Protein AF-0000000079948064 (afdb_homodimer)

Organism: Actinidia chinensis var. chinensis (NCBI:txid1590841)

Nearest PDB structures (foldseek):
  7sch-assembly1_A  TM=6.738E-01  e=1.896E-12  Homo sapiens
  7sch-assembly1_B  TM=7.258E-01  e=1.203E-11  Homo sapiens
  7zay-assembly1_B  TM=7.091E-01  e=9.094E-12  Homo sapiens
  7scj-assembly1_B  TM=7.044E-01  e=1.592E-11  Homo sapiens
  7uqy-assembly1_B  TM=7.013E-01  e=9.035E-11  Homo sapiens

Solvent-accessible surface area (backbone atoms only — not comparable to full-atom values): 55454 Å² total; per-residue (Å²): 139,83,89,70,89,75,73,91,74,66,75,83,64,56,72,66,54,57,65,55,48,57,58,49,50,61,55,50,58,62,49,56,76,65,54,66,81,59,79,72,81,74,80,88,89,70,90,66,84,75,87,75,88,72,84,88,79,85,80,88,80,84,75,84,80,74,80,72,79,79,75,76,81,77,72,80,75,73,78,72,72,74,73,72,71,50,60,70,65,57,35,34,29,16,62,61,83,56,63,35,78,43,34,56,36,74,56,71,48,75,69,68,85,90,45,61,66,76,59,65,87,81,52,68,83,64,71,69,68,71,81,57,37,32,43,42,60,48,60,55,50,48,51,48,38,62,44,42,72,71,54,73,79,84,55,77,55,33,53,35,55,39,91,51,64,90,71,29,69,33,33,38,48,69,39,34,33,30,57,38,35,75,74,25,57,66,58,48,93,91,40,94,61,22,62,33,58,50,53,38,53,51,46,54,58,53,48,68,70,34,68,73,26,53,74,44,62,29,34,45,28,40,39,48,34,38,28,83,72,21,52,72,88,34,46,78,81,48,30,59,25,27,40,35,19,38,56,57,70,80,44,59,68,88,52,41,40,80,89,66,31,45,47,43,76,39,36,45,80,44,69,66,56,74,85,74,78,75,53,74,78,74,23,69,31,49,38,35,39,70,32,82,41,88,46,57,89,60,5,54,61,42,45,55,44,46,72,71,40,48,82,42,85,50,36,46,61,45,71,49,55,92,51,94,61,33,59,59,50,48,38,55,51,39,58,31,17,50,26,25,57,32,60,23,33,73,36,41,56,64,49,57,50,44,27,21,39,34,30,47,8,35,34,35,36,32,35,83,77,49,62,65,52,59,33,44,81,41,53,58,53,61,39,36,42,54,42,52,57,76,55,50,70,38,87,64,40,47,64,51,53,56,70,66,58,45,60,70,61,48,50,50,20,37,53,43,25,68,70,50,38,51,46,52,40,75,59,82,80,68,49,73,57,14,25,60,36,44,48,40,46,55,52,51,68,42,42,51,61,38,36,24,52,41,31,60,63,41,40,54,48,85,70,52,50,83,78,57,60,51,90,65,71,68,72,66,72,73,77,67,79,114,131,88,70,80,87,86,66,99,78,79,76,88,67,60,72,65,59,57,61,58,50,60,60,51,55,60,56,54,64,60,52,60,77,60,59,78,72,61,82,76,76,75,80,81,82,68,87,62,79,68,81,64,84,64,84,78,76,86,73,89,78,83,84,74,81,70,80,71,78,80,73,77,81,77,74,77,76,72,76,73,73,75,72,70,70,51,62,69,66,58,35,34,30,16,62,60,86,56,63,35,80,44,32,55,36,74,55,70,47,76,68,67,83,91,45,60,66,79,58,65,89,81,52,68,82,64,74,68,68,71,80,58,37,31,42,41,59,50,58,55,51,47,50,48,37,63,42,42,71,71,52,72,80,84,55,76,54,34,53,34,56,39,92,51,64,90,73,30,68,33,35,37,49,70,40,32,33,30,57,36,37,75,74,25,55,65,57,49,93,91,41,95,62,21,62,32,58,52,52,39,52,52,47,53,56,53,46,68,71,32,66,72,25,52,73,43,63,28,34,46,29,40,39,49,36,37,29,86,72,20,51,70,88,33,44,78,82,48,29,60,26,28,41,35,19,38,58,59,71,82,44,59,68,87,52,41,41,80,89,66,30,44,49,44,75,38,36,44,80,43,69,65,56,73,86,73,78,76,53,73,79,75,23,70,30,49,39,35,37,70,32,81,41,87,44,57,89,62,5,54,62,41,46,57,45,46,73,71,39,48,81,42,85,51,36,45,61,44,73,49,55,92,50,94,60,32,60,59,51,49,38,54,50,39,60,31,16,51,26,25,58,31,61,24,34,76,36,41,58,62,49,58,50,43,29,21,38,34,32,45,8,34,33,34,38,33,37,83,77,49,63,66,52,58,32,45,79,40,54,57,53,59,38,37,43,55,42,51,58,76,55,50,70,37,85,65,40,47,63,50,53,57,69,65,57,46,61,68,62,47,49,52,20,36,53,44,25,67,69,50,36,50,46,52,41,74,60,84,80,68,49,73,57,13,26,57,34,43,49,38,46,54,54,50,69,42,42,51,62,36,37,24,52,43,31,60,64,40,39,57,49,87,70,50,49,84,79,55,59,53,90,64,71,68,71,66,73,73,76,66,79,113

Sequence (964 aa):
MGERNWSSIGQKKSMFCLFSITSILFIFSWVFVLRSTGHPYFLDHNLLPNAKFFATFDGRNSAPKSHSDNNPSITPQGSNLLKCSTRNVVLKVFMYDLPPEFHFKLLDWKPEGKRVWPDVRTKVPEYPGGLNLQHSIEYWLTLDLLSSEFADSSNARSALRVHNSSEADVIFVPFFSSLCYNRYSRVKPQEKRSHNKLLQEKLVKFLIMQEEWKRSGGRDHIILAHHPNSLLDARMMLWPATFVLSDFGRYPPTVANVDKDVIAPYKHVIKTYVNDSSDFDSRPTLLYFQGAIYRKDGGFVRQELFYLLKDEKDVHFSFGSVQKDGIQKATQGMHSSKFCLNIAGDTPSSNRLFDAIASHCVPVIISDDIELPYEDVLDYSEFCIFVRSSDALKEKFLINLIRSIKREEWTRMWAKLKEVENFFEFQYPSKEGDAVQMIWQAVARKVPAIRMKIHSSRRFSRYNSPKDRGLRSAKLPIHFAEMGERNWSSIGQKKSMFCLFSITSILFIFSWVFVLRSTGHPYFLDHNLLPNAKFFATFDGRNSAPKSHSDNNPSITPQGSNLLKCSTRNVVLKVFMYDLPPEFHFKLLDWKPEGKRVWPDVRTKVPEYPGGLNLQHSIEYWLTLDLLSSEFADSSNARSALRVHNSSEADVIFVPFFSSLCYNRYSRVKPQEKRSHNKLLQEKLVKFLIMQEEWKRSGGRDHIILAHHPNSLLDARMMLWPATFVLSDFGRYPPTVANVDKDVIAPYKHVIKTYVNDSSDFDSRPTLLYFQGAIYRKDGGFVRQELFYLLKDEKDVHFSFGSVQKDGIQKATQGMHSSKFCLNIAGDTPSSNRLFDAIASHCVPVIISDDIELPYEDVLDYSEFCIFVRSSDALKEKFLINLIRSIKREEWTRMWAKLKEVENFFEFQYPSKEGDAVQMIWQAVARKVPAIRMKIHSSRRFSRYNSPKDRGLRSAKLPIHFAE

Foldseek 3Di:
DDDPPDDDPDDPPPPVPPVVVVVVVVVVVVVPVPPDVDDPPPPDDDDDDDDDDDDDDDDDDDDDDDPPPPPPPPPPPPDPPPCCVVVQDAAEEEEDLDALVQACVLLVDDDDDPDSDDPVVVPQRDDDADPLQQQQLLSQLVLQANCLVPDDPPFPFRYYYDNDLVPGLAYEYSGRQSSLCVPWVDADPVGPHIPSLVVLVVVLVVQLPDPSCLLQVLQRYEAEDAPLCGSVVNQLLNQNHAYEYQWCQNPDVSRDDDLRYAHAGTAANAAFDPPQPDAPVQQQAAEEDEEAQDAPDQRVLSVLLCVQPVPPPSYYHYYQDSDPCRRVVVNVRLLRYLAYEAEDGSGQHDSSVLNNLSSLRQYEHAGPRGDDGPVVPDPSVQQHHYDYSVQSSPHCRVVVVSVPQDRVSSVRNSVVSVVQSQCDHRDPVRHPNHRSSSRSSSSVVSSVVSVVSSVVVCPCVVPQDPVNSGSPPPPSPPPPPD/DDPDDDDPDDDDPPPVVVVVVVVVVVVVVVPVVPPPPDDPPPPDDDDPPPPCPPDDDDDDDDDDPPPPPPPPDPPPPPDPPPCCVVVQDAAEEEEDLDALVQACVLLVDDDDDPDSDDPVVVPDRDDDADPLQQQQLLRQLVLQANCLVPDDPPFPFRYYYDNDLVPGLAYEYSGRQSSLCVPWVDADPVGPHIPSLVVLVVVLVVQLPDPSCLLQVLQRYEAEDADLCGSVVNQLLNQNHAYEYQWCQNPDVSRDDDLRYAHAGTAANAAFDPPQPDAPVQQQAAEEDEEAQDAPDQRVLSVLLCVQPVPPPSYYRYYQDSPPCRRVVVNVNLLSYLAYEAEDGSGQDDNSVLNNLSSLRQYEHAGPRGDDGPVVPDPSVQQHHYDYSVQSSPHCRVVVVSVPQDRPSSVRNSVVSVVQSQCDHRDPVRHPNHRSSSRSSSSVVSSVVSVVSSVVVCPCVVPQDPVNSGSPPPPSPPPPPD

Secondary structure (DSSP, 8-state):
----------GGGTHHHHHHHHHHHHHHHHHHTTTGGG---------------------------------------------------PEEEEE----GGGTGGGGT----TT--S--TTT-PPPPP-GGGGGG-HHHHHHHHHHHTTTS-TTS--SEEEES-GGG-SEEEE---HHHHHHHH-SPPTT-SS-HHHHHHHHHHHHHHHSHHHHHHTTTTEEEE--STTTTTTTTTTTTTSEEEES-STTS-TTT--TTT-EE-PPPP-SPP-TT----TTT--EEEEEEE----SGGGHHHHHHHHHHTTSTTEEEEE---STTHHHHHHHHHHTEEEEEEE--SSS--THHHHHHHTT-EEEEE-TT---TTTTT--GGGT-EE--HHHHTSTTHHHHHHHH--HHHHHHHHHHHHHHGGGG---SS--TTSHHHHHHHHHHTTHHHHHHHHHHHTTTGGGS-TTTTSTTSS---GGGG-/---------SSTTTHHHHHHHHHHHHHHHHHHHHHTT----------------------------------------------------PEEEEE----GGGTGGGGT----TT--S--TTT-PPPPP-GGGGGG-HHHHHHHHHHHTTTS-TTS--SEEEES-GGG-SEEEE---HHHHHHHH-SPPTT-SS-HHHHHHHHHHHHHHHSHHHHHHTTTTEEEE--STTTTTTTTTTTTTSEEEES-STTS-TTT--TTT-EE-PPPP-SPP-TT----TTT--EEEEEEE----SGGGHHHHHHHHHHTTSTTEEEEE---STTHHHHHHHHHHTEEEEEEE--SSS--THHHHHHHTT-EEEEE-TT---TTTTT--GGGT-EE--HHHHTSTTHHHHHHHH--HHHHHHHHHHHHHHGGGG---SS--TTSHHHHHHHHHHTTHHHHHHHHHHHTTTGGGS-TTTTSTTSS---GGGG-

InterPro domains:
  IPR004263 Exostosin-like [PTHR11062] (73-455)
  IPR040911 Exostosin, GT47 domain [PF03016] (89-400)

Radius of gyration: 35.34 Å; Cα contacts (8 Å, |Δi|>4): 1430; chains: 2; bounding box: 125×92×82 Å

Structure (mmCIF, N/CA/C/O backbone):
data_AF-0000000079948064-model_v1
#
loop_
_entity.id
_entity.type
_entity.pdbx_description
1 polymer 'Arabinosyltransferase ARAD1'
#
loop_
_atom_site.group_PDB
_atom_site.id
_atom_site.type_symbol
_atom_site.label_atom_id
_atom_site.label_alt_id
_atom_site.label_comp_id
_atom_site.label_asym_id
_atom_site.label_entity_id
_atom_site.label_seq_id
_atom_site.pdbx_PDB_ins_code
_atom_site.Cartn_x
_atom_site.Cartn_y
_atom_site.Cartn_z
_atom_site.occupancy
_atom_site.B_iso_or_equiv
_atom_site.auth_seq_id
_atom_site.auth_comp_id
_atom_site.auth_asym_id
_atom_site.auth_atom_id
_atom_site.pdbx_PDB_model_num
ATOM 1 N N . MET A 1 1 ? -67.188 -25.891 -45.188 1 20.03 1 MET A N 1
ATOM 2 C CA . MET A 1 1 ? -67.125 -25.344 -46.531 1 20.03 1 MET A CA 1
ATOM 3 C C . MET A 1 1 ? -65.812 -24.578 -46.75 1 20.03 1 MET A C 1
ATOM 5 O O . MET A 1 1 ? -65.25 -24.109 -45.781 1 20.03 1 MET A O 1
ATOM 9 N N . GLY A 1 2 ? -65.438 -24.125 -48.031 1 20.31 2 GLY A N 1
ATOM 10 C CA . GLY A 1 2 ? -64.25 -24.172 -48.938 1 20.31 2 GLY A CA 1
ATOM 11 C C . GLY A 1 2 ? -63.281 -23.047 -48.688 1 20.31 2 GLY A C 1
ATOM 12 O O . GLY A 1 2 ? -62.062 -23.266 -48.688 1 20.31 2 GLY A O 1
ATOM 13 N N . GLU A 1 3 ? -63.562 -21.891 -48.875 1 20.11 3 GLU A N 1
ATOM 14 C CA . GLU A 1 3 ? -62.938 -20.922 -49.781 1 20.11 3 GLU A CA 1
ATOM 15 C C . GLU A 1 3 ? -61.812 -20.188 -49.062 1 20.11 3 GLU A C 1
ATOM 17 O O . GLU A 1 3 ? -62.031 -19.531 -48.062 1 20.11 3 GLU A O 1
ATOM 22 N N . ARG A 1 4 ? -60.438 -20.469 -49.406 1 23.2 4 ARG A N 1
ATOM 23 C CA . ARG A 1 4 ? -59 -20.453 -49.125 1 23.2 4 ARG A CA 1
ATOM 24 C C . ARG A 1 4 ? -58.438 -19.062 -49.375 1 23.2 4 ARG A C 1
ATOM 26 O O . ARG A 1 4 ? -57.281 -18.938 -49.781 1 23.2 4 ARG A O 1
ATOM 33 N N . ASN A 1 5 ? -59.188 -18.031 -49.125 1 21.05 5 ASN A N 1
ATOM 34 C CA . ASN A 1 5 ? -58.75 -16.844 -49.875 1 21.05 5 ASN A CA 1
ATOM 35 C C . ASN A 1 5 ? -57.281 -16.484 -49.531 1 21.05 5 ASN A C 1
ATOM 37 O O . ASN A 1 5 ? -56.938 -16.406 -48.344 1 21.05 5 ASN A O 1
ATOM 41 N N . TRP A 1 6 ? -56.219 -16.594 -50.438 1 23.02 6 TRP A N 1
ATOM 42 C CA . TRP A 1 6 ? -54.844 -16.703 -50.875 1 23.02 6 TRP A CA 1
ATOM 43 C C . TRP A 1 6 ? -54.062 -15.406 -50.594 1 23.02 6 TRP A C 1
ATOM 45 O O . TRP A 1 6 ? -52.875 -15.438 -50.344 1 23.02 6 TRP A O 1
ATOM 55 N N . SER A 1 7 ? -54.594 -14.195 -50.812 1 23 7 SER A N 1
ATOM 56 C CA . SER A 1 7 ? -53.844 -13.336 -51.719 1 23 7 SER A CA 1
ATOM 57 C C . SER A 1 7 ? -52.688 -12.648 -51.031 1 23 7 SER A C 1
ATOM 59 O O . SER A 1 7 ? -51.594 -12.516 -51.594 1 23 7 SER A O 1
ATOM 61 N N . SER A 1 8 ? -52.906 -11.789 -50 1 26.69 8 SER A N 1
ATOM 62 C CA . SER A 1 8 ? -52.25 -10.477 -49.969 1 26.69 8 SER A CA 1
ATOM 63 C C . SER A 1 8 ? -50.844 -10.57 -49.375 1 26.69 8 SER A C 1
ATOM 65 O O . SER A 1 8 ? -50.656 -10.453 -48.188 1 26.69 8 SER A O 1
ATOM 67 N N . ILE A 1 9 ? -50.031 -11.703 -49.594 1 28.12 9 ILE A N 1
ATOM 68 C CA . ILE A 1 9 ? -48.75 -12.148 -49.094 1 28.12 9 ILE A CA 1
ATOM 69 C C . ILE A 1 9 ? -47.656 -11.18 -49.562 1 28.12 9 ILE A C 1
ATOM 71 O O . ILE A 1 9 ? -46.469 -11.32 -49.188 1 28.12 9 ILE A O 1
ATOM 75 N N . GLY A 1 10 ? -47.844 -10.406 -50.625 1 26.22 10 GLY A N 1
ATOM 76 C CA . GLY A 1 10 ? -46.719 -10.125 -51.5 1 26.22 10 GLY A CA 1
ATOM 77 C C . GLY A 1 10 ? -45.719 -9.164 -50.875 1 26.22 10 GLY A C 1
ATOM 78 O O . GLY A 1 10 ? -44.531 -9.273 -51.125 1 26.22 10 GLY A O 1
ATOM 79 N N . GLN A 1 11 ? -46.094 -7.965 -50.469 1 26.34 11 GLN A N 1
ATOM 80 C CA . GLN A 1 11 ? -45.281 -6.773 -50.719 1 26.34 11 GLN A CA 1
ATOM 81 C C . GLN A 1 11 ? -44.125 -6.664 -49.719 1 26.34 11 GLN A C 1
ATOM 83 O O . GLN A 1 11 ? -43.25 -5.812 -49.875 1 26.34 11 GLN A O 1
ATOM 88 N N . LYS A 1 12 ? -44.375 -7.102 -48.5 1 27.41 12 LYS A N 1
ATOM 89 C CA . LYS A 1 12 ? -43.469 -6.727 -47.406 1 27.41 12 LYS A CA 1
ATOM 90 C C . LYS A 1 12 ? -42.062 -7.32 -47.625 1 27.41 12 LYS A C 1
ATOM 92 O O . LYS A 1 12 ? -41.219 -7.289 -46.719 1 27.41 12 LYS A O 1
ATOM 97 N N . LYS A 1 13 ? -41.844 -8.141 -48.719 1 27.72 13 LYS A N 1
ATOM 98 C CA . LYS A 1 13 ? -40.562 -8.797 -49 1 27.72 13 LYS A CA 1
ATOM 99 C C . LYS A 1 13 ? -39.469 -7.777 -49.188 1 27.72 13 LYS A C 1
ATOM 101 O O . LYS A 1 13 ? -38.281 -8.094 -49 1 27.72 13 LYS A O 1
ATOM 106 N N . SER A 1 14 ? -39.812 -6.629 -49.844 1 30.12 14 SER A N 1
ATOM 107 C CA . SER A 1 14 ? -38.75 -5.926 -50.594 1 30.12 14 SER A CA 1
ATOM 108 C C . SER A 1 14 ? -37.781 -5.242 -49.656 1 30.12 14 SER A C 1
ATOM 110 O O . SER A 1 14 ? -36.562 -5.207 -49.938 1 30.12 14 SER A O 1
ATOM 112 N N . MET A 1 15 ? -38.375 -4.555 -48.719 1 31.41 15 MET A N 1
ATOM 113 C CA . MET A 1 15 ? -37.531 -3.518 -48.094 1 31.41 15 MET A CA 1
ATOM 114 C C . MET A 1 15 ? -36.469 -4.133 -47.219 1 31.41 15 MET A C 1
ATOM 116 O O . MET A 1 15 ? -35.688 -3.412 -46.594 1 31.41 15 MET A O 1
ATOM 120 N N . PHE A 1 16 ? -36.656 -5.449 -46.812 1 32.5 16 PHE A N 1
ATOM 121 C CA . PHE A 1 16 ? -35.625 -6.156 -46.094 1 32.5 16 PHE A CA 1
ATOM 122 C C . PHE A 1 16 ? -34.312 -6.148 -46.875 1 32.5 16 PHE A C 1
ATOM 124 O O . PHE A 1 16 ? -33.25 -6.48 -46.375 1 32.5 16 PHE A O 1
ATOM 131 N N . CYS A 1 17 ? -34.469 -6.16 -48.25 1 31.17 17 CYS A N 1
ATOM 132 C CA . CYS A 1 17 ? -33.281 -6.316 -49.094 1 31.17 17 CYS A CA 1
ATOM 133 C C . CYS A 1 17 ? -32.312 -5.164 -48.875 1 31.17 17 CYS A C 1
ATOM 135 O O . CYS A 1 17 ? -31.094 -5.359 -48.938 1 31.17 17 CYS A O 1
ATOM 137 N N . LEU A 1 18 ? -32.875 -3.959 -48.875 1 34.69 18 LEU A N 1
ATOM 138 C CA . LEU A 1 18 ? -31.969 -2.834 -49.062 1 34.69 18 LEU A CA 1
ATOM 139 C C . LEU A 1 18 ? -31.109 -2.633 -47.844 1 34.69 18 LEU A C 1
ATOM 141 O O . LEU A 1 18 ? -29.938 -2.246 -47.938 1 34.69 18 LEU A O 1
ATOM 145 N N . PHE A 1 19 ? -31.719 -2.826 -46.656 1 36.5 19 PHE A N 1
ATOM 146 C CA . PHE A 1 19 ? -30.938 -2.5 -45.469 1 36.5 19 PHE A CA 1
ATOM 147 C C . PHE A 1 19 ? -29.797 -3.494 -45.281 1 36.5 19 PHE A C 1
ATOM 149 O O . PHE A 1 19 ? -28.922 -3.299 -44.438 1 36.5 19 PHE A O 1
ATOM 156 N N . SER A 1 20 ? -29.953 -4.797 -45.844 1 32.53 20 SER A N 1
ATOM 157 C CA . SER A 1 20 ? -28.812 -5.715 -45.812 1 32.53 20 SER A CA 1
ATOM 158 C C . SER A 1 20 ? -27.625 -5.148 -46.562 1 32.53 20 SER A C 1
ATOM 160 O O . SER A 1 20 ? -26.484 -5.559 -46.344 1 32.53 20 SER A O 1
ATOM 162 N N . ILE A 1 21 ? -27.938 -4.422 -47.688 1 36.31 21 ILE A N 1
ATOM 163 C CA . ILE A 1 21 ? -26.828 -4.043 -48.562 1 36.31 21 ILE A CA 1
ATOM 164 C C . ILE A 1 21 ? -25.938 -3.027 -47.844 1 36.31 21 ILE A C 1
ATOM 166 O O . ILE A 1 21 ? -24.703 -3.113 -47.906 1 36.31 21 ILE A O 1
ATOM 170 N N . THR A 1 22 ? -26.641 -2.031 -47.219 1 37.97 22 THR A N 1
ATOM 171 C CA . THR A 1 22 ? -25.797 -0.942 -46.719 1 37.97 22 THR A CA 1
ATOM 172 C C . THR A 1 22 ? -24.922 -1.419 -45.594 1 37.97 22 THR A C 1
ATOM 174 O O . THR A 1 22 ? -23.844 -0.865 -45.344 1 37.97 22 THR A O 1
ATOM 177 N N . SER A 1 23 ? -25.453 -2.387 -44.781 1 34 23 SER A N 1
ATOM 178 C CA . SER A 1 23 ? -24.578 -2.9 -43.75 1 34 23 SER A CA 1
ATOM 179 C C . SER A 1 23 ? -23.359 -3.609 -44.344 1 34 23 SER A C 1
ATOM 181 O O . SER A 1 23 ? -22.359 -3.809 -43.656 1 34 23 SER A O 1
ATOM 183 N N . ILE A 1 24 ? -23.578 -4.297 -45.531 1 37.06 24 ILE A N 1
ATOM 184 C CA . ILE A 1 24 ? -22.438 -4.98 -46.156 1 37.06 24 ILE A CA 1
ATOM 185 C C . ILE A 1 24 ? -21.391 -3.957 -46.562 1 37.06 24 ILE A C 1
ATOM 187 O O . ILE A 1 24 ? -20.188 -4.172 -46.375 1 37.06 24 ILE A O 1
ATOM 191 N N . LEU A 1 25 ? -21.891 -2.846 -47.125 1 36.5 25 LEU A N 1
ATOM 192 C CA . LEU A 1 25 ? -20.891 -1.931 -47.688 1 36.5 25 LEU A CA 1
ATOM 193 C C . LEU A 1 25 ? -20.031 -1.334 -46.594 1 36.5 25 LEU A C 1
ATOM 195 O O . LEU A 1 25 ? -18.844 -1.043 -46.812 1 36.5 25 LEU A O 1
ATOM 199 N N . PHE A 1 26 ? -20.641 -0.986 -45.438 1 36.31 26 PHE A N 1
ATOM 200 C CA . PHE A 1 26 ? -19.844 -0.39 -44.375 1 36.31 26 PHE A CA 1
ATOM 201 C C . PHE A 1 26 ? -18.812 -1.387 -43.875 1 36.31 26 PHE A C 1
ATOM 203 O O . PHE A 1 26 ? -17.766 -0.993 -43.344 1 36.31 26 PHE A O 1
ATOM 210 N N . ILE A 1 27 ? -19.172 -2.707 -43.875 1 33.94 27 ILE A N 1
ATOM 211 C CA . ILE A 1 27 ? -18.156 -3.688 -43.5 1 33.94 27 ILE A CA 1
ATOM 212 C C . ILE A 1 27 ? -17.047 -3.707 -44.531 1 33.94 27 ILE A C 1
ATOM 214 O O . ILE A 1 27 ? -15.867 -3.828 -44.188 1 33.94 27 ILE A O 1
ATOM 218 N N . PHE A 1 28 ? -17.406 -3.576 -45.844 1 34.88 28 PHE A N 1
ATOM 219 C CA . PHE A 1 28 ? -16.344 -3.736 -46.844 1 34.88 28 PHE A CA 1
ATOM 220 C C . PHE A 1 28 ? -15.336 -2.598 -46.75 1 34.88 28 PHE A C 1
ATOM 222 O O . PHE A 1 28 ? -14.188 -2.742 -47.156 1 34.88 28 PHE A O 1
ATOM 229 N N . SER A 1 29 ? -15.906 -1.394 -46.531 1 33.31 29 SER A N 1
ATOM 230 C CA . SER A 1 29 ? -14.922 -0.323 -46.625 1 33.31 29 SER A CA 1
ATOM 231 C C . SER A 1 29 ? -13.812 -0.49 -45.594 1 33.31 29 SER A C 1
ATOM 233 O O . SER A 1 29 ? -12.797 0.209 -45.656 1 33.31 29 SER A O 1
ATOM 235 N N . TRP A 1 30 ? -14.227 -0.998 -44.469 1 30.81 30 TRP A N 1
ATOM 236 C CA . TRP A 1 30 ? -13.188 -1.161 -43.438 1 30.81 30 TRP A CA 1
ATOM 237 C C . TRP A 1 30 ? -12.109 -2.127 -43.938 1 30.81 30 TRP A C 1
ATOM 239 O O . TRP A 1 30 ? -11.078 -2.301 -43.281 1 30.81 30 TRP A O 1
ATOM 249 N N . VAL A 1 31 ? -12.586 -2.992 -44.906 1 30.98 31 VAL A N 1
ATOM 250 C CA . VAL A 1 31 ? -11.578 -3.977 -45.312 1 30.98 31 VAL A CA 1
ATOM 251 C C . VAL A 1 31 ? -10.383 -3.273 -45.938 1 30.98 31 VAL A C 1
ATOM 253 O O . VAL A 1 31 ? -9.242 -3.695 -45.781 1 30.98 31 VAL A O 1
ATOM 256 N N . PHE A 1 32 ? -10.797 -2.262 -46.812 1 29.23 32 PHE A N 1
ATOM 257 C CA . PHE A 1 32 ? -9.742 -1.86 -47.75 1 29.23 32 PHE A CA 1
ATOM 258 C C . PHE A 1 32 ? -8.555 -1.276 -46.969 1 29.23 32 PHE A C 1
ATOM 260 O O . PHE A 1 32 ? -7.422 -1.328 -47.469 1 29.23 32 PHE A O 1
ATOM 267 N N . VAL A 1 33 ? -8.953 -0.327 -46.031 1 30.34 33 VAL A N 1
ATOM 268 C CA . VAL A 1 33 ? -7.797 0.422 -45.562 1 30.34 33 VAL A CA 1
ATOM 269 C C . VAL A 1 33 ? -6.797 -0.531 -44.906 1 30.34 33 VAL A C 1
ATOM 271 O O . VAL A 1 33 ? -5.688 -0.126 -44.562 1 30.34 33 VAL A O 1
ATOM 274 N N . LEU A 1 34 ? -7.352 -1.708 -44.531 1 24.78 34 LEU A N 1
ATOM 275 C CA . LEU A 1 34 ? -6.41 -2.57 -43.812 1 24.78 34 LEU A CA 1
ATOM 276 C C . LEU A 1 34 ? -5.297 -3.037 -44.75 1 24.78 34 LEU A C 1
ATOM 278 O O . LEU A 1 34 ? -4.316 -3.633 -44.312 1 24.78 34 LEU A O 1
ATOM 282 N N . ARG A 1 35 ? -5.715 -3.166 -46.062 1 24.05 35 ARG A N 1
ATOM 283 C CA . ARG A 1 35 ? -4.832 -4.062 -46.812 1 24.05 35 ARG A CA 1
ATOM 284 C C . ARG A 1 35 ? -3.434 -3.467 -46.938 1 24.05 35 ARG A C 1
ATOM 286 O O . ARG A 1 35 ? -2.479 -4.176 -47.25 1 24.05 35 ARG A O 1
ATOM 293 N N . SER A 1 36 ? -3.449 -2.15 -47.219 1 22.92 36 SER A N 1
ATOM 294 C CA . SER A 1 36 ? -2.34 -1.835 -48.094 1 22.92 36 SER A CA 1
ATOM 295 C C . SER A 1 36 ? -0.999 -2.162 -47.469 1 22.92 36 SER A C 1
ATOM 297 O O . SER A 1 36 ? 0.055 -1.975 -48.062 1 22.92 36 SER A O 1
ATOM 299 N N . THR A 1 37 ? -0.99 -1.994 -46.188 1 22.81 37 THR A N 1
ATOM 300 C CA . THR A 1 37 ? 0.377 -1.724 -45.75 1 22.81 37 THR A CA 1
ATOM 301 C C . THR A 1 37 ? 1.255 -2.959 -45.938 1 22.81 37 THR A C 1
ATOM 303 O O . THR A 1 37 ? 2.314 -3.07 -45.312 1 22.81 37 THR A O 1
ATOM 306 N N . GLY A 1 38 ? 1.018 -3.689 -47.062 1 19.66 38 GLY A N 1
ATOM 307 C CA . GLY A 1 38 ? 1.596 -5.012 -47.219 1 19.66 38 GLY A CA 1
ATOM 308 C C . GLY A 1 38 ? 3.107 -5.023 -47.094 1 19.66 38 GLY A C 1
ATOM 309 O O . GLY A 1 38 ? 3.68 -5.945 -46.5 1 19.66 38 GLY A O 1
ATOM 310 N N . HIS A 1 39 ? 3.828 -4.297 -47.906 1 19.44 39 HIS A N 1
ATOM 311 C CA . HIS A 1 39 ? 4.91 -4.969 -48.625 1 19.44 39 HIS A CA 1
ATOM 312 C C . HIS A 1 39 ? 6.094 -5.234 -47.688 1 19.44 39 HIS A C 1
ATOM 314 O O . HIS A 1 39 ? 6.617 -4.309 -47.062 1 19.44 39 HIS A O 1
ATOM 320 N N . PRO A 1 40 ? 6.227 -6.402 -47.156 1 20.45 40 PRO A N 1
ATOM 321 C CA . PRO A 1 40 ? 7.395 -6.754 -46.344 1 20.45 40 PRO A CA 1
ATOM 322 C C . PRO A 1 40 ? 8.703 -6.66 -47.125 1 20.45 40 PRO A C 1
ATOM 324 O O . PRO A 1 40 ? 8.867 -7.344 -48.125 1 20.45 40 PRO A O 1
ATOM 327 N N . TYR A 1 41 ? 9.219 -5.625 -47.562 1 17.77 41 TYR A N 1
ATOM 328 C CA . TYR A 1 41 ? 10.422 -5.758 -48.375 1 17.77 41 TYR A CA 1
ATOM 329 C C . TYR A 1 41 ? 11.477 -6.59 -47.656 1 17.77 41 TYR A C 1
ATOM 331 O O . TYR A 1 41 ? 11.867 -6.277 -46.531 1 17.77 41 TYR A O 1
ATOM 339 N N . PHE A 1 42 ? 11.672 -7.891 -48.031 1 19.03 42 PHE A N 1
ATOM 340 C CA . PHE A 1 42 ? 12.633 -8.945 -47.719 1 19.03 42 PHE A CA 1
ATOM 341 C C . PHE A 1 42 ? 14.055 -8.5 -48.062 1 19.03 42 PHE A C 1
ATOM 343 O O . PHE A 1 42 ? 14.422 -8.422 -49.219 1 19.03 42 PHE A O 1
ATOM 350 N N . LEU A 1 43 ? 14.5 -7.363 -47.75 1 17.8 43 LEU A N 1
ATOM 351 C CA . LEU A 1 43 ? 15.836 -7.184 -48.312 1 17.8 43 LEU A CA 1
ATOM 352 C C . LEU A 1 43 ? 16.719 -8.398 -48.031 1 17.8 43 LEU A C 1
ATOM 354 O O . LEU A 1 43 ? 16.656 -8.969 -46.938 1 17.8 43 LEU A O 1
ATOM 358 N N . ASP A 1 44 ? 17.516 -8.93 -49.062 1 16.69 44 ASP A N 1
ATOM 359 C CA . ASP A 1 44 ? 18.359 -10.008 -49.594 1 16.69 44 ASP A CA 1
ATOM 360 C C . ASP A 1 44 ? 19.531 -10.289 -48.656 1 16.69 44 ASP A C 1
ATOM 362 O O . ASP A 1 44 ? 19.922 -9.43 -47.844 1 16.69 44 ASP A O 1
ATOM 366 N N . HIS A 1 45 ? 20.281 -11.5 -48.969 1 17.23 45 HIS A N 1
ATOM 367 C CA . HIS A 1 45 ? 21.062 -12.633 -48.469 1 17.23 45 HIS A CA 1
ATOM 368 C C . HIS A 1 45 ? 22.469 -12.203 -48.094 1 17.23 45 HIS A C 1
ATOM 370 O O . HIS A 1 45 ? 22.922 -12.5 -46.969 1 17.23 45 HIS A O 1
ATOM 376 N N . ASN A 1 46 ? 23.469 -12.133 -49.125 1 16.38 46 ASN A N 1
ATOM 377 C CA . ASN A 1 46 ? 24.594 -13.039 -49.281 1 16.38 46 ASN A CA 1
ATOM 378 C C . ASN A 1 46 ? 25.844 -12.531 -48.562 1 16.38 46 ASN A C 1
ATOM 380 O O . ASN A 1 46 ? 26.781 -13.289 -48.312 1 16.38 46 ASN A O 1
ATOM 384 N N . LEU A 1 47 ? 26.219 -11.273 -48.656 1 16.64 47 LEU A N 1
ATOM 385 C CA . LEU A 1 47 ? 27.641 -11.195 -48.969 1 16.64 47 LEU A CA 1
ATOM 386 C C . LEU A 1 47 ? 28.484 -11.672 -47.812 1 16.64 47 LEU A C 1
ATOM 388 O O . LEU A 1 47 ? 28.359 -11.148 -46.688 1 16.64 47 LEU A O 1
ATOM 392 N N . LEU A 1 48 ? 29.188 -12.852 -48 1 16.91 48 LEU A N 1
ATOM 393 C CA . LEU A 1 48 ? 30.062 -13.773 -47.281 1 16.91 48 LEU A CA 1
ATOM 394 C C . LEU A 1 48 ? 31.344 -13.078 -46.844 1 16.91 48 LEU A C 1
ATOM 396 O O . LEU A 1 48 ? 32.094 -13.602 -46 1 16.91 48 LEU A O 1
ATOM 400 N N . PRO A 1 49 ? 31.734 -11.852 -46.969 1 16.3 49 PRO A N 1
ATOM 401 C CA . PRO A 1 49 ? 33.156 -12 -47.25 1 16.3 49 PRO A CA 1
ATOM 402 C C . PRO A 1 49 ? 33.938 -12.727 -46.156 1 16.3 49 PRO A C 1
ATOM 404 O O . PRO A 1 49 ? 33.469 -12.734 -45 1 16.3 49 PRO A O 1
ATOM 407 N N . ASN A 1 50 ? 35.031 -13.484 -46.562 1 15.71 50 ASN A N 1
ATOM 408 C CA . ASN A 1 50 ? 36.031 -14.5 -46.219 1 15.71 50 ASN A CA 1
ATOM 409 C C . ASN A 1 50 ? 37 -13.969 -45.156 1 15.71 50 ASN A C 1
ATOM 411 O O . ASN A 1 50 ? 37.781 -14.742 -44.594 1 15.71 50 ASN A O 1
ATOM 415 N N . ALA A 1 51 ? 37.312 -12.688 -45.094 1 15.12 51 ALA A N 1
ATOM 416 C CA . ALA A 1 51 ? 38.75 -12.562 -45.062 1 15.12 51 ALA A CA 1
ATOM 417 C C . ALA A 1 51 ? 39.312 -13.297 -43.844 1 15.12 51 ALA A C 1
ATOM 419 O O . ALA A 1 51 ? 38.656 -13.461 -42.812 1 15.12 51 ALA A O 1
ATOM 420 N N . LYS A 1 52 ? 40.75 -13.609 -43.969 1 15.48 52 LYS A N 1
ATOM 421 C CA . LYS A 1 52 ? 41.844 -14.539 -43.688 1 15.48 52 LYS A CA 1
ATOM 422 C C . LYS A 1 52 ? 42.312 -14.391 -42.25 1 15.48 52 LYS A C 1
ATOM 424 O O . LYS A 1 52 ? 42.625 -15.383 -41.594 1 15.48 52 LYS A O 1
ATOM 429 N N . PHE A 1 53 ? 42.562 -13.117 -41.688 1 15.34 53 PHE A N 1
ATOM 430 C CA . PHE A 1 53 ? 43.969 -13.016 -41.281 1 15.34 53 PHE A CA 1
ATOM 431 C C . PHE A 1 53 ? 44.281 -13.953 -40.125 1 15.34 53 PHE A C 1
ATOM 433 O O . PHE A 1 53 ? 43.469 -14.109 -39.219 1 15.34 53 PHE A O 1
ATOM 440 N N . PHE A 1 54 ? 45.438 -14.641 -40.219 1 14.97 54 PHE A N 1
ATOM 441 C CA . PHE A 1 54 ? 46.281 -15.727 -39.75 1 14.97 54 PHE A CA 1
ATOM 442 C C . PHE A 1 54 ? 46.812 -15.43 -38.344 1 14.97 54 PHE A C 1
ATOM 444 O O . PHE A 1 54 ? 47.281 -16.344 -37.656 1 14.97 54 PHE A O 1
ATOM 451 N N . ALA A 1 55 ? 47.031 -14.195 -37.938 1 15.2 55 ALA A N 1
ATOM 452 C CA . ALA A 1 55 ? 48.375 -14.164 -37.438 1 15.2 55 ALA A CA 1
ATOM 453 C C . ALA A 1 55 ? 48.562 -15.211 -36.312 1 15.2 55 ALA A C 1
ATOM 455 O O . ALA A 1 55 ? 47.594 -15.617 -35.688 1 15.2 55 ALA A O 1
ATOM 456 N N . THR A 1 56 ? 49.906 -15.328 -36 1 16.02 56 THR A N 1
ATOM 457 C CA . THR A 1 56 ? 50.969 -16.219 -35.531 1 16.02 56 THR A CA 1
ATOM 458 C C . THR A 1 56 ? 50.844 -16.5 -34.062 1 16.02 56 THR A C 1
ATOM 460 O O . THR A 1 56 ? 50.281 -15.711 -33.312 1 16.02 56 THR A O 1
ATOM 463 N N . PHE A 1 57 ? 51.531 -17.594 -33.625 1 15.59 57 PHE A N 1
ATOM 464 C CA . PHE A 1 57 ? 51.625 -18.688 -32.688 1 15.59 57 PHE A CA 1
ATOM 465 C C . PHE A 1 57 ? 52.219 -18.219 -31.359 1 15.59 57 PHE A C 1
ATOM 467 O O . PHE A 1 57 ? 51.906 -18.734 -30.297 1 15.59 57 PHE A O 1
ATOM 474 N N . ASP A 1 58 ? 53.25 -17.375 -31.344 1 15.77 58 ASP A N 1
ATOM 475 C CA . ASP A 1 58 ? 54.344 -18.094 -30.688 1 15.77 58 ASP A CA 1
ATOM 476 C C . ASP A 1 58 ? 54.094 -18.25 -29.188 1 15.77 58 ASP A C 1
ATOM 478 O O . ASP A 1 58 ? 53.219 -17.562 -28.625 1 15.77 58 ASP A O 1
ATOM 482 N N . GLY A 1 59 ? 55.312 -18.25 -28.391 1 15.4 59 GLY A N 1
ATOM 483 C CA . GLY A 1 59 ? 56.031 -19.156 -27.516 1 15.4 59 GLY A CA 1
ATOM 484 C C . GLY A 1 59 ? 55.719 -18.938 -26.047 1 15.4 59 GLY A C 1
ATOM 485 O O . GLY A 1 59 ? 55.469 -19.891 -25.312 1 15.4 59 GLY A O 1
ATOM 486 N N . ARG A 1 60 ? 56.25 -17.781 -25.453 1 15.52 60 ARG A N 1
ATOM 487 C CA . ARG A 1 60 ? 57.25 -18 -24.422 1 15.52 60 ARG A CA 1
ATOM 488 C C . ARG A 1 60 ? 56.625 -18.453 -23.109 1 15.52 60 ARG A C 1
ATOM 490 O O . ARG A 1 60 ? 55.406 -18.281 -22.922 1 15.52 60 ARG A O 1
ATOM 497 N N . ASN A 1 61 ? 57.344 -18.188 -22.016 1 15.98 61 ASN A N 1
ATOM 498 C CA . ASN A 1 61 ? 58.031 -18.875 -20.922 1 15.98 61 ASN A CA 1
ATOM 499 C C . ASN A 1 61 ? 57.188 -18.828 -19.641 1 15.98 61 ASN A C 1
ATOM 501 O O . ASN A 1 61 ? 57 -19.859 -19 1 15.98 61 ASN A O 1
ATOM 505 N N . SER A 1 62 ? 56.969 -17.625 -19 1 16.42 62 SER A N 1
ATOM 506 C CA . SER A 1 62 ? 57.625 -17.547 -17.703 1 16.42 62 SER A CA 1
ATOM 507 C C . SER A 1 62 ? 56.812 -18.203 -16.609 1 16.42 62 SER A C 1
ATOM 509 O O . SER A 1 62 ? 55.594 -18.391 -16.781 1 16.42 62 SER A O 1
ATOM 511 N N . ALA A 1 63 ? 57.375 -18.25 -15.336 1 16.53 63 ALA A N 1
ATOM 512 C CA . ALA A 1 63 ? 57.688 -19 -14.125 1 16.53 63 ALA A CA 1
ATOM 513 C C . ALA A 1 63 ? 56.625 -18.828 -13.062 1 16.53 63 ALA A C 1
ATOM 515 O O . ALA A 1 63 ? 56.719 -19.359 -11.961 1 16.53 63 ALA A O 1
ATOM 516 N N . PRO A 1 64 ? 55.344 -18.609 -13.398 1 16.23 64 PRO A N 1
ATOM 517 C CA . PRO A 1 64 ? 54.844 -18.016 -12.156 1 16.23 64 PRO A CA 1
ATOM 518 C C . PRO A 1 64 ? 54.969 -18.953 -10.961 1 16.23 64 PRO A C 1
ATOM 520 O O . PRO A 1 64 ? 54.906 -20.172 -11.117 1 16.23 64 PRO A O 1
ATOM 523 N N . LYS A 1 65 ? 55.531 -18.406 -9.828 1 18 65 LYS A N 1
ATOM 524 C CA . LYS A 1 65 ? 55.812 -18.812 -8.453 1 18 65 LYS A CA 1
ATOM 525 C C . LYS A 1 65 ? 54.531 -19.328 -7.77 1 18 65 LYS A C 1
ATOM 527 O O . LYS A 1 65 ? 53.438 -18.906 -8.109 1 18 65 LYS A O 1
ATOM 532 N N . SER A 1 66 ? 54.656 -20.266 -6.926 1 17.33 66 SER A N 1
ATOM 533 C CA . SER A 1 66 ? 54.031 -21.344 -6.18 1 17.33 66 SER A CA 1
ATOM 534 C C . SER A 1 66 ? 53.062 -20.812 -5.137 1 17.33 66 SER A C 1
ATOM 536 O O . SER A 1 66 ? 52.375 -21.578 -4.461 1 17.33 66 SER A O 1
ATOM 538 N N . HIS A 1 67 ? 52.812 -19.422 -4.965 1 19.7 67 HIS A N 1
ATOM 539 C CA . HIS A 1 67 ? 52.562 -19.234 -3.537 1 19.7 67 HIS A CA 1
ATOM 540 C C . HIS A 1 67 ? 51.281 -19.922 -3.094 1 19.7 67 HIS A C 1
ATOM 542 O O . HIS A 1 67 ? 50.312 -19.984 -3.854 1 19.7 67 HIS A O 1
ATOM 548 N N . SER A 1 68 ? 51.375 -20.797 -2.129 1 19.44 68 SER A N 1
ATOM 549 C CA . SER A 1 68 ? 50.594 -21.75 -1.381 1 19.44 68 SER A CA 1
ATOM 550 C C . SER A 1 68 ? 49.438 -21.062 -0.628 1 19.44 68 SER A C 1
ATOM 552 O O . SER A 1 68 ? 48.906 -21.594 0.344 1 19.44 68 SER A O 1
ATOM 554 N N . ASP A 1 69 ? 48.688 -20.078 -1.287 1 19.22 69 ASP A N 1
ATOM 555 C CA . ASP A 1 69 ? 47.844 -19.328 -0.363 1 19.22 69 ASP A CA 1
ATOM 556 C C . ASP A 1 69 ? 46.812 -20.25 0.305 1 19.22 69 ASP A C 1
ATOM 558 O O . ASP A 1 69 ? 46.125 -21.016 -0.372 1 19.22 69 ASP A O 1
ATOM 562 N N . ASN A 1 70 ? 47 -20.625 1.595 1 21.41 70 ASN A N 1
ATOM 563 C CA . ASN A 1 70 ? 46.188 -21.359 2.561 1 21.41 70 ASN A CA 1
ATOM 564 C C . ASN A 1 70 ? 44.781 -20.75 2.703 1 21.41 70 ASN A C 1
ATOM 566 O O . ASN A 1 70 ? 44.656 -19.609 3.145 1 21.41 70 ASN A O 1
ATOM 570 N N . ASN A 1 71 ? 43.875 -20.969 1.749 1 20.91 71 ASN A N 1
ATOM 571 C CA . ASN A 1 71 ? 42.531 -20.391 1.733 1 20.91 71 ASN A CA 1
ATOM 572 C C . ASN A 1 71 ? 41.719 -20.875 2.926 1 20.91 71 ASN A C 1
ATOM 574 O O . ASN A 1 71 ? 41.469 -22.062 3.076 1 20.91 71 ASN A O 1
ATOM 578 N N . PRO A 1 72 ? 41.719 -20.156 4.09 1 25.62 72 PRO A N 1
ATOM 579 C CA . PRO A 1 72 ? 40.844 -20.547 5.195 1 25.62 72 PRO A CA 1
ATOM 580 C C . PRO A 1 72 ? 39.375 -20.641 4.785 1 25.62 72 PRO A C 1
ATOM 582 O O . PRO A 1 72 ? 38.938 -19.906 3.902 1 25.62 72 PRO A O 1
ATOM 585 N N . SER A 1 73 ? 38.75 -21.766 4.93 1 22.81 73 SER A N 1
ATOM 586 C CA . SER A 1 73 ? 37.375 -22.188 4.66 1 22.81 73 SER A CA 1
ATOM 587 C C . SER A 1 73 ? 36.375 -21.281 5.375 1 22.81 73 SER A C 1
ATOM 589 O O . SER A 1 73 ? 36.312 -21.25 6.605 1 22.81 73 SER A O 1
ATOM 591 N N . ILE A 1 74 ? 36.094 -20.016 4.898 1 25.64 74 ILE A N 1
ATOM 592 C CA . ILE A 1 74 ? 35.031 -19.172 5.457 1 25.64 74 ILE A CA 1
ATOM 593 C C . ILE A 1 74 ? 33.719 -19.953 5.477 1 25.64 74 ILE A C 1
ATOM 595 O O . ILE A 1 74 ? 33.25 -20.406 4.434 1 25.64 74 ILE A O 1
ATOM 599 N N . THR A 1 75 ? 33.406 -20.625 6.598 1 24.84 75 THR A N 1
ATOM 600 C CA . THR A 1 75 ? 32.094 -21.234 6.867 1 24.84 75 THR A CA 1
ATOM 601 C C . THR A 1 75 ? 30.969 -20.266 6.547 1 24.84 75 THR A C 1
ATOM 603 O O . THR A 1 75 ? 30.969 -19.125 7.012 1 24.84 75 THR A O 1
ATOM 606 N N . PRO A 1 76 ? 30.281 -20.453 5.434 1 28.22 76 PRO A N 1
ATOM 607 C CA . PRO A 1 76 ? 29.156 -19.578 5.051 1 28.22 76 PRO A CA 1
ATOM 608 C C . PRO A 1 76 ? 28.141 -19.391 6.172 1 28.22 76 PRO A C 1
ATOM 610 O O . PRO A 1 76 ? 27.734 -20.375 6.801 1 28.22 76 PRO A O 1
ATOM 613 N N . GLN A 1 77 ? 28.312 -18.359 7.02 1 28.61 77 GLN A N 1
ATOM 614 C CA . GLN A 1 77 ? 27.297 -17.922 7.969 1 28.61 77 GLN A CA 1
ATOM 615 C C . GLN A 1 77 ? 25.906 -17.984 7.352 1 28.61 77 GLN A C 1
ATOM 617 O O . GLN A 1 77 ? 25.672 -17.422 6.281 1 28.61 77 GLN A O 1
ATOM 622 N N . GLY A 1 78 ? 25.156 -19.062 7.625 1 26.97 78 GLY A N 1
ATOM 623 C CA . GLY A 1 78 ? 23.75 -19.297 7.344 1 26.97 78 GLY A CA 1
ATOM 624 C C . GLY A 1 78 ? 22.906 -18.031 7.461 1 26.97 78 GLY A C 1
ATOM 625 O O . GLY A 1 78 ? 23.156 -17.203 8.336 1 26.97 78 GLY A O 1
ATOM 626 N N . SER A 1 79 ? 22.484 -17.531 6.355 1 30.69 79 SER A N 1
ATOM 627 C CA . SER A 1 79 ? 21.5 -16.453 6.227 1 30.69 79 SER A CA 1
ATOM 628 C C . SER A 1 79 ? 20.359 -16.625 7.227 1 30.69 79 SER A C 1
ATOM 630 O O . SER A 1 79 ? 19.781 -17.703 7.332 1 30.69 79 SER A O 1
ATOM 632 N N . ASN A 1 80 ? 20.516 -16.109 8.461 1 30.17 80 ASN A N 1
ATOM 633 C CA . ASN A 1 80 ? 19.438 -15.914 9.43 1 30.17 80 ASN A CA 1
ATOM 634 C C . ASN A 1 80 ? 18.109 -15.617 8.742 1 30.17 80 ASN A C 1
ATOM 636 O O . ASN A 1 80 ? 17.969 -14.602 8.062 1 30.17 80 ASN A O 1
ATOM 640 N N . LEU A 1 81 ? 17.531 -16.609 8.266 1 32.59 81 LEU A N 1
ATOM 641 C CA . LEU A 1 81 ? 16.094 -16.438 8.023 1 32.59 81 LEU A CA 1
ATOM 642 C C . LEU A 1 81 ? 15.477 -15.516 9.062 1 32.59 81 LEU A C 1
ATOM 644 O O . LEU A 1 81 ? 15.539 -15.797 10.266 1 32.59 81 LEU A O 1
ATOM 648 N N . LEU A 1 82 ? 15.555 -14.289 8.922 1 33.03 82 LEU A N 1
ATOM 649 C CA . LEU A 1 82 ? 14.914 -13.227 9.688 1 33.03 82 LEU A CA 1
ATOM 650 C C . LEU A 1 82 ? 13.594 -13.711 10.273 1 33.03 82 LEU A C 1
ATOM 652 O O . LEU A 1 82 ? 12.68 -14.078 9.531 1 33.03 82 LEU A O 1
ATOM 656 N N . LYS A 1 83 ? 13.719 -14.375 11.383 1 32.56 83 LYS A N 1
ATOM 657 C CA . LYS A 1 83 ? 12.562 -14.531 12.25 1 32.56 83 LYS A CA 1
ATOM 658 C C . LYS A 1 83 ? 11.75 -13.234 12.32 1 32.56 83 LYS A C 1
ATOM 660 O O . LYS A 1 83 ? 12.125 -12.305 13.031 1 32.56 83 LYS A O 1
ATOM 665 N N . CYS A 1 84 ? 11.32 -12.773 11.32 1 34.19 84 CYS A N 1
ATOM 666 C CA . CYS A 1 84 ? 10.266 -11.789 11.531 1 34.19 84 CYS A CA 1
ATOM 667 C C . CYS A 1 84 ? 9.312 -12.25 12.633 1 34.19 84 CYS A C 1
ATOM 669 O O . CYS A 1 84 ? 8.484 -13.133 12.422 1 34.19 84 CYS A O 1
ATOM 671 N N . SER A 1 85 ? 9.742 -12.523 13.711 1 34.94 85 SER A N 1
ATOM 672 C CA . SER A 1 85 ? 8.812 -12.672 14.828 1 34.94 85 SER A CA 1
ATOM 673 C C . SER A 1 85 ? 7.762 -11.562 14.828 1 34.94 85 SER A C 1
ATOM 675 O O . SER A 1 85 ? 7.91 -10.555 15.523 1 34.94 85 SER A O 1
ATOM 677 N N . THR A 1 86 ? 7.371 -11.047 13.734 1 39.47 86 THR A N 1
ATOM 678 C CA . THR A 1 86 ? 6.273 -10.086 13.789 1 39.47 86 THR A CA 1
ATOM 679 C C . THR A 1 86 ? 5.125 -10.625 14.641 1 39.47 86 THR A C 1
ATOM 681 O O . THR A 1 86 ? 4.648 -11.742 14.414 1 39.47 86 THR A O 1
ATOM 684 N N . ARG A 1 87 ? 5.164 -10.578 15.844 1 42.38 87 ARG A N 1
ATOM 685 C CA . ARG A 1 87 ? 3.916 -10.859 16.547 1 42.38 87 ARG A CA 1
ATOM 686 C C . ARG A 1 87 ? 2.709 -10.594 15.656 1 42.38 87 ARG A C 1
ATOM 688 O O . ARG A 1 87 ? 2.48 -9.453 15.242 1 42.38 87 ARG A O 1
ATOM 695 N N . ASN A 1 88 ? 2.271 -11.477 14.781 1 54.25 88 ASN A N 1
ATOM 696 C CA . ASN A 1 88 ? 1.351 -11.594 13.656 1 54.25 88 ASN A CA 1
ATOM 697 C C . ASN A 1 88 ? -0.077 -11.234 14.055 1 54.25 88 ASN A C 1
ATOM 699 O O . ASN A 1 88 ? -0.69 -11.93 14.867 1 54.25 88 ASN A O 1
ATOM 703 N N . VAL A 1 89 ? -0.375 -9.961 14.094 1 68.5 89 VAL A N 1
ATOM 704 C CA . VAL A 1 89 ? -1.778 -9.586 14.234 1 68.5 89 VAL A CA 1
ATOM 705 C C . VAL A 1 89 ? -2.641 -10.453 13.32 1 68.5 89 VAL A C 1
ATOM 707 O O . VAL A 1 89 ? -2.369 -10.562 12.125 1 68.5 89 VAL A O 1
ATOM 710 N N . VAL A 1 90 ? -3.463 -11.172 14 1 90.44 90 VAL A N 1
ATOM 711 C CA . VAL A 1 90 ? -4.383 -12.078 13.32 1 90.44 90 VAL A CA 1
ATOM 712 C C . VAL A 1 90 ? -5.449 -11.273 12.578 1 90.44 90 VAL A C 1
ATOM 714 O O . VAL A 1 90 ? -6.055 -10.359 13.148 1 90.44 90 VAL A O 1
ATOM 717 N N . LEU A 1 91 ? -5.566 -11.477 11.32 1 96.94 91 LEU A N 1
ATOM 718 C CA . LEU A 1 91 ? -6.562 -10.844 10.469 1 96.94 91 LEU A CA 1
ATOM 719 C C . LEU A 1 91 ? -7.965 -11.344 10.805 1 96.94 91 LEU A C 1
ATOM 721 O O . LEU A 1 91 ? -8.234 -12.539 10.734 1 96.94 91 LEU A O 1
ATOM 725 N N . LYS A 1 92 ? -8.836 -10.453 11.234 1 97.69 92 LYS A N 1
ATOM 726 C CA . LYS A 1 92 ? -10.227 -10.82 11.484 1 97.69 92 LYS A CA 1
ATOM 727 C C . LYS A 1 92 ? -11.047 -10.758 10.195 1 97.69 92 LYS A C 1
ATOM 729 O O . LYS A 1 92 ? -11.156 -9.703 9.57 1 97.69 92 LYS A O 1
ATOM 734 N N . VAL A 1 93 ? -11.688 -11.891 9.898 1 98.56 93 VAL A N 1
ATOM 735 C CA . VAL A 1 93 ? -12.352 -12 8.602 1 98.56 93 VAL A CA 1
ATOM 736 C C . VAL A 1 93 ? -13.828 -12.359 8.805 1 98.56 93 VAL A C 1
ATOM 738 O O . VAL A 1 93 ? -14.141 -13.375 9.43 1 98.56 93 VAL A O 1
ATOM 741 N N . PHE A 1 94 ? -14.719 -11.484 8.344 1 98.69 94 PHE A N 1
ATOM 742 C CA . PHE A 1 94 ? -16.125 -11.844 8.219 1 98.69 94 PHE A CA 1
ATOM 743 C C . PHE A 1 94 ? -16.375 -12.562 6.898 1 98.69 94 PHE A C 1
ATOM 745 O O . PHE A 1 94 ? -16.047 -12.047 5.828 1 98.69 94 PHE A O 1
ATOM 752 N N . MET A 1 95 ? -16.875 -13.703 6.918 1 98.56 95 MET A N 1
ATOM 753 C CA . MET A 1 95 ? -17.172 -14.492 5.727 1 98.56 95 MET A CA 1
ATOM 754 C C . MET A 1 95 ? -18.672 -14.586 5.496 1 98.56 95 MET A C 1
ATOM 756 O O . MET A 1 95 ? -19.422 -15.008 6.383 1 98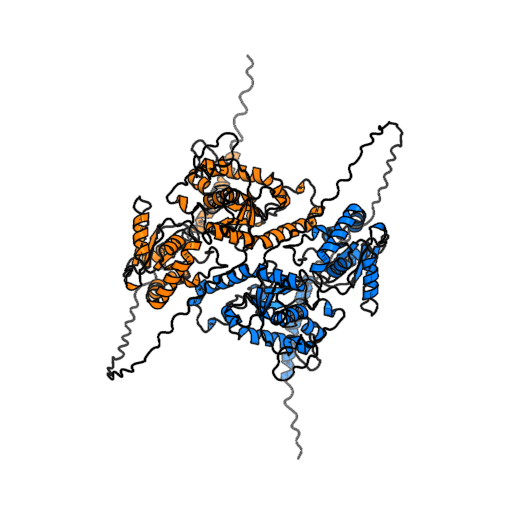.56 95 MET A O 1
ATOM 760 N N . TYR A 1 96 ? -19.141 -14.203 4.266 1 98.31 96 TYR A N 1
ATOM 761 C CA . TYR A 1 96 ? -20.547 -14.336 3.936 1 98.31 96 TYR A CA 1
ATOM 762 C C . TYR A 1 96 ? -20.984 -15.797 3.939 1 98.31 96 TYR A C 1
ATOM 764 O O . TYR A 1 96 ? -20.25 -16.672 3.467 1 98.31 96 TYR A O 1
ATOM 772 N N . ASP A 1 97 ? -22.141 -16 4.426 1 96.56 97 ASP A N 1
ATOM 773 C CA . ASP A 1 97 ? -22.766 -17.312 4.258 1 96.56 97 ASP A CA 1
ATOM 774 C C . ASP A 1 97 ? -23.469 -17.422 2.902 1 96.56 97 ASP A C 1
ATOM 776 O O . ASP A 1 97 ? -24.688 -17.562 2.836 1 96.56 97 ASP A O 1
ATOM 780 N N . LEU A 1 98 ? -22.703 -17.469 1.884 1 97.44 98 LEU A N 1
ATOM 781 C CA . LEU A 1 98 ? -23.281 -17.594 0.545 1 97.44 98 LEU A CA 1
ATOM 782 C C . LEU A 1 98 ? -24.016 -18.922 0.396 1 97.44 98 LEU A C 1
ATOM 784 O O . LEU A 1 98 ? -23.625 -19.938 0.995 1 97.44 98 LEU A O 1
ATOM 788 N N . PRO A 1 99 ? -25.062 -18.891 -0.43 1 96.19 99 PRO A N 1
ATOM 789 C CA . PRO A 1 99 ? -25.688 -20.172 -0.728 1 96.19 99 PRO A CA 1
ATOM 790 C C . PRO A 1 99 ? -24.703 -21.219 -1.234 1 96.19 99 PRO A C 1
ATOM 792 O O . PRO A 1 99 ? -23.734 -20.875 -1.921 1 96.19 99 PRO A O 1
ATOM 795 N N . PRO A 1 100 ? -24.953 -22.5 -0.994 1 97.06 100 PRO A N 1
ATOM 796 C CA . PRO A 1 100 ? -24.016 -23.562 -1.342 1 97.06 100 PRO A CA 1
ATOM 797 C C . PRO A 1 100 ? -23.703 -23.625 -2.838 1 97.06 100 PRO A C 1
ATOM 799 O O . PRO A 1 100 ? -22.641 -24.094 -3.236 1 97.06 100 PRO A O 1
ATOM 802 N N . GLU A 1 101 ? -24.531 -23.125 -3.707 1 96.69 101 GLU A N 1
ATOM 803 C CA . GLU A 1 101 ? -24.328 -23.156 -5.152 1 96.69 101 GLU A CA 1
ATOM 804 C C . GLU A 1 101 ? -23.109 -22.359 -5.559 1 96.69 101 GLU A C 1
ATOM 806 O O . GLU A 1 101 ? -22.578 -22.531 -6.66 1 96.69 101 GLU A O 1
ATOM 811 N N . PHE A 1 102 ? -22.609 -21.484 -4.672 1 98.12 102 PHE A N 1
ATOM 812 C CA . PHE A 1 102 ? -21.469 -20.625 -4.992 1 98.12 102 PHE A CA 1
ATOM 813 C C . PHE A 1 102 ? -20.172 -21.312 -4.609 1 98.12 102 PHE A C 1
ATOM 815 O O . PHE A 1 102 ? -19.094 -20.828 -4.969 1 98.12 102 PHE A O 1
ATOM 822 N N . HIS A 1 103 ? -20.234 -22.391 -3.807 1 97.38 103 HIS A N 1
ATOM 823 C CA . HIS A 1 103 ? -18.984 -22.953 -3.283 1 97.38 103 HIS A CA 1
ATOM 824 C C . HIS A 1 103 ? -19.047 -24.469 -3.252 1 97.38 103 HIS A C 1
ATOM 826 O O . HIS A 1 103 ? -18.953 -25.125 -4.293 1 97.38 103 HIS A O 1
ATOM 832 N N . PHE A 1 104 ? -19.438 -25.188 -2.129 1 97.62 104 PHE A N 1
ATOM 833 C CA . PHE A 1 104 ? -19.203 -26.609 -1.943 1 97.62 104 PHE A CA 1
ATOM 834 C C . PHE A 1 104 ? -20.188 -27.438 -2.756 1 97.62 104 PHE A C 1
ATOM 836 O O . PHE A 1 104 ? -19.938 -28.609 -3.051 1 97.62 104 PHE A O 1
ATOM 843 N N . LYS A 1 105 ? -21.328 -26.875 -3.17 1 96.38 105 LYS A N 1
ATOM 844 C CA . LYS A 1 105 ? -22.203 -27.609 -4.082 1 96.38 105 LYS A CA 1
ATOM 845 C C . LYS A 1 105 ? -21.531 -27.828 -5.434 1 96.38 105 LYS A C 1
ATOM 847 O O . LYS A 1 105 ? -21.812 -28.812 -6.117 1 96.38 105 LYS A O 1
ATOM 852 N N . LEU A 1 106 ? -20.672 -26.922 -5.801 1 96 106 LEU A N 1
ATOM 853 C CA . LEU A 1 106 ? -19.891 -27.094 -7.023 1 96 106 LEU A CA 1
ATOM 854 C C . LEU A 1 106 ? -18.984 -28.312 -6.922 1 96 106 LEU A C 1
ATOM 856 O O . LEU A 1 106 ? -18.469 -28.781 -7.934 1 96 106 LEU A O 1
ATOM 860 N N . LEU A 1 107 ? -18.75 -28.797 -5.699 1 95.81 107 LEU A N 1
ATOM 861 C CA . LEU A 1 107 ? -17.938 -29.984 -5.438 1 95.81 107 LEU A CA 1
ATOM 862 C C . LEU A 1 107 ? -18.812 -31.188 -5.141 1 95.81 107 LEU A C 1
ATOM 864 O O . LEU A 1 107 ? -18.359 -32.156 -4.539 1 95.81 107 LEU A O 1
ATOM 868 N N . ASP A 1 108 ? -20.078 -31.047 -5.387 1 93.62 108 ASP A N 1
ATOM 869 C CA . ASP A 1 108 ? -21.062 -32.125 -5.254 1 93.62 108 ASP A CA 1
ATOM 870 C C . ASP A 1 108 ? -21.375 -32.375 -3.785 1 93.62 108 ASP A C 1
ATOM 872 O O . ASP A 1 108 ? -21.766 -33.5 -3.432 1 93.62 108 ASP A O 1
ATOM 876 N N . TRP A 1 109 ? -20.984 -31.469 -2.975 1 95.25 109 TRP A N 1
ATOM 877 C CA . TRP A 1 109 ? -21.422 -31.547 -1.587 1 95.25 109 TRP A CA 1
ATOM 878 C C . TRP A 1 109 ? -22.922 -31.25 -1.475 1 95.25 109 TRP A C 1
ATOM 880 O O . TRP A 1 109 ? -23.406 -30.297 -2.096 1 95.25 109 TRP A O 1
ATOM 890 N N . LYS A 1 110 ? -23.656 -32.031 -0.685 1 93.25 110 LYS A N 1
ATOM 891 C CA . LYS A 1 110 ? -25.094 -31.859 -0.475 1 93.25 110 LYS A CA 1
ATOM 892 C C . LYS A 1 110 ? -25.375 -31.359 0.937 1 93.25 110 LYS A C 1
ATOM 894 O O . LYS A 1 110 ? -25.078 -32.031 1.918 1 93.25 110 LYS A O 1
ATOM 899 N N . PRO A 1 111 ? -25.906 -30.188 0.946 1 91 111 PRO A N 1
ATOM 900 C CA . PRO A 1 111 ? -26.203 -29.625 2.271 1 91 111 PRO A CA 1
ATOM 901 C C . PRO A 1 111 ? -27.266 -30.438 3.018 1 91 111 PRO A C 1
ATOM 903 O O . PRO A 1 111 ? -28.203 -30.938 2.4 1 91 111 PRO A O 1
ATOM 906 N N . GLU A 1 112 ? -27.047 -30.656 4.312 1 85.62 112 GLU A N 1
ATOM 907 C CA . GLU A 1 112 ? -28.062 -31.234 5.191 1 85.62 112 GLU A CA 1
ATOM 908 C C . GLU A 1 112 ? -28.906 -30.156 5.859 1 85.62 112 GLU A C 1
ATOM 910 O O . GLU A 1 112 ? -28.391 -29.344 6.617 1 85.62 112 GLU A O 1
ATOM 915 N N . GLY A 1 113 ? -30.172 -30.109 5.578 1 85 113 GLY A N 1
ATOM 916 C CA . GLY A 1 113 ? -31.031 -29.094 6.176 1 85 113 GLY A CA 1
ATOM 917 C C . GLY A 1 113 ? -30.734 -27.688 5.699 1 85 113 GLY A C 1
ATOM 918 O O . GLY A 1 113 ? -30.641 -27.453 4.492 1 85 113 GLY A O 1
ATOM 919 N N . LYS A 1 114 ? -30.609 -26.766 6.66 1 87.12 114 LYS A N 1
ATOM 920 C CA . LYS A 1 114 ? -30.422 -25.359 6.352 1 87.12 114 LYS A CA 1
ATOM 921 C C . LYS A 1 114 ? -28.953 -24.953 6.48 1 87.12 114 LYS A C 1
ATOM 923 O O . LYS A 1 114 ? -28.625 -23.766 6.473 1 87.12 114 LYS A O 1
ATOM 928 N N . ARG A 1 115 ? -28.156 -26.047 6.43 1 89.44 115 ARG A N 1
ATOM 929 C CA . ARG A 1 115 ? -26.734 -25.766 6.613 1 89.44 115 ARG A CA 1
ATOM 930 C C . ARG A 1 115 ? -26.094 -25.234 5.324 1 89.44 115 ARG A C 1
ATOM 932 O O . ARG A 1 115 ? -26.375 -25.75 4.238 1 89.44 115 ARG A O 1
ATOM 939 N N . VAL A 1 116 ? -25.266 -24.203 5.449 1 94.69 116 VAL A N 1
ATOM 940 C CA . VAL A 1 116 ? -24.625 -23.547 4.312 1 94.69 116 VAL A CA 1
ATOM 941 C C . VAL A 1 116 ? -23.234 -24.125 4.086 1 94.69 116 VAL A C 1
ATOM 943 O O . VAL A 1 116 ? -22.75 -24.188 2.951 1 94.69 116 VAL A O 1
ATOM 946 N N . TRP A 1 117 ? -22.625 -24.656 5.172 1 96.69 117 TRP A N 1
ATOM 947 C CA . TRP A 1 117 ? -21.25 -25.125 5.117 1 96.69 117 TRP A CA 1
ATOM 948 C C . TRP A 1 117 ? -21.156 -26.594 5.512 1 96.69 117 TRP A C 1
ATOM 950 O O . TRP A 1 117 ? -21.922 -27.062 6.355 1 96.69 117 TRP A O 1
ATOM 960 N N . PRO A 1 118 ? -20.219 -27.297 4.898 1 96.06 118 PRO A N 1
ATOM 961 C CA . PRO A 1 118 ? -19.938 -28.641 5.41 1 96.06 118 PRO A CA 1
ATOM 962 C C . PRO A 1 118 ? -19.266 -28.625 6.781 1 96.06 118 PRO A C 1
ATOM 964 O O . PRO A 1 118 ? -18.641 -27.625 7.152 1 96.06 118 PRO A O 1
ATOM 967 N N . ASP A 1 119 ? -19.484 -29.719 7.516 1 93.56 119 ASP A N 1
ATOM 968 C CA . ASP A 1 119 ? -18.719 -29.891 8.75 1 93.56 119 ASP A CA 1
ATOM 969 C C . ASP A 1 119 ? -17.312 -30.422 8.461 1 93.56 119 ASP A C 1
ATOM 971 O O . ASP A 1 119 ? -17.094 -31.625 8.367 1 93.56 119 ASP A O 1
ATOM 975 N N . VAL A 1 120 ? -16.391 -29.5 8.398 1 93.31 120 VAL A N 1
ATOM 976 C CA . VAL A 1 120 ? -15.047 -29.828 7.945 1 93.31 120 VAL A CA 1
ATOM 977 C C . VAL A 1 120 ? -14.281 -30.516 9.07 1 93.31 120 VAL A C 1
ATOM 979 O O . VAL A 1 120 ? -13.133 -30.938 8.883 1 93.31 120 VAL A O 1
ATOM 982 N N . ARG A 1 121 ? -14.875 -30.672 10.266 1 90.5 121 ARG A N 1
ATOM 983 C CA . ARG A 1 121 ? -14.312 -31.484 11.344 1 90.5 121 ARG A CA 1
ATOM 984 C C . ARG A 1 121 ? -14.445 -32.969 11.055 1 90.5 121 ARG A C 1
ATOM 986 O O . ARG A 1 121 ? -13.594 -33.75 11.445 1 90.5 121 ARG A O 1
ATOM 993 N N . THR A 1 122 ? -15.547 -33.219 10.43 1 89.75 122 THR A N 1
ATOM 994 C CA . THR A 1 122 ? -15.875 -34.625 10.195 1 89.75 122 THR A CA 1
ATOM 995 C C . THR A 1 122 ? -15.406 -35.062 8.812 1 89.75 122 THR A C 1
ATOM 997 O O . THR A 1 122 ? -14.75 -36.094 8.672 1 89.75 122 THR A O 1
ATOM 1000 N N . LYS A 1 123 ? -15.805 -34.281 7.824 1 91.81 123 LYS A N 1
ATOM 1001 C CA . LYS A 1 123 ? -15.453 -34.656 6.457 1 91.81 123 LYS A CA 1
ATOM 1002 C C . LYS A 1 123 ? -15.25 -33.406 5.594 1 91.81 123 LYS A C 1
ATOM 1004 O O . LYS A 1 123 ? -16.125 -32.531 5.539 1 91.81 123 LYS A O 1
ATOM 1009 N N . VAL A 1 124 ? -14.141 -33.438 4.938 1 94.44 124 VAL A N 1
ATOM 1010 C CA . VAL A 1 124 ? -13.828 -32.344 4.016 1 94.44 124 VAL A CA 1
ATOM 1011 C C . VAL A 1 124 ? -14.164 -32.781 2.586 1 94.44 124 VAL A C 1
ATOM 1013 O O . VAL A 1 124 ? -13.648 -33.781 2.09 1 94.44 124 VAL A O 1
ATOM 1016 N N . PRO A 1 125 ? -15.031 -32 1.927 1 95.38 125 PRO A N 1
ATOM 1017 C CA . PRO A 1 125 ? -15.289 -32.344 0.524 1 95.38 125 PRO A CA 1
ATOM 1018 C C . PRO A 1 125 ? -14.031 -32.281 -0.341 1 95.38 125 PRO A C 1
ATOM 1020 O O . PRO A 1 125 ? -13.227 -31.344 -0.184 1 95.38 125 PRO A O 1
ATOM 1023 N N . GLU A 1 126 ? -13.938 -33.156 -1.223 1 93.19 126 GLU A N 1
ATOM 1024 C CA . GLU A 1 126 ? -12.727 -33.25 -2.037 1 93.19 126 GLU A CA 1
ATOM 1025 C C . GLU A 1 126 ? -12.805 -32.312 -3.244 1 93.19 126 GLU A C 1
ATOM 1027 O O . GLU A 1 126 ? -13.859 -32.188 -3.863 1 93.19 126 GLU A O 1
ATOM 1032 N N . TYR A 1 127 ? -11.766 -31.734 -3.49 1 93.62 127 TYR A N 1
ATOM 1033 C CA . TYR A 1 127 ? -11.641 -30.906 -4.691 1 93.62 127 TYR A CA 1
ATOM 1034 C C . TYR A 1 127 ? -11.211 -31.75 -5.883 1 93.62 127 TYR A C 1
ATOM 1036 O O . TYR A 1 127 ? -10.398 -32.656 -5.746 1 93.62 127 TYR A O 1
ATOM 1044 N N . PRO A 1 128 ? -11.734 -31.391 -7.047 1 87.25 128 PRO A N 1
ATOM 1045 C CA . PRO A 1 128 ? -11.328 -32.188 -8.211 1 87.25 128 PRO A CA 1
ATOM 1046 C C . PRO A 1 128 ? -9.836 -32.094 -8.508 1 87.25 128 PRO A C 1
ATOM 1048 O O . PRO A 1 128 ? -9.234 -31.031 -8.336 1 87.25 128 PRO A O 1
ATOM 1051 N N . GLY A 1 129 ? -9.273 -33.156 -8.945 1 81.12 129 GLY A N 1
ATOM 1052 C CA . GLY A 1 129 ? -7.848 -33.219 -9.203 1 81.12 129 GLY A CA 1
ATOM 1053 C C . GLY A 1 129 ? -7.469 -32.719 -10.586 1 81.12 129 GLY A C 1
ATOM 1054 O O . GLY A 1 129 ? -8.227 -31.969 -11.203 1 81.12 129 GLY A O 1
ATOM 1055 N N . GLY A 1 130 ? -6.227 -32.875 -10.898 1 75.38 130 GLY A N 1
ATOM 1056 C CA . GLY A 1 130 ? -5.719 -32.5 -12.211 1 75.38 130 GLY A CA 1
ATOM 1057 C C . GLY A 1 130 ? -5.48 -31.016 -12.352 1 75.38 130 GLY A C 1
ATOM 1058 O O . GLY A 1 130 ? -4.988 -30.375 -11.422 1 75.38 130 GLY A O 1
ATOM 1059 N N . LEU A 1 131 ? -5.816 -30.5 -13.516 1 75.94 131 LEU A N 1
ATOM 1060 C CA . LEU A 1 131 ? -5.496 -29.109 -13.852 1 75.94 131 LEU A CA 1
ATOM 1061 C C . LEU A 1 131 ? -6.398 -28.141 -13.094 1 75.94 131 LEU A C 1
ATOM 1063 O O . LEU A 1 131 ? -6.082 -26.969 -12.977 1 75.94 131 LEU A O 1
ATOM 1067 N N . ASN A 1 132 ? -7.473 -28.672 -12.508 1 81.75 132 ASN A N 1
ATOM 1068 C CA . ASN A 1 132 ? -8.359 -27.828 -11.719 1 81.75 132 ASN A CA 1
ATOM 1069 C C . ASN A 1 132 ? -7.688 -27.359 -10.43 1 81.75 132 ASN A C 1
ATOM 1071 O O . ASN A 1 132 ? -8.016 -26.297 -9.906 1 81.75 132 ASN A O 1
ATOM 1075 N N . LEU A 1 133 ? -6.758 -28.125 -10.016 1 89.31 133 LEU A N 1
ATOM 1076 C CA . LEU A 1 133 ? -6.129 -27.891 -8.719 1 89.31 133 LEU A CA 1
ATOM 1077 C C . LEU A 1 133 ? -5.293 -26.609 -8.758 1 89.31 133 LEU A C 1
ATOM 1079 O O . LEU A 1 133 ? -5.137 -25.938 -7.73 1 89.31 133 LEU A O 1
ATOM 1083 N N . GLN A 1 134 ? -4.855 -26.312 -9.922 1 94 134 GLN A N 1
ATOM 1084 C CA . GLN A 1 134 ? -3.926 -25.188 -10.023 1 94 134 GLN A CA 1
ATOM 1085 C C . GLN A 1 134 ? -4.57 -23.891 -9.547 1 94 134 GLN A C 1
ATOM 1087 O O . GLN A 1 134 ? -3.895 -23.016 -9 1 94 134 GLN A O 1
ATOM 1092 N N . HIS A 1 135 ? -5.879 -23.719 -9.711 1 96.75 135 HIS A N 1
ATOM 1093 C CA . HIS A 1 135 ? -6.602 -22.5 -9.367 1 96.75 135 HIS A CA 1
ATOM 1094 C C . HIS A 1 135 ? -7.57 -22.734 -8.211 1 96.75 135 HIS A C 1
ATOM 1096 O O . HIS A 1 135 ? -8.664 -22.172 -8.18 1 96.75 135 HIS A O 1
ATOM 1102 N N . SER A 1 136 ? -7.199 -23.5 -7.191 1 97.25 136 SER A N 1
ATOM 1103 C CA . SER A 1 136 ? -8.109 -23.953 -6.148 1 97.25 136 SER A CA 1
ATOM 1104 C C . SER A 1 136 ? -7.957 -23.125 -4.879 1 97.25 136 SER A C 1
ATOM 1106 O O . SER A 1 136 ? -8.266 -23.594 -3.781 1 97.25 136 SER A O 1
ATOM 1108 N N . ILE A 1 137 ? -7.512 -21.891 -4.938 1 97.75 137 ILE A N 1
ATOM 1109 C CA . ILE A 1 137 ? -7.203 -21.125 -3.742 1 97.75 137 ILE A CA 1
ATOM 1110 C C . ILE A 1 137 ? -8.484 -20.828 -2.965 1 97.75 137 ILE A C 1
ATOM 1112 O O . ILE A 1 137 ? -8.469 -20.75 -1.734 1 97.75 137 ILE A O 1
ATOM 1116 N N . GLU A 1 138 ? -9.656 -20.656 -3.674 1 97.94 138 GLU A N 1
ATOM 1117 C CA . GLU A 1 138 ? -10.922 -20.391 -3.01 1 97.94 138 GLU A CA 1
ATOM 1118 C C . GLU A 1 138 ? -11.273 -21.484 -2.008 1 97.94 138 GLU A C 1
ATOM 1120 O O . GLU A 1 138 ? -11.727 -21.188 -0.898 1 97.94 138 GLU A O 1
ATOM 1125 N N . TYR A 1 139 ? -11.008 -22.672 -2.463 1 97.94 139 TYR A N 1
ATOM 1126 C CA . TYR A 1 139 ? -11.281 -23.859 -1.657 1 97.94 139 TYR A CA 1
ATOM 1127 C C . TYR A 1 139 ? -10.414 -23.875 -0.399 1 97.94 139 TYR A C 1
ATOM 1129 O O . TYR A 1 139 ? -10.938 -24.016 0.712 1 97.94 139 TYR A O 1
ATOM 1137 N N . TRP A 1 140 ? -9.156 -23.641 -0.519 1 97.88 140 TRP A N 1
ATOM 1138 C CA . TRP A 1 140 ? -8.195 -23.734 0.582 1 97.88 140 TRP A CA 1
ATOM 1139 C C . TRP A 1 140 ? -8.43 -22.625 1.598 1 97.88 140 TRP A C 1
ATOM 1141 O O . TRP A 1 140 ? -8.398 -22.859 2.807 1 97.88 140 TRP A O 1
ATOM 1151 N N . LEU A 1 141 ? -8.648 -21.375 1.126 1 98.44 141 LEU A N 1
ATOM 1152 C CA . LEU A 1 141 ? -8.859 -20.25 2.025 1 98.44 141 LEU A CA 1
ATOM 1153 C C . LEU A 1 141 ? -10.172 -20.391 2.779 1 98.44 141 LEU A C 1
ATOM 1155 O O . LEU A 1 141 ? -10.25 -20.062 3.967 1 98.44 141 LEU A O 1
ATOM 1159 N N . THR A 1 142 ? -11.219 -20.891 2.102 1 98.5 142 THR A N 1
ATOM 1160 C CA . THR A 1 142 ? -12.5 -21.109 2.756 1 98.5 142 THR A CA 1
ATOM 1161 C C . THR A 1 142 ? -12.375 -22.156 3.854 1 98.5 142 THR A C 1
ATOM 1163 O O . THR A 1 142 ? -12.867 -21.969 4.969 1 98.5 142 THR A O 1
ATOM 1166 N N . LEU A 1 143 ? -11.68 -23.281 3.533 1 97.25 143 LEU A N 1
ATOM 1167 C CA . LEU A 1 143 ? -11.469 -24.328 4.523 1 97.25 143 LEU A CA 1
ATOM 1168 C C . LEU A 1 143 ? -10.742 -23.781 5.75 1 97.25 143 LEU A C 1
ATOM 1170 O O . LEU A 1 143 ? -11.086 -24.125 6.883 1 97.25 143 LEU A O 1
ATOM 1174 N N . ASP A 1 144 ? -9.75 -22.969 5.477 1 96.75 144 ASP A N 1
ATOM 1175 C CA . ASP A 1 144 ? -8.969 -22.406 6.57 1 96.75 144 ASP A CA 1
ATOM 1176 C C . ASP A 1 144 ? -9.844 -21.547 7.484 1 96.75 144 ASP A C 1
ATOM 1178 O O . ASP A 1 144 ? -9.742 -21.641 8.711 1 96.75 144 ASP A O 1
ATOM 1182 N N . LEU A 1 145 ? -10.695 -20.719 6.914 1 97.19 145 LEU A N 1
ATOM 1183 C CA . LEU A 1 145 ? -11.586 -19.859 7.703 1 97.19 145 LEU A CA 1
ATOM 1184 C C . LEU A 1 145 ? -12.586 -20.703 8.492 1 97.19 145 LEU A C 1
ATOM 1186 O O . LEU A 1 145 ? -12.844 -20.438 9.664 1 97.19 145 LEU A O 1
ATOM 1190 N N . LEU A 1 146 ? -13.117 -21.703 7.855 1 96.44 146 LEU A N 1
ATOM 1191 C CA . LEU A 1 146 ? -14.062 -22.578 8.539 1 96.44 146 LEU A CA 1
ATOM 1192 C C . LEU A 1 146 ? -13.391 -23.281 9.719 1 96.44 146 LEU A C 1
ATOM 1194 O O . LEU A 1 146 ? -13.992 -23.406 10.797 1 96.44 146 LEU A O 1
ATOM 1198 N N . SER A 1 147 ? -12.203 -23.688 9.508 1 94.38 147 SER A N 1
ATOM 1199 C CA . SER A 1 147 ? -11.492 -24.422 10.555 1 94.38 147 SER A CA 1
ATOM 1200 C C . SER A 1 147 ? -11.023 -23.484 11.656 1 94.38 147 SER A C 1
ATOM 1202 O O . SER A 1 147 ? -10.711 -23.922 12.766 1 94.38 147 SER A O 1
ATOM 1204 N N . SER A 1 148 ? -10.875 -22.203 11.383 1 92.88 148 SER A N 1
ATOM 1205 C CA . SER A 1 148 ? -10.398 -21.234 12.367 1 92.88 148 SER A CA 1
ATOM 1206 C C . SER A 1 148 ? -11.344 -21.141 13.555 1 92.88 148 SER A C 1
ATOM 1208 O O . SER A 1 148 ? -10.961 -20.656 14.625 1 92.88 148 SER A O 1
ATOM 1210 N N . GLU A 1 149 ? -12.484 -21.609 13.391 1 88.75 149 GLU A N 1
ATOM 1211 C CA . GLU A 1 149 ? -13.492 -21.516 14.445 1 88.75 149 GLU A CA 1
ATOM 1212 C C . GLU A 1 149 ? -13.281 -22.578 15.516 1 88.75 149 GLU A C 1
ATOM 1214 O O . GLU A 1 149 ? -13.797 -22.453 16.625 1 88.75 149 GLU A O 1
ATOM 1219 N N . PHE A 1 150 ? -12.625 -23.688 15.281 1 85.12 150 PHE A N 1
ATOM 1220 C CA . PHE A 1 150 ? -12.484 -24.734 16.281 1 85.12 150 PHE A CA 1
ATOM 1221 C C . PHE A 1 150 ? -11.023 -25.156 16.438 1 85.12 150 PHE A C 1
ATOM 1223 O O . PHE A 1 150 ? -10.672 -25.891 17.359 1 85.12 150 PHE A O 1
ATOM 1230 N N . ALA A 1 151 ? -10.266 -24.781 15.5 1 65.75 151 ALA A N 1
ATOM 1231 C CA . ALA A 1 151 ? -8.867 -25.219 15.547 1 65.75 151 ALA A CA 1
ATOM 1232 C C . ALA A 1 151 ? -8.141 -24.578 16.734 1 65.75 151 ALA A C 1
ATOM 1234 O O . ALA A 1 151 ? -8.484 -23.484 17.156 1 65.75 151 ALA A O 1
ATOM 1235 N N . ASP A 1 152 ? -7.387 -25.391 17.547 1 62.94 152 ASP A N 1
ATOM 1236 C CA . ASP A 1 152 ? -6.586 -24.984 18.703 1 62.94 152 ASP A CA 1
ATOM 1237 C C . ASP A 1 152 ? -5.688 -23.797 18.344 1 62.94 152 ASP A C 1
ATOM 1239 O O . ASP A 1 152 ? -5.234 -23.672 17.203 1 62.94 152 ASP A O 1
ATOM 1243 N N . SER A 1 153 ? -5.805 -22.688 19.062 1 57.97 153 SER A N 1
ATOM 1244 C CA . SER A 1 153 ? -5.129 -21.391 18.984 1 57.97 153 SER A CA 1
ATOM 1245 C C . SER A 1 153 ? -3.629 -21.562 18.766 1 57.97 153 SER A C 1
ATOM 1247 O O . SER A 1 153 ? -2.92 -20.594 18.5 1 57.97 153 SER A O 1
ATOM 1249 N N . SER A 1 154 ? -3.141 -22.734 19.062 1 52.97 154 SER A N 1
ATOM 1250 C CA . SER A 1 154 ? -1.687 -22.844 19.125 1 52.97 154 SER A CA 1
ATOM 1251 C C . SER A 1 154 ? -1.043 -22.516 17.781 1 52.97 154 SER A C 1
ATOM 1253 O O . SER A 1 154 ? 0.164 -22.281 17.719 1 52.97 154 SER A O 1
ATOM 1255 N N . ASN A 1 155 ? -1.868 -22.672 16.75 1 58.72 155 ASN A N 1
ATOM 1256 C CA . ASN A 1 155 ? -1.206 -22.641 15.445 1 58.72 155 ASN A CA 1
ATOM 1257 C C . ASN A 1 155 ? -1.135 -21.219 14.891 1 58.72 155 ASN A C 1
ATOM 1259 O O . ASN A 1 155 ? -2.027 -20.406 15.141 1 58.72 155 ASN A O 1
ATOM 1263 N N . ALA A 1 156 ? 0.083 -20.734 14.625 1 68.44 156 ALA A N 1
ATOM 1264 C CA . ALA A 1 156 ? 0.414 -19.422 14.086 1 68.44 156 ALA A CA 1
ATOM 1265 C C . ALA A 1 156 ? -0.516 -19.062 12.93 1 68.44 156 ALA A C 1
ATOM 1267 O O . ALA A 1 156 ? -0.17 -19.25 11.758 1 68.44 156 ALA A O 1
ATOM 1268 N N . ARG A 1 157 ? -1.795 -18.938 13.266 1 86.5 157 ARG A N 1
ATOM 1269 C CA . ARG A 1 157 ? -2.805 -18.594 12.266 1 86.5 157 ARG A CA 1
ATOM 1270 C C . ARG A 1 157 ? -2.74 -17.109 11.922 1 86.5 157 ARG A C 1
ATOM 1272 O O . ARG A 1 157 ? -2.557 -16.266 12.805 1 86.5 157 ARG A O 1
ATOM 1279 N N . SER A 1 158 ? -2.902 -16.875 10.617 1 93.56 158 SER A N 1
ATOM 1280 C CA . SER A 1 158 ? -2.826 -15.516 10.117 1 93.56 158 SER A CA 1
ATOM 1281 C C . SER A 1 158 ? -4.215 -14.898 9.977 1 93.56 158 SER A C 1
ATOM 1283 O O . SER A 1 158 ? -4.348 -13.68 9.844 1 93.56 158 SER A O 1
ATOM 1285 N N . ALA A 1 159 ? -5.316 -15.742 10.023 1 96.12 159 ALA A N 1
ATOM 1286 C CA . ALA A 1 159 ? -6.676 -15.234 9.859 1 96.12 159 ALA A CA 1
ATOM 1287 C C . ALA A 1 159 ? -7.648 -15.977 10.773 1 96.12 159 ALA A C 1
ATOM 1289 O O . ALA A 1 159 ? -7.469 -17.172 11.047 1 96.12 159 ALA A O 1
ATOM 1290 N N . LEU A 1 160 ? -8.625 -15.273 11.227 1 95.56 160 LEU A N 1
ATOM 1291 C CA . LEU A 1 160 ? -9.672 -15.812 12.086 1 95.56 160 LEU A CA 1
ATOM 1292 C C . LEU A 1 160 ? -11.047 -15.367 11.609 1 95.56 160 LEU A C 1
ATOM 1294 O O . LEU A 1 160 ? -11.266 -14.188 11.328 1 95.56 160 LEU A O 1
ATOM 1298 N N . ARG A 1 161 ? -11.953 -16.281 11.523 1 96.81 161 ARG A N 1
ATOM 1299 C CA . ARG A 1 161 ? -13.32 -15.953 11.148 1 96.81 161 ARG A CA 1
ATOM 1300 C C . ARG A 1 161 ? -14.07 -15.32 12.312 1 96.81 161 ARG A C 1
ATOM 1302 O O . ARG A 1 161 ? -14.062 -15.844 13.43 1 96.81 161 ARG A O 1
ATOM 1309 N N . VAL A 1 162 ? -14.641 -14.156 12.016 1 97.06 162 VAL A N 1
ATOM 1310 C CA . VAL A 1 162 ? -15.5 -13.492 12.992 1 97.06 162 VAL A CA 1
ATOM 1311 C C . VAL A 1 162 ? -16.922 -13.406 12.461 1 97.06 162 VAL A C 1
ATOM 1313 O O . VAL A 1 162 ? -17.141 -13.352 11.242 1 97.06 162 VAL A O 1
ATOM 1316 N N . HIS A 1 163 ? -17.938 -13.328 13.375 1 96.81 163 HIS A N 1
ATOM 1317 C CA . HIS A 1 163 ? -19.328 -13.383 12.938 1 96.81 163 HIS A CA 1
ATOM 1318 C C . HIS A 1 163 ? -19.969 -11.992 12.961 1 96.81 163 HIS A C 1
ATOM 1320 O O . HIS A 1 163 ? -21.047 -11.789 12.398 1 96.81 163 HIS A O 1
ATOM 1326 N N . ASN A 1 164 ? -19.266 -11.062 13.562 1 96.69 164 ASN A N 1
ATOM 1327 C CA . ASN A 1 164 ? -19.688 -9.664 13.547 1 96.69 164 ASN A CA 1
ATOM 1328 C C . ASN A 1 164 ? -18.859 -8.844 12.555 1 96.69 164 ASN A C 1
ATOM 1330 O O . ASN A 1 164 ? -17.672 -8.617 12.766 1 96.69 164 ASN A O 1
ATOM 1334 N N . SER A 1 165 ? -19.531 -8.398 11.5 1 97 165 SER A N 1
ATOM 1335 C CA . SER A 1 165 ? -18.828 -7.703 10.43 1 97 165 SER A CA 1
ATOM 1336 C C . SER A 1 165 ? -18.234 -6.391 10.922 1 97 165 SER A C 1
ATOM 1338 O O . SER A 1 165 ? -17.266 -5.895 10.352 1 97 165 SER A O 1
ATOM 1340 N N . SER A 1 166 ? -18.703 -5.777 11.977 1 94.75 166 SER A N 1
ATOM 1341 C CA . SER A 1 166 ? -18.203 -4.512 12.5 1 94.75 166 SER A CA 1
ATOM 1342 C C . SER A 1 166 ? -16.828 -4.688 13.141 1 94.75 166 SER A C 1
ATOM 1344 O O . SER A 1 166 ? -16.078 -3.723 13.273 1 94.75 166 SER A O 1
ATOM 1346 N N . GLU A 1 167 ? -16.531 -5.902 13.461 1 95.19 167 GLU A N 1
ATOM 1347 C CA . GLU A 1 167 ? -15.25 -6.195 14.078 1 95.19 167 GLU A CA 1
ATOM 1348 C C . GLU A 1 167 ? -14.234 -6.684 13.047 1 95.19 167 GLU A C 1
ATOM 1350 O O . GLU A 1 167 ? -13.047 -6.824 13.352 1 95.19 167 GLU A O 1
ATOM 1355 N N . ALA A 1 168 ? -14.703 -6.934 11.883 1 97.94 168 ALA A N 1
ATOM 1356 C CA . ALA A 1 168 ? -13.867 -7.562 10.867 1 97.94 168 ALA A CA 1
ATOM 1357 C C . ALA A 1 168 ? -12.922 -6.543 10.227 1 97.94 168 ALA A C 1
ATOM 1359 O O . ALA A 1 168 ? -13.266 -5.367 10.086 1 97.94 168 ALA A O 1
ATOM 1360 N N . ASP A 1 169 ? -11.781 -7.016 9.891 1 97.81 169 ASP A N 1
ATOM 1361 C CA . ASP A 1 169 ? -10.852 -6.219 9.102 1 97.81 169 ASP A CA 1
ATOM 1362 C C . ASP A 1 169 ? -11.227 -6.242 7.621 1 97.81 169 ASP A C 1
ATOM 1364 O O . ASP A 1 169 ? -11.07 -5.238 6.918 1 97.81 169 ASP A O 1
ATOM 1368 N N . VAL A 1 170 ? -11.68 -7.379 7.18 1 98.69 170 VAL A N 1
ATOM 1369 C CA . VAL A 1 170 ? -12.094 -7.547 5.789 1 98.69 170 VAL A CA 1
ATOM 1370 C C . VAL A 1 170 ? -13.289 -8.492 5.715 1 98.69 170 VAL A C 1
ATOM 1372 O O . VAL A 1 170 ? -13.594 -9.188 6.684 1 98.69 170 VAL A O 1
ATOM 1375 N N . ILE A 1 171 ? -13.945 -8.445 4.59 1 98.88 171 ILE A N 1
ATOM 1376 C CA . ILE A 1 171 ? -15.094 -9.297 4.316 1 98.88 171 ILE A CA 1
ATOM 1377 C C . ILE A 1 171 ? -14.758 -10.273 3.189 1 98.88 171 ILE A C 1
ATOM 1379 O O . ILE A 1 171 ? -14.375 -9.859 2.094 1 98.88 171 ILE A O 1
ATOM 1383 N N . PHE A 1 172 ? -14.906 -11.516 3.496 1 98.81 172 PHE A N 1
ATOM 1384 C CA . PHE A 1 172 ? -14.516 -12.578 2.574 1 98.81 172 PHE A CA 1
ATOM 1385 C C . PHE A 1 172 ? -15.727 -13.109 1.813 1 98.81 172 PHE A C 1
ATOM 1387 O O . PHE A 1 172 ? -16.766 -13.414 2.414 1 98.81 172 PHE A O 1
ATOM 1394 N N . VAL A 1 173 ? -15.578 -13.172 0.449 1 98.81 173 VAL A N 1
ATOM 1395 C CA . VAL A 1 173 ? -16.625 -13.703 -0.418 1 98.81 173 VAL A CA 1
ATOM 1396 C C . VAL A 1 173 ? -16.234 -15.102 -0.9 1 98.81 173 VAL A C 1
ATOM 1398 O O . VAL A 1 173 ? -15.453 -15.242 -1.846 1 98.81 173 VAL A O 1
ATOM 1401 N N . PRO A 1 174 ? -16.828 -16.109 -0.32 1 98.38 174 PRO A N 1
ATOM 1402 C CA . PRO A 1 174 ? -16.406 -17.484 -0.596 1 98.38 174 PRO A CA 1
ATOM 1403 C C . PRO A 1 174 ? -17.047 -18.062 -1.854 1 98.38 174 PRO A C 1
ATOM 1405 O O . PRO A 1 174 ? -17.703 -19.094 -1.79 1 98.38 174 PRO A O 1
ATOM 1408 N N . PHE A 1 175 ? -16.906 -17.422 -2.998 1 98.62 175 PHE A N 1
ATOM 1409 C CA . PHE A 1 175 ? -17.344 -17.938 -4.285 1 98.62 175 PHE A CA 1
ATOM 1410 C C . PHE A 1 175 ? -16.219 -18.688 -4.973 1 98.62 175 PHE A C 1
ATOM 1412 O O . PHE A 1 175 ? -15.133 -18.141 -5.191 1 98.62 175 PHE A O 1
ATOM 1419 N N . PHE A 1 176 ? -16.469 -20 -5.273 1 98.19 176 PHE A N 1
ATOM 1420 C CA . PHE A 1 176 ? -15.5 -20.797 -6.012 1 98.19 176 PHE A CA 1
ATOM 1421 C C . PHE A 1 176 ? -15.562 -20.469 -7.5 1 98.19 176 PHE A C 1
ATOM 1423 O O . PHE A 1 176 ? -15.875 -21.344 -8.312 1 98.19 176 PHE A O 1
ATOM 1430 N N . SER A 1 177 ? -15.109 -19.297 -7.809 1 97.88 177 SER A N 1
ATOM 1431 C CA . SER A 1 177 ? -15.297 -18.734 -9.141 1 97.88 177 SER A CA 1
ATOM 1432 C C . SER A 1 177 ? -14.461 -19.484 -10.172 1 97.88 177 SER A C 1
ATOM 1434 O O . SER A 1 177 ? -14.898 -19.688 -11.312 1 97.88 177 SER A O 1
ATOM 1436 N N . SER A 1 178 ? -13.234 -19.922 -9.805 1 97.25 178 SER A N 1
ATOM 1437 C CA . SER A 1 178 ? -12.383 -20.672 -10.727 1 97.25 178 SER A CA 1
ATOM 1438 C C . SER A 1 178 ? -13.016 -22.016 -11.094 1 97.25 178 SER A C 1
ATOM 1440 O O . SER A 1 178 ? -13.031 -22.406 -12.266 1 97.25 178 SER A O 1
ATOM 1442 N N . LEU A 1 179 ? -13.531 -22.656 -10.102 1 96.75 179 LEU A N 1
ATOM 1443 C CA . LEU A 1 179 ? -14.195 -23.938 -10.336 1 96.75 179 LEU A CA 1
ATOM 1444 C C . LEU A 1 179 ? -15.453 -23.75 -11.172 1 96.75 179 LEU A C 1
ATOM 1446 O O . LEU A 1 179 ? -15.734 -24.562 -12.062 1 96.75 179 LEU A O 1
ATOM 1450 N N . CYS A 1 180 ? -16.203 -22.734 -10.867 1 96.88 180 CYS A N 1
ATOM 1451 C CA . CYS A 1 180 ? -17.422 -22.438 -11.609 1 96.88 180 CYS A CA 1
ATOM 1452 C C . CYS A 1 180 ? -17.109 -22.219 -13.086 1 96.88 180 CYS A C 1
ATOM 1454 O O . CYS A 1 180 ? -17.828 -22.719 -13.953 1 96.88 180 CYS A O 1
ATOM 1456 N N . TYR A 1 181 ? -16.109 -21.469 -13.344 1 96.5 181 TYR A N 1
ATOM 1457 C CA . TYR A 1 181 ? -15.695 -21.234 -14.727 1 96.5 181 TYR A CA 1
ATOM 1458 C C . TYR A 1 181 ? -15.336 -22.547 -15.414 1 96.5 181 TYR A C 1
ATOM 1460 O O . TYR A 1 181 ? -15.805 -22.812 -16.531 1 96.5 181 TYR A O 1
ATOM 1468 N N . ASN A 1 182 ? -14.516 -23.359 -14.758 1 93.88 182 ASN A N 1
ATOM 1469 C CA . ASN A 1 182 ? -14.047 -24.609 -15.359 1 93.88 182 ASN A CA 1
ATOM 1470 C C . ASN A 1 182 ? -15.203 -25.562 -15.656 1 93.88 182 ASN A C 1
ATOM 1472 O O . ASN A 1 182 ? -15.195 -26.25 -16.672 1 93.88 182 ASN A O 1
ATOM 1476 N N . ARG A 1 183 ? -16.219 -25.562 -14.875 1 93 183 ARG A N 1
ATOM 1477 C CA . ARG A 1 183 ? -17.281 -26.547 -14.984 1 93 183 ARG A CA 1
ATOM 1478 C C . ARG A 1 183 ? -18.438 -26.031 -15.836 1 93 183 ARG A C 1
ATOM 1480 O O . ARG A 1 183 ? -19.094 -26.797 -16.531 1 93 183 ARG A O 1
ATOM 1487 N N . TYR A 1 184 ? -18.656 -24.703 -15.766 1 93.19 184 TYR A N 1
ATOM 1488 C CA . TYR A 1 184 ? -19.953 -24.25 -16.25 1 93.19 184 TYR A CA 1
ATOM 1489 C C . TYR A 1 184 ? -19.797 -23.078 -17.219 1 93.19 184 TYR A C 1
ATOM 1491 O O . TYR A 1 184 ? -20.734 -22.297 -17.422 1 93.19 184 TYR A O 1
ATOM 1499 N N . SER A 1 185 ? -18.656 -22.859 -17.766 1 91.12 185 SER A N 1
ATOM 1500 C CA . SER A 1 185 ? -18.453 -21.719 -18.672 1 91.12 185 SER A CA 1
ATOM 1501 C C . SER A 1 185 ? -19.062 -22 -20.031 1 91.12 185 SER A C 1
ATOM 1503 O O . SER A 1 185 ? -19.375 -21.062 -20.781 1 91.12 185 SER A O 1
ATOM 1505 N N . ARG A 1 186 ? -19.234 -23.219 -20.406 1 88.62 186 ARG A N 1
ATOM 1506 C CA . ARG A 1 186 ? -19.812 -23.562 -21.703 1 88.62 186 ARG A CA 1
ATOM 1507 C C . ARG A 1 186 ? -21.344 -23.484 -21.641 1 88.62 186 ARG A C 1
ATOM 1509 O O . ARG A 1 186 ? -21.953 -23.922 -20.672 1 88.62 186 ARG A O 1
ATOM 1516 N N . VAL A 1 187 ? -21.875 -22.891 -22.703 1 87.56 187 VAL A N 1
ATOM 1517 C CA . VAL A 1 187 ? -23.328 -22.766 -22.797 1 87.56 187 VAL A CA 1
ATOM 1518 C C . VAL A 1 187 ? -23.938 -24.078 -23.266 1 87.56 187 VAL A C 1
ATOM 1520 O O . VAL A 1 187 ? -23.5 -24.656 -24.266 1 87.56 187 VAL A O 1
ATOM 1523 N N . LYS A 1 188 ? -24.891 -24.469 -22.531 1 82.44 188 LYS A N 1
ATOM 1524 C CA . LYS A 1 188 ? -25.625 -25.641 -22.984 1 82.44 188 LYS A CA 1
ATOM 1525 C C . LYS A 1 188 ? -26.516 -25.312 -24.188 1 82.44 188 LYS A C 1
ATOM 1527 O O . LYS A 1 188 ? -27 -24.188 -24.312 1 82.44 188 LYS A O 1
ATOM 1532 N N . PRO A 1 189 ? -26.609 -26.203 -25.125 1 82.19 189 PRO A N 1
ATOM 1533 C CA . PRO A 1 189 ? -27.328 -25.953 -26.375 1 82.19 189 PRO A CA 1
ATOM 1534 C C . PRO A 1 189 ? -28.703 -25.312 -26.156 1 82.19 189 PRO A C 1
ATOM 1536 O O . PRO A 1 189 ? -29.109 -24.438 -26.938 1 82.19 189 PRO A O 1
ATOM 1539 N N . GLN A 1 190 ? -29.328 -25.594 -25.078 1 82.31 190 GLN A N 1
ATOM 1540 C CA . GLN A 1 190 ? -30.688 -25.094 -24.906 1 82.31 190 GLN A CA 1
ATOM 1541 C C . GLN A 1 190 ? -30.703 -23.828 -24.031 1 82.31 190 GLN A C 1
ATOM 1543 O O . GLN A 1 190 ? -31.75 -23.234 -23.797 1 82.31 190 GLN A O 1
ATOM 1548 N N . GLU A 1 191 ? -29.5 -23.422 -23.797 1 82.19 191 GLU A N 1
ATOM 1549 C CA . GLU A 1 191 ? -29.438 -22.281 -22.891 1 82.19 191 GLU A CA 1
ATOM 1550 C C . GLU A 1 191 ? -28.781 -21.078 -23.578 1 82.19 191 GLU A C 1
ATOM 1552 O O . GLU A 1 191 ? -27.953 -21.25 -24.484 1 82.19 191 GLU A O 1
ATOM 1557 N N . LYS A 1 192 ? -29.281 -19.844 -23.359 1 84.81 192 LYS A N 1
ATOM 1558 C CA . LYS A 1 192 ? -28.719 -18.625 -23.922 1 84.81 192 LYS A CA 1
ATOM 1559 C C . LYS A 1 192 ? -27.531 -18.125 -23.109 1 84.81 192 LYS A C 1
ATOM 1561 O O . LYS A 1 192 ? -26.656 -17.438 -23.625 1 84.81 192 LYS A O 1
ATOM 1566 N N . ARG A 1 193 ? -27.578 -18.453 -21.859 1 90.06 193 ARG A N 1
ATOM 1567 C CA . ARG A 1 193 ? -26.5 -18.031 -20.969 1 90.06 193 ARG A CA 1
ATOM 1568 C C . ARG A 1 193 ? -25.938 -19.203 -20.188 1 90.06 193 ARG A C 1
ATOM 1570 O O . ARG A 1 193 ? -26.672 -20.141 -19.844 1 90.06 193 ARG A O 1
ATOM 1577 N N . SER A 1 194 ? -24.672 -19.125 -19.984 1 92.81 194 SER A N 1
ATOM 1578 C CA . SER A 1 194 ? -24.031 -20.203 -19.219 1 92.81 194 SER A CA 1
ATOM 1579 C C . SER A 1 194 ? -24.375 -20.109 -17.734 1 92.81 194 SER A C 1
ATOM 1581 O O . SER A 1 194 ? -24.703 -19.031 -17.234 1 92.81 194 SER A O 1
ATOM 1583 N N . HIS A 1 195 ? -24.344 -21.203 -17.062 1 94.38 195 HIS A N 1
ATOM 1584 C CA . HIS A 1 195 ? -24.547 -21.234 -15.625 1 94.38 195 HIS A CA 1
ATOM 1585 C C . HIS A 1 195 ? -23.5 -20.391 -14.898 1 94.38 195 HIS A C 1
ATOM 1587 O O . HIS A 1 195 ? -23.812 -19.75 -13.883 1 94.38 195 HIS A O 1
ATOM 1593 N N . ASN A 1 196 ? -22.297 -20.359 -15.383 1 96.31 196 ASN A N 1
ATOM 1594 C CA . ASN A 1 196 ? -21.234 -19.516 -14.852 1 96.31 196 ASN A CA 1
ATOM 1595 C C . ASN A 1 196 ? -21.609 -18.047 -14.875 1 96.31 196 ASN A C 1
ATOM 1597 O O . ASN A 1 196 ? -21.453 -17.344 -13.875 1 96.31 196 ASN A O 1
ATOM 1601 N N . LYS A 1 197 ? -22.109 -17.594 -15.969 1 95.94 197 LYS A N 1
ATOM 1602 C CA . LYS A 1 197 ? -22.531 -16.219 -16.094 1 95.94 197 LYS A CA 1
ATOM 1603 C C . LYS A 1 197 ? -23.688 -15.906 -15.141 1 95.94 197 LYS A C 1
ATOM 1605 O O . LYS A 1 197 ? -23.703 -14.859 -14.484 1 95.94 197 LYS A O 1
ATOM 1610 N N . LEU A 1 198 ? -24.625 -16.812 -15.078 1 95.94 198 LEU A N 1
ATOM 1611 C CA . LEU A 1 198 ? -25.781 -16.625 -14.211 1 95.94 198 LEU A CA 1
ATOM 1612 C C . LEU A 1 198 ? -25.359 -16.5 -12.75 1 95.94 198 LEU A C 1
ATOM 1614 O O . LEU A 1 198 ? -25.859 -15.641 -12.031 1 95.94 198 LEU A O 1
ATOM 1618 N N . LEU A 1 199 ? -24.484 -17.344 -12.281 1 97.38 199 LEU A N 1
ATOM 1619 C CA . LEU A 1 199 ? -24.031 -17.297 -10.891 1 97.38 199 LEU A CA 1
ATOM 1620 C C . LEU A 1 199 ? -23.297 -16 -10.594 1 97.38 199 LEU A C 1
ATOM 1622 O O . LEU A 1 199 ? -23.391 -15.469 -9.492 1 97.38 199 LEU A O 1
ATOM 1626 N N . GLN A 1 200 ? -22.547 -15.484 -11.547 1 98.06 200 GLN A N 1
ATOM 1627 C CA . GLN A 1 200 ? -21.859 -14.203 -11.375 1 98.06 200 GLN A CA 1
ATOM 1628 C C . GLN A 1 200 ? -22.859 -13.062 -11.195 1 98.06 200 GLN A C 1
ATOM 1630 O O . GLN A 1 200 ? -22.703 -12.219 -10.32 1 98.06 200 GLN A O 1
ATOM 1635 N N . GLU A 1 201 ? -23.859 -13.094 -12.016 1 97.19 201 GLU A N 1
ATOM 1636 C CA . GLU A 1 201 ? -24.906 -12.078 -11.898 1 97.19 201 GLU A CA 1
ATOM 1637 C C . GLU A 1 201 ? -25.594 -12.164 -10.547 1 97.19 201 GLU A C 1
ATOM 1639 O O . GLU A 1 201 ? -25.859 -11.133 -9.914 1 97.19 201 GLU A O 1
ATOM 1644 N N . LYS A 1 202 ? -25.922 -13.352 -10.18 1 97.88 202 LYS A N 1
ATOM 1645 C CA . LYS A 1 202 ? -26.547 -13.57 -8.875 1 97.88 202 LYS A CA 1
ATOM 1646 C C . LYS A 1 202 ? -25.641 -13.078 -7.746 1 97.88 202 LYS A C 1
ATOM 1648 O O . LYS A 1 202 ? -26.125 -12.492 -6.773 1 97.88 202 LYS A O 1
ATOM 1653 N N . LEU A 1 203 ? -24.375 -13.305 -7.852 1 98.38 203 LEU A N 1
ATOM 1654 C CA . LEU A 1 203 ? -23.438 -12.867 -6.836 1 98.38 203 LEU A CA 1
ATOM 1655 C C . LEU A 1 203 ? -23.438 -11.352 -6.711 1 98.38 203 LEU A C 1
ATOM 1657 O O . LEU A 1 203 ? -23.484 -10.812 -5.602 1 98.38 203 LEU A O 1
ATOM 1661 N N . VAL A 1 204 ? -23.328 -10.656 -7.852 1 98.44 204 VAL A N 1
ATOM 1662 C CA . VAL A 1 204 ? -23.312 -9.195 -7.867 1 98.44 204 VAL A CA 1
ATOM 1663 C C . VAL A 1 204 ? -24.578 -8.656 -7.188 1 98.44 204 VAL A C 1
ATOM 1665 O O . VAL A 1 204 ? -24.5 -7.781 -6.324 1 98.44 204 VAL A O 1
ATOM 1668 N N . LYS A 1 205 ? -25.719 -9.242 -7.52 1 97.56 205 LYS A N 1
ATOM 1669 C CA . LYS A 1 205 ? -26.984 -8.812 -6.922 1 97.56 205 LYS A CA 1
ATOM 1670 C C . LYS A 1 205 ? -26.984 -9.039 -5.414 1 97.56 205 LYS A C 1
ATOM 1672 O O . LYS A 1 205 ? -27.422 -8.172 -4.648 1 97.56 205 LYS A O 1
ATOM 1677 N N . PHE A 1 206 ? -26.516 -10.172 -5.02 1 97.88 206 PHE A N 1
ATOM 1678 C CA . PHE A 1 206 ? -26.453 -10.5 -3.602 1 97.88 206 PHE A CA 1
ATOM 1679 C C . PHE A 1 206 ? -25.578 -9.492 -2.855 1 97.88 206 PHE A C 1
ATOM 1681 O O . PHE A 1 206 ? -26.016 -8.922 -1.848 1 97.88 206 PHE A O 1
ATOM 1688 N N . LEU A 1 207 ? -24.328 -9.219 -3.34 1 98.19 207 LEU A N 1
ATOM 1689 C CA . LEU A 1 207 ? -23.344 -8.398 -2.637 1 98.19 207 LEU A CA 1
ATOM 1690 C C . LEU A 1 207 ? -23.812 -6.953 -2.529 1 98.19 207 LEU A C 1
ATOM 1692 O O . LEU A 1 207 ? -23.719 -6.34 -1.465 1 98.19 207 LEU A O 1
ATOM 1696 N N . ILE A 1 208 ? -24.375 -6.43 -3.553 1 95.5 208 ILE A N 1
ATOM 1697 C CA . ILE A 1 208 ? -24.75 -5.016 -3.59 1 95.5 208 ILE A CA 1
ATOM 1698 C C . ILE A 1 208 ? -25.891 -4.754 -2.617 1 95.5 208 ILE A C 1
ATOM 1700 O O . ILE A 1 208 ? -26.109 -3.617 -2.186 1 95.5 208 ILE A O 1
ATOM 1704 N N . MET A 1 209 ? -26.641 -5.824 -2.262 1 96.56 209 MET A N 1
ATOM 1705 C CA . MET A 1 209 ? -27.797 -5.68 -1.379 1 96.56 209 MET A CA 1
ATOM 1706 C C . MET A 1 209 ? -27.375 -5.797 0.083 1 96.56 209 MET A C 1
ATOM 1708 O O . MET A 1 209 ? -28.141 -5.453 0.982 1 96.56 209 MET A O 1
ATOM 1712 N N . GLN A 1 210 ? -26.203 -6.277 0.317 1 97.44 210 GLN A N 1
ATOM 1713 C CA . GLN A 1 210 ? -25.766 -6.5 1.689 1 97.44 210 GLN A CA 1
ATOM 1714 C C . GLN A 1 210 ? -25.406 -5.184 2.369 1 97.44 210 GLN A C 1
ATOM 1716 O O . GLN A 1 210 ? -24.875 -4.27 1.726 1 97.44 210 GLN A O 1
ATOM 1721 N N . GLU A 1 211 ? -25.609 -5.098 3.635 1 96.62 211 GLU A N 1
ATOM 1722 C CA . GLU A 1 211 ? -25.25 -3.922 4.422 1 96.62 211 GLU A CA 1
ATOM 1723 C C . GLU A 1 211 ? -23.75 -3.701 4.426 1 96.62 211 GLU A C 1
ATOM 1725 O O . GLU A 1 211 ? -23.281 -2.561 4.379 1 96.62 211 GLU A O 1
ATOM 1730 N N . GLU A 1 212 ? -22.984 -4.801 4.504 1 97.38 212 GLU A N 1
ATOM 1731 C CA . GLU A 1 212 ? -21.531 -4.719 4.523 1 97.38 212 GLU A CA 1
ATOM 1732 C C . GLU A 1 212 ? -21 -4.047 3.26 1 97.38 212 GLU A C 1
ATOM 1734 O O . GLU A 1 212 ? -20.062 -3.244 3.322 1 97.38 212 GLU A O 1
ATOM 1739 N N . TRP A 1 213 ? -21.594 -4.363 2.141 1 97.62 213 TRP A N 1
ATOM 1740 C CA . TRP A 1 213 ? -21.172 -3.768 0.879 1 97.62 213 TRP A CA 1
ATOM 1741 C C . TRP A 1 213 ? -21.516 -2.281 0.833 1 97.62 213 TRP A C 1
ATOM 1743 O O . TRP A 1 213 ? -20.672 -1.458 0.448 1 97.62 213 TRP A O 1
ATOM 1753 N N . LYS A 1 214 ? -22.641 -1.937 1.233 1 94.75 214 LYS A N 1
ATOM 1754 C CA . LYS A 1 214 ? -23.109 -0.552 1.205 1 94.75 214 LYS A CA 1
ATOM 1755 C C . LYS A 1 214 ? -22.25 0.333 2.104 1 94.75 214 LYS A C 1
ATOM 1757 O O . LYS A 1 214 ? -21.969 1.485 1.764 1 94.75 214 LYS A O 1
ATOM 1762 N N . ARG A 1 215 ? -21.875 -0.192 3.135 1 94.31 215 ARG A N 1
ATOM 1763 C CA . ARG A 1 215 ? -21.109 0.564 4.121 1 94.31 215 ARG A CA 1
ATOM 1764 C C . ARG A 1 215 ? -19.734 0.958 3.572 1 94.31 215 ARG A C 1
ATOM 1766 O O . ARG A 1 215 ? -19.266 2.074 3.801 1 94.31 215 ARG A O 1
ATOM 1773 N N . SER A 1 216 ? -19.094 0.089 2.844 1 96.44 216 SER A N 1
ATOM 1774 C CA . SER A 1 216 ? -17.719 0.327 2.402 1 96.44 216 SER A CA 1
ATOM 1775 C C . SER A 1 216 ? -17.656 0.538 0.894 1 96.44 216 SER A C 1
ATOM 1777 O O . SER A 1 216 ? -16.594 0.877 0.354 1 96.44 216 SER A O 1
ATOM 1779 N N . GLY A 1 217 ? -18.766 0.362 0.195 1 95.44 217 GLY A N 1
ATOM 1780 C CA . GLY A 1 217 ? -18.734 0.347 -1.259 1 95.44 217 GLY A CA 1
ATOM 1781 C C . GLY A 1 217 ? -18 -0.851 -1.832 1 95.44 217 GLY A C 1
ATOM 1782 O O . GLY A 1 217 ? -17.484 -0.792 -2.949 1 95.44 217 GLY A O 1
ATOM 1783 N N . GLY A 1 218 ? -17.844 -1.852 -1.058 1 98.06 218 GLY A N 1
ATOM 1784 C CA . GLY A 1 218 ? -17.188 -3.074 -1.502 1 98.06 218 GLY A CA 1
ATOM 1785 C C . GLY A 1 218 ? -15.688 -3.059 -1.291 1 98.06 218 GLY A C 1
ATOM 1786 O O . GLY A 1 218 ? -15.008 -4.051 -1.558 1 98.06 218 GLY A O 1
ATOM 1787 N N . ARG A 1 219 ? -15.125 -2.012 -0.732 1 97.88 219 ARG A N 1
ATOM 1788 C CA . ARG A 1 219 ? -13.68 -1.786 -0.696 1 97.88 219 ARG A CA 1
ATOM 1789 C C . ARG A 1 219 ? -13 -2.768 0.249 1 97.88 219 ARG A C 1
ATOM 1791 O O . ARG A 1 219 ? -11.828 -3.119 0.051 1 97.88 219 ARG A O 1
ATOM 1798 N N . ASP A 1 220 ? -13.664 -3.199 1.272 1 98.5 220 ASP A N 1
ATOM 1799 C CA . ASP A 1 220 ? -13.039 -4.105 2.234 1 98.5 220 ASP A CA 1
ATOM 1800 C C . ASP A 1 220 ? -13.414 -5.555 1.942 1 98.5 220 ASP A C 1
ATOM 1802 O O . ASP A 1 220 ? -13.227 -6.434 2.789 1 98.5 220 ASP A O 1
ATOM 1806 N N . HIS A 1 221 ? -14.031 -5.836 0.771 1 98.88 221 HIS A N 1
ATOM 1807 C CA . HIS A 1 221 ? -14.359 -7.195 0.355 1 98.88 221 HIS A CA 1
ATOM 1808 C C . HIS A 1 221 ? -13.172 -7.867 -0.323 1 98.88 221 HIS A C 1
ATOM 1810 O O . HIS A 1 221 ? -12.445 -7.227 -1.086 1 98.88 221 HIS A O 1
ATOM 1816 N N . ILE A 1 222 ? -12.93 -9.07 -0.009 1 98.88 222 ILE A N 1
ATOM 1817 C CA . ILE A 1 222 ? -11.938 -9.93 -0.649 1 98.88 222 ILE A CA 1
ATOM 1818 C C . ILE A 1 222 ? -12.633 -10.906 -1.591 1 98.88 222 ILE A C 1
ATOM 1820 O O . ILE A 1 222 ? -13.398 -11.766 -1.147 1 98.88 222 ILE A O 1
ATOM 1824 N N . ILE A 1 223 ? -12.383 -10.781 -2.863 1 98.75 223 ILE A N 1
ATOM 1825 C CA . ILE A 1 223 ? -13 -11.625 -3.875 1 98.75 223 ILE A CA 1
ATOM 1826 C C . ILE A 1 223 ? -11.93 -12.445 -4.594 1 98.75 223 ILE A C 1
ATOM 1828 O O . ILE A 1 223 ? -10.914 -11.898 -5.031 1 98.75 223 ILE A O 1
ATOM 1832 N N . LEU A 1 224 ? -12.164 -13.711 -4.664 1 98.31 224 LEU A N 1
ATOM 1833 C CA . LEU A 1 224 ? -11.188 -14.617 -5.25 1 98.31 224 LEU A CA 1
ATOM 1834 C C . LEU A 1 224 ? -11.461 -14.836 -6.734 1 98.31 224 LEU A C 1
ATOM 1836 O O . LEU A 1 224 ? -12.516 -15.359 -7.102 1 98.31 224 LEU A O 1
ATOM 1840 N N . ALA A 1 225 ? -10.602 -14.359 -7.551 1 97.44 225 ALA A N 1
ATOM 1841 C CA . ALA A 1 225 ? -10.656 -14.516 -9 1 97.44 225 ALA A CA 1
ATOM 1842 C C . ALA A 1 225 ? -9.328 -15.039 -9.547 1 97.44 225 ALA A C 1
ATOM 1844 O O . ALA A 1 225 ? -8.742 -14.438 -10.453 1 97.44 225 ALA A O 1
ATOM 1845 N N . HIS A 1 226 ? -8.945 -16.156 -9.078 1 97.75 226 HIS A N 1
ATOM 1846 C CA . HIS A 1 226 ? -7.594 -16.656 -9.328 1 97.75 226 HIS A CA 1
ATOM 1847 C C . HIS A 1 226 ? -7.41 -17.047 -10.789 1 97.75 226 HIS A C 1
ATOM 1849 O O . HIS A 1 226 ? -6.41 -16.672 -11.406 1 97.75 226 HIS A O 1
ATOM 1855 N N . HIS A 1 227 ? -8.352 -17.859 -11.328 1 96.69 227 HIS A N 1
ATOM 1856 C CA . HIS A 1 227 ? -8.281 -18.188 -12.742 1 96.69 227 HIS A CA 1
ATOM 1857 C C . HIS A 1 227 ? -8.414 -16.938 -13.609 1 96.69 227 HIS A C 1
ATOM 1859 O O . HIS A 1 227 ? -9.297 -16.109 -13.375 1 96.69 227 HIS A O 1
ATOM 1865 N N . PRO A 1 228 ? -7.59 -16.797 -14.602 1 94.19 228 PRO A N 1
ATOM 1866 C CA . PRO A 1 228 ? -7.605 -15.57 -15.398 1 94.19 228 PRO A CA 1
ATOM 1867 C C . PRO A 1 228 ? -8.961 -15.297 -16.047 1 94.19 228 PRO A C 1
ATOM 1869 O O . PRO A 1 228 ? -9.289 -14.148 -16.344 1 94.19 228 PRO A O 1
ATOM 1872 N N . ASN A 1 229 ? -9.781 -16.344 -16.203 1 94.38 229 ASN A N 1
ATOM 1873 C CA . ASN A 1 229 ? -11.07 -16.172 -16.859 1 94.38 229 ASN A CA 1
ATOM 1874 C C . ASN A 1 229 ? -12.219 -16.203 -15.859 1 94.38 229 ASN A C 1
ATOM 1876 O O . ASN A 1 229 ? -13.391 -16.141 -16.25 1 94.38 229 ASN A O 1
ATOM 1880 N N . SER A 1 230 ? -11.891 -16.297 -14.625 1 95.38 230 SER A N 1
ATOM 1881 C CA . SER A 1 230 ? -12.961 -16.297 -13.633 1 95.38 230 SER A CA 1
ATOM 1882 C C . SER A 1 230 ? -13.555 -14.914 -13.445 1 95.38 230 SER A C 1
ATOM 1884 O O . SER A 1 230 ? -12.859 -13.906 -13.617 1 95.38 230 SER A O 1
ATOM 1886 N N . LEU A 1 231 ? -14.844 -14.812 -13.211 1 96.81 231 LEU A N 1
ATOM 1887 C CA . LEU A 1 231 ? -15.586 -13.602 -12.883 1 96.81 231 LEU A CA 1
ATOM 1888 C C . LEU A 1 231 ? -15.5 -12.586 -14.023 1 96.81 231 LEU A C 1
ATOM 1890 O O . LEU A 1 231 ? -15.523 -11.375 -13.781 1 96.81 231 LEU A O 1
ATOM 1894 N N . LEU A 1 232 ? -15.367 -13.039 -15.203 1 94.44 232 LEU A N 1
ATOM 1895 C CA . LEU A 1 232 ? -15.227 -12.156 -16.359 1 94.44 232 LEU A CA 1
ATOM 1896 C C . LEU A 1 232 ? -16.406 -11.195 -16.453 1 94.44 232 LEU A C 1
ATOM 1898 O O . LEU A 1 232 ? -16.219 -10.023 -16.797 1 94.44 232 LEU A O 1
ATOM 1902 N N . ASP A 1 233 ? -17.547 -11.602 -16.031 1 93.44 233 ASP A N 1
ATOM 1903 C CA . ASP A 1 233 ? -18.766 -10.812 -16.203 1 93.44 233 ASP A CA 1
ATOM 1904 C C . ASP A 1 233 ? -19.031 -9.93 -14.977 1 93.44 233 ASP A C 1
ATOM 1906 O O . ASP A 1 233 ? -19.828 -8.992 -15.039 1 93.44 233 ASP A O 1
ATOM 1910 N N . ALA A 1 234 ? -18.344 -10.219 -13.922 1 96.75 234 ALA A N 1
ATOM 1911 C CA . ALA A 1 234 ? -18.672 -9.539 -12.672 1 96.75 234 ALA A CA 1
ATOM 1912 C C . ALA A 1 234 ? -17.562 -8.602 -12.242 1 96.75 234 ALA A C 1
ATOM 1914 O O . ALA A 1 234 ? -17.766 -7.707 -11.422 1 96.75 234 ALA A O 1
ATOM 1915 N N . ARG A 1 235 ? -16.375 -8.781 -12.703 1 94.88 235 ARG A N 1
ATOM 1916 C CA . ARG A 1 235 ? -15.188 -8.117 -12.164 1 94.88 235 ARG A CA 1
ATOM 1917 C C . ARG A 1 235 ? -15.305 -6.602 -12.305 1 94.88 235 ARG A C 1
ATOM 1919 O O . ARG A 1 235 ? -14.859 -5.855 -11.43 1 94.88 235 ARG A O 1
ATOM 1926 N N . MET A 1 236 ? -15.906 -6.125 -13.367 1 93.88 236 MET A N 1
ATOM 1927 C CA . MET A 1 236 ? -16.031 -4.684 -13.562 1 93.88 236 MET A CA 1
ATOM 1928 C C . MET A 1 236 ? -17 -4.078 -12.547 1 93.88 236 MET A C 1
ATOM 1930 O O . MET A 1 236 ? -16.812 -2.943 -12.109 1 93.88 236 MET A O 1
ATOM 1934 N N . MET A 1 237 ? -17.953 -4.793 -12.211 1 95.38 237 MET A N 1
ATOM 1935 C CA . MET A 1 237 ? -18.938 -4.312 -11.242 1 95.38 237 MET A CA 1
ATOM 1936 C C . MET A 1 237 ? -18.406 -4.426 -9.82 1 95.38 237 MET A C 1
ATOM 1938 O O . MET A 1 237 ? -18.812 -3.678 -8.93 1 95.38 237 MET A O 1
ATOM 1942 N N . LEU A 1 238 ? -17.453 -5.297 -9.609 1 97.44 238 LEU A N 1
ATOM 1943 C CA . LEU A 1 238 ? -16.953 -5.566 -8.273 1 97.44 238 LEU A CA 1
ATOM 1944 C C . LEU A 1 238 ? -15.547 -4.984 -8.102 1 97.44 238 LEU A C 1
ATOM 1946 O O . LEU A 1 238 ? -14.836 -5.34 -7.16 1 97.44 238 LEU A O 1
ATOM 1950 N N . TRP A 1 239 ? -15.141 -4.008 -8.906 1 95.38 239 TRP A N 1
ATOM 1951 C CA . TRP A 1 239 ? -13.766 -3.555 -9.062 1 95.38 239 TRP A CA 1
ATOM 1952 C C . TRP A 1 239 ? -13.273 -2.867 -7.789 1 95.38 239 TRP A C 1
ATOM 1954 O O . TRP A 1 239 ? -12.07 -2.807 -7.535 1 95.38 239 TRP A O 1
ATOM 1964 N N . PRO A 1 240 ? -14.164 -2.301 -6.918 1 96.5 240 PRO A N 1
ATOM 1965 C CA . PRO A 1 240 ? -13.625 -1.678 -5.707 1 96.5 240 PRO A CA 1
ATOM 1966 C C . PRO A 1 240 ? -13.047 -2.697 -4.727 1 96.5 240 PRO A C 1
ATOM 1968 O O . PRO A 1 240 ? -12.25 -2.34 -3.857 1 96.5 240 PRO A O 1
ATOM 1971 N N . ALA A 1 241 ? -13.477 -3.934 -4.879 1 98.38 241 ALA A N 1
ATOM 1972 C CA . ALA A 1 241 ? -13.031 -4.988 -3.969 1 98.38 241 ALA A CA 1
ATOM 1973 C C . ALA A 1 241 ? -11.57 -5.348 -4.215 1 98.38 241 ALA A C 1
ATOM 1975 O O . ALA A 1 241 ? -11.016 -5.031 -5.27 1 98.38 241 ALA A O 1
ATOM 1976 N N . THR A 1 242 ? -10.93 -5.836 -3.242 1 98.62 242 THR A N 1
ATOM 1977 C CA . THR A 1 242 ? -9.602 -6.418 -3.4 1 98.62 242 THR A CA 1
ATOM 1978 C C . THR A 1 242 ? -9.695 -7.824 -3.988 1 98.62 242 THR A C 1
ATOM 1980 O O . THR A 1 242 ? -10.289 -8.719 -3.385 1 98.62 242 THR A O 1
ATOM 1983 N N . PHE A 1 243 ? -9.141 -8 -5.141 1 98.56 243 PHE A N 1
ATOM 1984 C CA . PHE A 1 243 ? -9.125 -9.305 -5.789 1 98.56 243 PHE A CA 1
ATOM 1985 C C . PHE A 1 243 ? -7.883 -10.094 -5.391 1 98.56 243 PHE A C 1
ATOM 1987 O O . PHE A 1 243 ? -6.809 -9.516 -5.203 1 98.56 243 PHE A O 1
ATOM 1994 N N . VAL A 1 244 ? -8.023 -11.352 -5.207 1 98.62 244 VAL A N 1
ATOM 1995 C CA . VAL A 1 244 ? -6.91 -12.289 -5.156 1 98.62 244 VAL A CA 1
ATOM 1996 C C . VAL A 1 244 ? -6.824 -13.062 -6.473 1 98.62 244 VAL A C 1
ATOM 1998 O O . VAL A 1 244 ? -7.73 -13.828 -6.812 1 98.62 244 VAL A O 1
ATOM 2001 N N . LEU A 1 245 ? -5.785 -12.805 -7.199 1 97.69 245 LEU A N 1
ATOM 2002 C CA . LEU A 1 245 ? -5.715 -13.32 -8.562 1 97.69 245 LEU A CA 1
ATOM 2003 C C . LEU A 1 245 ? -4.332 -13.891 -8.859 1 97.69 245 LEU A C 1
ATOM 2005 O O . LEU A 1 245 ? -3.424 -13.789 -8.031 1 97.69 245 LEU A O 1
ATOM 2009 N N . SER A 1 246 ? -4.203 -14.516 -10.016 1 97.56 246 SER A N 1
ATOM 2010 C CA . SER A 1 246 ? -2.938 -15.133 -10.398 1 97.56 246 SER A CA 1
ATOM 2011 C C . SER A 1 246 ? -2.041 -14.141 -11.133 1 97.56 246 SER A C 1
ATOM 2013 O O . SER A 1 246 ? -0.814 -14.258 -11.086 1 97.56 246 SER A O 1
ATOM 2015 N N . ASP A 1 247 ? -2.619 -13.258 -11.859 1 96.31 247 ASP A N 1
ATOM 2016 C CA . ASP A 1 247 ? -1.901 -12.211 -12.578 1 96.31 247 ASP A CA 1
ATOM 2017 C C . ASP A 1 247 ? -2.859 -11.133 -13.078 1 96.31 247 ASP A C 1
ATOM 2019 O O . ASP A 1 247 ? -4.07 -11.227 -12.875 1 96.31 247 ASP A O 1
ATOM 2023 N N . PHE A 1 248 ? -2.332 -10.109 -13.719 1 95.5 248 PHE A N 1
ATOM 2024 C CA . PHE A 1 248 ? -3.143 -8.984 -14.164 1 95.5 248 PHE A CA 1
ATOM 2025 C C . PHE A 1 248 ? -3.346 -9.023 -15.672 1 95.5 248 PHE A C 1
ATOM 2027 O O . PHE A 1 248 ? -3.805 -8.047 -16.266 1 95.5 248 PHE A O 1
ATOM 2034 N N . GLY A 1 249 ? -2.979 -10.062 -16.312 1 92.69 249 GLY A N 1
ATOM 2035 C CA . GLY A 1 249 ? -2.914 -10.117 -17.75 1 92.69 249 GLY A CA 1
ATOM 2036 C C . GLY A 1 249 ? -4.242 -9.836 -18.422 1 92.69 249 GLY A C 1
ATOM 2037 O O . GLY A 1 249 ? -4.281 -9.383 -19.578 1 92.69 249 GLY A O 1
ATOM 2038 N N . ARG A 1 250 ? -5.289 -10 -17.734 1 91.88 250 ARG A N 1
ATOM 2039 C CA . ARG A 1 250 ? -6.602 -9.844 -18.359 1 91.88 250 ARG A CA 1
ATOM 2040 C C . ARG A 1 250 ? -7.414 -8.758 -17.656 1 91.88 250 ARG A C 1
ATOM 2042 O O . ARG A 1 250 ? -8.648 -8.773 -17.703 1 91.88 250 ARG A O 1
ATOM 2049 N N . TYR A 1 251 ? -6.73 -7.891 -16.953 1 94 251 TYR A N 1
ATOM 2050 C CA . TYR A 1 251 ? -7.383 -6.812 -16.219 1 94 251 TYR A CA 1
ATOM 2051 C C . TYR A 1 251 ? -6.859 -5.453 -16.656 1 94 251 TYR A C 1
ATOM 2053 O O . TYR A 1 251 ? -5.648 -5.246 -16.766 1 94 251 TYR A O 1
ATOM 2061 N N . PRO A 1 252 ? -7.754 -4.547 -16.984 1 93.69 252 PRO A N 1
ATOM 2062 C CA . PRO A 1 252 ? -7.25 -3.174 -17.016 1 93.69 252 PRO A CA 1
ATOM 2063 C C . PRO A 1 252 ? -6.715 -2.707 -15.664 1 93.69 252 PRO A C 1
ATOM 2065 O O . PRO A 1 252 ? -7.215 -3.135 -14.617 1 93.69 252 PRO A O 1
ATOM 2068 N N . PRO A 1 253 ? -5.754 -1.859 -15.625 1 92.06 253 PRO A N 1
ATOM 2069 C CA . PRO A 1 253 ? -5.137 -1.413 -14.375 1 92.06 253 PRO A CA 1
ATOM 2070 C C . PRO A 1 253 ? -6.129 -0.726 -13.438 1 92.06 253 PRO A C 1
ATOM 2072 O O . PRO A 1 253 ? -5.906 -0.68 -12.227 1 92.06 253 PRO A O 1
ATOM 2075 N N . THR A 1 254 ? -7.184 -0.196 -13.906 1 91.94 254 THR A N 1
ATOM 2076 C CA . THR A 1 254 ? -8.18 0.48 -13.086 1 91.94 254 THR A CA 1
ATOM 2077 C C . THR A 1 254 ? -9.016 -0.533 -12.305 1 91.94 254 THR A C 1
ATOM 2079 O O . THR A 1 254 ? -9.648 -0.185 -11.305 1 91.94 254 THR A O 1
ATOM 2082 N N . VAL A 1 255 ? -9.047 -1.764 -12.781 1 94.81 255 VAL A N 1
ATOM 2083 C CA . VAL A 1 255 ? -9.844 -2.811 -12.148 1 94.81 255 VAL A CA 1
ATOM 2084 C C . VAL A 1 255 ? -8.977 -3.607 -11.18 1 94.81 255 VAL A C 1
ATOM 2086 O O . VAL A 1 255 ? -9.398 -3.896 -10.055 1 94.81 255 VAL A O 1
ATOM 2089 N N . ALA A 1 256 ? -7.797 -3.875 -11.672 1 96.38 256 ALA A N 1
ATOM 2090 C CA . ALA A 1 256 ? -6.887 -4.645 -10.828 1 96.38 256 ALA A CA 1
ATOM 2091 C C . ALA A 1 256 ? -5.445 -4.176 -11 1 96.38 256 ALA A C 1
ATOM 2093 O O . ALA A 1 256 ? -5.016 -3.873 -12.117 1 96.38 256 ALA A O 1
ATOM 2094 N N . ASN A 1 257 ? -4.793 -4.094 -9.906 1 95.12 257 ASN A N 1
ATOM 2095 C CA . ASN A 1 257 ? -3.4 -3.658 -9.914 1 95.12 257 ASN A CA 1
ATOM 2096 C C . ASN A 1 257 ? -2.68 -4.062 -8.633 1 95.12 257 ASN A C 1
ATOM 2098 O O . ASN A 1 257 ? -3.309 -4.527 -7.684 1 95.12 257 ASN A O 1
ATOM 2102 N N . VAL A 1 258 ? -1.39 -3.838 -8.648 1 93.19 258 VAL A N 1
ATOM 2103 C CA . VAL A 1 258 ? -0.521 -4.359 -7.602 1 93.19 258 VAL A CA 1
ATOM 2104 C C . VAL A 1 258 ? -0.759 -3.594 -6.301 1 93.19 258 VAL A C 1
ATOM 2106 O O . VAL A 1 258 ? -0.551 -4.129 -5.211 1 93.19 258 VAL A O 1
ATOM 2109 N N . ASP A 1 259 ? -1.198 -2.371 -6.348 1 91.81 259 ASP A N 1
ATOM 2110 C CA . ASP A 1 259 ? -1.398 -1.549 -5.156 1 91.81 259 ASP A CA 1
ATOM 2111 C C . ASP A 1 259 ? -2.654 -1.975 -4.398 1 91.81 259 ASP A C 1
ATOM 2113 O O . ASP A 1 259 ? -2.711 -1.867 -3.172 1 91.81 259 ASP A O 1
ATOM 2117 N N . LYS A 1 260 ? -3.557 -2.477 -5.078 1 95.12 260 LYS A N 1
ATOM 2118 C CA . LYS A 1 260 ? -4.859 -2.793 -4.504 1 95.12 260 LYS A CA 1
ATOM 2119 C C . LYS A 1 260 ? -5.004 -4.293 -4.262 1 95.12 260 LYS A C 1
ATOM 2121 O O . LYS A 1 260 ? -5.512 -4.715 -3.221 1 95.12 260 LYS A O 1
ATOM 2126 N N . ASP A 1 261 ? -4.598 -5.07 -5.191 1 98.12 261 ASP A N 1
ATOM 2127 C CA . ASP A 1 261 ? -4.949 -6.484 -5.25 1 98.12 261 ASP A CA 1
ATOM 2128 C C . ASP A 1 261 ? -3.777 -7.363 -4.809 1 98.12 261 ASP A C 1
ATOM 2130 O O . ASP A 1 261 ? -2.682 -6.859 -4.555 1 98.12 261 ASP A O 1
ATOM 2134 N N . VAL A 1 262 ? -4.082 -8.68 -4.625 1 98.44 262 VAL A N 1
ATOM 2135 C CA . VAL A 1 262 ? -3.121 -9.648 -4.121 1 98.44 262 VAL A CA 1
ATOM 2136 C C . VAL A 1 262 ? -2.879 -10.734 -5.172 1 98.44 262 VAL A C 1
ATOM 2138 O O . VAL A 1 262 ? -3.828 -11.289 -5.73 1 98.44 262 VAL A O 1
ATOM 2141 N N . ILE A 1 263 ? -1.639 -10.977 -5.477 1 98.44 263 ILE A N 1
ATOM 2142 C CA . ILE A 1 263 ? -1.273 -12.078 -6.352 1 98.44 263 ILE A CA 1
ATOM 2143 C C . ILE A 1 263 ? -1.051 -13.344 -5.523 1 98.44 263 ILE A C 1
ATOM 2145 O O . ILE A 1 263 ? -0.271 -13.336 -4.566 1 98.44 263 ILE A O 1
ATOM 2149 N N . ALA A 1 264 ? -1.756 -14.383 -5.816 1 98.62 264 ALA A N 1
ATOM 2150 C CA . ALA A 1 264 ? -1.618 -15.664 -5.133 1 98.62 264 ALA A CA 1
ATOM 2151 C C . ALA A 1 264 ? -0.995 -16.703 -6.051 1 98.62 264 ALA A C 1
ATOM 2153 O O . ALA A 1 264 ? -1.198 -16.672 -7.266 1 98.62 264 ALA A O 1
ATOM 2154 N N . PRO A 1 265 ? -0.248 -17.625 -5.461 1 98.56 265 PRO A N 1
ATOM 2155 C CA . PRO A 1 265 ? 0.369 -18.672 -6.277 1 98.56 265 PRO A CA 1
ATOM 2156 C C . PRO A 1 265 ? -0.63 -19.75 -6.723 1 98.56 265 PRO A C 1
ATOM 2158 O O . PRO A 1 265 ? -1.692 -19.891 -6.113 1 98.56 265 PRO A O 1
ATOM 2161 N N . TYR A 1 266 ? -0.217 -20.422 -7.824 1 97.81 266 TYR A N 1
ATOM 2162 C CA . TYR A 1 266 ? -0.9 -21.656 -8.203 1 97.81 266 TYR A CA 1
ATOM 2163 C C . TYR A 1 266 ? -0.59 -22.766 -7.219 1 97.81 266 TYR A C 1
ATOM 2165 O O . TYR A 1 266 ? 0.47 -22.781 -6.59 1 97.81 266 TYR A O 1
ATOM 2173 N N . LYS A 1 267 ? -1.535 -23.594 -7.047 1 97.12 267 LYS A N 1
ATOM 2174 C CA . LYS A 1 267 ? -1.168 -24.875 -6.43 1 97.12 267 LYS A CA 1
ATOM 2175 C C . LYS A 1 267 ? -0.402 -25.75 -7.41 1 97.12 267 LYS A C 1
ATOM 2177 O O . LYS A 1 267 ? -0.929 -26.125 -8.461 1 97.12 267 LYS A O 1
ATOM 2182 N N . HIS A 1 268 ? 0.789 -26.031 -7.078 1 94.81 268 HIS A N 1
ATOM 2183 C CA . HIS A 1 268 ? 1.568 -26.875 -7.977 1 94.81 268 HIS A CA 1
ATOM 2184 C C . HIS A 1 268 ? 0.961 -28.266 -8.086 1 94.81 268 HIS A C 1
ATOM 2186 O O . HIS A 1 268 ? 0.37 -28.766 -7.125 1 94.81 268 HIS A O 1
ATOM 2192 N N . VAL A 1 269 ? 1.134 -28.828 -9.203 1 90.69 269 VAL A N 1
ATOM 2193 C CA . VAL A 1 269 ? 0.547 -30.141 -9.477 1 90.69 269 VAL A CA 1
ATOM 2194 C C . VAL A 1 269 ? 1.621 -31.219 -9.359 1 90.69 269 VAL A C 1
ATOM 2196 O O . VAL A 1 269 ? 1.317 -32.375 -9.078 1 90.69 269 VAL A O 1
ATOM 2199 N N . ILE A 1 270 ? 2.824 -30.781 -9.531 1 89.12 270 ILE A N 1
ATOM 2200 C CA . ILE A 1 270 ? 3.953 -31.703 -9.391 1 89.12 270 ILE A CA 1
ATOM 2201 C C . ILE A 1 270 ? 4.184 -32 -7.914 1 89.12 270 ILE A C 1
ATOM 2203 O O . ILE A 1 270 ? 3.986 -31.156 -7.055 1 89.12 270 ILE A O 1
ATOM 2207 N N . LYS A 1 271 ? 4.527 -33.219 -7.711 1 86.19 271 LYS A N 1
ATOM 2208 C CA . LYS A 1 271 ? 4.809 -33.625 -6.336 1 86.19 271 LYS A CA 1
ATOM 2209 C C . LYS A 1 271 ? 6.043 -32.906 -5.793 1 86.19 271 LYS A C 1
ATOM 2211 O O . LYS A 1 271 ? 7.031 -32.719 -6.508 1 86.19 271 LYS A O 1
ATOM 2216 N N . THR A 1 272 ? 5.91 -32.5 -4.551 1 90.12 272 THR A N 1
ATOM 2217 C CA . THR A 1 272 ? 7.035 -31.844 -3.895 1 90.12 272 THR A CA 1
ATOM 2218 C C . THR A 1 272 ? 8.234 -32.781 -3.816 1 90.12 272 THR A C 1
ATOM 2220 O O . THR A 1 272 ? 8.086 -33.969 -3.541 1 90.12 272 THR A O 1
ATOM 2223 N N . TYR A 1 273 ? 9.344 -32.281 -4.121 1 93.12 273 TYR A N 1
ATOM 2224 C CA . TYR A 1 273 ? 10.57 -33.062 -4.07 1 93.12 273 TYR A CA 1
ATOM 2225 C C . TYR A 1 273 ? 11.047 -33.219 -2.633 1 93.12 273 TYR A C 1
ATOM 2227 O O . TYR A 1 273 ? 11.852 -32.438 -2.143 1 93.12 273 TYR A O 1
ATOM 2235 N N . VAL A 1 274 ? 10.648 -34.281 -2.039 1 90.12 274 VAL A N 1
ATOM 2236 C CA . VAL A 1 274 ? 10.977 -34.531 -0.643 1 90.12 274 VAL A CA 1
ATOM 2237 C C . VAL A 1 274 ? 12.391 -35.125 -0.548 1 90.12 274 VAL A C 1
ATOM 2239 O O . VAL A 1 274 ? 12.766 -36 -1.333 1 90.12 274 VAL A O 1
ATOM 2242 N N . ASN A 1 275 ? 13.211 -34.719 0.302 1 90.44 275 ASN A N 1
ATOM 2243 C CA . ASN A 1 275 ? 14.562 -35.188 0.58 1 90.44 275 ASN A CA 1
ATOM 2244 C C . ASN A 1 275 ? 15.453 -35.094 -0.652 1 90.44 275 ASN A C 1
ATOM 2246 O O . ASN A 1 275 ? 16.109 -36.062 -1.029 1 90.44 275 ASN A O 1
ATOM 2250 N N . ASP A 1 276 ? 15.328 -34.031 -1.343 1 94 276 ASP A N 1
ATOM 2251 C CA . ASP A 1 276 ? 16.172 -33.75 -2.5 1 94 276 ASP A CA 1
ATOM 2252 C C . ASP A 1 276 ? 17.641 -33.625 -2.094 1 94 276 ASP A C 1
ATOM 2254 O O . ASP A 1 276 ? 18.031 -32.625 -1.449 1 94 276 ASP A O 1
ATOM 2258 N N . SER A 1 277 ? 18.422 -34.562 -2.436 1 92.94 277 SER A N 1
ATOM 2259 C CA . SER A 1 277 ? 19.859 -34.562 -2.156 1 92.94 277 SER A CA 1
ATOM 2260 C C . SER A 1 277 ? 20.656 -34.312 -3.428 1 92.94 277 SER A C 1
ATOM 2262 O O . SER A 1 277 ? 21.844 -34.656 -3.488 1 92.94 277 SER A O 1
ATOM 2264 N N . SER A 1 278 ? 19.984 -33.812 -4.426 1 92.69 278 SER A N 1
ATOM 2265 C CA . SER A 1 278 ? 20.656 -33.625 -5.707 1 92.69 278 SER A CA 1
ATOM 2266 C C . SER A 1 278 ? 21.719 -32.531 -5.613 1 92.69 278 SER A C 1
ATOM 2268 O O . SER A 1 278 ? 21.766 -31.766 -4.648 1 92.69 278 SER A O 1
ATOM 2270 N N . ASP A 1 279 ? 22.641 -32.594 -6.562 1 94.44 279 ASP A N 1
ATOM 2271 C CA . ASP A 1 279 ? 23.609 -31.516 -6.793 1 94.44 279 ASP A CA 1
ATOM 2272 C C . ASP A 1 279 ? 23.688 -31.141 -8.273 1 94.44 279 ASP A C 1
ATOM 2274 O O . ASP A 1 279 ? 22.906 -31.656 -9.086 1 94.44 279 ASP A O 1
ATOM 2278 N N . PHE A 1 280 ? 24.547 -30.219 -8.602 1 96.56 280 PHE A N 1
ATOM 2279 C CA . PHE A 1 280 ? 24.641 -29.656 -9.945 1 96.56 280 PHE A CA 1
ATOM 2280 C C . PHE A 1 280 ? 24.891 -30.75 -10.969 1 96.56 280 PHE A C 1
ATOM 2282 O O . PHE A 1 280 ? 24.281 -30.766 -12.039 1 96.56 280 PHE A O 1
ATOM 2289 N N . ASP A 1 281 ? 25.672 -31.812 -10.68 1 95.5 281 ASP A N 1
ATOM 2290 C CA . ASP A 1 281 ? 26.078 -32.812 -11.641 1 95.5 281 ASP A CA 1
ATOM 2291 C C . ASP A 1 281 ? 25.078 -33.969 -11.695 1 95.5 281 ASP A C 1
ATOM 2293 O O . ASP A 1 281 ? 25 -34.688 -12.695 1 95.5 281 ASP A O 1
ATOM 2297 N N . SER A 1 282 ? 24.359 -34.156 -10.641 1 95.44 282 SER A N 1
ATOM 2298 C CA . SER A 1 282 ? 23.422 -35.281 -10.594 1 95.44 282 SER A CA 1
ATOM 2299 C C . SER A 1 282 ? 22.172 -34.969 -11.422 1 95.44 282 SER A C 1
ATOM 2301 O O . SER A 1 282 ? 21.406 -35.906 -11.719 1 95.44 282 SER A O 1
ATOM 2303 N N . ARG A 1 283 ? 21.938 -33.688 -11.82 1 97.12 283 ARG A N 1
ATOM 2304 C CA . ARG A 1 283 ? 20.844 -33.344 -12.711 1 97.12 283 ARG A CA 1
ATOM 2305 C C . ARG A 1 283 ? 21.328 -33.219 -14.156 1 97.12 283 ARG A C 1
ATOM 2307 O O . ARG A 1 283 ? 21.938 -32.219 -14.523 1 97.12 283 ARG A O 1
ATOM 2314 N N . PRO A 1 284 ? 21.016 -34.156 -14.906 1 96.56 284 PRO A N 1
ATOM 2315 C CA . PRO A 1 284 ? 21.625 -34.219 -16.234 1 96.56 284 PRO A CA 1
ATOM 2316 C C . PRO A 1 284 ? 21.047 -33.188 -17.203 1 96.56 284 PRO A C 1
ATOM 2318 O O . PRO A 1 284 ? 21.75 -32.75 -18.125 1 96.56 284 PRO A O 1
ATOM 2321 N N . THR A 1 285 ? 19.766 -32.875 -17.141 1 97.94 285 THR A N 1
ATOM 2322 C CA . THR A 1 285 ? 19.141 -31.922 -18.047 1 97.94 285 THR A CA 1
ATOM 2323 C C . THR A 1 285 ? 19.484 -30.5 -17.641 1 97.94 285 THR A C 1
ATOM 2325 O O . THR A 1 285 ? 19.328 -30.125 -16.484 1 97.94 285 THR A O 1
ATOM 2328 N N . LEU A 1 286 ? 19.984 -29.766 -18.578 1 98.31 286 LEU A N 1
ATOM 2329 C CA . LEU A 1 286 ? 20.359 -28.375 -18.297 1 98.31 286 LEU A CA 1
ATOM 2330 C C . LEU A 1 286 ? 19.125 -27.484 -18.234 1 98.31 286 LEU A C 1
ATOM 2332 O O . LEU A 1 286 ? 18.938 -26.766 -17.234 1 98.31 286 LEU A O 1
ATOM 2336 N N . LEU A 1 287 ? 18.344 -27.516 -19.25 1 98.31 287 LEU A N 1
ATOM 2337 C CA . LEU A 1 287 ? 17.188 -26.641 -19.406 1 98.31 287 LEU A CA 1
ATOM 2338 C C . LEU A 1 287 ? 15.953 -27.453 -19.812 1 98.31 287 LEU A C 1
ATOM 2340 O O . LEU A 1 287 ? 16.016 -28.25 -20.75 1 98.31 287 LEU A O 1
ATOM 2344 N N . TYR A 1 288 ? 14.836 -27.219 -19.109 1 97.62 288 TYR A N 1
ATOM 2345 C CA . TYR A 1 288 ? 13.664 -28.062 -19.297 1 97.62 288 TYR A CA 1
ATOM 2346 C C . TYR A 1 288 ? 12.422 -27.219 -19.547 1 97.62 288 TYR A C 1
ATOM 2348 O O . TYR A 1 288 ? 12.188 -26.219 -18.859 1 97.62 288 TYR A O 1
ATOM 2356 N N . PHE A 1 289 ? 11.641 -27.562 -20.547 1 95.88 289 PHE A N 1
ATOM 2357 C CA . PHE A 1 289 ? 10.312 -27.031 -20.812 1 95.88 289 PHE A CA 1
ATOM 2358 C C . PHE A 1 289 ? 9.391 -28.094 -21.391 1 95.88 289 PHE A C 1
ATOM 2360 O O . PHE A 1 289 ? 9.766 -28.781 -22.344 1 95.88 289 PHE A O 1
ATOM 2367 N N . GLN A 1 290 ? 8.32 -28.188 -20.812 1 91.81 290 GLN A N 1
ATOM 2368 C CA . GLN A 1 290 ? 7.27 -29.047 -21.359 1 91.81 290 GLN A CA 1
ATOM 2369 C C . GLN A 1 290 ? 5.898 -28.406 -21.203 1 91.81 290 GLN A C 1
ATOM 2371 O O . GLN A 1 290 ? 5.457 -28.125 -20.078 1 91.81 290 GLN A O 1
ATOM 2376 N N . GLY A 1 291 ? 5.25 -28.078 -22.234 1 87.94 291 GLY A N 1
ATOM 2377 C CA . GLY A 1 291 ? 3.957 -27.422 -22.203 1 87.94 291 GLY A CA 1
ATOM 2378 C C . GLY A 1 291 ? 3.43 -27.078 -23.578 1 87.94 291 GLY A C 1
ATOM 2379 O O . GLY A 1 291 ? 4.02 -27.469 -24.594 1 87.94 291 GLY A O 1
ATOM 2380 N N . ALA A 1 292 ? 2.285 -26.438 -23.562 1 83.5 292 ALA A N 1
ATOM 2381 C CA . ALA A 1 292 ? 1.73 -25.984 -24.844 1 83.5 292 ALA A CA 1
ATOM 2382 C C . ALA A 1 292 ? 2.629 -24.922 -25.484 1 83.5 292 ALA A C 1
ATOM 2384 O O . ALA A 1 292 ? 2.9 -23.891 -24.875 1 83.5 292 ALA A O 1
ATOM 2385 N N . ILE A 1 293 ? 3.053 -25.234 -26.625 1 84.81 293 ILE A N 1
ATOM 2386 C CA . ILE A 1 293 ? 4.02 -24.359 -27.297 1 84.81 293 ILE A CA 1
ATOM 2387 C C . ILE A 1 293 ? 3.291 -23.344 -28.172 1 84.81 293 ILE A C 1
ATOM 2389 O O . ILE A 1 293 ? 3.643 -22.172 -28.172 1 84.81 293 ILE A O 1
ATOM 2393 N N . TYR A 1 294 ? 2.268 -23.766 -28.859 1 79.88 294 TYR A N 1
ATOM 2394 C CA . TYR A 1 294 ? 1.495 -22.828 -29.672 1 79.88 294 TYR A CA 1
ATOM 2395 C C . TYR A 1 294 ? 0.403 -22.172 -28.844 1 79.88 294 TYR A C 1
ATOM 2397 O O . TYR A 1 294 ? -0.49 -22.844 -28.328 1 79.88 294 TYR A O 1
ATOM 2405 N N . ARG A 1 295 ? 0.658 -20.922 -28.609 1 76.12 295 ARG A N 1
ATOM 2406 C CA . ARG A 1 295 ? -0.295 -20.156 -27.812 1 76.12 295 ARG A CA 1
ATOM 2407 C C . ARG A 1 295 ? -0.749 -18.906 -28.562 1 76.12 295 ARG A C 1
ATOM 2409 O O . ARG A 1 295 ? -0.115 -18.5 -29.547 1 76.12 295 ARG A O 1
ATOM 2416 N N . LYS A 1 296 ? -1.918 -18.406 -28.156 1 69.06 296 LYS A N 1
ATOM 2417 C CA . LYS A 1 296 ? -2.434 -17.156 -28.703 1 69.06 296 LYS A CA 1
ATOM 2418 C C . LYS A 1 296 ? -1.792 -15.945 -28.016 1 69.06 296 LYS A C 1
ATOM 2420 O O . LYS A 1 296 ? -1.074 -16.109 -27.031 1 69.06 296 LYS A O 1
ATOM 2425 N N . ASP A 1 297 ? -2 -14.727 -28.594 1 65.5 297 ASP A N 1
ATOM 2426 C CA . ASP A 1 297 ? -1.649 -13.445 -28 1 65.5 297 ASP A CA 1
ATOM 2427 C C . ASP A 1 297 ? -0.152 -13.367 -27.703 1 65.5 297 ASP A C 1
ATOM 2429 O O . ASP A 1 297 ? 0.668 -13.461 -28.625 1 65.5 297 ASP A O 1
ATOM 2433 N N . GLY A 1 298 ? 0.303 -13.492 -26.312 1 61.66 298 GLY A N 1
ATOM 2434 C CA . GLY A 1 298 ? 1.641 -13.273 -25.781 1 61.66 298 GLY A CA 1
ATOM 2435 C C . GLY A 1 298 ? 2.516 -14.508 -25.844 1 61.66 298 GLY A C 1
ATOM 2436 O O . GLY A 1 298 ? 3.676 -14.477 -25.438 1 61.66 298 GLY A O 1
ATOM 2437 N N . GLY A 1 299 ? 2.021 -15.523 -26.625 1 74.31 299 GLY A N 1
ATOM 2438 C CA . GLY A 1 299 ? 2.693 -16.812 -26.547 1 74.31 299 GLY A CA 1
ATOM 2439 C C . GLY A 1 299 ? 3.652 -17.047 -27.703 1 74.31 299 GLY A C 1
ATOM 2440 O O . GLY A 1 299 ? 4.199 -18.141 -27.844 1 74.31 299 GLY A O 1
ATOM 2441 N N . PHE A 1 300 ? 3.896 -16.016 -28.438 1 83.75 300 PHE A N 1
ATOM 2442 C CA . PHE A 1 300 ? 4.77 -16.188 -29.594 1 83.75 300 PHE A CA 1
ATOM 2443 C C . PHE A 1 300 ? 6.203 -16.453 -29.156 1 83.75 300 PHE A C 1
ATOM 2445 O O . PHE A 1 300 ? 6.945 -17.172 -29.828 1 83.75 300 PHE A O 1
ATOM 2452 N N . VAL A 1 301 ? 6.543 -15.992 -28.016 1 90.69 301 VAL A N 1
ATOM 2453 C CA . VAL A 1 301 ? 7.887 -16.156 -27.469 1 90.69 301 VAL A CA 1
ATOM 2454 C C . VAL A 1 301 ? 8.195 -17.641 -27.297 1 90.69 301 VAL A C 1
ATOM 2456 O O . VAL A 1 301 ? 9.312 -18.078 -27.562 1 90.69 301 VAL A O 1
ATOM 2459 N N . ARG A 1 302 ? 7.207 -18.438 -26.953 1 90.94 302 ARG A N 1
ATOM 2460 C CA . ARG A 1 302 ? 7.383 -19.875 -26.734 1 90.94 302 ARG A CA 1
ATOM 2461 C C . ARG A 1 302 ? 7.762 -20.578 -28.031 1 90.94 302 ARG A C 1
ATOM 2463 O O . ARG A 1 302 ? 8.656 -21.422 -28.047 1 90.94 302 ARG A O 1
ATOM 2470 N N . GLN A 1 303 ? 7.086 -20.188 -29 1 90.38 303 GLN A N 1
ATOM 2471 C CA . GLN A 1 303 ? 7.332 -20.797 -30.297 1 90.38 303 GLN A CA 1
ATOM 2472 C C . GLN A 1 303 ? 8.742 -20.484 -30.797 1 90.38 303 GLN A C 1
ATOM 2474 O O . GLN A 1 303 ? 9.461 -21.375 -31.25 1 90.38 303 GLN A O 1
ATOM 2479 N N . GLU A 1 304 ? 9.07 -19.25 -30.719 1 93.44 304 GLU A N 1
ATOM 2480 C CA . GLU A 1 304 ? 10.391 -18.828 -31.172 1 93.44 304 GLU A CA 1
ATOM 2481 C C . GLU A 1 304 ? 11.492 -19.5 -30.359 1 93.44 304 GLU A C 1
ATOM 2483 O O . GLU A 1 304 ? 12.508 -19.922 -30.922 1 93.44 304 GLU A O 1
ATOM 2488 N N . LEU A 1 305 ? 11.266 -19.609 -29.141 1 95.25 305 LEU A N 1
ATOM 2489 C CA . LEU A 1 305 ? 12.266 -20.219 -28.266 1 95.25 305 LEU A CA 1
ATOM 2490 C C . LEU A 1 305 ? 12.383 -21.719 -28.547 1 95.25 305 LEU A C 1
ATOM 2492 O O . LEU A 1 305 ? 13.469 -22.281 -28.422 1 95.25 305 LEU A O 1
ATOM 2496 N N . PHE A 1 306 ? 11.258 -22.328 -28.891 1 94.06 306 PHE A N 1
ATOM 2497 C CA . PHE A 1 306 ? 11.297 -23.734 -29.266 1 94.06 306 PHE A CA 1
ATOM 2498 C C . PHE A 1 306 ? 12.273 -23.969 -30.406 1 94.06 306 PHE A C 1
ATOM 2500 O O . PHE A 1 306 ? 13.117 -24.859 -30.328 1 94.06 306 PHE A O 1
ATOM 2507 N N . TYR A 1 307 ? 12.25 -23.125 -31.359 1 93.62 307 TYR A N 1
ATOM 2508 C CA . TYR A 1 307 ? 13.102 -23.297 -32.531 1 93.62 307 TYR A CA 1
ATOM 2509 C C . TYR A 1 307 ? 14.547 -22.953 -32.219 1 93.62 307 TYR A C 1
ATOM 2511 O O . TYR A 1 307 ? 15.469 -23.547 -32.781 1 93.62 307 TYR A O 1
ATOM 2519 N N . LEU A 1 308 ? 14.727 -22.094 -31.266 1 95.44 308 LEU A N 1
ATOM 2520 C CA . LEU A 1 308 ? 16.078 -21.672 -30.906 1 95.44 308 LEU A CA 1
ATOM 2521 C C . LEU A 1 308 ? 16.75 -22.703 -30.016 1 95.44 308 LEU A C 1
ATOM 2523 O O . LEU A 1 308 ? 17.984 -22.812 -30.016 1 95.44 308 LEU A O 1
ATOM 2527 N N . LEU A 1 309 ? 15.883 -23.516 -29.266 1 96.69 309 LEU A N 1
ATOM 2528 C CA . LEU A 1 309 ? 16.484 -24.266 -28.156 1 96.69 309 LEU A CA 1
ATOM 2529 C C . LEU A 1 309 ? 16.328 -25.766 -28.375 1 96.69 309 LEU A C 1
ATOM 2531 O O . LEU A 1 309 ? 17.031 -26.562 -27.75 1 96.69 309 LEU A O 1
ATOM 2535 N N . LYS A 1 310 ? 15.5 -26.234 -29.203 1 93.19 310 LYS A N 1
ATOM 2536 C CA . LYS A 1 310 ? 15.117 -27.641 -29.281 1 93.19 310 LYS A CA 1
ATOM 2537 C C . LYS A 1 310 ? 16.328 -28.516 -29.609 1 93.19 310 LYS A C 1
ATOM 2539 O O . LYS A 1 310 ? 16.391 -29.672 -29.188 1 93.19 310 LYS A O 1
ATOM 2544 N N . ASP A 1 311 ? 17.328 -28.016 -30.297 1 95.12 311 ASP A N 1
ATOM 2545 C CA . ASP A 1 311 ? 18.453 -28.828 -30.75 1 95.12 311 ASP A CA 1
ATOM 2546 C C . ASP A 1 311 ? 19.688 -28.594 -29.891 1 95.12 311 ASP A C 1
ATOM 2548 O O . ASP A 1 311 ? 20.766 -29.109 -30.172 1 95.12 311 ASP A O 1
ATOM 2552 N N . GLU A 1 312 ? 19.578 -27.844 -28.922 1 96.94 312 GLU A N 1
ATOM 2553 C CA . GLU A 1 312 ? 20.703 -27.562 -28.047 1 96.94 312 GLU A CA 1
ATOM 2554 C C . GLU A 1 312 ? 21 -28.75 -27.125 1 96.94 312 GLU A C 1
ATOM 2556 O O . GLU A 1 312 ? 20.078 -29.438 -26.688 1 96.94 312 GLU A O 1
ATOM 2561 N N . LYS A 1 313 ? 22.203 -28.938 -26.828 1 96.88 313 LYS A N 1
ATOM 2562 C CA . LYS A 1 313 ? 22.641 -30.047 -25.984 1 96.88 313 LYS A CA 1
ATOM 2563 C C . LYS A 1 313 ? 22.047 -29.953 -24.578 1 96.88 313 LYS A C 1
ATOM 2565 O O . LYS A 1 313 ? 22.031 -28.875 -23.984 1 96.88 313 LYS A O 1
ATOM 2570 N N . ASP A 1 314 ? 21.547 -31.078 -24.047 1 97.06 314 ASP A N 1
ATOM 2571 C CA . ASP A 1 314 ? 21.031 -31.25 -22.703 1 97.06 314 ASP A CA 1
ATOM 2572 C C . ASP A 1 314 ? 19.797 -30.375 -22.469 1 97.06 314 ASP A C 1
ATOM 2574 O O . ASP A 1 314 ? 19.516 -29.969 -21.328 1 97.06 314 ASP A O 1
ATOM 2578 N N . VAL A 1 315 ? 19.141 -29.953 -23.5 1 97.69 315 VAL A N 1
ATOM 2579 C CA . VAL A 1 315 ? 17.922 -29.172 -23.406 1 97.69 315 VAL A CA 1
ATOM 2580 C C . VAL A 1 315 ? 16.719 -30.047 -23.766 1 97.69 315 VAL A C 1
ATOM 2582 O O . VAL A 1 315 ? 16.734 -30.766 -24.75 1 97.69 315 VAL A O 1
ATOM 2585 N N . HIS A 1 316 ? 15.766 -30.094 -22.875 1 96.44 316 HIS A N 1
ATOM 2586 C CA . HIS A 1 316 ? 14.484 -30.734 -23.156 1 96.44 316 HIS A CA 1
ATOM 2587 C C . HIS A 1 316 ? 13.398 -29.688 -23.406 1 96.44 316 HIS A C 1
ATOM 2589 O O . HIS A 1 316 ? 13 -28.969 -22.5 1 96.44 316 HIS A O 1
ATOM 2595 N N . PHE A 1 317 ? 12.969 -29.547 -24.578 1 94.62 317 PHE A N 1
ATOM 2596 C CA . PHE A 1 317 ? 11.898 -28.656 -24.984 1 94.62 317 PHE A CA 1
ATOM 2597 C C . PHE A 1 317 ? 10.844 -29.406 -25.797 1 94.62 317 PHE A C 1
ATOM 2599 O O . PHE A 1 317 ? 11.062 -29.734 -26.953 1 94.62 317 PHE A O 1
ATOM 2606 N N . SER A 1 318 ? 9.727 -29.641 -25.156 1 89.94 318 SER A N 1
ATOM 2607 C CA . SER A 1 318 ? 8.758 -30.484 -25.828 1 89.94 318 SER A CA 1
ATOM 2608 C C . SER A 1 318 ? 7.328 -30.016 -25.578 1 89.94 318 SER A C 1
ATOM 2610 O O . SER A 1 318 ? 7.082 -29.25 -24.641 1 89.94 318 SER A O 1
ATOM 2612 N N . PHE A 1 319 ? 6.457 -30.469 -26.453 1 81.69 319 PHE A N 1
ATOM 2613 C CA . PHE A 1 319 ? 5.027 -30.234 -26.297 1 81.69 319 PHE A CA 1
ATOM 2614 C C . PHE A 1 319 ? 4.48 -31 -25.094 1 81.69 319 PHE A C 1
ATOM 2616 O O . PHE A 1 319 ? 4.902 -32.125 -24.828 1 81.69 319 PHE A O 1
ATOM 2623 N N . GLY A 1 320 ? 3.678 -30.266 -24.391 1 72.88 320 GLY A N 1
ATOM 2624 C CA . GLY A 1 320 ? 3.025 -30.922 -23.266 1 72.88 320 GLY A CA 1
ATOM 2625 C C . GLY A 1 320 ? 1.915 -31.875 -23.703 1 72.88 320 GLY A C 1
ATOM 2626 O O . GLY A 1 320 ? 1.354 -31.719 -24.797 1 72.88 320 GLY A O 1
ATOM 2627 N N . SER A 1 321 ? 1.871 -33.188 -23.141 1 61 321 SER A N 1
ATOM 2628 C CA . SER A 1 321 ? 0.71 -34.031 -23.328 1 61 321 SER A CA 1
ATOM 2629 C C . SER A 1 321 ? -0.144 -34.094 -22.062 1 61 321 SER A C 1
ATOM 2631 O O . SER A 1 321 ? 0.385 -34.156 -20.953 1 61 321 SER A O 1
ATOM 2633 N N . VAL A 1 322 ? -1.402 -33.5 -22.094 1 53.88 322 VAL A N 1
ATOM 2634 C CA . VAL A 1 322 ? -2.305 -33.594 -20.953 1 53.88 322 VAL A CA 1
ATOM 2635 C C . VAL A 1 322 ? -2.678 -35.031 -20.703 1 53.88 322 VAL A C 1
ATOM 2637 O O . VAL A 1 322 ? -3.455 -35.344 -19.797 1 53.88 322 VAL A O 1
ATOM 2640 N N . GLN A 1 323 ? -2.066 -35.969 -21.359 1 55.06 323 GLN A N 1
ATOM 2641 C CA . GLN A 1 323 ? -2.49 -37.344 -21.141 1 55.06 323 GLN A CA 1
ATOM 2642 C C . GLN A 1 323 ? -1.957 -37.875 -19.812 1 55.06 323 GLN A C 1
ATOM 2644 O O . GLN A 1 323 ? -1.139 -37.219 -19.156 1 55.06 323 GLN A O 1
ATOM 2649 N N . LYS A 1 324 ? -2.621 -38.938 -19.188 1 58.16 324 LYS A N 1
ATOM 2650 C CA . LYS A 1 324 ? -2.506 -39.594 -17.891 1 58.16 324 LYS A CA 1
ATOM 2651 C C . LYS A 1 324 ? -1.054 -39.656 -17.422 1 58.16 324 LYS A C 1
ATOM 2653 O O . LYS A 1 324 ? -0.771 -39.406 -16.234 1 58.16 324 LYS A O 1
ATOM 2658 N N . ASP A 1 325 ? -0.103 -39.656 -18.281 1 71.06 325 ASP A N 1
ATOM 2659 C CA . ASP A 1 325 ? 1.266 -39.812 -17.797 1 71.06 325 ASP A CA 1
ATOM 2660 C C . ASP A 1 325 ? 2.037 -38.5 -17.875 1 71.06 325 ASP A C 1
ATOM 2662 O O . ASP A 1 325 ? 3.246 -38.469 -17.641 1 71.06 325 ASP A O 1
ATOM 2666 N N . GLY A 1 326 ? 1.291 -37.438 -18.047 1 77.81 326 GLY A N 1
ATOM 2667 C CA . GLY A 1 326 ? 1.931 -36.125 -18.25 1 77.81 326 GLY A CA 1
ATOM 2668 C C . GLY A 1 326 ? 2.52 -35.562 -16.984 1 77.81 326 GLY A C 1
ATOM 2669 O O . GLY A 1 326 ? 3.645 -35.062 -16.984 1 77.81 326 GLY A O 1
ATOM 2670 N N . ILE A 1 327 ? 1.85 -35.75 -15.898 1 82 327 ILE A N 1
ATOM 2671 C CA . ILE A 1 327 ? 2.297 -35.219 -14.625 1 82 327 ILE A CA 1
ATOM 2672 C C . ILE A 1 327 ? 3.531 -35.969 -14.141 1 82 327 ILE A C 1
ATOM 2674 O O . ILE A 1 327 ? 4.484 -35.344 -13.641 1 82 327 ILE A O 1
ATOM 2678 N N . GLN A 1 328 ? 3.506 -37.219 -14.258 1 85.06 328 GLN A N 1
ATOM 2679 C CA . GLN A 1 328 ? 4.641 -38.031 -13.836 1 85.06 328 GLN A CA 1
ATOM 2680 C C . GLN A 1 328 ? 5.879 -37.719 -14.672 1 85.06 328 GLN A C 1
ATOM 2682 O O . GLN A 1 328 ? 6.984 -37.625 -14.133 1 85.06 328 GLN A O 1
ATOM 2687 N N . LYS A 1 329 ? 5.664 -37.625 -15.922 1 86.12 329 LYS A N 1
ATOM 2688 C CA . LYS A 1 329 ? 6.781 -37.312 -16.812 1 86.12 329 LYS A CA 1
ATOM 2689 C C . LYS A 1 329 ? 7.344 -35.906 -16.5 1 86.12 329 LYS A C 1
ATOM 2691 O O . LYS A 1 329 ? 8.562 -35.719 -16.484 1 86.12 329 LYS A O 1
ATOM 2696 N N . ALA A 1 330 ? 6.441 -35.062 -16.312 1 88.25 330 ALA A N 1
ATOM 2697 C CA . ALA A 1 330 ? 6.879 -33.688 -15.969 1 88.25 330 ALA A CA 1
ATOM 2698 C C . ALA A 1 330 ? 7.621 -33.688 -14.633 1 88.25 330 ALA A C 1
ATOM 2700 O O . ALA A 1 330 ? 8.602 -32.969 -14.469 1 88.25 330 ALA A O 1
ATOM 2701 N N . THR A 1 331 ? 7.148 -34.5 -13.695 1 91.5 331 THR A N 1
ATOM 2702 C CA . THR A 1 331 ? 7.801 -34.625 -12.398 1 91.5 331 THR A CA 1
ATOM 2703 C C . THR A 1 331 ? 9.234 -35.125 -12.547 1 91.5 331 THR A C 1
ATOM 2705 O O . THR A 1 331 ? 10.172 -34.5 -12.031 1 91.5 331 THR A O 1
ATOM 2708 N N . GLN A 1 332 ? 9.359 -36.156 -13.281 1 91.88 332 GLN A N 1
ATOM 2709 C CA . GLN A 1 332 ? 10.688 -36.719 -13.5 1 91.88 332 GLN A CA 1
ATOM 2710 C C . GLN A 1 332 ? 11.578 -35.719 -14.266 1 91.88 332 GLN A C 1
ATOM 2712 O O . GLN A 1 332 ? 12.766 -35.594 -13.945 1 91.88 332 GLN A O 1
ATOM 2717 N N . GLY A 1 333 ? 10.977 -35.094 -15.227 1 94.19 333 GLY A N 1
ATOM 2718 C CA . GLY A 1 333 ? 11.711 -34.125 -16.016 1 94.19 333 GLY A CA 1
ATOM 2719 C C . GLY A 1 333 ? 12.227 -32.938 -15.195 1 94.19 333 GLY A C 1
ATOM 2720 O O . GLY A 1 333 ? 13.406 -32.625 -15.258 1 94.19 333 GLY A O 1
ATOM 2721 N N . MET A 1 334 ? 11.383 -32.438 -14.414 1 96.12 334 MET A N 1
ATOM 2722 C CA . MET A 1 334 ? 11.758 -31.281 -13.617 1 96.12 334 MET A CA 1
ATOM 2723 C C . MET A 1 334 ? 12.719 -31.672 -12.5 1 96.12 334 MET A C 1
ATOM 2725 O O . MET A 1 334 ? 13.656 -30.922 -12.195 1 96.12 334 MET A O 1
ATOM 2729 N N . HIS A 1 335 ? 12.562 -32.844 -11.875 1 96.19 335 HIS A N 1
ATOM 2730 C CA . HIS A 1 335 ? 13.43 -33.312 -10.797 1 96.19 335 HIS A CA 1
ATOM 2731 C C . HIS A 1 335 ? 14.844 -33.594 -11.305 1 96.19 335 HIS A C 1
ATOM 2733 O O . HIS A 1 335 ? 15.789 -33.594 -10.516 1 96.19 335 HIS A O 1
ATOM 2739 N N . SER A 1 336 ? 14.961 -33.781 -12.609 1 96.69 336 SER A N 1
ATOM 2740 C CA . SER A 1 336 ? 16.25 -34.125 -13.172 1 96.69 336 SER A CA 1
ATOM 2741 C C . SER A 1 336 ? 16.875 -32.938 -13.914 1 96.69 336 SER A C 1
ATOM 2743 O O . SER A 1 336 ? 17.828 -33.125 -14.68 1 96.69 336 SER A O 1
ATOM 2745 N N . SER A 1 337 ? 16.312 -31.781 -13.711 1 98.19 337 SER A N 1
ATOM 2746 C CA . SER A 1 337 ? 16.766 -30.625 -14.477 1 98.19 337 SER A CA 1
ATOM 2747 C C . SER A 1 337 ? 17.344 -29.547 -13.578 1 98.19 337 SER A C 1
ATOM 2749 O O . SER A 1 337 ? 16.906 -29.375 -12.438 1 98.19 337 SER A O 1
ATOM 2751 N N . LYS A 1 338 ? 18.328 -28.859 -14.141 1 98.62 338 LYS A N 1
ATOM 2752 C CA . LYS A 1 338 ? 18.969 -27.766 -13.406 1 98.62 338 LYS A CA 1
ATOM 2753 C C . LYS A 1 338 ? 18.094 -26.5 -13.461 1 98.62 338 LYS A C 1
ATOM 2755 O O . LYS A 1 338 ? 17.891 -25.844 -12.438 1 98.62 338 LYS A O 1
ATOM 2760 N N . PHE A 1 339 ? 17.641 -26.219 -14.672 1 98.81 339 PHE A N 1
ATOM 2761 C CA . PHE A 1 339 ? 16.828 -25.031 -14.898 1 98.81 339 PHE A CA 1
ATOM 2762 C C . PHE A 1 339 ? 15.508 -25.391 -15.562 1 98.81 339 PHE A C 1
ATOM 2764 O O . PHE A 1 339 ? 15.453 -26.297 -16.391 1 98.81 339 PHE A O 1
ATOM 2771 N N . CYS A 1 340 ? 14.422 -24.75 -15.188 1 98.56 340 CYS A N 1
ATOM 2772 C CA . CYS A 1 340 ? 13.109 -24.906 -15.789 1 98.56 340 CYS A CA 1
ATOM 2773 C C . CYS A 1 340 ? 12.633 -23.578 -16.391 1 98.56 340 CYS A C 1
ATOM 2775 O O . CYS A 1 340 ? 12.609 -22.562 -15.711 1 98.56 340 CYS A O 1
ATOM 2777 N N . LEU A 1 341 ? 12.234 -23.625 -17.594 1 97.38 341 LEU A N 1
ATOM 2778 C CA . LEU A 1 341 ? 11.773 -22.438 -18.297 1 97.38 341 LEU A CA 1
ATOM 2779 C C . LEU A 1 341 ? 10.336 -22.109 -17.922 1 97.38 341 LEU A C 1
ATOM 2781 O O . LEU A 1 341 ? 9.461 -22.969 -17.938 1 97.38 341 LEU A O 1
ATOM 2785 N N . ASN A 1 342 ? 10.141 -20.906 -17.531 1 96.75 342 ASN A N 1
ATOM 2786 C CA . ASN A 1 342 ? 8.82 -20.344 -17.266 1 96.75 342 ASN A CA 1
ATOM 2787 C C . ASN A 1 342 ? 8.516 -19.188 -18.219 1 96.75 342 ASN A C 1
ATOM 2789 O O . ASN A 1 342 ? 8.742 -18.016 -17.859 1 96.75 342 ASN A O 1
ATOM 2793 N N . ILE A 1 343 ? 7.934 -19.516 -19.328 1 95.31 343 ILE A N 1
ATOM 2794 C CA . ILE A 1 343 ? 7.656 -18.578 -20.406 1 95.31 343 ILE A CA 1
ATOM 2795 C C . ILE A 1 343 ? 6.176 -18.203 -20.391 1 95.31 343 ILE A C 1
ATOM 2797 O O . ILE A 1 343 ? 5.312 -19.078 -20.25 1 95.31 343 ILE A O 1
ATOM 2801 N N . ALA A 1 344 ? 5.953 -16.938 -20.625 1 92.81 344 ALA A N 1
ATOM 2802 C CA . ALA A 1 344 ? 4.566 -16.484 -20.656 1 92.81 344 ALA A CA 1
ATOM 2803 C C . ALA A 1 344 ? 3.773 -17.25 -21.719 1 92.81 344 ALA A C 1
ATOM 2805 O O . ALA A 1 344 ? 4.297 -17.562 -22.797 1 92.81 344 ALA A O 1
ATOM 2806 N N . GLY A 1 345 ? 2.561 -17.609 -21.359 1 90 345 GLY A N 1
ATOM 2807 C CA . GLY A 1 345 ? 1.609 -18.141 -22.328 1 90 345 GLY A CA 1
ATOM 2808 C C . GLY A 1 345 ? 0.614 -17.094 -22.812 1 90 345 GLY A C 1
ATOM 2809 O O . GLY A 1 345 ? 1.004 -16.016 -23.25 1 90 345 GLY A O 1
ATOM 2810 N N . ASP A 1 346 ? -0.686 -17.484 -22.594 1 87.69 346 ASP A N 1
ATOM 2811 C CA . ASP A 1 346 ? -1.728 -16.516 -22.906 1 87.69 346 ASP A CA 1
ATOM 2812 C C . ASP A 1 346 ? -1.726 -15.359 -21.922 1 87.69 346 ASP A C 1
ATOM 2814 O O . ASP A 1 346 ? -2.139 -14.242 -22.25 1 87.69 346 ASP A O 1
ATOM 2818 N N . THR A 1 347 ? -1.333 -15.664 -20.75 1 92.31 347 THR A N 1
ATOM 2819 C CA . THR A 1 347 ? -1.184 -14.672 -19.688 1 92.31 347 THR A CA 1
ATOM 2820 C C . THR A 1 347 ? 0.234 -14.703 -19.125 1 92.31 347 THR A C 1
ATOM 2822 O O . THR A 1 347 ? 1.011 -15.609 -19.422 1 92.31 347 THR A O 1
ATOM 2825 N N . PRO A 1 348 ? 0.575 -13.727 -18.344 1 94.25 348 PRO A N 1
ATOM 2826 C CA . PRO A 1 348 ? 1.96 -13.617 -17.891 1 94.25 348 PRO A CA 1
ATOM 2827 C C . PRO A 1 348 ? 2.34 -14.703 -16.875 1 94.25 348 PRO A C 1
ATOM 2829 O O . PRO A 1 348 ? 3.525 -14.969 -16.672 1 94.25 348 PRO A O 1
ATOM 2832 N N . SER A 1 349 ? 1.409 -15.32 -16.234 1 94.12 349 SER A N 1
ATOM 2833 C CA . SER A 1 349 ? 1.726 -16.281 -15.188 1 94.12 349 SER A CA 1
ATOM 2834 C C . SER A 1 349 ? 1.327 -17.703 -15.602 1 94.12 349 SER A C 1
ATOM 2836 O O . SER A 1 349 ? 0.542 -17.875 -16.531 1 94.12 349 SER A O 1
ATOM 2838 N N . SER A 1 350 ? 1.95 -18.656 -14.93 1 93.44 350 SER A N 1
ATOM 2839 C CA . SER A 1 350 ? 1.631 -20.062 -15.141 1 93.44 350 SER A CA 1
ATOM 2840 C C . SER A 1 350 ? 1.995 -20.906 -13.922 1 93.44 350 SER A C 1
ATOM 2842 O O . SER A 1 350 ? 2.846 -20.516 -13.117 1 93.44 350 SER A O 1
ATOM 2844 N N . ASN A 1 351 ? 1.355 -22.047 -13.836 1 95.12 351 ASN A N 1
ATOM 2845 C CA . ASN A 1 351 ? 1.638 -22.969 -12.75 1 95.12 351 ASN A CA 1
ATOM 2846 C C . ASN A 1 351 ? 3.057 -23.531 -12.836 1 95.12 351 ASN A C 1
ATOM 2848 O O . ASN A 1 351 ? 3.609 -24 -11.844 1 95.12 351 ASN A O 1
ATOM 2852 N N . ARG A 1 352 ? 3.666 -23.469 -14.008 1 94.19 352 ARG A N 1
ATOM 2853 C CA . ARG A 1 352 ? 4.988 -24.047 -14.234 1 94.19 352 ARG A CA 1
ATOM 2854 C C . ARG A 1 352 ? 6.008 -23.484 -13.258 1 94.19 352 ARG A C 1
ATOM 2856 O O . ARG A 1 352 ? 6.926 -24.188 -12.828 1 94.19 352 ARG A O 1
ATOM 2863 N N . LEU A 1 353 ? 5.828 -22.234 -12.945 1 97.75 353 LEU A N 1
ATOM 2864 C CA . LEU A 1 353 ? 6.734 -21.594 -11.992 1 97.75 353 LEU A CA 1
ATOM 2865 C C . LEU A 1 353 ? 6.699 -22.312 -10.648 1 97.75 353 LEU A C 1
ATOM 2867 O O . LEU A 1 353 ? 7.746 -22.641 -10.086 1 97.75 353 LEU A O 1
ATOM 2871 N N . PHE A 1 354 ? 5.59 -22.609 -10.195 1 98.12 354 PHE A N 1
ATOM 2872 C CA . PHE A 1 354 ? 5.422 -23.188 -8.859 1 98.12 354 PHE A CA 1
ATOM 2873 C C . PHE A 1 354 ? 5.75 -24.672 -8.867 1 98.12 354 PHE A C 1
ATOM 2875 O O . PHE A 1 354 ? 6.266 -25.203 -7.887 1 98.12 354 PHE A O 1
ATOM 2882 N N . ASP A 1 355 ? 5.48 -25.328 -10.023 1 96.88 355 ASP A N 1
ATOM 2883 C CA . ASP A 1 355 ? 5.969 -26.688 -10.211 1 96.88 355 ASP A CA 1
ATOM 2884 C C . ASP A 1 355 ? 7.496 -26.734 -10.148 1 96.88 355 ASP A C 1
ATOM 2886 O O . ASP A 1 355 ? 8.07 -27.641 -9.539 1 96.88 355 ASP A O 1
ATOM 2890 N N . ALA A 1 356 ? 8.094 -25.781 -10.789 1 98.19 356 ALA A N 1
ATOM 2891 C CA . ALA A 1 356 ? 9.555 -25.703 -10.781 1 98.19 356 ALA A CA 1
ATOM 2892 C C . ALA A 1 356 ? 10.086 -25.484 -9.367 1 98.19 356 ALA A C 1
ATOM 2894 O O . ALA A 1 356 ? 11.055 -26.141 -8.961 1 98.19 356 ALA A O 1
ATOM 2895 N N . ILE A 1 357 ? 9.453 -24.578 -8.625 1 98.5 357 ILE A N 1
ATOM 2896 C CA . ILE A 1 357 ? 9.867 -24.297 -7.258 1 98.5 357 ILE A CA 1
ATOM 2897 C C . ILE A 1 357 ? 9.742 -25.562 -6.41 1 98.5 357 ILE A C 1
ATOM 2899 O O . ILE A 1 357 ? 10.68 -25.938 -5.695 1 98.5 357 ILE A O 1
ATOM 2903 N N . ALA A 1 358 ? 8.656 -26.281 -6.551 1 97.5 358 ALA A N 1
ATOM 2904 C CA . ALA A 1 358 ? 8.422 -27.5 -5.793 1 97.5 358 ALA A CA 1
ATOM 2905 C C . ALA A 1 358 ? 9.43 -28.594 -6.176 1 97.5 358 ALA A C 1
ATOM 2907 O O . ALA A 1 358 ? 9.719 -29.484 -5.379 1 97.5 358 ALA A O 1
ATOM 2908 N N . SER A 1 359 ? 9.953 -28.5 -7.375 1 97.75 359 SER A N 1
ATOM 2909 C CA . SER A 1 359 ? 10.891 -29.5 -7.898 1 97.75 359 SER A CA 1
ATOM 2910 C C . SER A 1 359 ? 12.336 -29.078 -7.645 1 97.75 359 SER A C 1
ATOM 2912 O O . SER A 1 359 ? 13.266 -29.797 -8.016 1 97.75 359 SER A O 1
ATOM 2914 N N . HIS A 1 360 ? 12.516 -27.938 -7.043 1 98.38 360 HIS A N 1
ATOM 2915 C CA . HIS A 1 360 ? 13.828 -27.344 -6.844 1 98.38 360 HIS A CA 1
ATOM 2916 C C . HIS A 1 360 ? 14.578 -27.203 -8.164 1 98.38 360 HIS A C 1
ATOM 2918 O O . HIS A 1 360 ? 15.781 -27.453 -8.227 1 98.38 360 HIS A O 1
ATOM 2924 N N . CYS A 1 361 ? 13.883 -27.078 -9.195 1 98.56 361 CYS A N 1
ATOM 2925 C CA . CYS A 1 361 ? 14.406 -26.719 -10.508 1 98.56 361 CYS A CA 1
ATOM 2926 C C . CYS A 1 361 ? 14.438 -25.203 -10.695 1 98.56 361 CYS A C 1
ATOM 2928 O O . CYS A 1 361 ? 13.383 -24.562 -10.734 1 98.56 361 CYS A O 1
ATOM 2930 N N . VAL A 1 362 ? 15.586 -24.562 -10.789 1 98.81 362 VAL A N 1
ATOM 2931 C CA . VAL A 1 362 ? 15.727 -23.125 -10.781 1 98.81 362 VAL A CA 1
ATOM 2932 C C . VAL A 1 362 ? 14.914 -22.516 -11.93 1 98.81 362 VAL A C 1
ATOM 2934 O O . VAL A 1 362 ? 15.195 -22.797 -13.102 1 98.81 362 VAL A O 1
ATOM 2937 N N . PRO A 1 363 ? 13.938 -21.719 -11.664 1 98.81 363 PRO A N 1
ATOM 2938 C CA . PRO A 1 363 ? 13.102 -21.141 -12.727 1 98.81 363 PRO A CA 1
ATOM 2939 C C . PRO A 1 363 ? 13.828 -20.078 -13.547 1 98.81 363 PRO A C 1
ATOM 2941 O O . PRO A 1 363 ? 14.555 -19.266 -12.984 1 98.81 363 PRO A O 1
ATOM 2944 N N . VAL A 1 364 ? 13.719 -20.188 -14.781 1 98.75 364 VAL A N 1
ATOM 2945 C CA . VAL A 1 364 ? 14.086 -19.125 -15.711 1 98.75 364 VAL A CA 1
ATOM 2946 C C . VAL A 1 364 ? 12.828 -18.453 -16.25 1 98.75 364 VAL A C 1
ATOM 2948 O O . VAL A 1 364 ? 12.109 -19.016 -17.078 1 98.75 364 VAL A O 1
ATOM 2951 N N . ILE A 1 365 ? 12.586 -17.266 -15.797 1 98.44 365 ILE A N 1
ATOM 2952 C CA . ILE A 1 365 ? 11.32 -16.578 -16.047 1 98.44 365 ILE A CA 1
ATOM 2953 C C . ILE A 1 365 ? 11.469 -15.625 -17.234 1 98.44 365 ILE A C 1
ATOM 2955 O O . ILE A 1 365 ? 12.258 -14.68 -17.172 1 98.44 365 ILE A O 1
ATOM 2959 N N . ILE A 1 366 ? 10.773 -15.914 -18.266 1 97.44 366 ILE A N 1
ATOM 2960 C CA . ILE A 1 366 ? 10.688 -15.062 -19.438 1 97.44 366 ILE A CA 1
ATOM 2961 C C . ILE A 1 366 ? 9.258 -14.562 -19.609 1 97.44 366 ILE A C 1
ATOM 2963 O O . ILE A 1 366 ? 8.492 -15.117 -20.406 1 97.44 366 ILE A O 1
ATOM 2967 N N . SER A 1 367 ? 8.852 -13.602 -18.922 1 96.31 367 SER A N 1
ATOM 2968 C CA . SER A 1 367 ? 7.551 -12.945 -18.875 1 96.31 367 SER A CA 1
ATOM 2969 C C . SER A 1 367 ? 7.672 -11.508 -18.375 1 96.31 367 SER A C 1
ATOM 2971 O O . SER A 1 367 ? 7.727 -11.266 -17.172 1 96.31 367 SER A O 1
ATOM 2973 N N . ASP A 1 368 ? 7.613 -10.578 -19.25 1 94 368 ASP A N 1
ATOM 2974 C CA . ASP A 1 368 ? 7.969 -9.188 -18.969 1 94 368 ASP A CA 1
ATOM 2975 C C . ASP A 1 368 ? 6.953 -8.539 -18.031 1 94 368 ASP A C 1
ATOM 2977 O O . ASP A 1 368 ? 7.309 -7.691 -17.203 1 94 368 ASP A O 1
ATOM 2981 N N . ASP A 1 369 ? 5.703 -8.969 -18.047 1 93.38 369 ASP A N 1
ATOM 2982 C CA . ASP A 1 369 ? 4.645 -8.297 -17.297 1 93.38 369 ASP A CA 1
ATOM 2983 C C . ASP A 1 369 ? 4.203 -9.125 -16.094 1 93.38 369 ASP A C 1
ATOM 2985 O O . ASP A 1 369 ? 3.133 -8.891 -15.531 1 93.38 369 ASP A O 1
ATOM 2989 N N . ILE A 1 370 ? 4.973 -10.047 -15.719 1 96.12 370 ILE A N 1
ATOM 2990 C CA . ILE A 1 370 ? 4.59 -10.953 -14.641 1 96.12 370 ILE A CA 1
ATOM 2991 C C . ILE A 1 370 ? 4.637 -10.219 -13.305 1 96.12 370 ILE A C 1
ATOM 2993 O O . ILE A 1 370 ? 5.52 -9.383 -13.078 1 96.12 370 ILE A O 1
ATOM 2997 N N . GLU A 1 371 ? 3.646 -10.406 -12.477 1 96.75 371 GLU A N 1
ATOM 2998 C CA . GLU A 1 371 ? 3.68 -10.07 -11.055 1 96.75 371 GLU A CA 1
ATOM 2999 C C . GLU A 1 371 ? 3.695 -11.328 -10.188 1 96.75 371 GLU A C 1
ATOM 3001 O O . GLU A 1 371 ? 3.023 -12.312 -10.5 1 96.75 371 GLU A O 1
ATOM 3006 N N . LEU A 1 372 ? 4.477 -11.289 -9.086 1 98.19 372 LEU A N 1
ATOM 3007 C CA . LEU A 1 372 ? 4.773 -12.508 -8.352 1 98.19 372 LEU A CA 1
ATOM 3008 C C . LEU A 1 372 ? 4.18 -12.453 -6.945 1 98.19 372 LEU A C 1
ATOM 3010 O O . LEU A 1 372 ? 4.137 -11.391 -6.324 1 98.19 372 LEU A O 1
ATOM 3014 N N . PRO A 1 373 ? 3.77 -13.594 -6.445 1 98.25 373 PRO A N 1
ATOM 3015 C CA . PRO A 1 373 ? 3.234 -13.633 -5.082 1 98.25 373 PRO A CA 1
ATOM 3016 C C . PRO A 1 373 ? 4.285 -13.297 -4.027 1 98.25 373 PRO A C 1
ATOM 3018 O O . PRO A 1 373 ? 5.438 -13.719 -4.141 1 98.25 373 PRO A O 1
ATOM 3021 N N . TYR A 1 374 ? 4 -12.555 -3.002 1 97.12 374 TYR A N 1
ATOM 3022 C CA . TYR A 1 374 ? 4.773 -12.312 -1.787 1 97.12 374 TYR A CA 1
ATOM 3023 C C . TYR A 1 374 ? 6.086 -11.609 -2.107 1 97.12 374 TYR A C 1
ATOM 3025 O O . TYR A 1 374 ? 7.117 -11.898 -1.491 1 97.12 374 TYR A O 1
ATOM 3033 N N . GLU A 1 375 ? 6.051 -10.883 -3.145 1 97.25 375 GLU A N 1
ATOM 3034 C CA . GLU A 1 375 ? 7.332 -10.289 -3.521 1 97.25 375 GLU A CA 1
ATOM 3035 C C . GLU A 1 375 ? 7.742 -9.195 -2.539 1 97.25 375 GLU A C 1
ATOM 3037 O O . GLU A 1 375 ? 8.875 -8.703 -2.59 1 97.25 375 GLU A O 1
ATOM 3042 N N . ASP A 1 376 ? 6.867 -8.789 -1.616 1 96.31 376 ASP A N 1
ATOM 3043 C CA . ASP A 1 376 ? 7.219 -7.867 -0.539 1 96.31 376 ASP A CA 1
ATOM 3044 C C . ASP A 1 376 ? 7.992 -8.586 0.565 1 96.31 376 ASP A C 1
ATOM 3046 O O . ASP A 1 376 ? 8.594 -7.941 1.426 1 96.31 376 ASP A O 1
ATOM 3050 N N . VAL A 1 377 ? 8.023 -9.891 0.507 1 95.69 377 VAL A N 1
ATOM 3051 C CA . VAL A 1 377 ? 8.727 -10.656 1.534 1 95.69 377 VAL A CA 1
ATOM 3052 C C . VAL A 1 377 ? 9.82 -11.5 0.893 1 95.69 377 VAL A C 1
ATOM 3054 O O . VAL A 1 377 ? 10.844 -11.789 1.524 1 95.69 377 VAL A O 1
ATOM 3057 N N . LEU A 1 378 ? 9.594 -11.883 -0.373 1 97.44 378 LEU A N 1
ATOM 3058 C CA . LEU A 1 378 ? 10.531 -12.758 -1.068 1 97.44 378 LEU A CA 1
ATOM 3059 C C . LEU A 1 378 ? 11.234 -12.016 -2.193 1 97.44 378 LEU A C 1
ATOM 3061 O O . LEU A 1 378 ? 10.602 -11.305 -2.975 1 97.44 378 LEU A O 1
ATOM 3065 N N . ASP A 1 379 ? 12.492 -12.148 -2.213 1 97.31 379 ASP A N 1
ATOM 3066 C CA . ASP A 1 379 ? 13.273 -11.68 -3.352 1 97.31 379 ASP A CA 1
ATOM 3067 C C . ASP A 1 379 ? 13.492 -12.805 -4.367 1 97.31 379 ASP A C 1
ATOM 3069 O O . ASP A 1 379 ? 14.398 -13.625 -4.211 1 97.31 379 ASP A O 1
ATOM 3073 N N . TYR A 1 380 ? 12.742 -12.828 -5.418 1 98.44 380 TYR A N 1
ATOM 3074 C CA . TYR A 1 380 ? 12.758 -13.906 -6.395 1 98.44 380 TYR A CA 1
ATOM 3075 C C . TYR A 1 380 ? 14.086 -13.953 -7.141 1 98.44 380 TYR A C 1
ATOM 3077 O O . TYR A 1 380 ? 14.438 -14.977 -7.727 1 98.44 380 TYR A O 1
ATOM 3085 N N . SER A 1 381 ? 14.797 -12.836 -7.164 1 97.38 381 SER A N 1
ATOM 3086 C CA . SER A 1 381 ? 16.078 -12.812 -7.863 1 97.38 381 SER A CA 1
ATOM 3087 C C . SER A 1 381 ? 17.109 -13.703 -7.176 1 97.38 381 SER A C 1
ATOM 3089 O O . SER A 1 381 ? 18.156 -14.016 -7.746 1 97.38 381 SER A O 1
ATOM 3091 N N . GLU A 1 382 ? 16.781 -14.117 -6.004 1 97.62 382 GLU A N 1
ATOM 3092 C CA . GLU A 1 382 ? 17.688 -14.977 -5.246 1 97.62 382 GLU A CA 1
ATOM 3093 C C . GLU A 1 382 ? 17.562 -16.438 -5.664 1 97.62 382 GLU A C 1
ATOM 3095 O O . GLU A 1 382 ? 18.422 -17.266 -5.359 1 97.62 382 GLU A O 1
ATOM 3100 N N . PHE A 1 383 ? 16.438 -16.781 -6.332 1 98.38 383 PHE A N 1
ATOM 3101 C CA . PHE A 1 383 ? 16.266 -18.188 -6.648 1 98.38 383 PHE A CA 1
ATOM 3102 C C . PHE A 1 383 ? 15.641 -18.359 -8.031 1 98.38 383 PHE A C 1
ATOM 3104 O O . PHE A 1 383 ? 15.242 -19.469 -8.406 1 98.38 383 PHE A O 1
ATOM 3111 N N . CYS A 1 384 ? 15.516 -17.344 -8.797 1 98.62 384 CYS A N 1
ATOM 3112 C CA . CYS A 1 384 ? 15.055 -17.359 -10.18 1 98.62 384 CYS A CA 1
ATOM 3113 C C . CYS A 1 384 ? 15.984 -16.547 -11.07 1 98.62 384 CYS A C 1
ATOM 3115 O O . CYS A 1 384 ? 16.734 -15.695 -10.578 1 98.62 384 CYS A O 1
ATOM 3117 N N . ILE A 1 385 ? 15.93 -16.859 -12.312 1 98.5 385 ILE A N 1
ATOM 3118 C CA . ILE A 1 385 ? 16.609 -16.062 -13.336 1 98.5 385 ILE A CA 1
ATOM 3119 C C . ILE A 1 385 ? 15.586 -15.359 -14.219 1 98.5 385 ILE A C 1
ATOM 3121 O O . ILE A 1 385 ? 14.703 -16 -14.781 1 98.5 385 ILE A O 1
ATOM 3125 N N . PHE A 1 386 ? 15.727 -14.031 -14.289 1 98.38 386 PHE A N 1
ATOM 3126 C CA . PHE A 1 386 ? 14.812 -13.25 -15.109 1 98.38 386 PHE A CA 1
ATOM 3127 C C . PHE A 1 386 ? 15.469 -12.859 -16.438 1 98.38 386 PHE A C 1
ATOM 3129 O O . PHE A 1 386 ? 16.625 -12.422 -16.453 1 98.38 386 PHE A O 1
ATOM 3136 N N . VAL A 1 387 ? 14.75 -13.078 -17.5 1 98 387 VAL A N 1
ATOM 3137 C CA . VAL A 1 387 ? 15.242 -12.711 -18.828 1 98 387 VAL A CA 1
ATOM 3138 C C . VAL A 1 387 ? 14.141 -11.992 -19.594 1 98 387 VAL A C 1
ATOM 3140 O O . VAL A 1 387 ? 13 -12.453 -19.641 1 98 387 VAL A O 1
ATOM 3143 N N . ARG A 1 388 ? 14.453 -10.836 -20.141 1 96.88 388 ARG A N 1
ATOM 3144 C CA . ARG A 1 388 ? 13.5 -10.133 -21 1 96.88 388 ARG A CA 1
ATOM 3145 C C . ARG A 1 388 ? 13.211 -10.945 -22.25 1 96.88 388 ARG A C 1
ATOM 3147 O O . ARG A 1 388 ? 14.109 -11.57 -22.828 1 96.88 388 ARG A O 1
ATOM 3154 N N . SER A 1 389 ? 11.961 -10.859 -22.688 1 95.69 389 SER A N 1
ATOM 3155 C CA . SER A 1 389 ? 11.562 -11.594 -23.891 1 95.69 389 SER A CA 1
ATOM 3156 C C . SER A 1 389 ? 12.422 -11.211 -25.094 1 95.69 389 SER A C 1
ATOM 3158 O O . SER A 1 389 ? 12.836 -12.078 -25.859 1 95.69 389 SER A O 1
ATOM 3160 N N . SER A 1 390 ? 12.727 -9.93 -25.234 1 95.62 390 SER A N 1
ATOM 3161 C CA . SER A 1 390 ? 13.523 -9.43 -26.359 1 95.62 390 SER A CA 1
ATOM 3162 C C . SER A 1 390 ? 14.922 -10.031 -26.344 1 95.62 390 SER A C 1
ATOM 3164 O O . SER A 1 390 ? 15.453 -10.398 -27.391 1 95.62 390 SER A O 1
ATOM 3166 N N . ASP A 1 391 ? 15.523 -10.148 -25.219 1 96.62 391 ASP A N 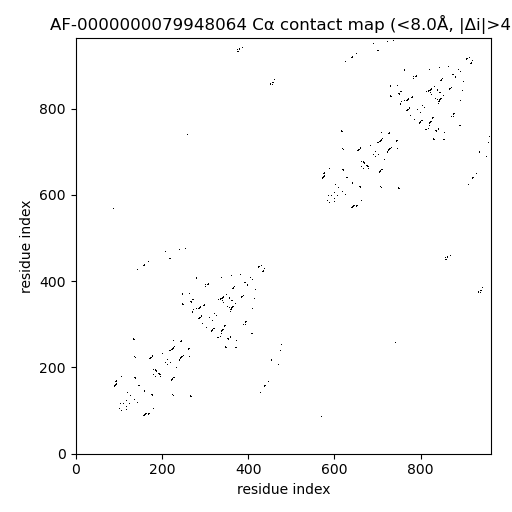1
ATOM 3167 C CA . ASP A 1 391 ? 16.859 -10.711 -25.094 1 96.62 391 ASP A CA 1
ATOM 3168 C C . ASP A 1 391 ? 16.844 -12.227 -25.312 1 96.62 391 ASP A C 1
ATOM 3170 O O . ASP A 1 391 ? 17.734 -12.773 -25.969 1 96.62 391 ASP A O 1
ATOM 3174 N N . ALA A 1 392 ? 15.828 -12.836 -24.766 1 96.88 392 ALA A N 1
ATOM 3175 C CA . ALA A 1 392 ? 15.719 -14.289 -24.859 1 96.88 392 ALA A CA 1
ATOM 3176 C C . ALA A 1 392 ? 15.641 -14.75 -26.312 1 96.88 392 ALA A C 1
ATOM 3178 O O . ALA A 1 392 ? 16.047 -15.867 -26.641 1 96.88 392 ALA A O 1
ATOM 3179 N N . LEU A 1 393 ? 15.148 -13.922 -27.156 1 96.25 393 LEU A N 1
ATOM 3180 C CA . LEU A 1 393 ? 14.898 -14.297 -28.547 1 96.25 393 LEU A CA 1
ATOM 3181 C C . LEU A 1 393 ? 16.141 -14.039 -29.391 1 96.25 393 LEU A C 1
ATOM 3183 O O . LEU A 1 393 ? 16.172 -14.406 -30.578 1 96.25 393 LEU A O 1
ATOM 3187 N N . LYS A 1 394 ? 17.125 -13.367 -28.781 1 96.88 394 LYS A N 1
ATOM 3188 C CA . LYS A 1 394 ? 18.391 -13.211 -29.5 1 96.88 394 LYS A CA 1
ATOM 3189 C C . LYS A 1 394 ? 19.094 -14.555 -29.641 1 96.88 394 LYS A C 1
ATOM 3191 O O . LYS A 1 394 ? 19.094 -15.367 -28.719 1 96.88 394 LYS A O 1
ATOM 3196 N N . GLU A 1 395 ? 19.734 -14.781 -30.797 1 96.31 395 GLU A N 1
ATOM 3197 C CA . GLU A 1 395 ? 20.406 -16.047 -31.109 1 96.31 395 GLU A CA 1
ATOM 3198 C C . GLU A 1 395 ? 21.438 -16.391 -30.031 1 96.31 395 GLU A C 1
ATOM 3200 O O . GLU A 1 395 ? 22.297 -15.578 -29.703 1 96.31 395 GLU A O 1
ATOM 3205 N N . LYS A 1 396 ? 21.281 -17.516 -29.469 1 96.75 396 LYS A N 1
ATOM 3206 C CA . LYS A 1 396 ? 22.203 -18.188 -28.531 1 96.75 396 LYS A CA 1
ATOM 3207 C C . LYS A 1 396 ? 22.297 -17.422 -27.219 1 96.75 396 LYS A C 1
ATOM 3209 O O . LYS A 1 396 ? 23.078 -17.781 -26.344 1 96.75 396 LYS A O 1
ATOM 3214 N N . PHE A 1 397 ? 21.531 -16.359 -27.047 1 97.44 397 PHE A N 1
ATOM 3215 C CA . PHE A 1 397 ? 21.625 -15.57 -25.812 1 97.44 397 PHE A CA 1
ATOM 3216 C C . PHE A 1 397 ? 21.219 -16.391 -24.609 1 97.44 397 PHE A C 1
ATOM 3218 O O . PHE A 1 397 ? 21.984 -16.516 -23.641 1 97.44 397 PHE A O 1
ATOM 3225 N N . LEU A 1 398 ? 20.016 -16.922 -24.672 1 98 398 LEU A N 1
ATOM 3226 C CA . LEU A 1 398 ? 19.469 -17.625 -23.516 1 98 398 LEU A CA 1
ATOM 3227 C C . LEU A 1 398 ? 20.328 -18.828 -23.156 1 98 398 LEU A C 1
ATOM 3229 O O . LEU A 1 398 ? 20.672 -19.016 -21.984 1 98 398 LEU A O 1
ATOM 3233 N N . ILE A 1 399 ? 20.672 -19.656 -24.156 1 98 399 ILE A N 1
ATOM 3234 C CA . ILE A 1 399 ? 21.422 -20.875 -23.891 1 98 399 ILE A CA 1
ATOM 3235 C C . ILE A 1 399 ? 22.797 -20.516 -23.344 1 98 399 ILE A C 1
ATOM 3237 O O . ILE A 1 399 ? 23.312 -21.188 -22.438 1 98 399 ILE A O 1
ATOM 3241 N N . ASN A 1 400 ? 23.422 -19.453 -23.875 1 97.88 400 ASN A N 1
ATOM 3242 C CA . ASN A 1 400 ? 24.719 -19 -23.375 1 97.88 400 ASN A CA 1
ATOM 3243 C C . ASN A 1 400 ? 24.609 -18.5 -21.938 1 97.88 400 ASN A C 1
ATOM 3245 O O . ASN A 1 400 ? 25.5 -18.766 -21.109 1 97.88 400 ASN A O 1
ATOM 3249 N N . LEU A 1 401 ? 23.562 -17.781 -21.672 1 97.88 401 LEU A N 1
ATOM 3250 C CA . LEU A 1 401 ? 23.344 -17.297 -20.312 1 97.88 401 LEU A CA 1
ATOM 3251 C C . LEU A 1 401 ? 23.234 -18.469 -19.344 1 97.88 401 LEU A C 1
ATOM 3253 O O . LEU A 1 401 ? 23.906 -18.484 -18.312 1 97.88 401 LEU A O 1
ATOM 3257 N N . ILE A 1 402 ? 22.453 -19.422 -19.641 1 98.12 402 ILE A N 1
ATOM 3258 C CA . ILE A 1 402 ? 22.172 -20.547 -18.75 1 98.12 402 ILE A CA 1
ATOM 3259 C C . ILE A 1 402 ? 23.453 -21.375 -18.547 1 98.12 402 ILE A C 1
ATOM 3261 O O . ILE A 1 402 ? 23.75 -21.797 -17.422 1 98.12 402 ILE A O 1
ATOM 3265 N N . ARG A 1 403 ? 24.188 -21.578 -19.594 1 97.94 403 ARG A N 1
ATOM 3266 C CA . ARG A 1 403 ? 25.438 -22.359 -19.516 1 97.94 403 ARG A CA 1
ATOM 3267 C C . ARG A 1 403 ? 26.484 -21.609 -18.719 1 97.94 403 ARG A C 1
ATOM 3269 O O . ARG A 1 403 ? 27.422 -22.219 -18.188 1 97.94 403 ARG A O 1
ATOM 3276 N N . SER A 1 404 ? 26.328 -20.281 -18.641 1 97.25 404 SER A N 1
ATOM 3277 C CA . SER A 1 404 ? 27.297 -19.469 -17.891 1 97.25 404 SER A CA 1
ATOM 3278 C C . SER A 1 404 ? 27.078 -19.594 -16.391 1 97.25 404 SER A C 1
ATOM 3280 O O . SER A 1 404 ? 27.953 -19.25 -15.602 1 97.25 404 SER A O 1
ATOM 3282 N N . ILE A 1 405 ? 25.922 -20.047 -15.961 1 97.62 405 ILE A N 1
ATOM 3283 C CA . ILE A 1 405 ? 25.656 -20.234 -14.547 1 97.62 405 ILE A CA 1
ATOM 3284 C C . ILE A 1 405 ? 26.25 -21.562 -14.078 1 97.62 405 ILE A C 1
ATOM 3286 O O . ILE A 1 405 ? 25.781 -22.641 -14.484 1 97.62 405 ILE A O 1
ATOM 3290 N N . LYS A 1 406 ? 27.188 -21.5 -13.273 1 96.56 406 LYS A N 1
ATOM 3291 C CA . LYS A 1 406 ? 27.969 -22.672 -12.891 1 96.56 406 LYS A CA 1
ATOM 3292 C C . LYS A 1 406 ? 27.5 -23.234 -11.555 1 96.56 406 LYS A C 1
ATOM 3294 O O . LYS A 1 406 ? 26.469 -22.812 -11.023 1 96.56 406 LYS A O 1
ATOM 3299 N N . ARG A 1 407 ? 28.188 -24.156 -11.07 1 97.44 407 ARG A N 1
ATOM 3300 C CA . ARG A 1 407 ? 27.844 -24.984 -9.922 1 97.44 407 ARG A CA 1
ATOM 3301 C C . ARG A 1 407 ? 27.562 -24.141 -8.688 1 97.44 407 ARG A C 1
ATOM 3303 O O . ARG A 1 407 ? 26.547 -24.328 -8.008 1 97.44 407 ARG A O 1
ATOM 3310 N N . GLU A 1 408 ? 28.375 -23.188 -8.383 1 97.69 408 GLU A N 1
ATOM 3311 C CA . GLU A 1 408 ? 28.25 -22.406 -7.156 1 97.69 408 GLU A CA 1
ATOM 3312 C C . GLU A 1 408 ? 26.969 -21.578 -7.145 1 97.69 408 GLU A C 1
ATOM 3314 O O . GLU A 1 408 ? 26.219 -21.609 -6.172 1 97.69 408 GLU A O 1
ATOM 3319 N N . GLU A 1 409 ? 26.781 -20.859 -8.203 1 97.62 409 GLU A N 1
ATOM 3320 C CA . GLU A 1 409 ? 25.594 -20.016 -8.297 1 97.62 409 GLU A CA 1
ATOM 3321 C C . GLU A 1 409 ? 24.328 -20.859 -8.328 1 97.62 409 GLU A C 1
ATOM 3323 O O . GLU A 1 409 ? 23.344 -20.531 -7.66 1 97.62 409 GLU A O 1
ATOM 3328 N N . TRP A 1 410 ? 24.312 -21.906 -9.055 1 98.44 410 TRP A N 1
ATOM 3329 C CA . TRP A 1 410 ? 23.156 -22.797 -9.117 1 98.44 410 TRP A CA 1
ATOM 3330 C C . TRP A 1 410 ? 22.828 -23.359 -7.738 1 98.44 410 TRP A C 1
ATOM 3332 O O . TRP A 1 410 ? 21.672 -23.406 -7.34 1 98.44 410 TRP A O 1
ATOM 3342 N N . THR A 1 411 ? 23.875 -23.797 -7.023 1 98.44 411 THR A N 1
ATOM 3343 C CA . THR A 1 411 ? 23.703 -24.422 -5.711 1 98.44 411 THR A CA 1
ATOM 3344 C C . THR A 1 411 ? 23.062 -23.438 -4.734 1 98.44 411 THR A C 1
ATOM 3346 O O . THR A 1 411 ? 22.219 -23.812 -3.924 1 98.44 411 THR A O 1
ATOM 3349 N N . ARG A 1 412 ? 23.484 -22.219 -4.855 1 98.12 412 ARG A N 1
ATOM 3350 C CA . ARG A 1 412 ? 22.891 -21.188 -4.012 1 98.12 412 ARG A CA 1
ATOM 3351 C C . ARG A 1 412 ? 21.391 -21.031 -4.309 1 98.12 412 ARG A C 1
ATOM 3353 O O . ARG A 1 412 ? 20.578 -20.953 -3.387 1 98.12 412 ARG A O 1
ATOM 3360 N N . MET A 1 413 ? 21.062 -20.953 -5.523 1 98.5 413 MET A N 1
ATOM 3361 C CA . MET A 1 413 ? 19.656 -20.812 -5.918 1 98.5 413 MET A CA 1
ATOM 3362 C C . MET A 1 413 ? 18.859 -22.047 -5.535 1 98.5 413 MET A C 1
ATOM 3364 O O . MET A 1 413 ? 17.734 -21.938 -5.047 1 98.5 413 MET A O 1
ATOM 3368 N N . TRP A 1 414 ? 19.453 -23.188 -5.777 1 98.44 414 TRP A N 1
ATOM 3369 C CA . TRP A 1 414 ? 18.844 -24.469 -5.422 1 98.44 414 TRP A CA 1
ATOM 3370 C C . TRP A 1 414 ? 18.547 -24.531 -3.926 1 98.44 414 TRP A C 1
ATOM 3372 O O . TRP A 1 414 ? 17.453 -24.922 -3.521 1 98.44 414 TRP A O 1
ATOM 3382 N N . ALA A 1 415 ? 19.484 -24.141 -3.113 1 97.94 415 ALA A N 1
ATOM 3383 C CA . ALA A 1 415 ? 19.312 -24.125 -1.664 1 97.94 415 ALA A CA 1
ATOM 3384 C C . ALA A 1 415 ? 18.203 -23.156 -1.254 1 97.94 415 ALA A C 1
ATOM 3386 O O . ALA A 1 415 ? 17.422 -23.438 -0.348 1 97.94 415 ALA A O 1
ATOM 3387 N N . LYS A 1 416 ? 18.172 -22.031 -1.919 1 98.25 416 LYS A N 1
ATOM 3388 C CA . LYS A 1 416 ? 17.125 -21.047 -1.622 1 98.25 416 LYS A CA 1
ATOM 3389 C C . LYS A 1 416 ? 15.742 -21.594 -1.967 1 98.25 416 LYS A C 1
ATOM 3391 O O . LYS A 1 416 ? 14.773 -21.312 -1.257 1 98.25 416 LYS A O 1
ATOM 3396 N N . LEU A 1 417 ? 15.633 -22.328 -3.047 1 98.5 417 LEU A N 1
ATOM 3397 C CA . LEU A 1 417 ? 14.367 -22.953 -3.41 1 98.5 417 LEU A CA 1
ATOM 3398 C C . LEU A 1 417 ? 13.875 -23.875 -2.297 1 98.5 417 LEU A C 1
ATOM 3400 O O . LEU A 1 417 ? 12.688 -23.891 -1.979 1 98.5 417 LEU A O 1
ATOM 3404 N N . LYS A 1 418 ? 14.742 -24.609 -1.702 1 97.44 418 LYS A N 1
ATOM 3405 C CA . LYS A 1 418 ? 14.391 -25.516 -0.607 1 97.44 418 LYS A CA 1
ATOM 3406 C C . LYS A 1 418 ? 13.891 -24.734 0.607 1 97.44 418 LYS A C 1
ATOM 3408 O O . LYS A 1 418 ? 13 -25.188 1.325 1 97.44 418 LYS A O 1
ATOM 3413 N N . GLU A 1 419 ? 14.453 -23.578 0.752 1 96.69 419 GLU A N 1
ATOM 3414 C CA . GLU A 1 419 ? 14.078 -22.734 1.881 1 96.69 419 GLU A CA 1
ATOM 3415 C C . GLU A 1 419 ? 12.68 -22.156 1.691 1 96.69 419 GLU A C 1
ATOM 3417 O O . GLU A 1 419 ? 11.922 -22.016 2.656 1 96.69 419 GLU A O 1
ATOM 3422 N N . VAL A 1 420 ? 12.305 -21.844 0.447 1 97.75 420 VAL A N 1
ATOM 3423 C CA . VAL A 1 420 ? 11.109 -21.016 0.249 1 97.75 420 VAL A CA 1
ATOM 3424 C C . VAL A 1 420 ? 9.945 -21.906 -0.187 1 97.75 420 VAL A C 1
ATOM 3426 O O . VAL A 1 420 ? 8.797 -21.453 -0.228 1 97.75 420 VAL A O 1
ATOM 3429 N N . GLU A 1 421 ? 10.141 -23.156 -0.552 1 97.44 421 GLU A N 1
ATOM 3430 C CA . GLU A 1 421 ? 9.125 -24 -1.156 1 97.44 421 GLU A CA 1
ATOM 3431 C C . GLU A 1 421 ? 7.875 -24.078 -0.281 1 97.44 421 GLU A C 1
ATOM 3433 O O . GLU A 1 421 ? 6.754 -24.141 -0.792 1 97.44 421 GLU A O 1
ATOM 3438 N N . ASN A 1 422 ? 8 -24.031 1.016 1 96.25 422 ASN A N 1
ATOM 3439 C CA . ASN A 1 422 ? 6.875 -24.156 1.934 1 96.25 422 ASN A CA 1
ATOM 3440 C C . ASN A 1 422 ? 5.867 -23.031 1.74 1 96.25 422 ASN A C 1
ATOM 3442 O O . ASN A 1 422 ? 4.664 -23.234 1.929 1 96.25 422 ASN A O 1
ATOM 3446 N N . PHE A 1 423 ? 6.344 -21.859 1.354 1 97.94 423 PHE A N 1
ATOM 3447 C CA . PHE A 1 423 ? 5.492 -20.688 1.203 1 97.94 423 PHE A CA 1
ATOM 3448 C C . PHE A 1 423 ? 4.5 -20.891 0.063 1 97.94 423 PHE A C 1
ATOM 3450 O O . PHE A 1 423 ? 3.553 -20.109 -0.08 1 97.94 423 PHE A O 1
ATOM 3457 N N . PHE A 1 424 ? 4.703 -21.984 -0.744 1 98.19 424 PHE A N 1
ATOM 3458 C CA . PHE A 1 424 ? 3.879 -22.188 -1.929 1 98.19 424 PHE A CA 1
ATOM 3459 C C . PHE A 1 424 ? 3.088 -23.484 -1.819 1 98.19 424 PHE A C 1
ATOM 3461 O O . PHE A 1 424 ? 2.412 -23.875 -2.768 1 98.19 424 PHE A O 1
ATOM 3468 N N . GLU A 1 425 ? 3.102 -24.109 -0.668 1 97.25 425 GLU A N 1
ATOM 3469 C CA . GLU A 1 425 ? 2.412 -25.375 -0.451 1 97.25 425 GLU A CA 1
ATOM 3470 C C . GLU A 1 425 ? 0.999 -25.156 0.078 1 97.25 425 GLU A C 1
ATOM 3472 O O . GLU A 1 425 ? 0.81 -24.484 1.094 1 97.25 425 GLU A O 1
ATOM 3477 N N . PHE A 1 426 ? 0.028 -25.703 -0.631 1 96.81 426 PHE A N 1
ATOM 3478 C CA . PHE A 1 426 ? -1.354 -25.688 -0.165 1 96.81 426 PHE A CA 1
ATOM 3479 C C . PHE A 1 426 ? -1.703 -27 0.533 1 96.81 426 PHE A C 1
ATOM 3481 O O . PHE A 1 426 ? -1.459 -28.078 -0.006 1 96.81 426 PHE A O 1
ATOM 3488 N N . GLN A 1 427 ? -2.26 -26.844 1.699 1 93.94 427 GLN A N 1
ATOM 3489 C CA . GLN A 1 427 ? -2.658 -28.031 2.439 1 93.94 427 GLN A CA 1
ATOM 3490 C C . GLN A 1 427 ? -3.713 -27.703 3.492 1 93.94 427 GLN A C 1
ATOM 3492 O O . GLN A 1 427 ? -3.916 -26.531 3.828 1 93.94 427 GLN A O 1
ATOM 3497 N N . TYR A 1 428 ? -4.438 -28.672 3.918 1 93 428 TYR A N 1
ATOM 3498 C CA . TYR A 1 428 ? -5.414 -28.578 4.996 1 93 428 TYR A CA 1
ATOM 3499 C C . TYR A 1 428 ? -5.184 -29.656 6.047 1 93 428 TYR A C 1
ATOM 3501 O O . TYR A 1 428 ? -5.062 -30.844 5.715 1 93 428 TYR A O 1
ATOM 3509 N N . PRO A 1 429 ? -5.152 -29.375 7.305 1 93.56 429 PRO A N 1
ATOM 3510 C CA . PRO A 1 429 ? -5.113 -28.016 7.84 1 93.56 429 PRO A CA 1
ATOM 3511 C C . PRO A 1 429 ? -3.861 -27.25 7.422 1 93.56 429 PRO A C 1
ATOM 3513 O O . PRO A 1 429 ? -2.811 -27.844 7.195 1 93.56 429 PRO A O 1
ATOM 3516 N N . SER A 1 430 ? -4.07 -25.953 7.238 1 94.5 430 SER A N 1
ATOM 3517 C CA . SER A 1 430 ? -2.924 -25.141 6.844 1 94.5 430 SER A CA 1
ATOM 3518 C C . SER A 1 430 ? -1.868 -25.109 7.941 1 94.5 430 SER A C 1
ATOM 3520 O O . SER A 1 430 ? -2.162 -25.406 9.102 1 94.5 430 SER A O 1
ATOM 3522 N N . LYS A 1 431 ? -0.654 -24.797 7.562 1 93.25 431 LYS A N 1
ATOM 3523 C CA . LYS A 1 431 ? 0.484 -24.734 8.477 1 93.25 431 LYS A CA 1
ATOM 3524 C C . LYS A 1 431 ? 1.157 -23.375 8.43 1 93.25 431 LYS A C 1
ATOM 3526 O O . LYS A 1 431 ? 0.933 -22.594 7.492 1 93.25 431 LYS A O 1
ATOM 3531 N N . GLU A 1 432 ? 1.956 -23.203 9.414 1 92.25 432 GLU A N 1
ATOM 3532 C CA . GLU A 1 432 ? 2.682 -21.938 9.492 1 92.25 432 GLU A CA 1
ATOM 3533 C C . GLU A 1 432 ? 3.533 -21.719 8.242 1 92.25 432 GLU A C 1
ATOM 3535 O O . GLU A 1 432 ? 4.273 -22.609 7.82 1 92.25 432 GLU A O 1
ATOM 3540 N N . GLY A 1 433 ? 3.309 -20.609 7.648 1 93.88 433 GLY A N 1
ATOM 3541 C CA . GLY A 1 433 ? 4.164 -20.188 6.551 1 93.88 433 GLY A CA 1
ATOM 3542 C C . GLY A 1 433 ? 3.764 -20.812 5.219 1 93.88 433 GLY A C 1
ATOM 3543 O O . GLY A 1 433 ? 4.359 -20.5 4.184 1 93.88 433 GLY A O 1
ATOM 3544 N N . ASP A 1 434 ? 2.76 -21.641 5.211 1 96.75 434 ASP A N 1
ATOM 3545 C CA . ASP A 1 434 ? 2.393 -22.25 3.934 1 96.75 434 ASP A CA 1
ATOM 3546 C C . ASP A 1 434 ? 1.64 -21.25 3.051 1 96.75 434 ASP A C 1
ATOM 3548 O O . ASP A 1 434 ? 1.533 -20.078 3.389 1 96.75 434 ASP A O 1
ATOM 3552 N N . ALA A 1 435 ? 1.208 -21.688 1.928 1 98.19 435 ALA A N 1
ATOM 3553 C CA . ALA A 1 435 ? 0.64 -20.781 0.93 1 98.19 435 ALA A CA 1
ATOM 3554 C C . ALA A 1 435 ? -0.611 -20.078 1.465 1 98.19 435 ALA A C 1
ATOM 3556 O O . ALA A 1 435 ? -0.82 -18.891 1.224 1 98.19 435 ALA A O 1
ATOM 3557 N N . VAL A 1 436 ? -1.478 -20.828 2.188 1 97.94 436 VAL A N 1
ATOM 3558 C CA . VAL A 1 436 ? -2.715 -20.281 2.73 1 97.94 436 VAL A CA 1
ATOM 3559 C C . VAL A 1 436 ? -2.395 -19.141 3.705 1 97.94 436 VAL A C 1
ATOM 3561 O O . VAL A 1 436 ? -2.947 -18.047 3.596 1 97.94 436 VAL A O 1
ATOM 3564 N N . GLN A 1 437 ? -1.491 -19.422 4.629 1 96.94 437 GLN A N 1
ATOM 3565 C CA . GLN A 1 437 ? -1.107 -18.422 5.621 1 96.94 437 GLN A CA 1
ATOM 3566 C C . GLN A 1 437 ? -0.44 -17.219 4.965 1 96.94 437 GLN A C 1
ATOM 3568 O O . GLN A 1 437 ? -0.682 -16.078 5.355 1 96.94 437 GLN A O 1
ATOM 3573 N N . MET A 1 438 ? 0.351 -17.516 3.965 1 97.94 438 MET A N 1
ATOM 3574 C CA . MET A 1 438 ? 1.04 -16.438 3.266 1 97.94 438 MET A CA 1
ATOM 3575 C C . MET A 1 438 ? 0.048 -15.547 2.523 1 97.94 438 MET A C 1
ATOM 3577 O O . MET A 1 438 ? 0.23 -14.328 2.451 1 97.94 438 MET A O 1
ATOM 3581 N N . ILE A 1 439 ? -0.98 -16.078 1.958 1 98.5 439 ILE A N 1
ATOM 3582 C CA . ILE A 1 439 ? -1.999 -15.289 1.268 1 98.5 439 ILE A CA 1
ATOM 3583 C C . ILE A 1 439 ? -2.738 -14.406 2.27 1 98.5 439 ILE A C 1
ATOM 3585 O O . ILE A 1 439 ? -2.965 -13.227 2.014 1 98.5 439 ILE A O 1
ATOM 3589 N N . TRP A 1 440 ? -3.086 -14.984 3.434 1 98.25 440 TRP A N 1
ATOM 3590 C CA . TRP A 1 440 ? -3.75 -14.195 4.465 1 98.25 440 TRP A CA 1
ATOM 3591 C C . TRP A 1 440 ? -2.861 -13.047 4.922 1 98.25 440 TRP A C 1
ATOM 3593 O O . TRP A 1 440 ? -3.344 -11.93 5.145 1 98.25 440 TRP A O 1
ATOM 3603 N N . GLN A 1 441 ? -1.622 -13.328 5.066 1 97.25 441 GLN A N 1
ATOM 3604 C CA . GLN A 1 441 ? -0.696 -12.266 5.457 1 97.25 441 GLN A CA 1
ATOM 3605 C C . GLN A 1 441 ? -0.624 -11.18 4.395 1 97.25 441 GLN A C 1
ATOM 3607 O O . GLN A 1 441 ? -0.535 -9.992 4.715 1 97.25 441 GLN A O 1
ATOM 3612 N N . ALA A 1 442 ? -0.615 -11.586 3.164 1 97.88 442 ALA A N 1
ATOM 3613 C CA . ALA A 1 442 ? -0.619 -10.617 2.074 1 97.88 442 ALA A CA 1
ATOM 3614 C C . ALA A 1 442 ? -1.866 -9.734 2.125 1 97.88 442 ALA A C 1
ATOM 3616 O O . ALA A 1 442 ? -1.785 -8.523 1.935 1 97.88 442 ALA A O 1
ATOM 3617 N N . VAL A 1 443 ? -3.002 -10.344 2.375 1 98.31 443 VAL A N 1
ATOM 3618 C CA . VAL A 1 443 ? -4.246 -9.594 2.518 1 98.31 443 VAL A CA 1
ATOM 3619 C C . VAL A 1 443 ? -4.145 -8.641 3.703 1 98.31 443 VAL A C 1
ATOM 3621 O O . VAL A 1 443 ? -4.547 -7.477 3.607 1 98.31 443 VAL A O 1
ATOM 3624 N N . ALA A 1 444 ? -3.615 -9.133 4.801 1 97.44 444 ALA A N 1
ATOM 3625 C CA . ALA A 1 444 ? -3.459 -8.312 6 1 97.44 444 ALA A CA 1
ATOM 3626 C C . ALA A 1 444 ? -2.643 -7.059 5.703 1 97.44 444 ALA A C 1
ATOM 3628 O O . ALA A 1 444 ? -2.941 -5.98 6.219 1 97.44 444 ALA A O 1
ATOM 3629 N N . ARG A 1 445 ? -1.661 -7.156 4.891 1 96 445 ARG A N 1
ATOM 3630 C CA . ARG A 1 445 ? -0.779 -6.039 4.574 1 96 445 ARG A CA 1
ATOM 3631 C C . ARG A 1 445 ? -1.481 -5.023 3.678 1 96 445 ARG A C 1
ATOM 3633 O O . ARG A 1 445 ? -0.995 -3.906 3.496 1 96 445 ARG A O 1
ATOM 3640 N N . LYS A 1 446 ? -2.67 -5.359 3.115 1 97 446 LYS A N 1
ATOM 3641 C CA . LYS A 1 446 ? -3.459 -4.438 2.301 1 97 446 LYS A CA 1
ATOM 3642 C C . LYS A 1 446 ? -4.457 -3.664 3.158 1 97 446 LYS A C 1
ATOM 3644 O O . LYS A 1 446 ? -5.035 -2.674 2.705 1 97 446 LYS A O 1
ATOM 3649 N N . VAL A 1 447 ? -4.672 -4.055 4.371 1 97.38 447 VAL A N 1
ATOM 3650 C CA . VAL A 1 447 ? -5.766 -3.57 5.203 1 97.38 447 VAL A CA 1
ATOM 3651 C C . VAL A 1 447 ? -5.609 -2.068 5.441 1 97.38 447 VAL A C 1
ATOM 3653 O O . VAL A 1 447 ? -6.578 -1.312 5.328 1 97.38 447 VAL A O 1
ATOM 3656 N N . PRO A 1 448 ? -4.379 -1.543 5.758 1 96.06 448 PRO A N 1
ATOM 3657 C CA . PRO A 1 448 ? -4.277 -0.096 5.961 1 96.06 448 PRO A CA 1
ATOM 3658 C C . PRO A 1 448 ? -4.727 0.706 4.742 1 96.06 448 PRO A C 1
ATOM 3660 O O . PRO A 1 448 ? -5.453 1.695 4.883 1 96.06 448 PRO A O 1
ATOM 3663 N N . ALA A 1 449 ? -4.348 0.267 3.588 1 96.12 449 ALA A N 1
ATOM 3664 C CA . ALA A 1 449 ? -4.758 0.957 2.367 1 96.12 449 ALA A CA 1
ATOM 3665 C C . ALA A 1 449 ? -6.262 0.849 2.152 1 96.12 449 ALA A C 1
ATOM 3667 O O . ALA A 1 449 ? -6.906 1.808 1.717 1 96.12 449 ALA A O 1
ATOM 3668 N N . ILE A 1 450 ? -6.785 -0.299 2.469 1 97.5 450 ILE A N 1
ATOM 3669 C CA . ILE A 1 450 ? -8.227 -0.518 2.371 1 97.5 450 ILE A CA 1
ATOM 3670 C C . ILE A 1 450 ? -8.961 0.455 3.291 1 97.5 450 ILE A C 1
ATOM 3672 O O . ILE A 1 450 ? -9.891 1.142 2.861 1 97.5 450 ILE A O 1
ATOM 3676 N N . ARG A 1 451 ? -8.531 0.553 4.484 1 97.38 451 ARG A N 1
ATOM 3677 C CA . ARG A 1 451 ? -9.156 1.424 5.473 1 97.38 451 ARG A CA 1
ATOM 3678 C C . ARG A 1 451 ? -9.055 2.887 5.055 1 97.38 451 ARG A C 1
ATOM 3680 O O . ARG A 1 451 ? -10.008 3.652 5.215 1 97.38 451 ARG A O 1
ATOM 3687 N N . MET A 1 452 ? -7.898 3.248 4.59 1 97.06 452 MET A N 1
ATOM 3688 C CA . MET A 1 452 ? -7.715 4.621 4.129 1 97.06 452 MET A CA 1
ATOM 3689 C C . MET A 1 452 ? -8.742 4.98 3.064 1 97.06 452 MET A C 1
ATOM 3691 O O . MET A 1 452 ? -9.367 6.039 3.133 1 97.06 452 MET A O 1
ATOM 3695 N N . LYS A 1 453 ? -8.953 4.078 2.119 1 96.44 453 LYS A N 1
ATOM 3696 C CA . LYS A 1 453 ? -9.898 4.332 1.038 1 96.44 453 LYS A CA 1
ATOM 3697 C C . LYS A 1 453 ? -11.328 4.414 1.569 1 96.44 453 LYS A C 1
ATOM 3699 O O . LYS A 1 453 ? -12.125 5.23 1.103 1 96.44 453 LYS A O 1
ATOM 3704 N N . ILE A 1 454 ? -11.633 3.582 2.518 1 97 454 ILE A N 1
ATOM 3705 C CA . ILE A 1 454 ? -12.961 3.592 3.117 1 97 454 ILE A CA 1
ATOM 3706 C C . ILE A 1 454 ? -13.188 4.914 3.846 1 97 454 ILE A C 1
ATOM 3708 O O . ILE A 1 454 ? -14.203 5.578 3.633 1 97 454 ILE A O 1
ATOM 3712 N N . HIS A 1 455 ? -12.25 5.32 4.656 1 97.12 455 HIS A N 1
ATOM 3713 C CA . HIS A 1 455 ? -12.383 6.562 5.41 1 97.12 455 HIS A CA 1
ATOM 3714 C C . HIS A 1 455 ? -12.469 7.766 4.477 1 97.12 455 HIS A C 1
ATOM 3716 O O . HIS A 1 455 ? -13.312 8.648 4.672 1 97.12 455 HIS A O 1
ATOM 3722 N N . SER A 1 456 ? -11.633 7.773 3.51 1 96 456 SER A N 1
ATOM 3723 C CA . SER A 1 456 ? -11.633 8.875 2.555 1 96 456 SER A CA 1
ATOM 3724 C C . SER A 1 456 ? -12.961 8.969 1.818 1 96 456 SER A C 1
ATOM 3726 O O . SER A 1 456 ? -13.438 10.07 1.519 1 96 456 SER A O 1
ATOM 3728 N N . SER A 1 457 ? -13.555 7.844 1.556 1 94.38 457 SER A N 1
ATOM 3729 C CA . SER A 1 457 ? -14.82 7.82 0.824 1 94.38 457 SER A CA 1
ATOM 3730 C C . SER A 1 457 ? -15.953 8.391 1.665 1 94.38 457 SER A C 1
ATOM 3732 O O . SER A 1 457 ? -17.016 8.727 1.136 1 94.38 457 SER A O 1
ATOM 3734 N N . ARG A 1 458 ? -15.734 8.516 2.939 1 95.62 458 ARG A N 1
ATOM 3735 C CA . ARG A 1 458 ? -16.781 8.961 3.85 1 95.62 458 ARG A CA 1
ATOM 3736 C C . ARG A 1 458 ? -16.75 10.477 4.023 1 95.62 458 ARG A C 1
ATOM 3738 O O . ARG A 1 458 ? -17.656 11.062 4.625 1 95.62 458 ARG A O 1
ATOM 3745 N N . ARG A 1 459 ? -15.758 11.117 3.5 1 96.19 459 ARG A N 1
ATOM 3746 C CA . ARG A 1 459 ? -15.562 12.555 3.705 1 96.19 459 ARG A CA 1
ATOM 3747 C C . ARG A 1 459 ? -16.828 13.328 3.324 1 96.19 459 ARG A C 1
ATOM 3749 O O . ARG A 1 459 ? -17.25 14.219 4.062 1 96.19 459 ARG A O 1
ATOM 3756 N N . PHE A 1 460 ? -17.516 12.914 2.252 1 94.38 460 PHE A N 1
ATOM 3757 C CA . PHE A 1 460 ? -18.641 13.68 1.736 1 94.38 460 PHE A CA 1
ATOM 3758 C C . PHE A 1 460 ? -19.938 12.883 1.851 1 94.38 460 PHE A C 1
ATOM 3760 O O . PHE A 1 460 ? -20.891 13.148 1.124 1 94.38 460 PHE A O 1
ATOM 3767 N N . SER A 1 461 ? -19.953 11.883 2.719 1 89.69 461 SER A N 1
ATOM 3768 C CA . SER A 1 461 ? -21.078 10.977 2.857 1 89.69 461 SER A CA 1
ATOM 3769 C C . SER A 1 461 ? -22.328 11.719 3.307 1 89.69 461 SER A C 1
ATOM 3771 O O . SER A 1 461 ? -23.453 11.266 3.053 1 89.69 461 SER A O 1
ATOM 3773 N N . ARG A 1 462 ? -22.172 12.867 3.91 1 88.19 462 ARG A N 1
ATOM 3774 C CA . ARG A 1 462 ? -23.281 13.664 4.406 1 88.19 462 ARG A CA 1
ATOM 3775 C C . ARG A 1 462 ? -24.172 14.125 3.262 1 88.19 462 ARG A C 1
ATOM 3777 O O . ARG A 1 462 ? -25.359 14.406 3.461 1 88.19 462 ARG A O 1
ATOM 3784 N N . TYR A 1 463 ? -23.625 14.227 2.127 1 86.56 463 TYR A N 1
ATOM 3785 C CA . TYR A 1 463 ? -24.344 14.805 1 1 86.56 463 TYR A CA 1
ATOM 3786 C C . TYR A 1 463 ? -24.953 13.719 0.12 1 86.56 463 TYR A C 1
ATOM 3788 O O . TYR A 1 463 ? -25.656 14.016 -0.842 1 86.56 463 TYR A O 1
ATOM 3796 N N . ASN A 1 464 ? -24.5 12.578 0.289 1 72.06 464 ASN A N 1
ATOM 3797 C CA . ASN A 1 464 ? -25.016 11.484 -0.521 1 72.06 464 ASN A CA 1
ATOM 3798 C C . ASN A 1 464 ? -26.469 11.156 -0.156 1 72.06 464 ASN A C 1
ATOM 3800 O O . ASN A 1 464 ? -26.812 11.086 1.025 1 72.06 464 ASN A O 1
ATOM 3804 N N . SER A 1 465 ? -27.406 11.578 -1.015 1 60.41 465 SER A N 1
ATOM 3805 C CA . SER A 1 465 ? -28.812 11.219 -0.83 1 60.41 465 SER A CA 1
ATOM 3806 C C . SER A 1 465 ? -28.969 9.734 -0.513 1 60.41 465 SER A C 1
ATOM 3808 O O . SER A 1 465 ? -28.141 8.914 -0.936 1 60.41 465 SER A O 1
ATOM 3810 N N . PRO A 1 466 ? -29.859 9.367 0.521 1 49.31 466 PRO A N 1
ATOM 3811 C CA . PRO A 1 466 ? -30.109 7.949 0.789 1 49.31 466 PRO A CA 1
ATOM 3812 C C . PRO A 1 466 ? -30.234 7.121 -0.488 1 49.31 466 PRO A C 1
ATOM 3814 O O . PRO A 1 466 ? -29.875 5.941 -0.501 1 49.31 466 PRO A O 1
ATOM 3817 N N . LYS A 1 467 ? -30.891 7.66 -1.455 1 47.72 467 LYS A N 1
ATOM 3818 C CA . LYS A 1 467 ? -31.109 6.902 -2.684 1 47.72 467 LYS A CA 1
ATOM 3819 C C . LYS A 1 467 ? -29.797 6.66 -3.422 1 47.72 467 LYS A C 1
ATOM 3821 O O . LYS A 1 467 ? -29.672 5.699 -4.184 1 47.72 467 LYS A O 1
ATOM 3826 N N . ASP A 1 468 ? -28.891 7.496 -3.43 1 46.16 468 ASP A N 1
ATOM 3827 C CA . ASP A 1 468 ? -27.656 7.504 -4.207 1 46.16 468 ASP A CA 1
ATOM 3828 C C . ASP A 1 468 ? -26.578 6.645 -3.543 1 46.16 468 ASP A C 1
ATOM 3830 O O . ASP A 1 468 ? -25.453 6.551 -4.039 1 46.16 468 ASP A O 1
ATOM 3834 N N . ARG A 1 469 ? -26.734 6.34 -2.439 1 43.25 469 ARG A N 1
ATOM 3835 C CA . ARG A 1 469 ? -25.828 5.426 -1.747 1 43.25 469 ARG A CA 1
ATOM 3836 C C . ARG A 1 469 ? -25.703 4.105 -2.498 1 43.25 469 ARG A C 1
ATOM 3838 O O . ARG A 1 469 ? -24.953 3.215 -2.076 1 43.25 469 ARG A O 1
ATOM 3845 N N . GLY A 1 470 ? -26.562 3.914 -3.488 1 35.78 470 GLY A N 1
ATOM 3846 C CA . GLY A 1 470 ? -26.469 2.701 -4.285 1 35.78 470 GLY A CA 1
ATOM 3847 C C . GLY A 1 470 ? -25.234 2.658 -5.176 1 35.78 470 GLY A C 1
ATOM 3848 O O . GLY A 1 470 ? -24.297 3.428 -4.98 1 35.78 470 GLY A O 1
ATOM 3849 N N . LEU A 1 471 ? -25.281 1.942 -6.422 1 38.75 471 LEU A N 1
ATOM 3850 C CA . LEU A 1 471 ? -24.328 1.49 -7.434 1 38.75 471 LEU A CA 1
ATOM 3851 C C . LEU A 1 471 ? -23.594 2.672 -8.047 1 38.75 471 LEU A C 1
ATOM 3853 O O . LEU A 1 471 ? -22.812 2.5 -8.992 1 38.75 471 LEU A O 1
ATOM 3857 N N . ARG A 1 472 ? -23.953 3.947 -7.805 1 37.09 472 ARG A N 1
ATOM 3858 C CA . ARG A 1 472 ? -23.484 4.941 -8.766 1 37.09 472 ARG A CA 1
ATOM 3859 C C . ARG A 1 472 ? -22.016 5.301 -8.516 1 37.09 472 ARG A C 1
ATOM 3861 O O . ARG A 1 472 ? -21.406 6.027 -9.305 1 37.09 472 ARG A O 1
ATOM 3868 N N . SER A 1 473 ? -21.562 5.312 -7.285 1 37.81 473 SER A N 1
ATOM 3869 C CA . SER A 1 473 ? -20.453 6.211 -7.031 1 37.81 473 SER A CA 1
ATOM 3870 C C . SER A 1 473 ? -19.156 5.684 -7.66 1 37.81 473 SER A C 1
ATOM 3872 O O . SER A 1 473 ? -18.094 6.277 -7.492 1 37.81 473 SER A O 1
ATOM 3874 N N . ALA A 1 474 ? -19.109 4.375 -7.793 1 37.41 474 ALA A N 1
ATOM 3875 C CA . ALA A 1 474 ? -17.781 4.156 -8.352 1 37.41 474 ALA A CA 1
ATOM 3876 C C . ALA A 1 474 ? -17.703 4.605 -9.805 1 37.41 474 ALA A C 1
ATOM 3878 O O . ALA A 1 474 ? -18.375 4.035 -10.672 1 37.41 474 ALA A O 1
ATOM 3879 N N . LYS A 1 475 ? -17.469 5.828 -10.102 1 37.97 475 LYS A N 1
ATOM 3880 C CA . LYS A 1 475 ? -17.219 6.238 -11.477 1 37.97 475 LYS A CA 1
ATOM 3881 C C . LYS A 1 475 ? -16.484 5.152 -12.25 1 37.97 475 LYS A C 1
ATOM 3883 O O . LYS A 1 475 ? -15.383 4.75 -11.859 1 37.97 475 LYS A O 1
ATOM 3888 N N . LEU A 1 476 ? -17.266 4.336 -13.039 1 34.88 476 LEU A N 1
ATOM 3889 C CA . LEU A 1 476 ? -16.641 3.447 -14.016 1 34.88 476 LEU A CA 1
ATOM 3890 C C . LEU A 1 476 ? -15.539 4.168 -14.789 1 34.88 476 LEU A C 1
ATOM 3892 O O . LEU A 1 476 ? -15.688 5.348 -15.125 1 34.88 476 LEU A O 1
ATOM 3896 N N . PRO A 1 477 ? -14.414 3.635 -14.719 1 34.5 477 PRO A N 1
ATOM 3897 C CA . PRO A 1 477 ? -13.453 4.305 -15.602 1 34.5 477 PRO A CA 1
ATOM 3898 C C . PRO A 1 477 ? -14.008 4.52 -17.016 1 34.5 477 PRO A C 1
ATOM 3900 O O . PRO A 1 477 ? -14.727 3.668 -17.531 1 34.5 477 PRO A O 1
ATOM 3903 N N . ILE A 1 478 ? -14.164 5.777 -17.438 1 31.86 478 ILE A N 1
ATOM 3904 C CA . ILE A 1 478 ? -14.68 6.289 -18.703 1 31.86 478 ILE A CA 1
ATOM 3905 C C . ILE A 1 478 ? -14.148 5.445 -19.859 1 31.86 478 ILE A C 1
ATOM 3907 O O . ILE A 1 478 ? -14.703 5.477 -20.969 1 31.86 478 ILE A O 1
ATOM 3911 N N . HIS A 1 479 ? -13.133 4.688 -19.75 1 30.27 479 HIS A N 1
ATOM 3912 C CA . HIS A 1 479 ? -12.633 4.238 -21.047 1 30.27 479 HIS A CA 1
ATOM 3913 C C . HIS A 1 479 ? -13.547 3.176 -21.656 1 30.27 479 HIS A C 1
ATOM 3915 O O . HIS A 1 479 ? -13.25 2.629 -22.719 1 30.27 479 HIS A O 1
ATOM 3921 N N . PHE A 1 480 ? -14.461 2.58 -20.922 1 26.03 480 PHE A N 1
ATOM 3922 C CA . PHE A 1 480 ? -15.062 1.506 -21.703 1 26.03 480 PHE A CA 1
ATOM 3923 C C . PHE A 1 480 ? -16.172 2.043 -22.594 1 26.03 480 PHE A C 1
ATOM 3925 O O . PHE A 1 480 ? -16.969 1.274 -23.141 1 26.03 480 PHE A O 1
ATOM 3932 N N . ALA A 1 481 ? -16.641 3.289 -22.594 1 23.16 481 ALA A N 1
ATOM 3933 C CA . ALA A 1 481 ? -17.734 3.621 -23.5 1 23.16 481 ALA A CA 1
ATOM 3934 C C . ALA A 1 481 ? -17.297 3.557 -24.953 1 23.16 481 ALA A C 1
ATOM 3936 O O . ALA A 1 481 ? -18.094 3.828 -25.859 1 23.16 481 ALA A O 1
ATOM 3937 N N . GLU A 1 482 ? -16.078 3.227 -25.344 1 20.98 482 GLU A N 1
ATOM 3938 C CA . GLU A 1 482 ? -16.109 3.021 -26.797 1 20.98 482 GLU A CA 1
ATOM 3939 C C . GLU A 1 482 ? -16.547 1.597 -27.141 1 20.98 482 GLU A C 1
ATOM 3941 O O . GLU A 1 482 ? -16.141 0.645 -26.453 1 20.98 482 GLU A O 1
ATOM 3946 N N . MET B 1 1 ? 58.719 51.219 -35.562 1 20.55 1 MET B N 1
ATOM 3947 C CA . MET B 1 1 ? 58.062 52.125 -36.562 1 20.55 1 MET B CA 1
ATOM 3948 C C . MET B 1 1 ? 56.781 51.5 -37.094 1 20.55 1 MET B C 1
ATOM 3950 O O . MET B 1 1 ? 56.062 52.156 -37.844 1 20.55 1 MET B O 1
ATOM 3954 N N . GLY B 1 2 ? 56.75 50.219 -37.156 1 21.64 2 GLY B N 1
ATOM 3955 C CA . GLY B 1 2 ? 55.938 49.562 -38.156 1 21.64 2 GLY B CA 1
ATOM 3956 C C . GLY B 1 2 ? 54.438 49.812 -37.938 1 21.64 2 GLY B C 1
ATOM 3957 O O . GLY B 1 2 ? 53.938 49.719 -36.844 1 21.64 2 GLY B O 1
ATOM 3958 N N . GLU B 1 3 ? 53.656 50.5 -38.812 1 19.47 3 GLU B N 1
ATOM 3959 C CA . GLU B 1 3 ? 52.469 51.219 -39.281 1 19.47 3 GLU B CA 1
ATOM 3960 C C . GLU B 1 3 ? 51.281 50.25 -39.5 1 19.47 3 GLU B C 1
ATOM 3962 O O . GLU B 1 3 ? 50.281 50.625 -40.094 1 19.47 3 GLU B O 1
ATOM 3967 N N . ARG B 1 4 ? 51.469 48.938 -39.156 1 21.62 4 ARG B N 1
ATOM 3968 C CA . ARG B 1 4 ? 50.594 48.188 -40.031 1 21.62 4 ARG B CA 1
ATOM 3969 C C . ARG B 1 4 ? 49.156 48.688 -39.938 1 21.62 4 ARG B C 1
ATOM 3971 O O . ARG B 1 4 ? 48.781 49.312 -38.938 1 21.62 4 ARG B O 1
ATOM 3978 N N . ASN B 1 5 ? 48.281 48.281 -40.875 1 20.28 5 ASN B N 1
ATOM 3979 C CA . ASN B 1 5 ? 47.094 48.531 -41.656 1 20.28 5 ASN B CA 1
ATOM 3980 C C . ASN B 1 5 ? 45.812 48.406 -40.812 1 20.28 5 ASN B C 1
ATOM 3982 O O . ASN B 1 5 ? 45.625 47.406 -40.125 1 20.28 5 ASN B O 1
ATOM 3986 N N . TRP B 1 6 ? 45.031 49.531 -40.438 1 21.89 6 TRP B N 1
ATOM 3987 C CA . TRP B 1 6 ? 43.875 50.156 -39.781 1 21.89 6 TRP B CA 1
ATOM 3988 C C . TRP B 1 6 ? 42.594 49.5 -40.25 1 21.89 6 TRP B C 1
ATOM 3990 O O . TRP B 1 6 ? 41.594 49.531 -39.5 1 21.89 6 TRP B O 1
ATOM 4000 N N . SER B 1 7 ? 42.406 49.125 -41.656 1 21.77 7 SER B N 1
ATOM 4001 C CA . SER B 1 7 ? 41.25 49.625 -42.344 1 21.77 7 SER B CA 1
ATOM 4002 C C . SER B 1 7 ? 40 48.812 -42 1 21.77 7 SER B C 1
ATOM 4004 O O . SER B 1 7 ? 38.875 49.219 -42.312 1 21.77 7 SER B O 1
ATOM 4006 N N . SER B 1 8 ? 40.094 47.438 -41.969 1 25.95 8 SER B N 1
ATOM 4007 C CA . SER B 1 8 ? 38.969 46.75 -42.562 1 25.95 8 SER B CA 1
ATOM 4008 C C . SER B 1 8 ? 37.688 46.938 -41.719 1 25.95 8 SER B C 1
ATOM 4010 O O . SER B 1 8 ? 37.594 46.406 -40.625 1 25.95 8 SER B O 1
ATOM 4012 N N . ILE B 1 9 ? 37.062 48.281 -41.531 1 26.61 9 ILE B N 1
ATOM 4013 C CA . ILE B 1 9 ? 36.062 49 -40.781 1 26.61 9 ILE B CA 1
ATOM 4014 C C . ILE B 1 9 ? 34.719 48.312 -40.938 1 26.61 9 ILE B C 1
ATOM 4016 O O . ILE B 1 9 ? 34 48.094 -39.938 1 26.61 9 ILE B O 1
ATOM 4020 N N . GLY B 1 10 ? 33.875 48.469 -42.094 1 25.12 10 GLY B N 1
ATOM 4021 C CA . GLY B 1 10 ? 32.562 49.031 -42.25 1 25.12 10 GLY B CA 1
ATOM 4022 C C . GLY B 1 10 ? 31.453 48 -42.188 1 25.12 10 GLY B C 1
ATOM 4023 O O . GLY B 1 10 ? 30.297 48.312 -41.875 1 25.12 10 GLY B O 1
ATOM 4024 N N . GLN B 1 11 ? 31.5 46.875 -42.938 1 23.77 11 GLN B N 1
ATOM 4025 C CA . GLN B 1 11 ? 30.297 46.375 -43.594 1 23.77 11 GLN B CA 1
ATOM 4026 C C . GLN B 1 11 ? 29.328 45.75 -42.594 1 23.77 11 GLN B C 1
ATOM 4028 O O . GLN B 1 11 ? 28.109 46 -42.656 1 23.77 11 GLN B O 1
ATOM 4033 N N . LYS B 1 12 ? 29.625 44.469 -42.125 1 24.78 12 LYS B N 1
ATOM 4034 C CA . LYS B 1 12 ? 28.609 43.5 -41.75 1 24.78 12 LYS B CA 1
ATOM 4035 C C . LYS B 1 12 ? 27.953 43.844 -40.438 1 24.78 12 LYS B C 1
ATOM 4037 O O . LYS B 1 12 ? 28.469 43.469 -39.375 1 24.78 12 LYS B O 1
ATOM 4042 N N . LYS B 1 13 ? 27.828 45.031 -39.969 1 26.75 13 LYS B N 1
ATOM 4043 C CA . LYS B 1 13 ? 27 45.438 -38.844 1 26.75 13 LYS B CA 1
ATOM 4044 C C . LYS B 1 13 ? 25.562 44.938 -39.031 1 26.75 13 LYS B C 1
ATOM 4046 O O . LYS B 1 13 ? 24.75 45.062 -38.094 1 26.75 13 LYS B O 1
ATOM 4051 N N . SER B 1 14 ? 25.125 44.688 -40.344 1 30.5 14 SER B N 1
ATOM 4052 C CA . SER B 1 14 ? 23.703 44.75 -40.656 1 30.5 14 SER B CA 1
ATOM 4053 C C . SER B 1 14 ? 22.969 43.562 -40.031 1 30.5 14 SER B C 1
ATOM 4055 O O . SER B 1 14 ? 21.797 43.656 -39.688 1 30.5 14 SER B O 1
ATOM 4057 N N . MET B 1 15 ? 23.625 42.406 -40.188 1 30.3 15 MET B N 1
ATOM 4058 C CA . MET B 1 15 ? 22.812 41.188 -39.969 1 30.3 15 MET B CA 1
ATOM 4059 C C . MET B 1 15 ? 22.453 41.062 -38.5 1 30.3 15 MET B C 1
ATOM 4061 O O . MET B 1 15 ? 21.781 40.094 -38.125 1 30.3 15 MET B O 1
ATOM 4065 N N . PHE B 1 16 ? 23.188 41.719 -37.594 1 30.44 16 PHE B N 1
ATOM 4066 C CA . PHE B 1 16 ? 22.844 41.562 -36.188 1 30.44 16 PHE B CA 1
ATOM 4067 C C . PHE B 1 16 ? 21.391 41.969 -35.938 1 30.44 16 PHE B C 1
ATOM 4069 O O . PHE B 1 16 ? 20.734 41.469 -35.031 1 30.44 16 PHE B O 1
ATOM 4076 N N . CYS B 1 17 ? 20.984 43.156 -36.625 1 30.48 17 CYS B N 1
ATOM 4077 C CA . CYS B 1 17 ? 19.75 43.781 -36.156 1 30.48 17 CYS B CA 1
ATOM 4078 C C . CYS B 1 17 ? 18.547 42.906 -36.5 1 30.48 17 CYS B C 1
ATOM 4080 O O . CYS B 1 17 ? 17.469 43.094 -35.938 1 30.48 17 CYS B O 1
ATOM 4082 N N . LEU B 1 18 ? 18.625 42.156 -37.594 1 34.66 18 LEU B N 1
ATOM 4083 C CA . LEU B 1 18 ? 17.375 41.5 -38.031 1 34.66 18 LEU B CA 1
ATOM 4084 C C . LEU B 1 18 ? 16.969 40.438 -37.031 1 34.66 18 LEU B C 1
ATOM 4086 O O . LEU B 1 18 ? 15.797 40.062 -36.969 1 34.66 18 LEU B O 1
ATOM 4090 N N . PHE B 1 19 ? 17.938 39.812 -36.375 1 35.31 19 PHE B N 1
ATOM 4091 C CA . PHE B 1 19 ? 17.547 38.75 -35.438 1 35.31 19 PHE B CA 1
ATOM 4092 C C . PHE B 1 19 ? 16.719 39.312 -34.312 1 35.31 19 PHE B C 1
ATOM 4094 O O . PHE B 1 19 ? 16.047 38.562 -33.594 1 35.31 19 PHE B O 1
ATOM 4101 N N . SER B 1 20 ? 17.047 40.656 -33.938 1 32.09 20 SER B N 1
ATOM 4102 C CA . SER B 1 20 ? 16.25 41.188 -32.812 1 32.09 20 SER B CA 1
ATOM 4103 C C . SER B 1 20 ? 14.781 41.281 -33.219 1 32.09 20 SER B C 1
ATOM 4105 O O . SER B 1 20 ? 13.914 41.406 -32.344 1 32.09 20 SER B O 1
ATOM 4107 N N . ILE B 1 21 ? 14.508 41.594 -34.562 1 36.5 21 ILE B N 1
ATOM 4108 C CA . ILE B 1 21 ? 13.117 41.906 -34.875 1 36.5 21 ILE B CA 1
ATOM 4109 C C . ILE B 1 21 ? 12.273 40.625 -34.719 1 36.5 21 ILE B C 1
ATOM 4111 O O . ILE B 1 21 ? 11.141 40.688 -34.25 1 36.5 21 ILE B O 1
ATOM 4115 N N . THR B 1 22 ? 12.852 39.469 -35.188 1 38.06 22 THR B N 1
ATOM 4116 C CA . THR B 1 22 ? 11.961 38.312 -35.219 1 38.06 22 THR B CA 1
ATOM 4117 C C . THR B 1 22 ? 11.562 37.938 -33.781 1 38.06 22 THR B C 1
ATOM 4119 O O . THR B 1 22 ? 10.508 37.312 -33.594 1 38.06 22 THR B O 1
ATOM 4122 N N . SER B 1 23 ? 12.5 38.188 -32.812 1 34.25 23 SER B N 1
ATOM 4123 C CA . SER B 1 23 ? 12.094 37.844 -31.469 1 34.25 23 SER B CA 1
ATOM 4124 C C . SER B 1 23 ? 10.93 38.688 -30.984 1 34.25 23 SER B C 1
ATOM 4126 O O . SER B 1 23 ? 10.172 38.281 -30.109 1 34.25 23 SER B O 1
ATOM 4128 N N . ILE B 1 24 ? 10.977 40.031 -31.359 1 37.09 24 ILE B N 1
ATOM 4129 C CA . ILE B 1 24 ? 9.906 40.875 -30.859 1 37.09 24 ILE B CA 1
ATOM 4130 C C . ILE B 1 24 ? 8.578 40.469 -31.484 1 37.09 24 ILE B C 1
ATOM 4132 O O . ILE B 1 24 ? 7.543 40.469 -30.812 1 37.09 24 ILE B O 1
ATOM 4136 N N . LEU B 1 25 ? 8.594 40.062 -32.75 1 36.53 25 LEU B N 1
ATOM 4137 C CA . LEU B 1 25 ? 7.289 39.781 -33.344 1 36.53 25 LEU B CA 1
ATOM 4138 C C . LEU B 1 25 ? 6.641 38.562 -32.688 1 36.53 25 LEU B C 1
ATOM 4140 O O . LEU B 1 25 ? 5.414 38.438 -32.688 1 36.53 25 LEU B O 1
ATOM 4144 N N . PHE B 1 26 ? 7.438 37.562 -32.219 1 36.69 26 PHE B N 1
ATOM 4145 C CA . PHE B 1 26 ? 6.832 36.406 -31.547 1 36.69 26 PHE B CA 1
ATOM 4146 C C . PHE B 1 26 ? 6.168 36.844 -30.25 1 36.69 26 PHE B C 1
ATOM 4148 O O . PHE B 1 26 ? 5.215 36.219 -29.797 1 36.69 26 PHE B O 1
ATOM 4155 N N . ILE B 1 27 ? 6.742 37.875 -29.547 1 34.53 27 ILE B N 1
ATOM 4156 C CA . ILE B 1 27 ? 6.098 38.312 -28.312 1 34.53 27 ILE B CA 1
ATOM 4157 C C . ILE B 1 27 ? 4.746 38.938 -28.625 1 34.53 27 ILE B C 1
ATOM 4159 O O . ILE B 1 27 ? 3.768 38.719 -27.906 1 34.53 27 ILE B O 1
ATOM 4163 N N . PHE B 1 28 ? 4.656 39.781 -29.719 1 34.69 28 PHE B N 1
ATOM 4164 C CA . PHE B 1 28 ? 3.404 40.5 -29.891 1 34.69 28 PHE B CA 1
ATOM 4165 C C . PHE B 1 28 ? 2.266 39.531 -30.234 1 34.69 28 PHE B C 1
ATOM 4167 O O . PHE B 1 28 ? 1.092 39.906 -30.125 1 34.69 28 PHE B O 1
ATOM 4174 N N . SER B 1 29 ? 2.594 38.469 -31 1 32.97 29 SER B N 1
ATOM 4175 C CA . SER B 1 29 ? 1.418 37.688 -31.344 1 32.97 29 SER B CA 1
ATOM 4176 C C . SER B 1 29 ? 0.738 37.125 -30.078 1 32.97 29 SER B C 1
ATOM 4178 O O . SER B 1 29 ? -0.301 36.469 -30.172 1 32.97 29 SER B O 1
ATOM 4180 N N . TRP B 1 30 ? 1.502 36.969 -29 1 30.64 30 TRP B N 1
ATOM 4181 C CA . TRP B 1 30 ? 0.876 36.5 -27.766 1 30.64 30 TRP B CA 1
ATOM 4182 C C . TRP B 1 30 ? -0.195 37.469 -27.281 1 30.64 30 TRP B C 1
ATOM 4184 O O . TRP B 1 30 ? -1.084 37.094 -26.516 1 30.64 30 TRP B O 1
ATOM 4194 N N . VAL B 1 31 ? 0.149 38.781 -27.5 1 30.61 31 VAL B N 1
ATOM 4195 C CA . VAL B 1 31 ? -0.711 39.719 -26.781 1 30.61 31 VAL B CA 1
ATOM 4196 C C . VAL B 1 31 ? -2.131 39.656 -27.328 1 30.61 31 VAL B C 1
ATOM 4198 O O . VAL B 1 31 ? -3.104 39.781 -26.594 1 30.61 31 VAL B O 1
ATOM 4201 N N . PHE B 1 32 ? -2.164 39.625 -28.734 1 28.62 32 PHE B N 1
ATOM 4202 C CA . PHE B 1 32 ? -3.477 39.969 -29.266 1 28.62 32 PHE B CA 1
ATOM 4203 C C . PHE B 1 32 ? -4.527 38.969 -28.828 1 28.62 32 PHE B C 1
ATOM 4205 O O . PHE B 1 32 ? -5.73 39.219 -28.938 1 28.62 32 PHE B O 1
ATOM 4212 N N . VAL B 1 33 ? -4.125 37.625 -28.891 1 29.86 33 VAL B N 1
ATOM 4213 C CA . VAL B 1 33 ? -5.25 36.719 -28.656 1 29.86 33 VAL B CA 1
ATOM 4214 C C . VAL B 1 33 ? -5.867 37 -27.297 1 29.86 33 VAL B C 1
ATOM 4216 O O . VAL B 1 33 ? -6.859 36.375 -26.922 1 29.86 33 VAL B O 1
ATOM 4219 N N . LEU B 1 34 ? -5.109 37.812 -26.469 1 24.8 34 LEU B N 1
ATOM 4220 C CA . LEU B 1 34 ? -5.602 38.031 -25.109 1 24.8 34 LEU B CA 1
ATOM 4221 C C . LEU B 1 34 ? -6.922 38.781 -25.125 1 24.8 34 LEU B C 1
ATOM 4223 O O . LEU B 1 34 ? -7.715 38.688 -24.188 1 24.8 34 LEU B O 1
ATOM 4227 N N . ARG B 1 35 ? -6.898 39.875 -25.984 1 23.03 35 ARG B N 1
ATOM 4228 C CA . ARG B 1 35 ? -7.805 40.938 -25.562 1 23.03 35 ARG B CA 1
ATOM 4229 C C . ARG B 1 35 ? -9.258 40.5 -25.688 1 23.03 35 ARG B C 1
ATOM 4231 O O . ARG B 1 35 ? -10.156 41.156 -25.141 1 23.03 35 ARG B O 1
ATOM 4238 N N . SER B 1 36 ? -9.547 39.812 -26.781 1 22.92 36 SER B N 1
ATOM 4239 C CA . SER B 1 36 ? -10.891 40.156 -27.234 1 22.92 36 SER B CA 1
ATOM 4240 C C . SER B 1 36 ? -11.938 39.75 -26.203 1 22.92 36 SER B C 1
ATOM 4242 O O . SER B 1 36 ? -13.078 39.438 -26.562 1 22.92 36 SER B O 1
ATOM 4244 N N . THR B 1 37 ? -11.469 39.406 -25.031 1 22.5 37 THR B N 1
ATOM 4245 C CA . THR B 1 37 ? -12.438 38.875 -24.094 1 22.5 37 THR B CA 1
ATOM 4246 C C . THR B 1 37 ? -13.422 39.938 -23.641 1 22.5 37 THR B C 1
ATOM 4248 O O . THR B 1 37 ? -14.133 39.75 -22.641 1 22.5 37 THR B O 1
ATOM 4251 N N . GLY B 1 38 ? -13.594 41 -24.547 1 18.88 38 GLY B N 1
ATOM 4252 C CA . GLY B 1 38 ? -14.188 42.156 -23.922 1 18.88 38 GLY B CA 1
ATOM 4253 C C . GLY B 1 38 ? -15.453 41.844 -23.141 1 18.88 38 GLY B C 1
ATOM 4254 O O . GLY B 1 38 ? -15.562 42.188 -21.969 1 18.88 38 GLY B O 1
ATOM 4255 N N . HIS B 1 39 ? -16.609 41.938 -23.828 1 19.69 39 HIS B N 1
ATOM 4256 C CA . HIS B 1 39 ? -17.703 42.844 -23.422 1 19.69 39 HIS B CA 1
ATOM 4257 C C . HIS B 1 39 ? -18.547 42.219 -22.328 1 19.69 39 HIS B C 1
ATOM 4259 O O . HIS B 1 39 ? -18.875 41.031 -22.391 1 19.69 39 HIS B O 1
ATOM 4265 N N . PRO B 1 40 ? -18.562 42.844 -21.125 1 21.08 40 PRO B N 1
ATOM 4266 C CA . PRO B 1 40 ? -19.25 42.5 -19.875 1 21.08 40 PRO B CA 1
ATOM 4267 C C . PRO B 1 40 ? -20.766 42.469 -20.031 1 21.08 40 PRO B C 1
ATOM 4269 O O . PRO B 1 40 ? -21.391 43.5 -20.344 1 21.08 40 PRO B O 1
ATOM 4272 N N . TYR B 1 41 ? -21.328 41.75 -20.953 1 18.08 41 TYR B N 1
ATOM 4273 C CA . TYR B 1 41 ? -22.766 41.938 -21.094 1 18.08 41 TYR B CA 1
ATOM 4274 C C . TYR B 1 41 ? -23.453 41.875 -19.734 1 18.08 41 TYR B C 1
ATOM 4276 O O . TYR B 1 41 ? -23.297 40.906 -19 1 18.08 41 TYR B O 1
ATOM 4284 N N . PHE B 1 42 ? -23.766 43.062 -19.125 1 18.34 42 PHE B N 1
ATOM 4285 C CA . PHE B 1 42 ? -24.516 43.438 -17.938 1 18.34 42 PHE B CA 1
ATOM 4286 C C . PHE B 1 42 ? -25.875 42.75 -17.906 1 18.34 42 PHE B C 1
ATOM 4288 O O . PHE B 1 42 ? -26.625 42.812 -18.891 1 18.34 42 PHE B O 1
ATOM 4295 N N . LEU B 1 43 ? -25.891 41.625 -17.266 1 18.56 43 LEU B N 1
ATOM 4296 C CA . LEU B 1 43 ? -27.141 40.906 -16.938 1 18.56 43 LEU B CA 1
ATOM 4297 C C . LEU B 1 43 ? -28.156 41.875 -16.312 1 18.56 43 LEU B C 1
ATOM 4299 O O . LEU B 1 43 ? -27.844 42.562 -15.336 1 18.56 43 LEU B O 1
ATOM 4303 N N . ASP B 1 44 ? -28.969 42.5 -17.094 1 17.39 44 ASP B N 1
ATOM 4304 C CA . ASP B 1 44 ? -30.078 43.375 -16.734 1 17.39 44 ASP B CA 1
ATOM 4305 C C . ASP B 1 44 ? -30.906 42.781 -15.602 1 17.39 44 ASP B C 1
ATOM 4307 O O . ASP B 1 44 ? -31.031 41.562 -15.5 1 17.39 44 ASP B O 1
ATOM 4311 N N . HIS B 1 45 ? -31.234 43.625 -14.539 1 17.86 45 HIS B N 1
ATOM 4312 C CA . HIS B 1 45 ? -31.75 43.656 -13.18 1 17.86 45 HIS B CA 1
ATOM 4313 C C . HIS B 1 45 ? -33.125 43.031 -13.102 1 17.86 45 HIS B C 1
ATOM 4315 O O . HIS B 1 45 ? -33.406 42.25 -12.203 1 17.86 45 HIS B O 1
ATOM 4321 N N . ASN B 1 46 ? -34.156 43.594 -13.898 1 17.03 46 ASN B N 1
ATOM 4322 C CA . ASN B 1 46 ? -35.312 44.125 -13.203 1 17.03 46 ASN B CA 1
ATOM 4323 C C . ASN B 1 46 ? -36.312 43.031 -12.859 1 17.03 46 ASN B C 1
ATOM 4325 O O . ASN B 1 46 ? -37.219 43.25 -12.055 1 17.03 46 ASN B O 1
ATOM 4329 N N . LEU B 1 47 ? -36.531 42.094 -13.734 1 17.2 47 LEU B N 1
ATOM 4330 C CA . LEU B 1 47 ? -37.969 41.875 -13.82 1 17.2 47 LEU B CA 1
ATOM 4331 C C . LEU B 1 47 ? -38.5 41.25 -12.531 1 17.2 47 LEU B C 1
ATOM 4333 O O . LEU B 1 47 ? -38.031 40.188 -12.109 1 17.2 47 LEU B O 1
ATOM 4337 N N . LEU B 1 48 ? -39.094 42.094 -11.641 1 17.81 48 LEU B N 1
ATOM 4338 C CA . LEU B 1 48 ? -39.719 42.031 -10.328 1 17.81 48 LEU B CA 1
ATOM 4339 C C . LEU B 1 48 ? -40.875 41.031 -10.328 1 17.81 48 LEU B C 1
ATOM 4341 O O . LEU B 1 48 ? -41.5 40.812 -9.281 1 17.81 48 LEU B O 1
ATOM 4345 N N . PRO B 1 49 ? -40.812 39.875 -10.93 1 17.08 49 PRO B N 1
ATOM 4346 C CA . PRO B 1 49 ? -42.219 39.5 -10.93 1 17.08 49 PRO B CA 1
ATOM 4347 C C . PRO B 1 49 ? -42.812 39.406 -9.523 1 17.08 49 PRO B C 1
ATOM 4349 O O . PRO B 1 49 ? -42.125 39.031 -8.586 1 17.08 49 PRO B O 1
ATOM 4352 N N . ASN B 1 50 ? -43.781 40.219 -9.242 1 16.67 50 ASN B N 1
ATOM 4353 C CA . ASN B 1 50 ? -44.594 40.438 -8.055 1 16.67 50 ASN B CA 1
ATOM 4354 C C . ASN B 1 50 ? -45.375 39.188 -7.68 1 16.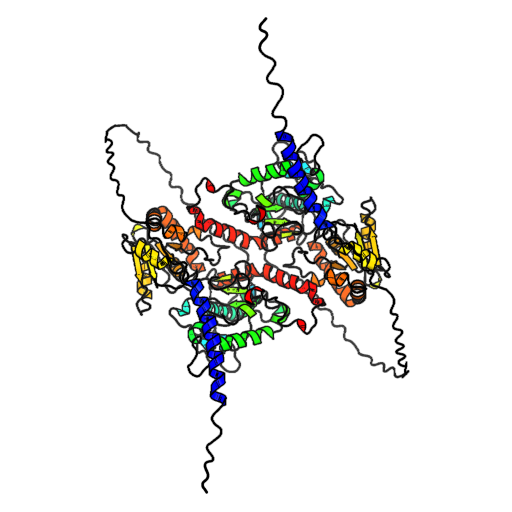67 50 ASN B C 1
ATOM 4356 O O . ASN B 1 50 ? -46.25 39.219 -6.805 1 16.67 50 ASN B O 1
ATOM 4360 N N . ALA B 1 51 ? -45.125 38.031 -8.297 1 15.92 51 ALA B N 1
ATOM 4361 C CA . ALA B 1 51 ? -46.344 37.281 -8.109 1 15.92 51 ALA B CA 1
ATOM 4362 C C . ALA B 1 51 ? -46.688 37.125 -6.629 1 15.92 51 ALA B C 1
ATOM 4364 O O . ALA B 1 51 ? -45.844 36.781 -5.816 1 15.92 51 ALA B O 1
ATOM 4365 N N . LYS B 1 52 ? -47.875 37.625 -6.305 1 16.61 52 LYS B N 1
ATOM 4366 C CA . LYS B 1 52 ? -48.719 37.844 -5.141 1 16.61 52 LYS B CA 1
ATOM 4367 C C . LYS B 1 52 ? -49.062 36.5 -4.492 1 16.61 52 LYS B C 1
ATOM 4369 O O . LYS B 1 52 ? -49.812 36.469 -3.506 1 16.61 52 LYS B O 1
ATOM 4374 N N . PHE B 1 53 ? -48.375 35.375 -4.742 1 16.25 53 PHE B N 1
ATOM 4375 C CA . PHE B 1 53 ? -49.344 34.375 -4.293 1 16.25 53 PHE B CA 1
ATOM 4376 C C . PHE B 1 53 ? -49.656 34.531 -2.814 1 16.25 53 PHE B C 1
ATOM 4378 O O . PHE B 1 53 ? -48.75 34.625 -1.979 1 16.25 53 PHE B O 1
ATOM 4385 N N . PHE B 1 54 ? -50.781 35.094 -2.543 1 16.02 54 PHE B N 1
ATOM 4386 C CA . PHE B 1 54 ? -51.5 35.375 -1.297 1 16.02 54 PHE B CA 1
ATOM 4387 C C . PHE B 1 54 ? -51.688 34.094 -0.491 1 16.02 54 PHE B C 1
ATOM 4389 O O . PHE B 1 54 ? -52.25 34.125 0.604 1 16.02 54 PHE B O 1
ATOM 4396 N N . ALA B 1 55 ? -51.344 32.969 -0.934 1 16.59 55 ALA B N 1
ATOM 4397 C CA . ALA B 1 55 ? -52.312 32.094 -0.308 1 16.59 55 ALA B CA 1
ATOM 4398 C C . ALA B 1 55 ? -52.281 32.219 1.213 1 16.59 55 ALA B C 1
ATOM 4400 O O . ALA B 1 55 ? -51.219 32.5 1.788 1 16.59 55 ALA B O 1
ATOM 4401 N N . THR B 1 56 ? -53.5 32.125 1.741 1 16.39 56 THR B N 1
ATOM 4402 C CA . THR B 1 56 ? -54.25 32.281 2.971 1 16.39 56 THR B CA 1
ATOM 4403 C C . THR B 1 56 ? -53.75 31.359 4.066 1 16.39 56 THR B C 1
ATOM 4405 O O . THR B 1 56 ? -53.25 30.266 3.781 1 16.39 56 THR B O 1
ATOM 4408 N N . PHE B 1 57 ? -53.719 31.906 5.352 1 16.06 57 PHE B N 1
ATOM 4409 C CA . PHE B 1 57 ? -53.25 31.719 6.719 1 16.06 57 PHE B CA 1
ATOM 4410 C C . PHE B 1 57 ? -54 30.578 7.398 1 16.06 57 PHE B C 1
ATOM 4412 O O . PHE B 1 57 ? -53.75 30.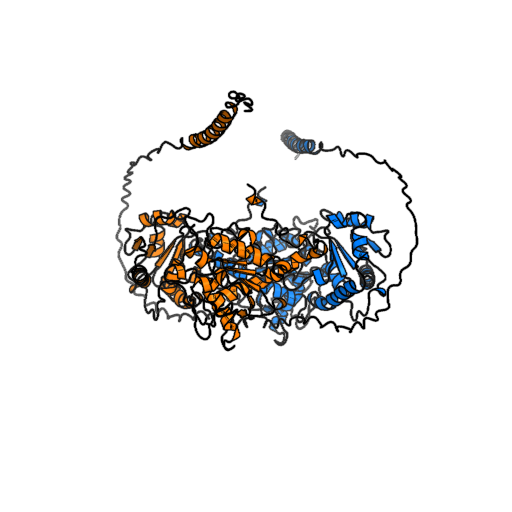281 8.57 1 16.06 57 PHE B O 1
ATOM 4419 N N . ASP B 1 58 ? -54.844 29.75 6.77 1 15.81 58 ASP B N 1
ATOM 4420 C CA . ASP B 1 58 ? -55.781 29.562 7.891 1 15.81 58 ASP B CA 1
ATOM 4421 C C . ASP B 1 58 ? -55.062 28.891 9.062 1 15.81 58 ASP B C 1
ATOM 4423 O O . ASP B 1 58 ? -54.062 28.203 8.883 1 15.81 58 ASP B O 1
ATOM 4427 N N . GLY B 1 59 ? -55.812 28.938 10.32 1 15.2 59 GLY B N 1
ATOM 4428 C CA . GLY B 1 59 ? -55.75 29.047 11.773 1 15.2 59 GLY B CA 1
ATOM 4429 C C . GLY B 1 59 ? -55.469 27.734 12.461 1 15.2 59 GLY B C 1
ATOM 4430 O O . GLY B 1 59 ? -55.188 27.703 13.664 1 15.2 59 GLY B O 1
ATOM 4431 N N . ARG B 1 60 ? -55.906 26.547 12.016 1 15.59 60 ARG B N 1
ATOM 4432 C CA . ARG B 1 60 ? -56.594 25.891 13.125 1 15.59 60 ARG B CA 1
ATOM 4433 C C . ARG B 1 60 ? -55.594 25.531 14.234 1 15.59 60 ARG B C 1
ATOM 4435 O O . ARG B 1 60 ? -54.406 25.281 13.961 1 15.59 60 ARG B O 1
ATOM 4442 N N . ASN B 1 61 ? -56.125 25.453 15.477 1 15.19 61 ASN B N 1
ATOM 4443 C CA . ASN B 1 61 ? -55.812 25.531 16.906 1 15.19 61 ASN B CA 1
ATOM 4444 C C . ASN B 1 61 ? -55 24.344 17.375 1 15.19 61 ASN B C 1
ATOM 4446 O O . ASN B 1 61 ? -53.938 24.531 18.016 1 15.19 61 ASN B O 1
ATOM 4450 N N . SER B 1 62 ? -55.656 23.203 17.781 1 15.28 62 SER B N 1
ATOM 4451 C CA . SER B 1 62 ? -55.781 22.906 19.203 1 15.28 62 SER B CA 1
ATOM 4452 C C . SER B 1 62 ? -54.594 22.109 19.719 1 15.28 62 SER B C 1
ATOM 4454 O O . SER B 1 62 ? -53.938 22.5 20.688 1 15.28 62 SER B O 1
ATOM 4456 N N . ALA B 1 63 ? -54.906 20.75 20.203 1 16 63 ALA B N 1
ATOM 4457 C CA . ALA B 1 63 ? -54.844 20.219 21.562 1 16 63 ALA B CA 1
ATOM 4458 C C . ALA B 1 63 ? -53.5 19.625 21.875 1 16 63 ALA B C 1
ATOM 4460 O O . ALA B 1 63 ? -52.812 19.078 21 1 16 63 ALA B O 1
ATOM 4461 N N . PRO B 1 64 ? -53.062 19.75 23.109 1 16.69 64 PRO B N 1
ATOM 4462 C CA . PRO B 1 64 ? -51.844 19.656 23.906 1 16.69 64 PRO B CA 1
ATOM 4463 C C . PRO B 1 64 ? -51.375 18.234 24.094 1 16.69 64 PRO B C 1
ATOM 4465 O O . PRO B 1 64 ? -50.344 18 24.734 1 16.69 64 PRO B O 1
ATOM 4468 N N . LYS B 1 65 ? -51.906 17.141 23.469 1 17.62 65 LYS B N 1
ATOM 4469 C CA . LYS B 1 65 ? -51.812 16.031 24.422 1 17.62 65 LYS B CA 1
ATOM 4470 C C . LYS B 1 65 ? -50.344 15.766 24.797 1 17.62 65 LYS B C 1
ATOM 4472 O O . LYS B 1 65 ? -49.469 15.82 23.938 1 17.62 65 LYS B O 1
ATOM 4477 N N . SER B 1 66 ? -50.031 15.734 26.062 1 16.83 66 SER B N 1
ATOM 4478 C CA . SER B 1 66 ? -48.906 15.656 27 1 16.83 66 SER B CA 1
ATOM 4479 C C . SER B 1 66 ? -48.188 14.328 26.859 1 16.83 66 SER B C 1
ATOM 4481 O O . SER B 1 66 ? -47.219 14.07 27.594 1 16.83 66 SER B O 1
ATOM 4483 N N . HIS B 1 67 ? -48.312 13.5 25.75 1 18.69 67 HIS B N 1
ATOM 4484 C CA . HIS B 1 67 ? -47.906 12.172 26.219 1 18.69 67 HIS B CA 1
ATOM 4485 C C . HIS B 1 67 ? -46.469 12.172 26.672 1 18.69 67 HIS B C 1
ATOM 4487 O O . HIS B 1 67 ? -45.625 12.883 26.109 1 18.69 67 HIS B O 1
ATOM 4493 N N . SER B 1 68 ? -46.25 11.766 27.906 1 18.77 68 SER B N 1
ATOM 4494 C CA . SER B 1 68 ? -45.156 11.57 28.859 1 18.77 68 SER B CA 1
ATOM 4495 C C . SER B 1 68 ? -44.125 10.562 28.344 1 18.77 68 SER B C 1
ATOM 4497 O O . SER B 1 68 ? -43.344 10.031 29.109 1 18.77 68 SER B O 1
ATOM 4499 N N . ASP B 1 69 ? -43.688 10.68 27.047 1 18.48 69 ASP B N 1
ATOM 4500 C CA . ASP B 1 69 ? -42.906 9.523 26.656 1 18.48 69 ASP B CA 1
ATOM 4501 C C . ASP B 1 69 ? -41.625 9.414 27.516 1 18.48 69 ASP B C 1
ATOM 4503 O O . ASP B 1 69 ? -40.906 10.398 27.672 1 18.48 69 ASP B O 1
ATOM 4507 N N . ASN B 1 70 ? -41.562 8.5 28.453 1 20.73 70 ASN B N 1
ATOM 4508 C CA . ASN B 1 70 ? -40.531 7.992 29.328 1 20.73 70 ASN B CA 1
ATOM 4509 C C . ASN B 1 70 ? -39.281 7.547 28.547 1 20.73 70 ASN B C 1
ATOM 4511 O O . ASN B 1 70 ? -39.344 6.539 27.844 1 20.73 70 ASN B O 1
ATOM 4515 N N . ASN B 1 71 ? -38.625 8.445 27.844 1 20.42 71 ASN B N 1
ATOM 4516 C CA . ASN B 1 71 ? -37.5 8 27.031 1 20.42 71 ASN B CA 1
ATOM 4517 C C . ASN B 1 71 ? -36.375 7.41 27.891 1 20.42 71 ASN B C 1
ATOM 4519 O O . ASN B 1 71 ? -35.844 8.078 28.781 1 20.42 71 ASN B O 1
ATOM 4523 N N . PRO B 1 72 ? -36.312 6.086 28.016 1 24.17 72 PRO B N 1
ATOM 4524 C CA . PRO B 1 72 ? -35.188 5.461 28.734 1 24.17 72 PRO B CA 1
ATOM 4525 C C . PRO B 1 72 ? -33.812 5.891 28.188 1 24.17 72 PRO B C 1
ATOM 4527 O O . PRO B 1 72 ? -33.688 6.191 27 1 24.17 72 PRO B O 1
ATOM 4530 N N . SER B 1 73 ? -33 6.477 29.016 1 21.69 73 SER B N 1
ATOM 4531 C CA . SER B 1 73 ? -31.625 6.973 28.844 1 21.69 73 SER B CA 1
ATOM 4532 C C . SER B 1 73 ? -30.703 5.883 28.312 1 21.69 73 SER B C 1
ATOM 4534 O O . SER B 1 73 ? -30.469 4.883 28.984 1 21.69 73 SER B O 1
ATOM 4536 N N . ILE B 1 74 ? -30.719 5.508 27 1 25.42 74 ILE B N 1
ATOM 4537 C CA . ILE B 1 74 ? -29.734 4.617 26.406 1 25.42 74 ILE B CA 1
ATOM 4538 C C . ILE B 1 74 ? -28.328 5.137 26.719 1 25.42 74 ILE B C 1
ATOM 4540 O O . ILE B 1 74 ? -27.984 6.277 26.375 1 25.42 74 ILE B O 1
ATOM 4544 N N . THR B 1 75 ? -27.703 4.637 27.797 1 24.02 75 THR B N 1
ATOM 4545 C CA . THR B 1 75 ? -26.312 4.855 28.125 1 24.02 75 THR B CA 1
ATOM 4546 C C . THR B 1 75 ? -25.422 4.621 26.906 1 24.02 75 THR B C 1
ATOM 4548 O O . THR B 1 75 ? -25.516 3.582 26.25 1 24.02 75 THR B O 1
ATOM 4551 N N . PRO B 1 76 ? -24.906 5.664 26.281 1 27.72 76 PRO B N 1
ATOM 4552 C CA . PRO B 1 76 ? -24.031 5.543 25.125 1 27.72 76 PRO B CA 1
ATOM 4553 C C . PRO B 1 76 ? -22.859 4.594 25.375 1 27.72 76 PRO B C 1
ATOM 4555 O O . PRO B 1 76 ? -22.203 4.68 26.406 1 27.72 76 PRO B O 1
ATOM 4558 N N . GLN B 1 77 ? -23.031 3.293 25.062 1 28.58 77 GLN B N 1
ATOM 4559 C CA . GLN B 1 77 ? -21.922 2.346 25 1 28.58 77 GLN B CA 1
ATOM 4560 C C . GLN B 1 77 ? -20.672 2.986 24.391 1 28.58 77 GLN B C 1
ATOM 4562 O O . GLN B 1 77 ? -20.734 3.514 23.266 1 28.58 77 GLN B O 1
ATOM 4567 N N . GLY B 1 78 ? -19.781 3.508 25.219 1 26.89 78 GLY B N 1
ATOM 4568 C CA . GLY B 1 78 ? -18.438 3.986 24.906 1 26.89 78 GLY B CA 1
ATOM 4569 C C . GLY B 1 78 ? -17.766 3.184 23.812 1 26.89 78 GLY B C 1
ATOM 4570 O O . GLY B 1 78 ? -17.906 1.963 23.75 1 26.89 78 GLY B O 1
ATOM 4571 N N . SER B 1 79 ? -17.641 3.766 22.672 1 30.83 79 SER B N 1
ATOM 4572 C CA . SER B 1 79 ? -16.859 3.303 21.531 1 30.83 79 SER B CA 1
ATOM 4573 C C . SER B 1 79 ? -15.508 2.76 21.984 1 30.83 79 SER B C 1
ATOM 4575 O O . SER B 1 79 ? -14.797 3.41 22.75 1 30.83 79 SER B O 1
ATOM 4577 N N . ASN B 1 80 ? -15.43 1.464 22.344 1 30.25 80 ASN B N 1
ATOM 4578 C CA . ASN B 1 80 ? -14.188 0.713 22.5 1 30.25 80 ASN B CA 1
ATOM 4579 C C . ASN B 1 80 ? -13.109 1.214 21.547 1 30.25 80 ASN B C 1
ATOM 4581 O O . ASN B 1 80 ? -13.25 1.109 20.328 1 30.25 80 ASN B O 1
ATOM 4585 N N . LEU B 1 81 ? -12.539 2.273 21.875 1 32.47 81 LEU B N 1
ATOM 4586 C CA . LEU B 1 81 ? -11.242 2.529 21.25 1 32.47 81 LEU B CA 1
ATOM 4587 C C . LEU B 1 81 ? -10.484 1.229 21.016 1 32.47 81 LEU B C 1
ATOM 4589 O O . LEU B 1 81 ? -10.227 0.472 21.953 1 32.47 81 LEU B O 1
ATOM 4593 N N . LEU B 1 82 ? -10.695 0.57 19.969 1 33.47 82 LEU B N 1
ATOM 4594 C CA . LEU B 1 82 ? -10.008 -0.604 19.438 1 33.47 82 LEU B CA 1
ATOM 4595 C C . LEU B 1 82 ? -8.539 -0.612 19.859 1 33.47 82 LEU B C 1
ATOM 4597 O O . LEU B 1 82 ? -7.789 0.299 19.516 1 33.47 82 LEU B O 1
ATOM 4601 N N . LYS B 1 83 ? -8.344 -1.062 21.062 1 32.66 83 LYS B N 1
ATOM 4602 C CA . LYS B 1 83 ? -7.004 -1.517 21.422 1 32.66 83 LYS B CA 1
ATOM 4603 C C . LYS B 1 83 ? -6.363 -2.295 20.281 1 32.66 83 LYS B C 1
ATOM 4605 O O . LYS B 1 83 ? -6.664 -3.471 20.062 1 32.66 83 LYS B O 1
ATOM 4610 N N . CYS B 1 84 ? -6.242 -1.761 19.219 1 34.38 84 CYS B N 1
ATOM 4611 C CA . CYS B 1 84 ? -5.297 -2.422 18.328 1 34.38 84 CYS B CA 1
ATOM 4612 C C . CYS B 1 84 ? -4.059 -2.877 19.094 1 34.38 84 CYS B C 1
ATOM 4614 O O . CYS B 1 84 ? -3.199 -2.062 19.438 1 34.38 84 CYS B O 1
ATOM 4616 N N . SER B 1 85 ? -4.16 -3.572 20.062 1 34.97 85 SER B N 1
ATOM 4617 C CA . SER B 1 85 ? -2.98 -4.238 20.594 1 34.97 85 SER B CA 1
ATOM 4618 C C . SER B 1 85 ? -2.115 -4.82 19.484 1 34.97 85 SER B C 1
ATOM 4620 O O . SER B 1 85 ? -2.189 -6.016 19.188 1 34.97 85 SER B O 1
ATOM 4622 N N . THR B 1 86 ? -2.076 -4.266 18.328 1 39.66 86 THR B N 1
ATOM 4623 C CA . THR B 1 86 ? -1.124 -4.797 17.359 1 39.66 86 THR B CA 1
ATOM 4624 C C . THR B 1 86 ? 0.256 -4.957 17.984 1 39.66 86 THR B C 1
ATOM 4626 O O . THR B 1 86 ? 0.787 -4.02 18.578 1 39.66 86 THR B O 1
ATOM 4629 N N . ARG B 1 87 ? 0.52 -5.91 18.703 1 42.28 87 ARG B N 1
ATOM 4630 C CA . ARG B 1 87 ? 1.928 -6.113 19.031 1 42.28 87 ARG B CA 1
ATOM 4631 C C . ARG B 1 87 ? 2.83 -5.449 17.984 1 42.28 87 ARG B C 1
ATOM 4633 O O . ARG B 1 87 ? 2.814 -5.824 16.812 1 42.28 87 ARG B O 1
ATOM 4640 N N . ASN B 1 88 ? 3.137 -4.168 18.062 1 54.25 88 ASN B N 1
ATOM 4641 C CA . ASN B 1 88 ? 3.762 -3.125 17.25 1 54.25 88 ASN B CA 1
ATOM 4642 C C . ASN B 1 88 ? 5.191 -3.494 16.875 1 54.25 88 ASN B C 1
ATOM 4644 O O . ASN B 1 88 ? 6.062 -3.607 17.734 1 54.25 88 ASN B O 1
ATOM 4648 N N . VAL B 1 89 ? 5.332 -4.301 15.844 1 68.75 89 VAL B N 1
ATOM 4649 C CA . VAL B 1 89 ? 6.672 -4.48 15.305 1 68.75 89 VAL B CA 1
ATOM 4650 C C . VAL B 1 89 ? 7.371 -3.125 15.195 1 68.75 89 VAL B C 1
ATOM 4652 O O . VAL B 1 89 ? 6.824 -2.182 14.625 1 68.75 89 VAL B O 1
ATOM 4655 N N . VAL B 1 90 ? 8.422 -3.072 15.945 1 90.44 90 VAL B N 1
ATOM 4656 C CA . VAL B 1 90 ? 9.242 -1.864 15.992 1 90.44 90 VAL B CA 1
ATOM 4657 C C . VAL B 1 90 ? 9.977 -1.69 14.664 1 90.44 90 VAL B C 1
ATOM 4659 O O . VAL B 1 90 ? 10.594 -2.631 14.164 1 90.44 90 VAL B O 1
ATOM 4662 N N . LEU B 1 91 ? 9.805 -0.594 14.047 1 96.94 91 LEU B N 1
ATOM 4663 C CA . LEU B 1 91 ? 10.461 -0.236 12.797 1 96.94 91 LEU B CA 1
ATOM 4664 C C . LEU B 1 91 ? 11.953 0.001 13.016 1 96.94 91 LEU B C 1
ATOM 4666 O O . LEU B 1 91 ? 12.336 0.855 13.82 1 96.94 91 LEU B O 1
ATOM 4670 N N . LYS B 1 92 ? 12.789 -0.778 12.391 1 97.69 92 LYS B N 1
ATOM 4671 C CA . LYS B 1 92 ? 14.227 -0.567 12.453 1 97.69 92 LYS B CA 1
ATOM 4672 C C . LYS B 1 92 ? 14.688 0.465 11.43 1 97.69 92 LYS B C 1
ATOM 4674 O O . LYS B 1 92 ? 14.5 0.272 10.227 1 97.69 92 LYS B O 1
ATOM 4679 N N . VAL B 1 93 ? 15.359 1.493 11.945 1 98.56 93 VAL B N 1
ATOM 4680 C CA . VAL B 1 93 ? 15.68 2.619 11.07 1 98.56 93 VAL B CA 1
ATOM 4681 C C . VAL B 1 93 ? 17.188 2.875 11.094 1 98.56 93 VAL B C 1
ATOM 4683 O O . VAL B 1 93 ? 17.766 3.09 12.156 1 98.56 93 VAL B O 1
ATOM 4686 N N . PHE B 1 94 ? 17.812 2.775 9.93 1 98.69 94 PHE B N 1
ATOM 4687 C CA . PHE B 1 94 ? 19.188 3.275 9.766 1 98.69 94 PHE B CA 1
ATOM 4688 C C . PHE B 1 94 ? 19.172 4.766 9.453 1 98.69 94 PHE B C 1
ATOM 4690 O O . PHE B 1 94 ? 18.516 5.207 8.508 1 98.69 94 PHE B O 1
ATOM 4697 N N . MET B 1 95 ? 19.781 5.539 10.195 1 98.56 95 MET B N 1
ATOM 4698 C CA . MET B 1 95 ? 19.859 6.984 10 1 98.56 95 MET B CA 1
ATOM 4699 C C . MET B 1 95 ? 21.25 7.402 9.547 1 98.56 95 MET B C 1
ATOM 4701 O O . MET B 1 95 ? 22.25 7.086 10.211 1 98.56 95 MET B O 1
ATOM 4705 N N . TYR B 1 96 ? 21.344 8.148 8.406 1 98.31 96 TYR B N 1
ATOM 4706 C CA . TYR B 1 96 ? 22.625 8.648 7.945 1 98.31 96 TYR B CA 1
ATOM 4707 C C . TYR B 1 96 ? 23.219 9.633 8.945 1 98.31 96 TYR B C 1
ATOM 4709 O O . TYR B 1 96 ? 22.5 10.461 9.508 1 98.31 96 TYR B O 1
ATOM 4717 N N . ASP B 1 97 ? 24.484 9.531 9.094 1 96.56 97 ASP B N 1
ATOM 4718 C CA . ASP B 1 97 ? 25.203 10.57 9.82 1 96.56 97 ASP B CA 1
ATOM 4719 C C . ASP B 1 97 ? 25.547 11.75 8.914 1 96.56 97 ASP B C 1
ATOM 4721 O O . ASP B 1 97 ? 26.719 12.031 8.664 1 96.56 97 ASP B O 1
ATOM 4725 N N . LEU B 1 98 ? 24.562 12.469 8.531 1 97.38 98 LEU B N 1
ATOM 4726 C CA . LEU B 1 98 ? 24.781 13.633 7.684 1 97.38 98 LEU B CA 1
ATOM 4727 C C . LEU B 1 98 ? 25.609 14.688 8.406 1 97.38 98 LEU B C 1
ATOM 4729 O O . LEU B 1 98 ? 25.516 14.836 9.625 1 97.38 98 LEU B O 1
ATOM 4733 N N . PRO B 1 99 ? 26.406 15.422 7.621 1 96.12 99 PRO B N 1
ATOM 4734 C CA . PRO B 1 99 ? 27.094 16.547 8.25 1 96.12 99 PRO B CA 1
ATOM 4735 C C . PRO B 1 99 ? 26.141 17.484 8.992 1 96.12 99 PRO B C 1
ATOM 4737 O O . PRO B 1 99 ? 25 17.672 8.562 1 96.12 99 PRO B O 1
ATOM 4740 N N . PRO B 1 100 ? 26.594 18.141 10.047 1 97 100 PRO B N 1
ATOM 4741 C CA . PRO B 1 100 ? 25.734 18.984 10.891 1 97 100 PRO B CA 1
ATOM 4742 C C . PRO B 1 100 ? 25.062 20.109 10.102 1 97 100 PRO B C 1
ATOM 4744 O O . PRO B 1 100 ? 24 20.594 10.492 1 97 100 PRO B O 1
ATOM 4747 N N . GLU B 1 101 ? 25.578 20.547 8.992 1 96.62 101 GLU B N 1
ATOM 4748 C CA . GLU B 1 101 ? 25.031 21.641 8.211 1 96.62 101 GLU B CA 1
ATOM 4749 C C . GLU B 1 101 ? 23.656 21.297 7.66 1 96.62 101 GLU B C 1
ATOM 4751 O O . GLU B 1 101 ? 22.891 22.172 7.27 1 96.62 101 GLU B O 1
ATOM 4756 N N . PHE B 1 102 ? 23.297 20 7.656 1 98.12 102 PHE B N 1
ATOM 4757 C CA . PHE B 1 102 ? 22.016 19.562 7.105 1 98.12 102 PHE B CA 1
ATOM 4758 C C . PHE B 1 102 ? 20.938 19.547 8.18 1 98.12 102 PHE B C 1
ATOM 4760 O O . PHE B 1 102 ? 19.75 19.391 7.879 1 98.12 102 PHE B O 1
ATOM 4767 N N . HIS B 1 103 ? 21.328 19.641 9.469 1 97.38 103 HIS B N 1
ATOM 4768 C CA . HIS B 1 103 ? 20.344 19.453 10.516 1 97.38 103 HIS B CA 1
ATOM 4769 C C . HIS B 1 103 ? 20.594 20.422 11.68 1 97.38 103 HIS B C 1
ATOM 4771 O O . HIS B 1 103 ? 20.312 21.625 11.562 1 97.38 103 HIS B O 1
ATOM 4777 N N . PHE B 1 104 ? 21.344 20.078 12.797 1 97.62 104 PHE B N 1
ATOM 4778 C CA . PHE B 1 104 ? 21.328 20.812 14.047 1 97.62 104 PHE B CA 1
ATOM 4779 C C . PHE B 1 104 ? 22.172 22.078 13.93 1 97.62 104 PHE B C 1
ATOM 4781 O O . PHE B 1 104 ? 22 23.016 14.711 1 97.62 104 PHE B O 1
ATOM 4788 N N . LYS B 1 105 ? 23.078 22.172 12.977 1 96.31 105 LYS B N 1
ATOM 4789 C CA . LYS B 1 105 ? 23.781 23.438 12.75 1 96.31 105 LYS B CA 1
ATOM 4790 C C . LYS B 1 105 ? 22.828 24.516 12.281 1 96.31 105 LYS B C 1
ATOM 4792 O O . LYS B 1 105 ? 23.047 25.703 12.547 1 96.31 105 LYS B O 1
ATOM 4797 N N . LEU B 1 106 ? 21.797 24.109 11.586 1 95.94 106 LEU B N 1
ATOM 4798 C CA . LEU B 1 106 ? 20.766 25.047 11.18 1 95.94 106 LEU B CA 1
ATOM 4799 C C . LEU B 1 106 ? 20.062 25.656 12.391 1 95.94 106 LEU B C 1
ATOM 4801 O O . LEU B 1 106 ? 19.359 26.672 12.281 1 95.94 106 LEU B O 1
ATOM 4805 N N . LEU B 1 107 ? 20.188 25.016 13.562 1 95.81 107 LEU B N 1
ATOM 4806 C CA . LEU B 1 107 ? 19.625 25.484 14.82 1 95.81 107 LEU B CA 1
ATOM 4807 C C . LEU B 1 107 ? 20.703 26.141 15.688 1 95.81 107 LEU B C 1
ATOM 4809 O O . LEU B 1 107 ? 20.531 26.266 16.906 1 95.81 107 LEU B O 1
ATOM 4813 N N . ASP B 1 108 ? 21.812 26.375 15.117 1 93.56 108 ASP B N 1
ATOM 4814 C CA . ASP B 1 108 ? 22.938 27.078 15.75 1 93.56 108 ASP B CA 1
ATOM 4815 C C . ASP B 1 108 ? 23.641 26.188 16.766 1 93.56 108 ASP B C 1
ATOM 4817 O O . ASP B 1 108 ? 24.25 26.688 17.703 1 93.56 108 ASP B O 1
ATOM 4821 N N . TRP B 1 109 ? 23.359 24.938 16.656 1 95.25 109 TRP B N 1
ATOM 4822 C CA . TRP B 1 109 ? 24.156 23.984 17.438 1 95.25 109 TRP B CA 1
ATOM 4823 C C . TRP B 1 109 ? 25.578 23.875 16.906 1 95.25 109 TRP B C 1
ATOM 4825 O O . TRP B 1 109 ? 25.781 23.797 15.688 1 95.25 109 TRP B O 1
ATOM 4835 N N . LYS B 1 110 ? 26.578 23.891 17.781 1 93.12 110 LYS B N 1
ATOM 4836 C CA . LYS B 1 110 ? 27.984 23.781 17.406 1 93.12 110 LYS B CA 1
ATOM 4837 C C . LYS B 1 110 ? 28.547 22.422 17.797 1 93.12 110 LYS B C 1
ATOM 4839 O O . LYS B 1 110 ? 28.594 22.078 18.984 1 93.12 110 LYS B O 1
ATOM 4844 N N . PRO B 1 111 ? 28.922 21.719 16.797 1 90.94 111 PRO B N 1
ATOM 4845 C CA . PRO B 1 111 ? 29.469 20.391 17.094 1 90.94 111 PRO B CA 1
ATOM 4846 C C . PRO B 1 111 ? 30.781 20.469 17.875 1 90.94 111 PRO B C 1
ATOM 4848 O O . PRO B 1 111 ? 31.594 21.375 17.656 1 90.94 111 PRO B O 1
ATOM 4851 N N . GLU B 1 112 ? 30.922 19.609 18.875 1 85.5 112 GLU B N 1
ATOM 4852 C CA . GLU B 1 112 ? 32.188 19.453 19.594 1 85.5 112 GLU B CA 1
ATOM 4853 C C . GLU B 1 112 ? 33.031 18.344 18.969 1 85.5 112 GLU B C 1
ATOM 4855 O O . GLU B 1 112 ? 32.625 17.188 18.938 1 85.5 112 GLU B O 1
ATOM 4860 N N . GLY B 1 113 ? 34.188 18.672 18.438 1 85 113 GLY B N 1
ATOM 4861 C CA . GLY B 1 113 ? 35.031 17.672 17.828 1 85 113 GLY B CA 1
ATOM 4862 C C . GLY B 1 113 ? 34.469 17.094 16.547 1 85 113 GLY B C 1
ATOM 4863 O O . GLY B 1 113 ? 34.031 17.844 15.664 1 85 113 GLY B O 1
ATOM 4864 N N . LYS B 1 114 ? 34.5 15.766 16.453 1 87.06 114 LYS B N 1
ATOM 4865 C CA . LYS B 1 114 ? 34.062 15.07 15.242 1 87.06 114 LYS B CA 1
ATOM 4866 C C . LYS B 1 114 ? 32.625 14.547 15.391 1 87.06 114 LYS B C 1
ATOM 4868 O O . LYS B 1 114 ? 32.188 13.75 14.57 1 87.06 114 LYS B O 1
ATOM 4873 N N . ARG B 1 115 ? 31.984 15.18 16.375 1 89.31 115 ARG B N 1
ATOM 4874 C CA . ARG B 1 115 ? 30.625 14.695 16.641 1 89.31 115 ARG B CA 1
ATOM 4875 C C . ARG B 1 115 ? 29.641 15.258 15.625 1 89.31 115 ARG B C 1
ATOM 4877 O O . ARG B 1 115 ? 29.688 16.453 15.297 1 89.31 115 ARG B O 1
ATOM 4884 N N . VAL B 1 116 ? 28.734 14.391 15.109 1 94.56 116 VAL B N 1
ATOM 4885 C CA . VAL B 1 116 ? 27.766 14.766 14.094 1 94.56 116 VAL B CA 1
ATOM 4886 C C . VAL B 1 116 ? 26.438 15.141 14.758 1 94.56 116 VAL B C 1
ATOM 4888 O O . VAL B 1 116 ? 25.703 15.992 14.25 1 94.56 116 VAL B O 1
ATOM 4891 N N . TRP B 1 117 ? 26.203 14.586 15.961 1 96.69 117 TRP B N 1
ATOM 4892 C CA . TRP B 1 117 ? 24.906 14.766 16.625 1 96.69 117 TRP B CA 1
ATOM 4893 C C . TRP B 1 117 ? 25.094 15.398 18 1 96.69 117 TRP B C 1
ATOM 4895 O O . TRP B 1 117 ? 26.094 15.148 18.672 1 96.69 117 TRP B O 1
ATOM 4905 N N . PRO B 1 118 ? 24.125 16.203 18.406 1 96 118 PRO B N 1
ATOM 4906 C CA . PRO B 1 118 ? 24.156 16.641 19.797 1 96 118 PRO B CA 1
ATOM 4907 C C . PRO B 1 118 ? 23.859 15.516 20.781 1 96 118 PRO B C 1
ATOM 4909 O O . PRO B 1 118 ? 23.234 14.523 20.422 1 96 118 PRO B O 1
ATOM 4912 N N . ASP B 1 119 ? 24.375 15.688 22 1 93.56 119 ASP B N 1
ATOM 4913 C CA . ASP B 1 119 ? 24 14.781 23.078 1 93.56 119 ASP B CA 1
ATOM 4914 C C . ASP B 1 119 ? 22.641 15.156 23.641 1 93.56 119 ASP B C 1
ATOM 4916 O O . ASP B 1 119 ? 22.547 15.977 24.562 1 93.56 119 ASP B O 1
ATOM 4920 N N . VAL B 1 120 ? 21.625 14.523 23.156 1 93.19 120 VAL B N 1
ATOM 4921 C CA . VAL B 1 120 ? 20.266 14.906 23.484 1 93.19 120 VAL B CA 1
ATOM 4922 C C . VAL B 1 120 ? 19.891 14.406 24.875 1 93.19 120 VAL B C 1
ATOM 4924 O O . VAL B 1 120 ? 18.797 14.688 25.375 1 93.19 120 VAL B O 1
ATOM 4927 N N . ARG B 1 121 ? 20.781 13.664 25.562 1 90.31 121 ARG B N 1
ATOM 4928 C CA . ARG B 1 121 ? 20.609 13.289 26.953 1 90.31 121 ARG B CA 1
ATOM 4929 C C . ARG B 1 121 ? 20.844 14.484 27.875 1 90.31 121 ARG B C 1
ATOM 4931 O O . ARG B 1 121 ? 20.219 14.594 28.938 1 90.31 121 ARG B O 1
ATOM 4938 N N . THR B 1 122 ? 21.766 15.258 27.406 1 89.62 122 THR B N 1
ATOM 4939 C CA . THR B 1 122 ? 22.188 16.375 28.25 1 89.62 122 THR B CA 1
ATOM 4940 C C . THR B 1 122 ? 21.438 17.656 27.875 1 89.62 122 THR B C 1
ATOM 4942 O O . THR B 1 122 ? 20.906 18.344 28.734 1 89.62 122 THR B O 1
ATOM 4945 N N . LYS B 1 123 ? 21.484 17.938 26.578 1 91.75 123 LYS B N 1
ATOM 4946 C CA . LYS B 1 123 ? 20.828 19.156 26.125 1 91.75 123 LYS B CA 1
ATOM 4947 C C . LYS B 1 123 ? 20.266 19 24.719 1 91.75 123 LYS B C 1
ATOM 4949 O O . LYS B 1 123 ? 20.984 18.578 23.812 1 91.75 123 LYS B O 1
ATOM 4954 N N . VAL B 1 124 ? 19.047 19.391 24.641 1 94.38 124 VAL B N 1
ATOM 4955 C CA . VAL B 1 124 ? 18.375 19.344 23.344 1 94.38 124 VAL B CA 1
ATOM 4956 C C . VAL B 1 124 ? 18.391 20.75 22.719 1 94.38 124 VAL B C 1
ATOM 4958 O O . VAL B 1 124 ? 17.891 21.703 23.312 1 94.38 124 VAL B O 1
ATOM 4961 N N . PRO B 1 125 ? 18.969 20.859 21.516 1 95.38 125 PRO B N 1
ATOM 4962 C CA . PRO B 1 125 ? 18.891 22.172 20.859 1 95.38 125 PRO B CA 1
ATOM 4963 C C . PRO B 1 125 ? 17.469 22.625 20.609 1 95.38 125 PRO B C 1
ATOM 4965 O O . PRO B 1 125 ? 16.609 21.828 20.219 1 95.38 125 PRO B O 1
ATOM 4968 N N . GLU B 1 126 ? 17.25 23.859 20.781 1 93.12 126 GLU B N 1
ATOM 4969 C CA . GLU B 1 126 ? 15.898 24.391 20.672 1 93.12 126 GLU B CA 1
ATOM 4970 C C . GLU B 1 126 ? 15.547 24.703 19.219 1 93.12 126 GLU B C 1
ATOM 4972 O O . GLU B 1 126 ? 16.391 25.219 18.469 1 93.12 126 GLU B O 1
ATOM 4977 N N . TYR B 1 127 ? 14.414 24.391 18.891 1 93.5 127 TYR B N 1
ATOM 4978 C CA . TYR B 1 127 ? 13.883 24.75 17.594 1 93.5 127 TYR B CA 1
ATOM 4979 C C . TYR B 1 127 ? 13.266 26.141 17.609 1 93.5 127 TYR B C 1
ATOM 4981 O O . TYR B 1 127 ? 12.617 26.516 18.594 1 93.5 127 TYR B O 1
ATOM 4989 N N . PRO B 1 128 ? 13.438 26.859 16.5 1 87.19 128 PRO B N 1
ATOM 4990 C CA . PRO B 1 128 ? 12.852 28.203 16.5 1 87.19 128 PRO B CA 1
ATOM 4991 C C . PRO B 1 128 ? 11.328 28.188 16.625 1 87.19 128 PRO B C 1
ATOM 4993 O O . PRO B 1 128 ? 10.672 27.297 16.078 1 87.19 128 PRO B O 1
ATOM 4996 N N . GLY B 1 129 ? 10.805 29.125 17.328 1 81.12 129 GLY B N 1
ATOM 4997 C CA . GLY B 1 129 ? 9.375 29.188 17.578 1 81.12 129 GLY B CA 1
ATOM 4998 C C . GLY B 1 129 ? 8.602 29.859 16.453 1 81.12 129 GLY B C 1
ATOM 4999 O O . GLY B 1 129 ? 9.086 29.953 15.328 1 81.12 129 GLY B O 1
ATOM 5000 N N . GLY B 1 130 ? 7.34 30.062 16.719 1 75.38 130 GLY B N 1
ATOM 5001 C CA . GLY B 1 130 ? 6.477 30.75 15.766 1 75.38 130 GLY B CA 1
ATOM 5002 C C . GLY B 1 130 ? 6.043 29.875 14.609 1 75.38 130 GLY B C 1
ATOM 5003 O O . GLY B 1 130 ? 5.73 28.688 14.805 1 75.38 130 GLY B O 1
ATOM 5004 N N . LEU B 1 131 ? 6.016 30.453 13.43 1 75.94 131 LEU B N 1
ATOM 5005 C CA . LEU B 1 131 ? 5.461 29.781 12.258 1 75.94 131 LEU B CA 1
ATOM 5006 C C . LEU B 1 131 ? 6.402 28.703 11.758 1 75.94 131 LEU B C 1
ATOM 5008 O O . LEU B 1 131 ? 5.988 27.812 11.008 1 75.94 131 LEU B O 1
ATOM 5012 N N . ASN B 1 132 ? 7.645 28.734 12.234 1 81.75 132 ASN B N 1
ATOM 5013 C CA . ASN B 1 132 ? 8.594 27.688 11.852 1 81.75 132 ASN B CA 1
ATOM 5014 C C . ASN B 1 132 ? 8.211 26.328 12.445 1 81.75 132 ASN B C 1
ATOM 5016 O O . ASN B 1 132 ? 8.523 25.297 11.867 1 81.75 132 ASN B O 1
ATOM 5020 N N . LEU B 1 133 ? 7.52 26.406 13.516 1 89.44 133 LEU B N 1
ATOM 5021 C CA . LEU B 1 133 ? 7.211 25.203 14.273 1 89.44 133 LEU B CA 1
ATOM 5022 C C . LEU B 1 133 ? 6.246 24.312 13.508 1 89.44 133 LEU B C 1
ATOM 5024 O O . LEU B 1 133 ? 6.27 23.078 13.656 1 89.44 133 LEU B O 1
ATOM 5028 N N . GLN B 1 134 ? 5.488 24.938 12.68 1 94 134 GLN B N 1
ATOM 5029 C CA . GLN B 1 134 ? 4.434 24.172 12.016 1 94 134 GLN B CA 1
ATOM 5030 C C . GLN B 1 134 ? 5.02 23.062 11.156 1 94 134 GLN B C 1
ATOM 5032 O O . GLN B 1 134 ? 4.406 22 11 1 94 134 GLN B O 1
ATOM 5037 N N . HIS B 1 135 ? 6.215 23.234 10.586 1 96.69 135 HIS B N 1
ATOM 5038 C CA . HIS B 1 135 ? 6.844 22.281 9.688 1 96.69 135 HIS B CA 1
ATOM 5039 C C . HIS B 1 135 ? 8.094 21.672 10.312 1 96.69 135 HIS B C 1
ATOM 5041 O O . HIS B 1 135 ? 9.078 21.406 9.609 1 96.69 135 HIS B O 1
ATOM 5047 N N . SER B 1 136 ? 8.094 21.359 11.594 1 97.19 136 SER B N 1
ATOM 5048 C CA . SER B 1 136 ? 9.297 20.969 12.328 1 97.19 136 SER B CA 1
ATOM 5049 C C . SER B 1 136 ? 9.375 19.453 12.508 1 97.19 136 SER B C 1
ATOM 5051 O O . SER B 1 136 ? 10 18.969 13.445 1 97.19 136 SER B O 1
ATOM 5053 N N . ILE B 1 137 ? 8.781 18.656 11.656 1 97.69 137 ILE B N 1
ATOM 5054 C CA . ILE B 1 137 ? 8.695 17.219 11.867 1 97.69 137 ILE B CA 1
ATOM 5055 C C . ILE B 1 137 ? 10.086 16.594 11.797 1 97.69 137 ILE B C 1
ATOM 5057 O O . ILE B 1 137 ? 10.375 15.609 12.469 1 97.69 137 ILE B O 1
ATOM 5061 N N . GLU B 1 138 ? 11 17.156 10.93 1 97.88 138 GLU B N 1
ATOM 5062 C CA . GLU B 1 138 ? 12.359 16.641 10.797 1 97.88 138 GLU B CA 1
ATOM 5063 C C . GLU B 1 138 ? 13.078 16.625 12.141 1 97.88 138 GLU B C 1
ATOM 5065 O O . GLU B 1 138 ? 13.766 15.648 12.469 1 97.88 138 GLU B O 1
ATOM 5070 N N . TYR B 1 139 ? 12.867 17.703 12.844 1 97.94 139 TYR B N 1
ATOM 5071 C CA . TYR B 1 139 ? 13.469 17.891 14.156 1 97.94 139 TYR B CA 1
ATOM 5072 C C . TYR B 1 139 ? 12.969 16.828 15.141 1 97.94 139 TYR B C 1
ATOM 5074 O O . TYR B 1 139 ? 13.766 16.141 15.781 1 97.94 139 TYR B O 1
ATOM 5082 N N . TRP B 1 140 ? 11.695 16.625 15.219 1 97.88 140 TRP B N 1
ATOM 5083 C CA . TRP B 1 140 ? 11.07 15.742 16.203 1 97.88 140 TRP B CA 1
ATOM 5084 C C . TRP B 1 140 ? 11.414 14.281 15.906 1 97.88 140 TRP B C 1
ATOM 5086 O O . TRP B 1 140 ? 11.719 13.516 16.812 1 97.88 140 TRP B O 1
ATOM 5096 N N . LEU B 1 141 ? 11.344 13.859 14.617 1 98.44 141 LEU B N 1
ATOM 5097 C CA . LEU B 1 141 ? 11.641 12.484 14.25 1 98.44 141 LEU B CA 1
ATOM 5098 C C . LEU B 1 141 ? 13.117 12.164 14.469 1 98.44 141 LEU B C 1
ATOM 5100 O O . LEU B 1 141 ? 13.453 11.062 14.922 1 98.44 141 LEU B O 1
ATOM 5104 N N . THR B 1 142 ? 14.008 13.125 14.18 1 98.44 142 THR B N 1
ATOM 5105 C CA . THR B 1 142 ? 15.438 12.93 14.414 1 98.44 142 THR B CA 1
ATOM 5106 C C . THR B 1 142 ? 15.719 12.75 15.898 1 98.44 142 THR B C 1
ATOM 5108 O O . THR B 1 142 ? 16.453 11.844 16.297 1 98.44 142 THR B O 1
ATOM 5111 N N . LEU B 1 143 ? 15.109 13.625 16.734 1 97.25 143 LEU B N 1
ATOM 5112 C CA . LEU B 1 143 ? 15.281 13.523 18.172 1 97.25 143 LEU B CA 1
ATOM 5113 C C . LEU B 1 143 ? 14.836 12.156 18.672 1 97.25 143 LEU B C 1
ATOM 5115 O O . LEU B 1 143 ? 15.492 11.555 19.531 1 97.25 143 LEU B O 1
ATOM 5119 N N . ASP B 1 144 ? 13.711 11.727 18.156 1 96.69 144 ASP B N 1
ATOM 5120 C CA . ASP B 1 144 ? 13.172 10.438 18.594 1 96.69 144 ASP B CA 1
ATOM 5121 C C . ASP B 1 144 ? 14.141 9.305 18.266 1 96.69 144 ASP B C 1
ATOM 5123 O O . ASP B 1 144 ? 14.359 8.414 19.094 1 96.69 144 ASP B O 1
ATOM 5127 N N . LEU B 1 145 ? 14.711 9.297 17.062 1 97.19 145 LEU B N 1
ATOM 5128 C CA . LEU B 1 145 ? 15.664 8.266 16.672 1 97.19 145 LEU B CA 1
ATOM 5129 C C . LEU B 1 145 ? 16.922 8.328 17.531 1 97.19 145 LEU B C 1
ATOM 5131 O O . LEU B 1 145 ? 17.438 7.301 17.969 1 97.19 145 LEU B O 1
ATOM 5135 N N . LEU B 1 146 ? 17.406 9.516 17.766 1 96.44 146 LEU B N 1
ATOM 5136 C CA . LEU B 1 146 ? 18.594 9.672 18.594 1 96.44 146 LEU B CA 1
ATOM 5137 C C . LEU B 1 146 ? 18.328 9.148 20 1 96.44 146 LEU B C 1
ATOM 5139 O O . LEU B 1 146 ? 19.203 8.484 20.594 1 96.44 146 LEU B O 1
ATOM 5143 N N . SER B 1 147 ? 17.172 9.422 20.484 1 94.31 147 SER B N 1
ATOM 5144 C CA . SER B 1 147 ? 16.859 9.016 21.859 1 94.31 147 SER B CA 1
ATOM 5145 C C . SER B 1 147 ? 16.562 7.523 21.938 1 94.31 147 SER B C 1
ATOM 5147 O O . SER B 1 147 ? 16.609 6.934 23.016 1 94.31 147 SER B O 1
ATOM 5149 N N . SER B 1 148 ? 16.219 6.895 20.844 1 92.81 148 SER B N 1
ATOM 5150 C CA . SER B 1 148 ? 15.883 5.473 20.812 1 92.81 148 SER B CA 1
ATOM 5151 C C . SER B 1 148 ? 17.078 4.621 21.219 1 92.81 148 SER B C 1
ATOM 5153 O O . SER B 1 148 ? 16.922 3.455 21.594 1 92.81 148 SER B O 1
ATOM 5155 N N . GLU B 1 149 ? 18.188 5.184 21.188 1 88.69 149 GLU B N 1
ATOM 5156 C CA . GLU B 1 149 ? 19.406 4.441 21.484 1 88.69 149 GLU B CA 1
ATOM 5157 C C . GLU B 1 149 ? 19.609 4.289 22.984 1 88.69 149 GLU B C 1
ATOM 5159 O O . GLU B 1 149 ? 20.359 3.422 23.422 1 88.69 149 GLU B O 1
ATOM 5164 N N . PHE B 1 150 ? 19.062 5.098 23.859 1 85 150 PHE B N 1
ATOM 5165 C CA . PHE B 1 150 ? 19.312 5.004 25.297 1 85 150 PHE B CA 1
ATOM 5166 C C . PHE B 1 150 ? 18 4.984 26.078 1 85 150 PHE B C 1
ATOM 5168 O O . PHE B 1 150 ? 18 4.723 27.281 1 85 150 PHE B O 1
ATOM 5175 N N . ALA B 1 151 ? 16.984 5.355 25.422 1 65.62 151 ALA B N 1
ATOM 5176 C CA . ALA B 1 151 ? 15.719 5.43 26.141 1 65.62 151 ALA B CA 1
ATOM 5177 C C . ALA B 1 151 ? 15.242 4.039 26.562 1 65.62 151 ALA B C 1
ATOM 5179 O O . ALA B 1 151 ? 15.531 3.049 25.875 1 65.62 151 ALA B O 1
ATOM 5180 N N . ASP B 1 152 ? 14.836 3.846 27.859 1 62.75 152 ASP B N 1
ATOM 5181 C CA . ASP B 1 152 ? 14.297 2.617 28.438 1 62.75 152 ASP B CA 1
ATOM 5182 C C . ASP B 1 152 ? 13.195 2.033 27.562 1 62.75 152 ASP B C 1
ATOM 5184 O O . ASP B 1 152 ? 12.453 2.773 26.922 1 62.75 152 ASP B O 1
ATOM 5188 N N . SER B 1 153 ? 13.344 0.793 27.109 1 58.09 153 SER B N 1
ATOM 5189 C CA . SER B 1 153 ? 12.508 -0.045 26.266 1 58.09 153 SER B CA 1
ATOM 5190 C C . SER B 1 153 ? 11.039 0.053 26.656 1 58.09 153 SER B C 1
ATOM 5192 O O . SER B 1 153 ? 10.164 -0.46 25.953 1 58.09 153 SER B O 1
ATOM 5194 N N . SER B 1 154 ? 10.805 0.539 27.859 1 52.81 154 SER B N 1
ATOM 5195 C CA . SER B 1 154 ? 9.445 0.373 28.359 1 52.81 154 SER B CA 1
ATOM 5196 C C . SER B 1 154 ? 8.438 1.096 27.469 1 52.81 154 SER B C 1
ATOM 5198 O O . SER B 1 154 ? 7.23 0.842 27.547 1 52.81 154 SER B O 1
ATOM 5200 N N . ASN B 1 155 ? 8.961 2.109 26.766 1 58.81 155 ASN B N 1
ATOM 5201 C CA . ASN B 1 155 ? 7.98 2.975 26.109 1 58.81 155 ASN B CA 1
ATOM 5202 C C . ASN B 1 155 ? 7.621 2.471 24.719 1 58.81 155 ASN B C 1
ATOM 5204 O O . ASN B 1 155 ? 8.461 1.901 24.031 1 58.81 155 ASN B O 1
ATOM 5208 N N . ALA B 1 156 ? 6.324 2.205 24.5 1 68.38 156 ALA B N 1
ATOM 5209 C CA . ALA B 1 156 ? 5.738 1.714 23.25 1 68.38 156 ALA B CA 1
ATOM 5210 C C . ALA B 1 156 ? 6.293 2.469 22.047 1 68.38 156 ALA B C 1
ATOM 5212 O O . ALA B 1 156 ? 5.707 3.457 21.594 1 68.38 156 ALA B O 1
ATOM 5213 N N . ARG B 1 157 ? 7.59 2.271 21.828 1 86.56 157 ARG B N 1
ATOM 5214 C CA . ARG B 1 157 ? 8.266 2.914 20.703 1 86.56 157 ARG B CA 1
ATOM 5215 C C . ARG B 1 157 ? 7.934 2.219 19.391 1 86.56 157 ARG B C 1
ATOM 5217 O O . ARG B 1 157 ? 7.867 0.99 19.328 1 86.56 157 ARG B O 1
ATOM 5224 N N . SER B 1 158 ? 7.727 3.086 18.391 1 93.5 158 SER B N 1
ATOM 5225 C CA . SER B 1 158 ? 7.359 2.578 17.078 1 93.5 158 SER B CA 1
ATOM 5226 C C . SER B 1 158 ? 8.578 2.453 16.172 1 93.5 158 SER B C 1
ATOM 5228 O O . SER B 1 158 ? 8.523 1.789 15.133 1 93.5 158 SER B O 1
ATOM 5230 N N . ALA B 1 159 ? 9.75 3.102 16.547 1 96.12 159 ALA B N 1
ATOM 5231 C CA . ALA B 1 159 ? 10.945 3.064 15.719 1 96.12 159 ALA B CA 1
ATOM 5232 C C . ALA B 1 159 ? 12.203 2.973 16.578 1 96.12 159 ALA B C 1
ATOM 5234 O O . ALA B 1 159 ? 12.25 3.51 17.688 1 96.12 159 ALA B O 1
ATOM 5235 N N . LEU B 1 160 ? 13.172 2.295 16.078 1 95.62 160 LEU B N 1
ATOM 5236 C CA . LEU B 1 160 ? 14.461 2.113 16.734 1 95.62 160 LEU B CA 1
ATOM 5237 C C . LEU B 1 160 ? 15.609 2.357 15.758 1 95.62 160 LEU B C 1
ATOM 5239 O O . LEU B 1 160 ? 15.594 1.845 14.633 1 95.62 160 LEU B O 1
ATOM 5243 N N . ARG B 1 161 ? 16.562 3.121 16.172 1 96.88 161 ARG B N 1
ATOM 5244 C CA . ARG B 1 161 ? 17.734 3.359 15.336 1 96.88 161 ARG B CA 1
ATOM 5245 C C . ARG B 1 161 ? 18.672 2.158 15.367 1 96.88 161 ARG B C 1
ATOM 5247 O O . ARG B 1 161 ? 19.016 1.651 16.438 1 96.88 161 ARG B O 1
ATOM 5254 N N . VAL B 1 162 ? 19.016 1.7 14.164 1 97.06 162 VAL B N 1
ATOM 5255 C CA . VAL B 1 162 ? 20 0.635 14.031 1 97.06 162 VAL B CA 1
ATOM 5256 C C . VAL B 1 162 ? 21.219 1.154 13.281 1 97.06 162 VAL B C 1
ATOM 5258 O O . VAL B 1 162 ? 21.109 2.066 12.461 1 97.06 162 VAL B O 1
ATOM 5261 N N . HIS B 1 163 ? 22.422 0.537 13.523 1 96.81 163 HIS B N 1
ATOM 5262 C CA . HIS B 1 163 ? 23.656 1.061 12.938 1 96.81 163 HIS B CA 1
ATOM 5263 C C . HIS B 1 163 ? 24.094 0.226 11.742 1 96.81 163 HIS B C 1
ATOM 5265 O O . HIS B 1 163 ? 24.953 0.648 10.977 1 96.81 163 HIS B O 1
ATOM 5271 N N . ASN B 1 164 ? 23.469 -0.903 11.578 1 96.75 164 ASN B N 1
ATOM 5272 C CA . ASN B 1 164 ? 23.688 -1.743 10.398 1 96.75 164 ASN B CA 1
ATOM 5273 C C . ASN B 1 164 ? 22.547 -1.612 9.398 1 96.75 164 ASN B C 1
ATOM 5275 O O . ASN B 1 164 ? 21.422 -2.062 9.664 1 96.75 164 ASN B O 1
ATOM 5279 N N . SER B 1 165 ? 22.875 -1.029 8.25 1 97 165 SER B N 1
ATOM 5280 C CA . SER B 1 165 ? 21.844 -0.75 7.262 1 97 165 SER B CA 1
ATOM 5281 C C . SER B 1 165 ? 21.219 -2.039 6.723 1 97 165 SER B C 1
ATOM 5283 O O . SER B 1 165 ? 20.094 -2.041 6.246 1 97 165 SER B O 1
ATOM 5285 N N . SER B 1 166 ? 21.875 -3.168 6.777 1 94.75 166 SER B N 1
ATOM 5286 C CA . SER B 1 166 ? 21.375 -4.438 6.262 1 94.75 166 SER B CA 1
ATOM 5287 C C . SER B 1 166 ? 20.234 -4.969 7.129 1 94.75 166 SER B C 1
ATOM 5289 O O . SER B 1 166 ? 19.422 -5.785 6.676 1 94.75 166 SER B O 1
ATOM 5291 N N . GLU B 1 167 ? 20.188 -4.469 8.32 1 95.19 167 GLU B N 1
ATOM 5292 C CA . GLU B 1 167 ? 19.141 -4.902 9.242 1 95.19 167 GLU B CA 1
ATOM 5293 C C . GLU B 1 167 ? 17.969 -3.926 9.25 1 95.19 167 GLU B C 1
ATOM 5295 O O . GLU B 1 167 ? 16.922 -4.203 9.844 1 95.19 167 GLU B O 1
ATOM 5300 N N . ALA B 1 168 ? 18.156 -2.826 8.617 1 97.94 168 ALA B N 1
ATOM 5301 C CA . ALA B 1 168 ? 17.172 -1.749 8.688 1 97.94 168 ALA B CA 1
ATOM 5302 C C . ALA B 1 168 ? 15.977 -2.033 7.781 1 97.94 168 ALA B C 1
ATOM 5304 O O . ALA B 1 168 ? 16.141 -2.639 6.715 1 97.94 168 ALA B O 1
ATOM 5305 N N . ASP B 1 169 ? 14.852 -1.621 8.227 1 97.81 169 ASP B N 1
ATOM 5306 C CA . ASP B 1 169 ? 13.664 -1.645 7.383 1 97.81 169 ASP B CA 1
ATOM 5307 C C . ASP B 1 169 ? 13.648 -0.464 6.414 1 97.81 169 ASP B C 1
ATOM 5309 O O . ASP B 1 169 ? 13.203 -0.594 5.273 1 97.81 169 ASP B O 1
ATOM 5313 N N . VAL B 1 170 ? 14.102 0.653 6.895 1 98.69 170 VAL B N 1
ATOM 5314 C CA . VAL B 1 170 ? 14.164 1.864 6.086 1 98.69 170 VAL B CA 1
ATOM 5315 C C . VAL B 1 170 ? 15.406 2.672 6.449 1 98.69 170 VAL B C 1
ATOM 5317 O O . VAL B 1 170 ? 16.031 2.422 7.48 1 98.69 170 VAL B O 1
ATOM 5320 N N . ILE B 1 171 ? 15.75 3.576 5.566 1 98.88 171 ILE B N 1
ATOM 5321 C CA . ILE B 1 171 ? 16.891 4.469 5.75 1 98.88 171 ILE B CA 1
ATOM 5322 C C . ILE B 1 171 ? 16.406 5.906 5.898 1 98.88 171 ILE B C 1
ATOM 5324 O O . ILE B 1 171 ? 15.711 6.426 5.02 1 98.88 171 ILE B O 1
ATOM 5328 N N . PHE B 1 172 ? 16.766 6.492 6.984 1 98.81 172 PHE B N 1
ATOM 5329 C CA . PHE B 1 172 ? 16.281 7.824 7.332 1 98.81 172 PHE B CA 1
ATOM 5330 C C . PHE B 1 172 ? 17.312 8.883 6.965 1 98.81 172 PHE B C 1
ATOM 5332 O O . PHE B 1 172 ? 18.5 8.75 7.293 1 98.81 172 PHE B O 1
ATOM 5339 N N . VAL B 1 173 ? 16.828 9.945 6.234 1 98.81 173 VAL B N 1
ATOM 5340 C CA . VAL B 1 173 ? 17.688 11.07 5.852 1 98.81 173 VAL B CA 1
ATOM 5341 C C . VAL B 1 173 ? 17.359 12.289 6.719 1 98.81 173 VAL B C 1
ATOM 5343 O O . VAL B 1 173 ? 16.375 13 6.457 1 98.81 173 VAL B O 1
ATOM 5346 N N . PRO B 1 174 ? 18.188 12.562 7.684 1 98.31 174 PRO B N 1
ATOM 5347 C CA . PRO B 1 174 ? 17.875 13.602 8.664 1 98.31 174 PRO B CA 1
ATOM 5348 C C . PRO B 1 174 ? 18.234 15 8.18 1 98.31 174 PRO B C 1
ATOM 5350 O O . PRO B 1 174 ? 19.016 15.703 8.836 1 98.31 174 PRO B O 1
ATOM 5353 N N . PHE B 1 175 ? 17.75 15.445 7.039 1 98.62 175 PHE B N 1
ATOM 5354 C CA . PHE B 1 175 ? 17.906 16.812 6.555 1 98.62 175 PHE B CA 1
ATOM 5355 C C . PHE B 1 175 ? 16.734 17.688 6.992 1 98.62 175 PHE B C 1
ATOM 5357 O O . PHE B 1 175 ? 15.57 17.359 6.711 1 98.62 175 PHE B O 1
ATOM 5364 N N . PHE B 1 176 ? 17.062 18.766 7.734 1 98.19 176 PHE B N 1
ATOM 5365 C CA . PHE B 1 176 ? 16.031 19.719 8.141 1 98.19 176 PHE B CA 1
ATOM 5366 C C . PHE B 1 176 ? 15.672 20.656 6.984 1 98.19 176 PHE B C 1
ATOM 5368 O O . PHE B 1 176 ? 15.883 21.859 7.07 1 98.19 176 PHE B O 1
ATOM 5375 N N . SER B 1 177 ? 15.031 20.062 6.02 1 97.88 177 SER B N 1
ATOM 5376 C CA . SER B 1 177 ? 14.805 20.75 4.75 1 97.88 177 SER B CA 1
ATOM 5377 C C . SER B 1 177 ? 13.828 21.906 4.91 1 97.88 177 SER B C 1
ATOM 5379 O O . SER B 1 177 ? 13.977 22.938 4.258 1 97.88 177 SER B O 1
ATOM 5381 N N . SER B 1 178 ? 12.805 21.766 5.777 1 97.25 178 SER B N 1
ATOM 5382 C CA . SER B 1 178 ? 11.844 22.844 6.008 1 97.25 178 SER B CA 1
ATOM 5383 C C . SER B 1 178 ? 12.523 24.047 6.641 1 97.25 178 SER B C 1
ATOM 5385 O O . SER B 1 178 ? 12.281 25.188 6.219 1 97.25 178 SER B O 1
ATOM 5387 N N . LEU B 1 179 ? 13.336 23.781 7.602 1 96.75 179 LEU B N 1
ATOM 5388 C CA . LEU B 1 179 ? 14.07 24.859 8.258 1 96.75 179 LEU B CA 1
ATOM 5389 C C . LEU B 1 179 ? 15.047 25.516 7.293 1 96.75 179 LEU B C 1
ATOM 5391 O O . LEU B 1 179 ? 15.188 26.75 7.289 1 96.75 179 LEU B O 1
ATOM 5395 N N . CYS B 1 180 ? 15.711 24.719 6.5 1 96.88 180 CYS B N 1
ATOM 5396 C CA . CYS B 1 180 ? 16.656 25.234 5.52 1 96.88 180 CYS B CA 1
ATOM 5397 C C . CYS B 1 180 ? 15.961 26.172 4.539 1 96.88 180 CYS B C 1
ATOM 5399 O O . CYS B 1 180 ? 16.484 27.25 4.211 1 96.88 180 CYS B O 1
ATOM 5401 N N . TYR B 1 181 ? 14.828 25.766 4.082 1 96.44 181 TYR B N 1
ATOM 5402 C CA . TYR B 1 181 ? 14.055 26.609 3.184 1 96.44 181 TYR B CA 1
ATOM 5403 C C . TYR B 1 181 ? 13.695 27.938 3.85 1 96.44 181 TYR B C 1
ATOM 5405 O O . TYR B 1 181 ? 13.891 29 3.264 1 96.44 181 TYR B O 1
ATOM 5413 N N . ASN B 1 182 ? 13.18 27.875 5.074 1 93.81 182 ASN B N 1
ATOM 5414 C CA . ASN B 1 182 ? 12.734 29.078 5.777 1 93.81 182 ASN B CA 1
ATOM 5415 C C . ASN B 1 182 ? 13.883 30.047 6.023 1 93.81 182 ASN B C 1
ATOM 5417 O O . ASN B 1 182 ? 13.703 31.266 5.941 1 93.81 182 ASN B O 1
ATOM 5421 N N . ARG B 1 183 ? 15.055 29.578 6.234 1 92.94 183 ARG B N 1
ATOM 5422 C CA . ARG B 1 183 ? 16.172 30.422 6.648 1 92.94 183 ARG B CA 1
ATOM 5423 C C . ARG B 1 183 ? 17 30.859 5.445 1 92.94 183 ARG B C 1
ATOM 5425 O O . ARG B 1 183 ? 17.547 31.969 5.438 1 92.94 183 ARG B O 1
ATOM 5432 N N . TYR B 1 184 ? 17.078 29.984 4.426 1 93.19 184 TYR B N 1
ATOM 5433 C CA . TYR B 1 184 ? 18.141 30.219 3.455 1 93.19 184 TYR B CA 1
ATOM 5434 C C . TYR B 1 184 ? 17.594 30.188 2.031 1 93.19 184 TYR B C 1
ATOM 5436 O O . TYR B 1 184 ? 18.344 29.953 1.082 1 93.19 184 TYR B O 1
ATOM 5444 N N . SER B 1 185 ? 16.328 30.328 1.825 1 90.94 185 SER B N 1
ATOM 5445 C CA . SER B 1 185 ? 15.773 30.266 0.478 1 90.94 185 SER B CA 1
ATOM 5446 C C . SER B 1 185 ? 16.047 31.547 -0.292 1 90.94 185 SER B C 1
ATOM 5448 O O . SER B 1 185 ? 16.047 31.547 -1.525 1 90.94 185 SER B O 1
ATOM 5450 N N . ARG B 1 186 ? 16.25 32.625 0.371 1 88.25 186 ARG B N 1
ATOM 5451 C CA . ARG B 1 186 ? 16.531 33.875 -0.289 1 88.25 186 ARG B CA 1
ATOM 5452 C C . ARG B 1 186 ? 18 34 -0.699 1 88.25 186 ARG B C 1
ATOM 5454 O O . ARG B 1 186 ? 18.891 33.594 0.063 1 88.25 186 ARG B O 1
ATOM 5461 N N . VAL B 1 187 ? 18.188 34.469 -1.928 1 87.38 187 VAL B N 1
ATOM 5462 C CA . VAL B 1 187 ? 19.531 34.625 -2.449 1 87.38 187 VAL B CA 1
ATOM 5463 C C . VAL B 1 187 ? 20.156 35.906 -1.894 1 87.38 187 VAL B C 1
ATOM 5465 O O . VAL B 1 187 ? 19.547 36.969 -1.946 1 87.38 187 VAL B O 1
ATOM 5468 N N . LYS B 1 188 ? 21.281 35.688 -1.396 1 82.06 188 LYS B N 1
ATOM 5469 C CA . LYS B 1 188 ? 22.016 36.875 -0.965 1 82.06 188 LYS B CA 1
ATOM 5470 C C . LYS B 1 188 ? 22.516 37.688 -2.162 1 82.06 188 LYS B C 1
ATOM 5472 O O . LYS B 1 188 ? 22.812 37.125 -3.219 1 82.06 188 LYS B O 1
ATOM 5477 N N . PRO B 1 189 ? 22.5 39 -2.086 1 82.12 189 PRO B N 1
ATOM 5478 C CA . PRO B 1 189 ? 22.844 39.875 -3.209 1 82.12 189 PRO B CA 1
ATOM 5479 C C . PRO B 1 189 ? 24.125 39.438 -3.92 1 82.12 189 PRO B C 1
ATOM 5481 O O . PRO B 1 189 ? 24.219 39.531 -5.148 1 82.12 189 PRO B O 1
ATOM 5484 N N . GLN B 1 190 ? 25.047 38.906 -3.217 1 81.69 190 GLN B N 1
ATOM 5485 C CA . GLN B 1 190 ? 26.328 38.594 -3.834 1 81.69 190 GLN B CA 1
ATOM 5486 C C . GLN B 1 190 ? 26.406 37.125 -4.266 1 81.69 190 GLN B C 1
ATOM 5488 O O . GLN B 1 190 ? 27.406 36.688 -4.836 1 81.69 190 GLN B O 1
ATOM 5493 N N . GLU B 1 191 ? 25.266 36.562 -4.109 1 81.25 191 GLU B N 1
ATOM 5494 C CA . GLU B 1 191 ? 25.297 35.125 -4.426 1 81.25 191 GLU B CA 1
ATOM 5495 C C . GLU B 1 191 ? 24.344 34.812 -5.57 1 81.25 191 GLU B C 1
ATOM 5497 O O . GLU B 1 191 ? 23.344 35.5 -5.781 1 81.25 191 GLU B O 1
ATOM 5502 N N . LYS B 1 192 ? 24.734 33.875 -6.512 1 84 192 LYS B N 1
ATOM 5503 C CA . LYS B 1 192 ? 23.906 33.469 -7.641 1 84 192 LYS B CA 1
ATOM 5504 C C . LYS B 1 192 ? 22.906 32.406 -7.219 1 84 192 LYS B C 1
ATOM 5506 O O . LYS B 1 192 ? 21.859 32.25 -7.836 1 84 192 LYS B O 1
ATOM 5511 N N . ARG B 1 193 ? 23.328 31.672 -6.238 1 89.94 193 ARG B N 1
ATOM 5512 C CA . ARG B 1 193 ? 22.469 30.578 -5.754 1 89.94 193 ARG B CA 1
ATOM 5513 C C . ARG B 1 193 ? 22.266 30.688 -4.246 1 89.94 193 ARG B C 1
ATOM 5515 O O . ARG B 1 193 ? 23.172 31.094 -3.516 1 89.94 193 ARG B O 1
ATOM 5522 N N . SER B 1 194 ? 21.094 30.328 -3.855 1 92.75 194 SER B N 1
ATOM 5523 C CA . SER B 1 194 ? 20.812 30.375 -2.424 1 92.75 194 SER B CA 1
ATOM 5524 C C . SER B 1 194 ? 21.5 29.234 -1.689 1 92.75 194 SER B C 1
ATOM 5526 O O . SER B 1 194 ? 21.812 28.203 -2.289 1 92.75 194 SER B O 1
ATOM 5528 N N . HIS B 1 195 ? 21.766 29.422 -0.447 1 94.25 195 HIS B N 1
ATOM 5529 C CA . HIS B 1 195 ? 22.344 28.375 0.39 1 94.25 195 HIS B CA 1
ATOM 5530 C C . HIS B 1 195 ? 21.422 27.156 0.448 1 94.25 195 HIS B C 1
ATOM 5532 O O . HIS B 1 195 ? 21.891 26.016 0.502 1 94.25 195 HIS B O 1
ATOM 5538 N N . ASN B 1 196 ? 20.125 27.359 0.45 1 96.31 196 ASN B N 1
ATOM 5539 C CA . ASN B 1 196 ? 19.141 26.281 0.403 1 96.31 196 ASN B CA 1
ATOM 5540 C C . ASN B 1 196 ? 19.328 25.406 -0.827 1 96.31 196 ASN B C 1
ATOM 5542 O O . ASN B 1 196 ? 19.344 24.172 -0.719 1 96.31 196 ASN B O 1
ATOM 5546 N N . LYS B 1 197 ? 19.453 26.016 -1.95 1 95.88 197 LYS B N 1
ATOM 5547 C CA . LYS B 1 197 ? 19.672 25.266 -3.188 1 95.88 197 LYS B CA 1
ATOM 5548 C C . LYS B 1 197 ? 20.984 24.484 -3.137 1 95.88 197 LYS B C 1
ATOM 5550 O O . LYS B 1 197 ? 21.031 23.328 -3.537 1 95.88 197 LYS B O 1
ATOM 5555 N N . LEU B 1 198 ? 22.016 25.125 -2.654 1 95.88 198 LEU B N 1
ATOM 5556 C CA . LEU B 1 198 ? 23.328 24.5 -2.566 1 95.88 198 LEU B CA 1
ATOM 5557 C C . LEU B 1 198 ? 23.266 23.25 -1.675 1 95.88 198 LEU B C 1
ATOM 5559 O O . LEU B 1 198 ? 23.844 22.219 -2.018 1 95.88 198 LEU B O 1
ATOM 5563 N N . LEU B 1 199 ? 22.641 23.328 -0.523 1 97.31 199 LEU B N 1
ATOM 5564 C CA . LEU B 1 199 ? 22.562 22.203 0.395 1 97.31 199 LEU B CA 1
ATOM 5565 C C . LEU B 1 199 ? 21.766 21.047 -0.223 1 97.31 199 LEU B C 1
ATOM 5567 O O . LEU B 1 199 ? 22.078 19.875 0.009 1 97.31 199 LEU B O 1
ATOM 5571 N N . GLN B 1 200 ? 20.75 21.359 -1.003 1 98.06 200 GLN B N 1
ATOM 5572 C CA . GLN B 1 200 ? 19.984 20.328 -1.698 1 98.06 200 GLN B CA 1
ATOM 5573 C C . GLN B 1 200 ? 20.859 19.578 -2.705 1 98.06 200 GLN B C 1
ATOM 5575 O O . GLN B 1 200 ? 20.812 18.344 -2.779 1 98.06 200 GLN B O 1
ATOM 5580 N N . GLU B 1 201 ? 21.594 20.328 -3.426 1 97.19 201 GLU B N 1
ATOM 5581 C CA . GLU B 1 201 ? 22.5 19.719 -4.391 1 97.19 201 GLU B CA 1
ATOM 5582 C C . GLU B 1 201 ? 23.531 18.828 -3.693 1 97.19 201 GLU B C 1
ATOM 5584 O O . GLU B 1 201 ? 23.812 17.719 -4.156 1 97.19 201 GLU B O 1
ATOM 5589 N N . LYS B 1 202 ? 24.078 19.359 -2.641 1 97.81 202 LYS B N 1
ATOM 5590 C CA . LYS B 1 202 ? 25.031 18.578 -1.854 1 97.81 202 LYS B CA 1
ATOM 5591 C C . LYS B 1 202 ? 24.406 17.297 -1.319 1 97.81 202 LYS B C 1
ATOM 5593 O O . LYS B 1 202 ? 25.047 16.25 -1.298 1 97.81 202 LYS B O 1
ATOM 5598 N N . LEU B 1 203 ? 23.188 17.375 -0.886 1 98.38 203 LEU B N 1
ATOM 5599 C CA . LEU B 1 203 ? 22.484 16.219 -0.367 1 98.38 203 LEU B CA 1
ATOM 5600 C C . LEU B 1 203 ? 22.328 15.141 -1.444 1 98.38 203 LEU B C 1
ATOM 5602 O O . LEU B 1 203 ? 22.594 13.969 -1.196 1 98.38 203 LEU B O 1
ATOM 5606 N N . VAL B 1 204 ? 21.859 15.547 -2.631 1 98.44 204 VAL B N 1
ATOM 5607 C CA . VAL B 1 204 ? 21.672 14.625 -3.74 1 98.44 204 VAL B CA 1
ATOM 5608 C C . VAL B 1 204 ? 22.984 13.906 -4.059 1 98.44 204 VAL B C 1
ATOM 5610 O O . VAL B 1 204 ? 23.016 12.68 -4.18 1 98.44 204 VAL B O 1
ATOM 5613 N N . LYS B 1 205 ? 24.062 14.672 -4.117 1 97.56 205 LYS B N 1
ATOM 5614 C CA . LYS B 1 205 ? 25.375 14.102 -4.402 1 97.56 205 LYS B CA 1
ATOM 5615 C C . LYS B 1 205 ? 25.781 13.102 -3.32 1 97.56 205 LYS B C 1
ATOM 5617 O O . LYS B 1 205 ? 26.281 12.016 -3.627 1 97.56 205 LYS B O 1
ATOM 5622 N N . PHE B 1 206 ? 25.578 13.469 -2.105 1 97.81 206 PHE B N 1
ATOM 5623 C CA . PHE B 1 206 ? 25.906 12.602 -0.986 1 97.81 206 PHE B CA 1
ATOM 5624 C C . PHE B 1 206 ? 25.141 11.281 -1.077 1 97.81 206 PHE B C 1
ATOM 5626 O O . PHE B 1 206 ? 25.734 10.203 -1.006 1 97.81 206 PHE B O 1
ATOM 5633 N N . LEU B 1 207 ? 23.781 11.32 -1.261 1 98.19 207 LEU B N 1
ATOM 5634 C CA . LEU B 1 207 ? 22.922 10.148 -1.208 1 98.19 207 LEU B CA 1
ATOM 5635 C C . LEU B 1 207 ? 23.219 9.195 -2.359 1 98.19 207 LEU B C 1
ATOM 5637 O O . LEU B 1 207 ? 23.328 7.984 -2.158 1 98.19 207 LEU B O 1
ATOM 5641 N N . ILE B 1 208 ? 23.438 9.703 -3.516 1 95.56 208 ILE B N 1
ATOM 5642 C CA . ILE B 1 208 ? 23.609 8.867 -4.699 1 95.56 208 ILE B CA 1
ATOM 5643 C C . ILE B 1 208 ? 24.922 8.094 -4.605 1 95.56 208 ILE B C 1
ATOM 5645 O O . ILE B 1 208 ? 25.094 7.062 -5.258 1 95.56 208 ILE B O 1
ATOM 5649 N N . MET B 1 209 ? 25.859 8.609 -3.777 1 96.5 209 MET B N 1
ATOM 5650 C CA . MET B 1 209 ? 27.172 7.984 -3.654 1 96.5 209 MET B CA 1
ATOM 5651 C C . MET B 1 209 ? 27.156 6.902 -2.576 1 96.5 209 MET B C 1
ATOM 5653 O O . MET B 1 209 ? 28.094 6.098 -2.492 1 96.5 209 MET B O 1
ATOM 5657 N N . GLN B 1 210 ? 26.156 6.891 -1.772 1 97.38 210 GLN B N 1
ATOM 5658 C CA . GLN B 1 210 ? 26.109 5.938 -0.668 1 97.38 210 GLN B CA 1
ATOM 5659 C C . GLN B 1 210 ? 25.781 4.535 -1.166 1 97.38 210 GLN B C 1
ATOM 5661 O O . GLN B 1 210 ? 25 4.375 -2.113 1 97.38 210 GLN B O 1
ATOM 5666 N N . GLU B 1 211 ? 26.297 3.547 -0.522 1 96.56 211 GLU B N 1
ATOM 5667 C CA . GLU B 1 211 ? 26.016 2.152 -0.848 1 96.56 211 GLU B CA 1
ATOM 5668 C C . GLU B 1 211 ? 24.531 1.829 -0.627 1 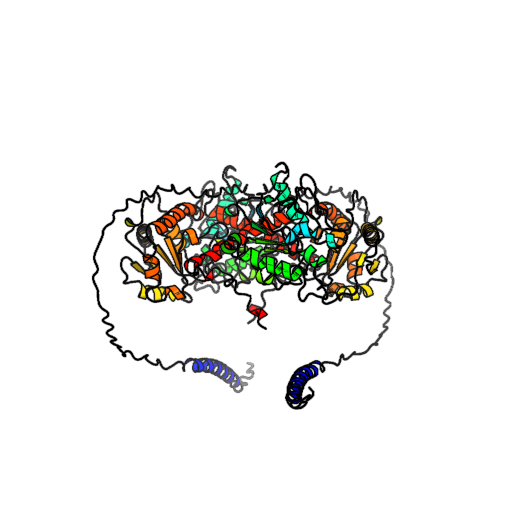96.56 211 GLU B C 1
ATOM 5670 O O . GLU B 1 211 ? 23.938 1.079 -1.4 1 96.56 211 GLU B O 1
ATOM 5675 N N . GLU B 1 212 ? 23.969 2.373 0.444 1 97.38 212 GLU B N 1
ATOM 5676 C CA . GLU B 1 212 ? 22.562 2.133 0.767 1 97.38 212 GLU B CA 1
ATOM 5677 C C . GLU B 1 212 ? 21.641 2.598 -0.363 1 97.38 212 GLU B C 1
ATOM 5679 O O . GLU B 1 212 ? 20.672 1.926 -0.693 1 97.38 212 GLU B O 1
ATOM 5684 N N . TRP B 1 213 ? 21.984 3.727 -0.945 1 97.62 213 TRP B N 1
ATOM 5685 C CA . TRP B 1 213 ? 21.172 4.25 -2.045 1 97.62 213 TRP B CA 1
ATOM 5686 C C . TRP B 1 213 ? 21.312 3.375 -3.285 1 97.62 213 TRP B C 1
ATOM 5688 O O . TRP B 1 213 ? 20.312 3.039 -3.926 1 97.62 213 TRP B O 1
ATOM 5698 N N . LYS B 1 214 ? 22.453 2.988 -3.59 1 94.75 214 LYS B N 1
ATOM 5699 C CA . LYS B 1 214 ? 22.719 2.178 -4.777 1 94.75 214 LYS B CA 1
ATOM 5700 C C . LYS B 1 214 ? 22.016 0.826 -4.688 1 94.75 214 LYS B C 1
ATOM 5702 O O . LYS B 1 214 ? 21.516 0.312 -5.695 1 94.75 214 LYS B O 1
ATOM 5707 N N . ARG B 1 215 ? 21.984 0.325 -3.58 1 94.31 215 ARG B N 1
ATOM 5708 C CA . ARG B 1 215 ? 21.406 -0.999 -3.365 1 94.31 215 ARG B CA 1
ATOM 5709 C C . ARG B 1 215 ? 19.906 -1 -3.648 1 94.31 215 ARG B C 1
ATOM 5711 O O . ARG B 1 215 ? 19.391 -1.946 -4.238 1 94.31 215 ARG B O 1
ATOM 5718 N N . SER B 1 216 ? 19.203 0.031 -3.26 1 96.44 216 SER B N 1
ATOM 5719 C CA . SER B 1 216 ? 17.75 0.051 -3.359 1 96.44 216 SER B CA 1
ATOM 5720 C C . SER B 1 216 ? 17.281 1.054 -4.406 1 96.44 216 SER B C 1
ATOM 5722 O O . SER B 1 216 ? 16.094 1.123 -4.719 1 96.44 216 SER B O 1
ATOM 5724 N N . GLY B 1 217 ? 18.188 1.831 -4.973 1 95.44 217 GLY B N 1
ATOM 5725 C CA . GLY B 1 217 ? 17.812 2.939 -5.828 1 95.44 217 GLY B CA 1
ATOM 5726 C C . GLY B 1 217 ? 17.109 4.059 -5.082 1 95.44 217 GLY B C 1
ATOM 5727 O O . GLY B 1 217 ? 16.312 4.805 -5.668 1 95.44 217 GLY B O 1
ATOM 5728 N N . GLY B 1 218 ? 17.25 4.086 -3.818 1 98.06 218 GLY B N 1
ATOM 5729 C CA . GLY B 1 218 ? 16.672 5.129 -2.994 1 98.06 218 GLY B CA 1
ATOM 5730 C C . GLY B 1 218 ? 15.273 4.781 -2.498 1 98.06 218 GLY B C 1
ATOM 5731 O O . GLY B 1 218 ? 14.672 5.539 -1.732 1 98.06 218 GLY B O 1
ATOM 5732 N N . ARG B 1 219 ? 14.758 3.619 -2.812 1 97.88 219 ARG B N 1
ATOM 5733 C CA . ARG B 1 219 ? 13.352 3.275 -2.594 1 97.88 219 ARG B CA 1
ATOM 5734 C C . ARG B 1 219 ? 13.055 3.107 -1.108 1 97.88 219 ARG B C 1
ATOM 5736 O O . ARG B 1 219 ? 11.93 3.344 -0.666 1 97.88 219 ARG B O 1
ATOM 5743 N N . ASP B 1 220 ? 14.008 2.691 -0.336 1 98.5 220 ASP B N 1
ATOM 5744 C CA . ASP B 1 220 ? 13.758 2.469 1.086 1 98.5 220 ASP B CA 1
ATOM 5745 C C . ASP B 1 220 ? 14.219 3.666 1.916 1 98.5 220 ASP B C 1
ATOM 5747 O O . ASP B 1 220 ? 14.359 3.564 3.137 1 98.5 220 ASP B O 1
ATOM 5751 N N . HIS B 1 221 ? 14.555 4.801 1.27 1 98.88 221 HIS B N 1
ATOM 5752 C CA . HIS B 1 221 ? 14.93 6.027 1.964 1 98.88 221 HIS B CA 1
ATOM 5753 C C . HIS B 1 221 ? 13.695 6.832 2.365 1 98.88 221 HIS B C 1
ATOM 5755 O O . HIS B 1 221 ? 12.727 6.91 1.606 1 98.88 221 HIS B O 1
ATOM 5761 N N . ILE B 1 222 ? 13.68 7.336 3.521 1 98.88 222 ILE B N 1
ATOM 5762 C CA . ILE B 1 222 ? 12.664 8.25 4.035 1 98.88 222 ILE B CA 1
ATOM 5763 C C . ILE B 1 222 ? 13.211 9.68 4.035 1 98.88 222 ILE B C 1
ATOM 5765 O O . ILE B 1 222 ? 14.172 9.984 4.75 1 98.88 222 ILE B O 1
ATOM 5769 N N . ILE B 1 223 ? 12.648 10.539 3.238 1 98.75 223 ILE B N 1
ATOM 5770 C CA . ILE B 1 223 ? 13.086 11.922 3.117 1 98.75 223 ILE B CA 1
ATOM 5771 C C . ILE B 1 223 ? 11.969 12.859 3.578 1 98.75 223 ILE B C 1
ATOM 5773 O O . ILE B 1 223 ? 10.812 12.719 3.158 1 98.75 223 ILE B O 1
ATOM 5777 N N . LEU B 1 224 ? 12.32 13.75 4.441 1 98.25 224 LEU B N 1
ATOM 5778 C CA . LEU B 1 224 ? 11.344 14.656 5.027 1 98.25 224 LEU B CA 1
ATOM 5779 C C . LEU B 1 224 ? 11.266 15.953 4.23 1 98.25 224 LEU B C 1
ATOM 5781 O O . LEU B 1 224 ? 12.242 16.703 4.137 1 98.25 224 LEU B O 1
ATOM 5785 N N . ALA B 1 225 ? 10.172 16.172 3.596 1 97.44 225 ALA B N 1
ATOM 5786 C CA . ALA B 1 225 ? 9.875 17.375 2.83 1 97.44 225 ALA B CA 1
ATOM 5787 C C . ALA B 1 225 ? 8.523 17.953 3.23 1 97.44 225 ALA B C 1
ATOM 5789 O O . ALA B 1 225 ? 7.664 18.188 2.377 1 97.44 225 ALA B O 1
ATOM 5790 N N . HIS B 1 226 ? 8.406 18.281 4.461 1 97.75 226 HIS B N 1
ATOM 5791 C CA . HIS B 1 226 ? 7.105 18.609 5.02 1 97.75 226 HIS B CA 1
ATOM 5792 C C . HIS B 1 226 ? 6.602 19.953 4.484 1 97.75 226 HIS B C 1
ATOM 5794 O O . HIS B 1 226 ? 5.441 20.062 4.086 1 97.75 226 HIS B O 1
ATOM 5800 N N . HIS B 1 227 ? 7.473 21 4.551 1 96.62 227 HIS B N 1
ATOM 5801 C CA . HIS B 1 227 ? 7.082 22.266 3.965 1 96.62 227 HIS B CA 1
ATOM 5802 C C . HIS B 1 227 ? 6.84 22.141 2.465 1 96.62 227 HIS B C 1
ATOM 5804 O O . HIS B 1 227 ? 7.648 21.531 1.753 1 96.62 227 HIS B O 1
ATOM 5810 N N . PRO B 1 228 ? 5.777 22.688 1.962 1 94 228 PRO B N 1
ATOM 5811 C CA . PRO B 1 228 ? 5.445 22.5 0.548 1 94 228 PRO B CA 1
ATOM 5812 C C . PRO B 1 228 ? 6.551 22.984 -0.387 1 94 228 PRO B C 1
ATOM 5814 O O . PRO B 1 228 ? 6.652 22.516 -1.524 1 94 228 PRO B O 1
ATOM 5817 N N . ASN B 1 229 ? 7.426 23.875 0.101 1 94.31 229 ASN B N 1
ATOM 5818 C CA . ASN B 1 229 ? 8.469 24.422 -0.757 1 94.31 229 ASN B CA 1
ATOM 5819 C C . ASN B 1 229 ? 9.836 23.828 -0.427 1 94.31 229 ASN B C 1
ATOM 5821 O O . ASN B 1 229 ? 10.852 24.219 -1.004 1 94.31 229 ASN B O 1
ATOM 5825 N N . SER B 1 230 ? 9.852 22.922 0.476 1 95.44 230 SER B N 1
ATOM 5826 C CA . SER B 1 230 ? 11.133 22.297 0.809 1 95.44 230 SER B CA 1
ATOM 5827 C C . SER B 1 230 ? 11.578 21.344 -0.285 1 95.44 230 SER B C 1
ATOM 5829 O O . SER B 1 230 ? 10.75 20.734 -0.97 1 95.44 230 SER B O 1
ATOM 5831 N N . LEU B 1 231 ? 12.859 21.25 -0.544 1 96.81 231 LEU B N 1
ATOM 5832 C CA . LEU B 1 231 ? 13.508 20.312 -1.458 1 96.81 231 LEU B CA 1
ATOM 5833 C C . LEU B 1 231 ? 13.008 20.516 -2.885 1 96.81 231 LEU B C 1
ATOM 5835 O O . LEU B 1 231 ? 12.945 19.562 -3.664 1 96.81 231 LEU B O 1
ATOM 5839 N N . LEU B 1 232 ? 12.648 21.688 -3.211 1 94.44 232 LEU B N 1
ATOM 5840 C CA . LEU B 1 232 ? 12.109 21.984 -4.535 1 94.44 232 LEU B CA 1
ATOM 5841 C C . LEU B 1 232 ? 13.094 21.578 -5.625 1 94.44 232 LEU B C 1
ATOM 5843 O O . LEU B 1 232 ? 12.688 21.062 -6.676 1 94.44 232 LEU B O 1
ATOM 5847 N N . ASP B 1 233 ? 14.359 21.641 -5.355 1 93.44 233 ASP B N 1
ATOM 5848 C CA . ASP B 1 233 ? 15.383 21.406 -6.367 1 93.44 233 ASP B CA 1
ATOM 5849 C C . ASP B 1 233 ? 15.836 19.953 -6.367 1 93.44 233 ASP B C 1
ATOM 5851 O O . ASP B 1 233 ? 16.484 19.5 -7.312 1 93.44 233 ASP B O 1
ATOM 5855 N N . ALA B 1 234 ? 15.484 19.266 -5.348 1 96.75 234 ALA B N 1
ATOM 5856 C CA . ALA B 1 234 ? 16.031 17.922 -5.191 1 96.75 234 ALA B CA 1
ATOM 5857 C C . ALA B 1 234 ? 14.953 16.859 -5.355 1 96.75 234 ALA B C 1
ATOM 5859 O O . ALA B 1 234 ? 15.258 15.68 -5.586 1 96.75 234 ALA B O 1
ATOM 5860 N N . ARG B 1 235 ? 13.711 17.172 -5.211 1 94.94 235 ARG B N 1
ATOM 5861 C CA . ARG B 1 235 ? 12.633 16.203 -5.09 1 94.94 235 ARG B CA 1
ATOM 5862 C C . ARG B 1 235 ? 12.531 15.344 -6.344 1 94.94 235 ARG B C 1
ATOM 5864 O O . ARG B 1 235 ? 12.242 14.148 -6.258 1 94.94 235 ARG B O 1
ATOM 5871 N N . MET B 1 236 ? 12.781 15.914 -7.492 1 93.94 236 MET B N 1
ATOM 5872 C CA . MET B 1 236 ? 12.68 15.148 -8.734 1 93.94 236 MET B CA 1
ATOM 5873 C C . MET B 1 236 ? 13.789 14.102 -8.812 1 93.94 236 MET B C 1
ATOM 5875 O O . MET B 1 236 ? 13.578 13.008 -9.336 1 93.94 236 MET B O 1
ATOM 5879 N N . MET B 1 237 ? 14.891 14.438 -8.336 1 95.44 237 MET B N 1
ATOM 5880 C CA . MET B 1 237 ? 16.016 13.523 -8.367 1 95.44 237 MET B CA 1
ATOM 5881 C C . MET B 1 237 ? 15.883 12.453 -7.289 1 95.44 237 MET B C 1
ATOM 5883 O O . MET B 1 237 ? 16.422 11.352 -7.434 1 95.44 237 MET B O 1
ATOM 5887 N N . LEU B 1 238 ? 15.141 12.742 -6.266 1 97.44 238 LEU B N 1
ATOM 5888 C CA . LEU B 1 238 ? 15.023 11.836 -5.125 1 97.44 238 LEU B CA 1
ATOM 5889 C C . LEU B 1 238 ? 13.656 11.156 -5.109 1 97.44 238 LEU B C 1
ATOM 5891 O O . LEU B 1 238 ? 13.25 10.594 -4.09 1 97.44 238 LEU B O 1
ATOM 5895 N N . TRP B 1 239 ? 12.945 11.094 -6.23 1 95.44 239 TRP B N 1
ATOM 5896 C CA . TRP B 1 239 ? 11.523 10.75 -6.316 1 95.44 239 TRP B CA 1
ATOM 5897 C C . TRP B 1 239 ? 11.297 9.289 -5.941 1 95.44 239 TRP B C 1
ATOM 5899 O O . TRP B 1 239 ? 10.195 8.914 -5.527 1 95.44 239 TRP B O 1
ATOM 5909 N N . PRO B 1 240 ? 12.297 8.367 -6.074 1 96.56 240 PRO B N 1
ATOM 5910 C CA . PRO B 1 240 ? 12.008 6.992 -5.676 1 96.56 240 PRO B CA 1
ATOM 5911 C C . PRO B 1 240 ? 11.828 6.836 -4.168 1 96.56 240 PRO B C 1
ATOM 5913 O O . PRO B 1 240 ? 11.242 5.852 -3.711 1 96.56 240 PRO B O 1
ATOM 5916 N N . ALA B 1 241 ? 12.352 7.793 -3.424 1 98.38 241 ALA B N 1
ATOM 5917 C CA . ALA B 1 241 ? 12.281 7.73 -1.966 1 98.38 241 ALA B CA 1
ATOM 5918 C C . ALA B 1 241 ? 10.859 7.973 -1.471 1 98.38 241 ALA B C 1
ATOM 5920 O O . ALA B 1 241 ? 10.023 8.508 -2.203 1 98.38 241 ALA B O 1
ATOM 5921 N N . THR B 1 242 ? 10.547 7.465 -0.353 1 98.62 242 THR B N 1
ATOM 5922 C CA . THR B 1 242 ? 9.305 7.801 0.33 1 98.62 242 THR B CA 1
ATOM 5923 C C . THR B 1 242 ? 9.414 9.156 1.014 1 98.62 242 THR B C 1
ATOM 5925 O O . THR B 1 242 ? 10.25 9.352 1.897 1 98.62 242 THR B O 1
ATOM 5928 N N . PHE B 1 243 ? 8.609 10.078 0.599 1 98.56 243 PHE B N 1
ATOM 5929 C CA . PHE B 1 243 ? 8.594 11.406 1.201 1 98.56 243 PHE B CA 1
ATOM 5930 C C . PHE B 1 243 ? 7.594 11.469 2.35 1 98.56 243 PHE B C 1
ATOM 5932 O O . PHE B 1 243 ? 6.539 10.828 2.299 1 98.56 243 PHE B O 1
ATOM 5939 N N . VAL B 1 244 ? 7.926 12.148 3.377 1 98.62 244 VAL B N 1
ATOM 5940 C CA . VAL B 1 244 ? 6.98 12.578 4.402 1 98.62 244 VAL B CA 1
ATOM 5941 C C . VAL B 1 244 ? 6.652 14.055 4.219 1 98.62 244 VAL B C 1
ATOM 5943 O O . VAL B 1 244 ? 7.527 14.914 4.363 1 98.62 244 VAL B O 1
ATOM 5946 N N . LEU B 1 245 ? 5.434 14.32 3.855 1 97.69 245 LEU B N 1
ATOM 5947 C CA . LEU B 1 245 ? 5.078 15.664 3.432 1 97.69 245 LEU B CA 1
ATOM 5948 C C . LEU B 1 245 ? 3.75 16.094 4.047 1 97.69 245 LEU B C 1
ATOM 5950 O O . LEU B 1 245 ? 3.084 15.305 4.715 1 97.69 245 LEU B O 1
ATOM 5954 N N . SER B 1 246 ? 3.42 17.359 3.855 1 97.5 246 SER B N 1
ATOM 5955 C CA . SER B 1 246 ? 2.182 17.891 4.414 1 97.5 246 SER B CA 1
ATOM 5956 C C . SER B 1 246 ? 1.016 17.703 3.449 1 97.5 246 SER B C 1
ATOM 5958 O O . SER B 1 246 ? -0.136 17.594 3.875 1 97.5 246 SER B O 1
ATOM 5960 N N . ASP B 1 247 ? 1.275 17.75 2.193 1 96.31 247 ASP B N 1
ATOM 5961 C CA . ASP B 1 247 ? 0.276 17.547 1.153 1 96.31 247 ASP B CA 1
ATOM 5962 C C . ASP B 1 247 ? 0.936 17.344 -0.21 1 96.31 247 ASP B C 1
ATOM 5964 O O . ASP B 1 247 ? 2.162 17.406 -0.326 1 96.31 247 ASP B O 1
ATOM 5968 N N . PHE B 1 248 ? 0.146 17.109 -1.229 1 95.62 248 PHE B N 1
ATOM 5969 C CA . PHE B 1 248 ? 0.674 16.812 -2.557 1 95.62 248 PHE B CA 1
ATOM 5970 C C . PHE B 1 248 ? 0.491 18 -3.486 1 95.62 248 PHE B C 1
ATOM 5972 O O . PHE B 1 248 ? 0.668 17.891 -4.699 1 95.62 248 PHE B O 1
ATOM 5979 N N . GLY B 1 249 ? 0.105 19.109 -2.992 1 92.75 249 GLY B N 1
ATOM 5980 C CA . GLY B 1 249 ? -0.317 20.25 -3.805 1 92.75 249 GLY B CA 1
ATOM 5981 C C . GLY B 1 249 ? 0.757 20.719 -4.762 1 92.75 249 GLY B C 1
ATOM 5982 O O . GLY B 1 249 ? 0.453 21.312 -5.801 1 92.75 249 GLY B O 1
ATOM 5983 N N . ARG B 1 250 ? 1.964 20.438 -4.496 1 91.88 250 ARG B N 1
ATOM 5984 C CA . ARG B 1 250 ? 3.047 20.969 -5.32 1 91.88 250 ARG B CA 1
ATOM 5985 C C . ARG B 1 250 ? 3.871 19.828 -5.926 1 91.88 250 ARG B C 1
ATOM 5987 O O . ARG B 1 250 ? 5.047 20.016 -6.25 1 91.88 250 ARG B O 1
ATOM 5994 N N . TYR B 1 251 ? 3.283 18.672 -5.992 1 94 251 TYR B N 1
ATOM 5995 C CA . TYR B 1 251 ? 3.965 17.5 -6.527 1 94 251 TYR B CA 1
ATOM 5996 C C . TYR B 1 251 ? 3.186 16.891 -7.691 1 94 251 TYR B C 1
ATOM 5998 O O . TYR B 1 251 ? 1.974 16.688 -7.598 1 94 251 TYR B O 1
ATOM 6006 N N . PRO B 1 252 ? 3.852 16.672 -8.789 1 93.75 252 PRO B N 1
ATOM 6007 C CA . PRO B 1 252 ? 3.191 15.75 -9.727 1 93.75 252 PRO B CA 1
ATOM 6008 C C . PRO B 1 252 ? 2.969 14.359 -9.133 1 93.75 252 PRO B C 1
ATOM 6010 O O . PRO B 1 252 ? 3.766 13.906 -8.305 1 93.75 252 PRO B O 1
ATOM 6013 N N . PRO B 1 253 ? 1.948 13.672 -9.508 1 92.12 253 PRO B N 1
ATOM 6014 C CA . PRO B 1 253 ? 1.622 12.359 -8.938 1 92.12 253 PRO B CA 1
ATOM 6015 C C . PRO B 1 253 ? 2.73 11.328 -9.148 1 92.12 253 PRO B C 1
ATOM 6017 O O . PRO B 1 253 ? 2.828 10.359 -8.398 1 92.12 253 PRO B O 1
ATOM 6020 N N . THR B 1 254 ? 3.568 11.477 -10.102 1 92 254 THR B N 1
ATOM 6021 C CA . THR B 1 254 ? 4.656 10.539 -10.367 1 92 254 THR B CA 1
ATOM 6022 C C . THR B 1 254 ? 5.773 10.703 -9.344 1 92 254 THR B C 1
ATOM 6024 O O . THR B 1 254 ? 6.594 9.797 -9.164 1 92 254 THR B O 1
ATOM 6027 N N . VAL B 1 255 ? 5.836 11.852 -8.703 1 94.81 255 VAL B N 1
ATOM 6028 C CA . VAL B 1 255 ? 6.887 12.141 -7.738 1 94.81 255 VAL B CA 1
ATOM 6029 C C . VAL B 1 255 ? 6.395 11.812 -6.328 1 94.81 255 VAL B C 1
ATOM 6031 O O . VAL B 1 255 ? 7.117 11.203 -5.539 1 94.81 255 VAL B O 1
ATOM 6034 N N . ALA B 1 256 ? 5.168 12.219 -6.125 1 96.44 256 ALA B N 1
ATOM 6035 C CA . ALA B 1 256 ? 4.602 11.961 -4.801 1 96.44 256 ALA B CA 1
ATOM 6036 C C . ALA B 1 256 ? 3.117 11.617 -4.898 1 96.44 256 ALA B C 1
ATOM 6038 O O . ALA B 1 256 ? 2.383 12.211 -5.688 1 96.44 256 ALA B O 1
ATOM 6039 N N . ASN B 1 257 ? 2.76 10.664 -4.129 1 95.12 257 ASN B N 1
ATOM 6040 C CA . ASN B 1 257 ? 1.369 10.219 -4.113 1 95.12 257 ASN B CA 1
ATOM 6041 C C . ASN B 1 257 ? 1.051 9.43 -2.848 1 95.12 257 ASN B C 1
ATOM 6043 O O . ASN B 1 257 ? 1.952 9.086 -2.08 1 95.12 257 ASN B O 1
ATOM 6047 N N . VAL B 1 258 ? -0.221 9.133 -2.701 1 93.12 258 VAL B N 1
ATOM 6048 C CA . VAL B 1 258 ? -0.727 8.578 -1.451 1 93.12 258 VAL B CA 1
ATOM 6049 C C . VAL B 1 258 ? -0.26 7.129 -1.307 1 93.12 258 VAL B C 1
ATOM 6051 O O . VAL B 1 258 ? -0.115 6.625 -0.19 1 93.12 258 VAL B O 1
ATOM 6054 N N . ASP B 1 259 ? 0.011 6.434 -2.373 1 91.81 259 ASP B N 1
ATOM 6055 C CA . ASP B 1 259 ? 0.406 5.027 -2.328 1 91.81 259 ASP B CA 1
ATOM 6056 C C . ASP B 1 259 ? 1.854 4.879 -1.866 1 91.81 259 ASP B C 1
ATOM 6058 O O . ASP B 1 259 ? 2.201 3.9 -1.203 1 91.81 259 ASP B O 1
ATOM 6062 N N . LYS B 1 260 ? 2.617 5.816 -2.139 1 95.06 260 LYS B N 1
ATOM 6063 C CA . LYS B 1 260 ? 4.055 5.742 -1.88 1 95.06 260 LYS B CA 1
ATOM 6064 C C . LYS B 1 260 ? 4.43 6.543 -0.637 1 95.06 260 LYS B C 1
ATOM 6066 O O . LYS B 1 260 ? 5.23 6.086 0.182 1 95.06 260 LYS B O 1
ATOM 6071 N N . ASP B 1 261 ? 3.887 7.688 -0.507 1 98.12 261 ASP B N 1
ATOM 6072 C CA . ASP B 1 261 ? 4.379 8.688 0.438 1 98.12 261 ASP B CA 1
ATOM 6073 C C . ASP B 1 261 ? 3.471 8.773 1.663 1 98.12 261 ASP B C 1
ATOM 6075 O O . ASP B 1 261 ? 2.42 8.133 1.712 1 98.12 261 ASP B O 1
ATOM 6079 N N . VAL B 1 262 ? 3.969 9.516 2.701 1 98.44 262 VAL B N 1
ATOM 6080 C CA . VAL B 1 262 ? 3.289 9.641 3.986 1 98.44 262 VAL B CA 1
ATOM 6081 C C . VAL B 1 262 ? 2.918 11.102 4.234 1 98.44 262 VAL B C 1
ATOM 6083 O O . VAL B 1 262 ? 3.754 12 4.078 1 98.44 262 VAL B O 1
ATOM 6086 N N . ILE B 1 263 ? 1.685 11.336 4.555 1 98.44 263 ILE B N 1
ATOM 6087 C CA . ILE B 1 263 ? 1.244 12.664 4.961 1 98.44 263 ILE B CA 1
ATOM 6088 C C . ILE B 1 263 ? 1.395 12.82 6.473 1 98.44 263 ILE B C 1
ATOM 6090 O O . ILE B 1 263 ? 0.89 11.992 7.238 1 98.44 263 ILE B O 1
ATOM 6094 N N . ALA B 1 264 ? 2.119 13.789 6.895 1 98.62 264 ALA B N 1
ATOM 6095 C CA . ALA B 1 264 ? 2.316 14.078 8.312 1 98.62 264 ALA B CA 1
ATOM 6096 C C . ALA B 1 264 ? 1.613 15.367 8.719 1 98.62 264 ALA B C 1
ATOM 6098 O O . ALA B 1 264 ? 1.495 16.297 7.91 1 98.62 264 ALA B O 1
ATOM 6099 N N . PRO B 1 265 ? 1.158 15.43 9.945 1 98.5 265 PRO B N 1
ATOM 6100 C CA . PRO B 1 265 ? 0.486 16.656 10.406 1 98.5 265 PRO B CA 1
ATOM 6101 C C . PRO B 1 265 ? 1.462 17.781 10.695 1 98.5 265 PRO B C 1
ATOM 6103 O O . PRO B 1 265 ? 2.654 17.547 10.906 1 98.5 265 PRO B O 1
ATOM 6106 N N . TYR B 1 266 ? 0.862 19 10.648 1 97.81 266 TYR B N 1
ATOM 6107 C CA . TYR B 1 266 ? 1.569 20.172 11.18 1 97.81 266 TYR B CA 1
ATOM 6108 C C . TYR B 1 266 ? 1.655 20.109 12.695 1 97.81 266 TYR B C 1
ATOM 6110 O O . TYR B 1 266 ? 0.798 19.5 13.352 1 97.81 266 TYR B O 1
ATOM 6118 N N . LYS B 1 267 ? 2.707 20.625 13.195 1 97.19 267 LYS B N 1
ATOM 6119 C CA . LYS B 1 267 ? 2.662 20.922 14.625 1 97.19 267 LYS B CA 1
ATOM 6120 C C . LYS B 1 267 ? 1.784 22.141 14.898 1 97.19 267 LYS B C 1
ATOM 6122 O O . LYS B 1 267 ? 2.062 23.234 14.414 1 97.19 267 LYS B O 1
ATOM 6127 N N . HIS B 1 268 ? 0.756 21.922 15.602 1 94.81 268 HIS B N 1
ATOM 6128 C CA . HIS B 1 268 ? -0.116 23.047 15.906 1 94.81 268 HIS B CA 1
ATOM 6129 C C . HIS B 1 268 ? 0.61 24.094 16.75 1 94.81 268 HIS B C 1
ATOM 6131 O O . HIS B 1 268 ? 1.482 23.75 17.547 1 94.81 268 HIS B O 1
ATOM 6137 N N . VAL B 1 269 ? 0.231 25.297 16.547 1 90.69 269 VAL B N 1
ATOM 6138 C CA . VAL B 1 269 ? 0.883 26.406 17.219 1 90.69 269 VAL B CA 1
ATOM 6139 C C . VAL B 1 269 ? 0.009 26.891 18.375 1 90.69 269 VAL B C 1
ATOM 6141 O O . VAL B 1 269 ? 0.513 27.438 19.359 1 90.69 269 VAL B O 1
ATOM 6144 N N . ILE B 1 270 ? -1.242 26.578 18.25 1 89.19 270 ILE B N 1
ATOM 6145 C CA . ILE B 1 270 ? -2.184 26.922 19.312 1 89.19 270 ILE B CA 1
ATOM 6146 C C . ILE B 1 270 ? -1.99 25.984 20.5 1 89.19 270 ILE B C 1
ATOM 6148 O O . ILE B 1 270 ? -1.697 24.797 20.312 1 89.19 270 ILE B O 1
ATOM 6152 N N . LYS B 1 271 ? -2.115 26.578 21.625 1 85.88 271 LYS B N 1
ATOM 6153 C CA . LYS B 1 271 ? -1.99 25.75 22.828 1 85.88 271 LYS B CA 1
ATOM 6154 C C . LYS B 1 271 ? -3.125 24.734 22.922 1 85.88 271 LYS B C 1
ATOM 6156 O O . LYS B 1 271 ? -4.277 25.062 22.609 1 85.88 271 LYS B O 1
ATOM 6161 N N . THR B 1 272 ? -2.744 23.547 23.328 1 90 272 THR B N 1
ATOM 6162 C CA . THR B 1 272 ? -3.738 22.5 23.516 1 90 272 THR B CA 1
ATOM 6163 C C . THR B 1 272 ? -4.758 22.906 24.578 1 90 272 THR B C 1
ATOM 6165 O O . THR B 1 272 ? -4.398 23.469 25.609 1 90 272 THR B O 1
ATOM 6168 N N . TYR B 1 273 ? -5.957 22.672 24.297 1 93 273 TYR B N 1
ATOM 6169 C CA . TYR B 1 273 ? -7.027 22.984 25.234 1 93 273 TYR B CA 1
ATOM 6170 C C . TYR B 1 273 ? -7.098 21.953 26.344 1 93 273 TYR B C 1
ATOM 6172 O O . TYR B 1 273 ? -7.852 20.969 26.25 1 93 273 TYR B O 1
ATOM 6180 N N . VAL B 1 274 ? -6.426 22.219 27.391 1 90 274 VAL B N 1
ATOM 6181 C CA . VAL B 1 274 ? -6.352 21.297 28.516 1 90 274 VAL B CA 1
ATOM 6182 C C . VAL B 1 274 ? -7.613 21.406 29.375 1 90 274 VAL B C 1
ATOM 6184 O O . VAL B 1 274 ? -8.07 22.516 29.656 1 90 274 VAL B O 1
ATOM 6187 N N . ASN B 1 275 ? -8.227 20.406 29.781 1 90.5 275 ASN B N 1
ATOM 6188 C CA . ASN B 1 275 ? -9.391 20.328 30.656 1 90.5 275 ASN B CA 1
ATOM 6189 C C . ASN B 1 275 ? -10.578 21.094 30.062 1 90.5 275 ASN B C 1
ATOM 6191 O O . ASN B 1 275 ? -11.188 21.922 30.75 1 90.5 275 ASN B O 1
ATOM 6195 N N . ASP B 1 276 ? -10.773 20.953 28.828 1 93.94 276 ASP B N 1
ATOM 6196 C CA . ASP B 1 276 ? -11.914 21.547 28.125 1 93.94 276 ASP B CA 1
ATOM 6197 C C . ASP B 1 276 ? -13.227 20.969 28.641 1 93.94 276 ASP B C 1
ATOM 6199 O O . ASP B 1 276 ? -13.547 19.812 28.391 1 93.94 276 ASP B O 1
ATOM 6203 N N . SER B 1 277 ? -13.961 21.734 29.344 1 92.81 277 SER B N 1
ATOM 6204 C CA . SER B 1 277 ? -15.266 21.344 29.875 1 92.81 277 SER B CA 1
ATOM 6205 C C . SER B 1 277 ? -16.391 22.062 29.141 1 92.81 277 SER B C 1
ATOM 6207 O O . SER B 1 277 ? -17.5 22.188 29.656 1 92.81 277 SER B O 1
ATOM 6209 N N . SER B 1 278 ? -16.062 22.578 27.984 1 92.56 278 SER B N 1
ATOM 6210 C CA . SER B 1 278 ? -17.047 23.344 27.234 1 92.56 278 SER B CA 1
ATOM 6211 C C . SER B 1 278 ? -18.172 22.453 26.734 1 92.56 278 SER B C 1
ATOM 6213 O O . SER B 1 278 ? -18.047 21.219 26.734 1 92.56 278 SER B O 1
ATOM 6215 N N . ASP B 1 279 ? -19.297 23.094 26.438 1 94.31 279 ASP B N 1
ATOM 6216 C CA . ASP B 1 279 ? -20.406 22.453 25.734 1 94.31 279 ASP B CA 1
ATOM 6217 C C . ASP B 1 279 ? -20.906 23.344 24.594 1 94.31 279 ASP B C 1
ATOM 6219 O O . ASP B 1 279 ? -20.297 24.375 24.281 1 94.31 279 ASP B O 1
ATOM 6223 N N . PHE B 1 280 ? -21.922 22.891 23.906 1 96.5 280 PHE B N 1
ATOM 6224 C CA . PHE B 1 280 ? -22.422 23.547 22.703 1 96.5 280 PHE B CA 1
ATOM 6225 C C . PHE B 1 280 ? -22.797 24.984 22.984 1 96.5 280 PHE B C 1
ATOM 6227 O O . PHE B 1 280 ? -22.5 25.875 22.188 1 96.5 280 PHE B O 1
ATOM 6234 N N . ASP B 1 281 ? -23.328 25.359 24.141 1 95.38 281 ASP B N 1
ATOM 6235 C CA . ASP B 1 281 ? -23.859 26.688 24.453 1 95.38 281 ASP B CA 1
ATOM 6236 C C . ASP B 1 281 ? -22.766 27.578 25.047 1 95.38 281 ASP B C 1
ATOM 6238 O O . ASP B 1 281 ? -22.859 28.812 24.969 1 95.38 281 ASP B O 1
ATOM 6242 N N . SER B 1 282 ? -21.781 26.984 25.625 1 95.38 282 SER B N 1
ATOM 6243 C CA . SER B 1 282 ? -20.734 27.781 26.266 1 95.38 282 SER B CA 1
ATOM 6244 C C . SER B 1 282 ? -19.781 28.375 25.234 1 95.38 282 SER B C 1
ATOM 6246 O O . SER B 1 282 ? -19 29.281 25.547 1 95.38 282 SER B O 1
ATOM 6248 N N . ARG B 1 283 ? -19.812 27.891 23.969 1 97.12 283 ARG B N 1
ATOM 624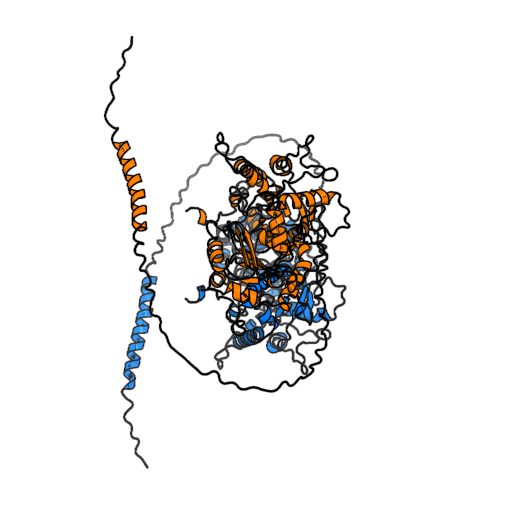9 C CA . ARG B 1 283 ? -19.031 28.469 22.891 1 97.12 283 ARG B CA 1
ATOM 6250 C C . ARG B 1 283 ? -19.875 29.422 22.047 1 97.12 283 ARG B C 1
ATOM 6252 O O . ARG B 1 283 ? -20.672 28.984 21.203 1 97.12 283 ARG B O 1
ATOM 6259 N N . PRO B 1 284 ? -19.641 30.625 22.219 1 96.5 284 PRO B N 1
ATOM 6260 C CA . PRO B 1 284 ? -20.562 31.609 21.641 1 96.5 284 PRO B CA 1
ATOM 6261 C C . PRO B 1 284 ? -20.375 31.766 20.125 1 96.5 284 PRO B C 1
ATOM 6263 O O . PRO B 1 284 ? -21.328 32.094 19.406 1 96.5 284 PRO B O 1
ATOM 6266 N N . THR B 1 285 ? -19.172 31.656 19.609 1 97.94 285 THR B N 1
ATOM 6267 C CA . THR B 1 285 ? -18.922 31.812 18.172 1 97.94 285 THR B CA 1
ATOM 6268 C C . THR B 1 285 ? -19.312 30.547 17.422 1 97.94 285 THR B C 1
ATOM 6270 O O . THR B 1 285 ? -18.938 29.438 17.797 1 97.94 285 THR B O 1
ATOM 6273 N N . LEU B 1 286 ? -20.125 30.719 16.422 1 98.31 286 LEU B N 1
ATOM 6274 C CA . LEU B 1 286 ? -20.594 29.578 15.633 1 98.31 286 LEU B CA 1
ATOM 6275 C C . LEU B 1 286 ? -19.5 29.094 14.68 1 98.31 286 LEU B C 1
ATOM 6277 O O . LEU B 1 286 ? -19.141 27.922 14.68 1 98.31 286 LEU B O 1
ATOM 6281 N N . LEU B 1 287 ? -19 29.984 13.891 1 98.31 287 LEU B N 1
ATOM 6282 C CA . LEU B 1 287 ? -18.031 29.672 12.836 1 98.31 287 LEU B CA 1
ATOM 6283 C C . LEU B 1 287 ? -16.859 30.656 12.883 1 98.31 287 LEU B C 1
ATOM 6285 O O . LEU B 1 287 ? -17.062 31.875 12.945 1 98.31 287 LEU B O 1
ATOM 6289 N N . TYR B 1 288 ? -15.633 30.109 12.859 1 97.62 288 TYR B N 1
ATOM 6290 C CA . TYR B 1 288 ? -14.453 30.938 13.078 1 97.62 288 TYR B CA 1
ATOM 6291 C C . TYR B 1 288 ? -13.43 30.734 11.969 1 97.62 288 TYR B C 1
ATOM 6293 O O . TYR B 1 288 ? -13.148 29.609 11.57 1 97.62 288 TYR B O 1
ATOM 6301 N N . PHE B 1 289 ? -12.891 31.812 11.438 1 95.88 289 PHE B N 1
ATOM 6302 C CA . PHE B 1 289 ? -11.742 31.812 10.531 1 95.88 289 PHE B CA 1
ATOM 6303 C C . PHE B 1 289 ? -10.891 33.062 10.75 1 95.88 289 PHE B C 1
ATOM 6305 O O . PHE B 1 289 ? -11.406 34.188 10.781 1 95.88 289 PHE B O 1
ATOM 6312 N N . GLN B 1 290 ? -9.688 32.812 10.922 1 91.75 290 GLN B N 1
ATOM 6313 C CA . GLN B 1 290 ? -8.719 33.906 10.992 1 91.75 290 GLN B CA 1
ATOM 6314 C C . GLN B 1 290 ? -7.438 33.531 10.25 1 91.75 290 GLN B C 1
ATOM 6316 O O . GLN B 1 290 ? -6.758 32.594 10.609 1 91.75 290 GLN B O 1
ATOM 6321 N N . GLY B 1 291 ? -7.125 34.188 9.211 1 87.88 291 GLY B N 1
ATOM 6322 C CA . GLY B 1 291 ? -5.953 33.906 8.398 1 87.88 291 GLY B CA 1
ATOM 6323 C C . GLY B 1 291 ? -5.844 34.781 7.176 1 87.88 291 GLY B C 1
ATOM 6324 O O . GLY B 1 291 ? -6.625 35.719 7.012 1 87.88 291 GLY B O 1
ATOM 6325 N N . ALA B 1 292 ? -4.812 34.5 6.41 1 83.56 292 ALA B N 1
ATOM 6326 C CA . ALA B 1 292 ? -4.66 35.25 5.156 1 83.56 292 ALA B CA 1
ATOM 6327 C C . ALA B 1 292 ? -5.812 34.938 4.203 1 83.56 292 ALA B C 1
ATOM 6329 O O . ALA B 1 292 ? -6.055 33.781 3.859 1 83.56 292 ALA B O 1
ATOM 6330 N N . ILE B 1 293 ? -6.465 35.938 3.83 1 84.81 293 ILE B N 1
ATOM 6331 C CA . ILE B 1 293 ? -7.668 35.781 3.021 1 84.81 293 ILE B CA 1
ATOM 6332 C C . ILE B 1 293 ? -7.309 35.875 1.539 1 84.81 293 ILE B C 1
ATOM 6334 O O . ILE B 1 293 ? -7.789 35.062 0.727 1 84.81 293 ILE B O 1
ATOM 6338 N N . TYR B 1 294 ? -6.457 36.781 1.191 1 79.81 294 TYR B N 1
ATOM 6339 C CA . TYR B 1 294 ? -6.031 36.906 -0.2 1 79.81 294 TYR B CA 1
ATOM 6340 C C . TYR B 1 294 ? -4.855 35.969 -0.485 1 79.81 294 TYR B C 1
ATOM 6342 O O . TYR B 1 294 ? -3.787 36.125 0.114 1 79.81 294 TYR B O 1
ATOM 6350 N N . ARG B 1 295 ? -5.184 34.969 -1.217 1 75.88 295 ARG B N 1
ATOM 6351 C CA . ARG B 1 295 ? -4.164 33.969 -1.567 1 75.88 295 ARG B CA 1
ATOM 6352 C C . ARG B 1 295 ? -4.062 33.812 -3.08 1 75.88 295 ARG B C 1
ATOM 6354 O O . ARG B 1 295 ? -4.961 34.219 -3.816 1 75.88 295 ARG B O 1
ATOM 6361 N N . LYS B 1 296 ? -2.891 33.344 -3.504 1 69.06 296 LYS B N 1
ATOM 6362 C CA . LYS B 1 296 ? -2.672 33 -4.91 1 69.06 296 LYS B CA 1
ATOM 6363 C C . LYS B 1 296 ? -3.254 31.641 -5.258 1 69.06 296 LYS B C 1
ATOM 6365 O O . LYS B 1 296 ? -3.666 30.891 -4.367 1 69.06 296 LYS B O 1
ATOM 6370 N N . ASP B 1 297 ? -3.355 31.344 -6.57 1 65.56 297 ASP B N 1
ATOM 6371 C CA . ASP B 1 297 ? -3.693 30.016 -7.102 1 65.56 297 ASP B CA 1
ATOM 6372 C C . ASP B 1 297 ? -5.07 29.578 -6.621 1 65.56 297 ASP B C 1
ATOM 6374 O O . ASP B 1 297 ? -6.074 30.234 -6.887 1 65.56 297 ASP B O 1
ATOM 6378 N N . GLY B 1 298 ? -5.16 28.531 -5.586 1 61.5 298 GLY B N 1
ATOM 6379 C CA . GLY B 1 298 ? -6.344 27.828 -5.113 1 61.5 298 GLY B CA 1
ATOM 6380 C C . GLY B 1 298 ? -7.051 28.562 -3.984 1 61.5 298 GLY B C 1
ATOM 6381 O O . GLY B 1 298 ? -8.078 28.078 -3.482 1 61.5 298 GLY B O 1
ATOM 6382 N N . GLY B 1 299 ? -6.656 29.859 -3.793 1 74 299 GLY B N 1
ATOM 6383 C CA . GLY B 1 299 ? -7.133 30.531 -2.596 1 74 299 GLY B CA 1
ATOM 6384 C C . GLY B 1 299 ? -8.312 31.453 -2.857 1 74 299 GLY B C 1
ATOM 6385 O O . GLY B 1 299 ? -8.742 32.188 -1.967 1 74 299 GLY B O 1
ATOM 6386 N N . PHE B 1 300 ? -8.859 31.312 -4.027 1 83.62 300 PHE B N 1
ATOM 6387 C CA . PHE B 1 300 ? -9.969 32.219 -4.355 1 83.62 300 PHE B CA 1
ATOM 6388 C C . PHE B 1 300 ? -11.195 31.859 -3.525 1 83.62 300 PHE B C 1
ATOM 6390 O O . PHE B 1 300 ? -12 32.75 -3.203 1 83.62 300 PHE B O 1
ATOM 6397 N N . VAL B 1 301 ? -11.297 30.656 -3.109 1 90.62 301 VAL B N 1
ATOM 6398 C CA . VAL B 1 301 ? -12.43 30.188 -2.314 1 90.62 301 VAL B CA 1
ATOM 6399 C C . VAL B 1 301 ? -12.5 30.969 -1.004 1 90.62 301 VAL B C 1
ATOM 6401 O O . VAL B 1 301 ? -13.586 31.328 -0.545 1 90.62 301 VAL B O 1
ATOM 6404 N N . ARG B 1 302 ? -11.359 31.328 -0.435 1 90.88 302 ARG B N 1
ATOM 6405 C CA . ARG B 1 302 ? -11.297 32.062 0.823 1 90.88 302 ARG B CA 1
ATOM 6406 C C . ARG B 1 302 ? -11.906 33.438 0.671 1 90.88 302 ARG B C 1
ATOM 6408 O O . ARG B 1 302 ? -12.664 33.906 1.534 1 90.88 302 ARG B O 1
ATOM 6415 N N . GLN B 1 303 ? -11.562 34.031 -0.384 1 90.38 303 GLN B N 1
ATOM 6416 C CA . GLN B 1 303 ? -12.055 35.375 -0.637 1 90.38 303 GLN B CA 1
ATOM 6417 C C . GLN B 1 303 ? -13.57 35.375 -0.825 1 90.38 303 GLN B C 1
ATOM 6419 O O . GLN B 1 303 ? -14.273 36.219 -0.245 1 90.38 303 GLN B O 1
ATOM 6424 N N . GLU B 1 304 ? -14.008 34.5 -1.625 1 93.31 304 GLU B N 1
ATOM 6425 C CA . GLU B 1 304 ? -15.445 34.406 -1.885 1 93.31 304 GLU B CA 1
ATOM 6426 C C . GLU B 1 304 ? -16.219 34.094 -0.608 1 93.31 304 GLU B C 1
ATOM 6428 O O . GLU B 1 304 ? -17.281 34.656 -0.362 1 93.31 304 GLU B O 1
ATOM 6433 N N . LEU B 1 305 ? -15.672 33.25 0.152 1 95.19 305 LEU B N 1
ATOM 6434 C CA . LEU B 1 305 ? -16.344 32.875 1.39 1 95.19 305 LEU B CA 1
ATOM 6435 C C . LEU B 1 305 ? -16.344 34.031 2.387 1 95.19 305 LEU B C 1
ATOM 6437 O O . LEU B 1 305 ? -17.297 34.156 3.162 1 95.19 305 LEU B O 1
ATOM 6441 N N . PHE B 1 306 ? -15.281 34.781 2.363 1 94.06 306 PHE B N 1
ATOM 6442 C CA . PHE B 1 306 ? -15.242 35.969 3.219 1 94.06 306 PHE B CA 1
ATOM 6443 C C . PHE B 1 306 ? -16.438 36.875 2.951 1 94.06 306 PHE B C 1
ATOM 6445 O O . PHE B 1 306 ? -17.125 37.312 3.887 1 94.06 306 PHE B O 1
ATOM 6452 N N . TYR B 1 307 ? -16.766 37.062 1.729 1 93.44 307 TYR B N 1
ATOM 6453 C CA . TYR B 1 307 ? -17.859 37.969 1.365 1 93.44 307 TYR B CA 1
ATOM 6454 C C . TYR B 1 307 ? -19.219 37.344 1.681 1 93.44 307 TYR B C 1
ATOM 6456 O O . TYR B 1 307 ? -20.172 38.031 2.02 1 93.44 307 TYR B O 1
ATOM 6464 N N . LEU B 1 308 ? -19.25 36.062 1.644 1 95.44 308 LEU B N 1
ATOM 6465 C CA . LEU B 1 308 ? -20.5 35.344 1.878 1 95.44 308 LEU B CA 1
ATOM 6466 C C . LEU B 1 308 ? -20.797 35.25 3.369 1 95.44 308 LEU B C 1
ATOM 6468 O O . LEU B 1 308 ? -21.969 35.188 3.77 1 95.44 308 LEU B O 1
ATOM 6472 N N . LEU B 1 309 ? -19.688 35.312 4.215 1 96.62 309 LEU B N 1
ATOM 6473 C CA . LEU B 1 309 ? -19.891 34.875 5.594 1 96.62 309 LEU B CA 1
ATOM 6474 C C . LEU B 1 309 ? -19.609 36 6.566 1 96.62 309 LEU B C 1
ATOM 6476 O O . LEU B 1 309 ? -20.031 35.969 7.723 1 96.62 309 LEU B O 1
ATOM 6480 N N . LYS B 1 310 ? -18.969 37.031 6.227 1 93.06 310 LYS B N 1
ATOM 6481 C CA . LYS B 1 310 ? -18.453 38.062 7.141 1 93.06 310 LYS B CA 1
ATOM 6482 C C . LYS B 1 310 ? -19.578 38.719 7.918 1 93.06 310 LYS B C 1
ATOM 6484 O O . LYS B 1 310 ? -19.406 39.125 9.07 1 93.06 310 LYS B O 1
ATOM 6489 N N . ASP B 1 311 ? -20.781 38.781 7.395 1 95.06 311 ASP B N 1
ATOM 6490 C CA . ASP B 1 311 ? -21.875 39.5 8.023 1 95.06 311 ASP B CA 1
ATOM 6491 C C . ASP B 1 311 ? -22.875 38.562 8.672 1 95.06 311 ASP B C 1
ATOM 6493 O O . ASP B 1 311 ? -23.922 39 9.164 1 95.06 311 ASP B O 1
ATOM 6497 N N . GLU B 1 312 ? -22.609 37.375 8.648 1 96.88 312 GLU B N 1
ATOM 6498 C CA . GLU B 1 312 ? -23.5 36.406 9.258 1 96.88 312 GLU B CA 1
ATOM 6499 C C . GLU B 1 312 ? -23.406 36.438 10.781 1 96.88 312 GLU B C 1
ATOM 6501 O O . GLU B 1 312 ? -22.328 36.625 11.336 1 96.88 312 GLU B O 1
ATOM 6506 N N . LYS B 1 313 ? -24.469 36.156 11.406 1 96.75 313 LYS B N 1
ATOM 6507 C CA . LYS B 1 313 ? -24.531 36.188 12.867 1 96.75 313 LYS B CA 1
ATOM 6508 C C . LYS B 1 313 ? -23.625 35.125 13.484 1 96.75 313 LYS B C 1
ATOM 6510 O O . LYS B 1 313 ? -23.578 34 13.016 1 96.75 313 LYS B O 1
ATOM 6515 N N . ASP B 1 314 ? -22.859 35.531 14.531 1 96.94 314 ASP B N 1
ATOM 6516 C CA . ASP B 1 314 ? -21.984 34.656 15.344 1 96.94 314 ASP B CA 1
ATOM 6517 C C . ASP B 1 314 ? -20.859 34.094 14.508 1 96.94 314 ASP B C 1
ATOM 6519 O O . ASP B 1 314 ? -20.344 33 14.812 1 96.94 314 ASP B O 1
ATOM 6523 N N . VAL B 1 315 ? -20.547 34.656 13.383 1 97.62 315 VAL B N 1
ATOM 6524 C CA . VAL B 1 315 ? -19.453 34.25 12.531 1 97.62 315 VAL B CA 1
ATOM 6525 C C . VAL B 1 315 ? -18.281 35.219 12.68 1 97.62 315 VAL B C 1
ATOM 6527 O O . VAL B 1 315 ? -18.469 36.438 12.641 1 97.62 315 VAL B O 1
ATOM 6530 N N . HIS B 1 316 ? -17.141 34.688 13.016 1 96.44 316 HIS B N 1
ATOM 6531 C CA . HIS B 1 316 ? -15.906 35.469 13 1 96.44 316 HIS B CA 1
ATOM 6532 C C . HIS B 1 316 ? -15.055 35.125 11.781 1 96.44 316 HIS B C 1
ATOM 6534 O O . HIS B 1 316 ? -14.523 34 11.68 1 96.44 316 HIS B O 1
ATOM 6540 N N . PHE B 1 317 ? -14.977 35.969 10.859 1 94.62 317 PHE B N 1
ATOM 6541 C CA . PHE B 1 317 ? -14.156 35.844 9.664 1 94.62 317 PHE B CA 1
ATOM 6542 C C . PHE B 1 317 ? -13.258 37.062 9.469 1 94.62 317 PHE B C 1
ATOM 6544 O O . PHE B 1 317 ? -13.734 38.125 9.086 1 94.62 317 PHE B O 1
ATOM 6551 N N . SER B 1 318 ? -11.992 36.844 9.75 1 89.88 318 SER B N 1
ATOM 6552 C CA . SER B 1 318 ? -11.133 38.031 9.734 1 89.88 318 SER B CA 1
ATOM 6553 C C . SER B 1 318 ? -9.75 37.719 9.172 1 89.88 318 SER B C 1
ATOM 6555 O O . SER B 1 318 ? -9.367 36.531 9.102 1 89.88 318 SER B O 1
ATOM 6557 N N . PHE B 1 319 ? -9.086 38.75 8.758 1 81.81 319 PHE B N 1
ATOM 6558 C CA . PHE B 1 319 ? -7.703 38.656 8.312 1 81.81 319 PHE B CA 1
ATOM 6559 C C . PHE B 1 319 ? -6.781 38.312 9.477 1 81.81 319 PHE B C 1
ATOM 6561 O O . PHE B 1 319 ? -6.98 38.812 10.594 1 81.81 319 PHE B O 1
ATOM 6568 N N . GLY B 1 320 ? -5.926 37.406 9.141 1 72.81 320 GLY B N 1
ATOM 6569 C CA . GLY B 1 320 ? -4.934 37.062 10.148 1 72.81 320 GLY B CA 1
ATOM 6570 C C . GLY B 1 320 ? -3.859 38.125 10.312 1 72.81 320 GLY B C 1
ATOM 6571 O O . GLY B 1 320 ? -3.627 38.938 9.406 1 72.81 320 GLY B O 1
ATOM 6572 N N . SER B 1 321 ? -3.494 38.531 11.617 1 61.19 321 SER B N 1
ATOM 6573 C CA . SER B 1 321 ? -2.312 39.344 11.859 1 61.19 321 SER B CA 1
ATOM 6574 C C . SER B 1 321 ? -1.182 38.531 12.469 1 61.19 321 SER B C 1
ATOM 6576 O O . SER B 1 321 ? -1.421 37.656 13.305 1 61.19 321 SER B O 1
ATOM 6578 N N . VAL B 1 322 ? -0.04 38.312 11.695 1 53.94 322 VAL B N 1
ATOM 6579 C CA . VAL B 1 322 ? 1.113 37.594 12.234 1 53.94 322 VAL B CA 1
ATOM 6580 C C . VAL B 1 322 ? 1.717 38.406 13.391 1 53.94 322 VAL B C 1
ATOM 6582 O O . VAL B 1 322 ? 2.715 37.969 13.984 1 53.94 322 VAL B O 1
ATOM 6585 N N . GLN B 1 323 ? 1.104 39.438 13.836 1 55.06 323 GLN B N 1
ATOM 6586 C CA . GLN B 1 323 ? 1.737 40.219 14.898 1 55.06 323 GLN B CA 1
ATOM 6587 C C . GLN B 1 323 ? 1.611 39.5 16.25 1 55.06 323 GLN B C 1
ATOM 6589 O O . GLN B 1 323 ? 0.904 38.5 16.344 1 55.06 323 GLN B O 1
ATOM 6594 N N . LYS B 1 324 ? 2.537 39.781 17.234 1 58.19 324 LYS B N 1
ATOM 6595 C CA . LYS B 1 324 ? 2.832 39.219 18.562 1 58.19 324 LYS B CA 1
ATOM 6596 C C . LYS B 1 324 ? 1.56 38.719 19.234 1 58.19 324 LYS B C 1
ATOM 6598 O O . LYS B 1 324 ? 1.554 37.656 19.859 1 58.19 324 LYS B O 1
ATOM 6603 N N . ASP B 1 325 ? 0.433 39.25 18.969 1 71 325 ASP B N 1
ATOM 6604 C CA . ASP B 1 325 ? -0.741 38.844 19.719 1 71 325 ASP B CA 1
ATOM 6605 C C . ASP B 1 325 ? -1.663 37.969 18.875 1 71 325 ASP B C 1
ATOM 6607 O O . ASP B 1 325 ? -2.766 37.625 19.312 1 71 325 ASP B O 1
ATOM 6611 N N . GLY B 1 326 ? -1.114 37.5 17.766 1 77.88 326 GLY B N 1
ATOM 6612 C CA . GLY B 1 326 ? -1.937 36.75 16.828 1 77.88 326 GLY B CA 1
ATOM 6613 C C . GLY B 1 326 ? -2.248 35.344 17.312 1 77.88 326 GLY B C 1
ATOM 6614 O O . GLY B 1 326 ? -3.391 34.875 17.219 1 77.88 326 GLY B O 1
ATOM 6615 N N . ILE B 1 327 ? -1.312 34.719 17.938 1 82 327 ILE B N 1
ATOM 6616 C CA . ILE B 1 327 ? -1.482 33.344 18.406 1 82 327 ILE B CA 1
ATOM 6617 C C . ILE B 1 327 ? -2.451 33.312 19.594 1 82 327 ILE B C 1
ATOM 6619 O O . ILE B 1 327 ? -3.312 32.438 19.672 1 82 327 ILE B O 1
ATOM 6623 N N . GLN B 1 328 ? -2.309 34.188 20.469 1 85.12 328 GLN B N 1
ATOM 6624 C CA . GLN B 1 328 ? -3.189 34.281 21.625 1 85.12 328 GLN B CA 1
ATOM 6625 C C . GLN B 1 328 ? -4.629 34.562 21.203 1 85.12 328 GLN B C 1
ATOM 6627 O O . GLN B 1 328 ? -5.566 33.938 21.734 1 85.12 328 GLN B O 1
ATOM 6632 N N . LYS B 1 329 ? -4.758 35.469 20.328 1 86.06 329 LYS B N 1
ATOM 6633 C CA . LYS B 1 329 ? -6.094 35.812 19.828 1 86.06 329 LYS B CA 1
ATOM 6634 C C . LYS B 1 329 ? -6.719 34.625 19.109 1 86.06 329 LYS B C 1
ATOM 6636 O O . LYS B 1 329 ? -7.906 34.312 19.281 1 86.06 329 LYS B O 1
ATOM 6641 N N . ALA B 1 330 ? -5.914 34.031 18.344 1 88.19 330 ALA B N 1
ATOM 6642 C CA . ALA B 1 330 ? -6.406 32.844 17.641 1 88.19 330 ALA B CA 1
ATOM 6643 C C . ALA B 1 330 ? -6.781 31.734 18.609 1 88.19 330 ALA B C 1
ATOM 6645 O O . ALA B 1 330 ? -7.762 31.016 18.406 1 88.19 330 ALA B O 1
ATOM 6646 N N . THR B 1 331 ? -5.984 31.609 19.672 1 91.44 331 THR B N 1
ATOM 6647 C CA . THR B 1 331 ? -6.262 30.609 20.703 1 91.44 331 THR B CA 1
ATOM 6648 C C . THR B 1 331 ? -7.621 30.859 21.344 1 91.44 331 THR B C 1
ATOM 6650 O O . THR B 1 331 ? -8.453 29.969 21.438 1 91.44 331 THR B O 1
ATOM 6653 N N . GLN B 1 332 ? -7.801 32.062 21.734 1 91.81 332 GLN B N 1
ATOM 6654 C CA . GLN B 1 332 ? -9.062 32.438 22.359 1 91.81 332 GLN B CA 1
ATOM 6655 C C . GLN B 1 332 ? -10.234 32.281 21.391 1 91.81 332 GLN B C 1
ATOM 6657 O O . GLN B 1 332 ? -11.305 31.797 21.766 1 91.81 332 GLN B O 1
ATOM 6662 N N . GLY B 1 333 ? -9.984 32.688 20.172 1 94.19 333 GLY B N 1
ATOM 6663 C CA . GLY B 1 333 ? -11.008 32.562 19.156 1 94.19 333 GLY B CA 1
ATOM 6664 C C . GLY B 1 333 ? -11.43 31.141 18.891 1 94.19 333 GLY B C 1
ATOM 6665 O O . GLY B 1 333 ? -12.625 30.828 18.891 1 94.19 333 GLY B O 1
ATOM 6666 N N . MET B 1 334 ? -10.484 30.312 18.75 1 96.12 334 MET B N 1
ATOM 6667 C CA . MET B 1 334 ? -10.781 28.922 18.438 1 96.12 334 MET B CA 1
ATOM 6668 C C . MET B 1 334 ? -11.375 28.203 19.656 1 96.12 334 MET B C 1
ATOM 6670 O O . MET B 1 334 ? -12.289 27.391 19.516 1 96.12 334 MET B O 1
ATOM 6674 N N . HIS B 1 335 ? -10.914 28.5 20.875 1 96.12 335 HIS B N 1
ATOM 6675 C CA . HIS B 1 335 ? -11.414 27.891 22.094 1 96.12 335 HIS B CA 1
ATOM 6676 C C . HIS B 1 335 ? -12.859 28.281 22.359 1 96.12 335 HIS B C 1
ATOM 6678 O O . HIS B 1 335 ? -13.578 27.578 23.094 1 96.12 335 HIS B O 1
ATOM 6684 N N . SER B 1 336 ? -13.289 29.375 21.75 1 96.69 336 SER B N 1
ATOM 6685 C CA . SER B 1 336 ? -14.633 29.875 22.016 1 96.69 336 SER B CA 1
ATOM 6686 C C . SER B 1 336 ? -15.562 29.609 20.828 1 96.69 336 SER B C 1
ATOM 6688 O O . SER B 1 336 ? -16.656 30.172 20.75 1 96.69 336 SER B O 1
ATOM 6690 N N . SER B 1 337 ? -15.117 28.766 19.922 1 98.19 337 SER B N 1
ATOM 6691 C CA . SER B 1 337 ? -15.875 28.562 18.703 1 98.19 337 SER B CA 1
ATOM 6692 C C . SER B 1 337 ? -16.344 27.109 18.578 1 98.19 337 SER B C 1
ATOM 6694 O O . SER B 1 337 ? -15.648 26.188 19.016 1 98.19 337 SER B O 1
ATOM 6696 N N . LYS B 1 338 ? -17.516 26.984 17.969 1 98.62 338 LYS B N 1
ATOM 6697 C CA . LYS B 1 338 ? -18.078 25.641 17.75 1 98.62 338 LYS B CA 1
ATOM 6698 C C . LYS B 1 338 ? -17.406 24.984 16.547 1 98.62 338 LYS B C 1
ATOM 6700 O O . LYS B 1 338 ? -17.031 23.812 16.609 1 98.62 338 LYS B O 1
ATOM 6705 N N . PHE B 1 339 ? -17.312 25.766 15.477 1 98.81 339 PHE B N 1
ATOM 6706 C CA . PHE B 1 339 ? -16.75 25.266 14.234 1 98.81 339 PHE B CA 1
ATOM 6707 C C . PHE B 1 339 ? -15.602 26.156 13.766 1 98.81 339 PHE B C 1
ATOM 6709 O O . PHE B 1 339 ? -15.648 27.375 13.938 1 98.81 339 PHE B O 1
ATOM 6716 N N . CYS B 1 340 ? -14.531 25.609 13.242 1 98.5 340 CYS B N 1
ATOM 6717 C CA . CYS B 1 340 ? -13.406 26.328 12.656 1 98.5 340 CYS B CA 1
ATOM 6718 C C . CYS B 1 340 ? -13.258 25.984 11.18 1 98.5 340 CYS B C 1
ATOM 6720 O O . CYS B 1 340 ? -13.18 24.812 10.805 1 98.5 340 CYS B O 1
ATOM 6722 N N . LEU B 1 341 ? -13.188 26.984 10.391 1 97.38 341 LEU B N 1
ATOM 6723 C CA . LEU B 1 341 ? -13.062 26.812 8.945 1 97.38 341 LEU B CA 1
ATOM 6724 C C . LEU B 1 341 ? -11.625 26.469 8.555 1 97.38 341 LEU B C 1
ATOM 6726 O O . LEU B 1 341 ? -10.688 27.156 8.984 1 97.38 341 LEU B O 1
ATOM 6730 N N . ASN B 1 342 ? -11.492 25.438 7.844 1 96.75 342 ASN B N 1
ATOM 6731 C CA . ASN B 1 342 ? -10.227 25.031 7.234 1 96.75 342 ASN B CA 1
ATOM 6732 C C . ASN B 1 342 ? -10.312 25.047 5.711 1 96.75 342 ASN B C 1
ATOM 6734 O O . ASN B 1 342 ? -10.586 24 5.102 1 96.75 342 ASN B O 1
ATOM 6738 N N . ILE B 1 343 ? -9.984 26.172 5.145 1 95.31 343 ILE B N 1
ATOM 6739 C CA . ILE B 1 343 ? -10.109 26.406 3.709 1 95.31 343 ILE B CA 1
ATOM 6740 C C . ILE B 1 343 ? -8.727 26.344 3.057 1 95.31 343 ILE B C 1
ATOM 6742 O O . ILE B 1 343 ? -7.758 26.906 3.586 1 95.31 343 ILE B O 1
ATOM 6746 N N . ALA B 1 344 ? -8.727 25.719 1.912 1 92.75 344 ALA B N 1
ATOM 6747 C CA . ALA B 1 344 ? -7.461 25.641 1.19 1 92.75 344 ALA B CA 1
ATOM 6748 C C . ALA B 1 344 ? -6.879 27.016 0.931 1 92.75 344 ALA B C 1
ATOM 6750 O O . ALA B 1 344 ? -7.617 27.969 0.642 1 92.75 344 ALA B O 1
ATOM 6751 N N . GLY B 1 345 ? -5.574 27.141 1.116 1 89.94 345 GLY B N 1
ATOM 6752 C CA . GLY B 1 345 ? -4.848 28.328 0.683 1 89.94 345 GLY B CA 1
ATOM 6753 C C . GLY B 1 345 ? -4.141 28.141 -0.646 1 89.94 345 GLY B C 1
ATOM 6754 O O . GLY B 1 345 ? -4.758 27.719 -1.63 1 89.94 345 GLY B O 1
ATOM 6755 N N . ASP B 1 346 ? -2.795 28.375 -0.542 1 87.56 346 ASP B N 1
ATOM 6756 C CA . ASP B 1 346 ? -1.993 28.125 -1.736 1 87.56 346 ASP B CA 1
ATOM 6757 C C . ASP B 1 346 ? -1.881 26.625 -2.018 1 87.56 346 ASP B C 1
ATOM 6759 O O . ASP B 1 346 ? -1.704 26.219 -3.168 1 87.56 346 ASP B O 1
ATOM 6763 N N . THR B 1 347 ? -1.922 25.891 -0.99 1 92.25 347 THR B N 1
ATOM 6764 C CA . THR B 1 347 ? -1.912 24.438 -1.068 1 92.25 347 THR B CA 1
ATOM 6765 C C . THR B 1 347 ? -3.125 23.844 -0.353 1 92.25 347 THR B C 1
ATOM 6767 O O . THR B 1 347 ? -3.842 24.562 0.355 1 92.25 347 THR B O 1
ATOM 6770 N N . PRO B 1 348 ? -3.369 22.594 -0.535 1 94.25 348 PRO B N 1
ATOM 6771 C CA . PRO B 1 348 ? -4.594 22 0.003 1 94.25 348 PRO B CA 1
ATOM 6772 C C . PRO B 1 348 ? -4.574 21.891 1.526 1 94.25 348 PRO B C 1
ATOM 6774 O O . PRO B 1 348 ? -5.633 21.766 2.152 1 94.25 348 PRO B O 1
ATOM 6777 N N . SER B 1 349 ? -3.445 21.906 2.146 1 94.06 349 SER B N 1
ATOM 6778 C CA . SER B 1 349 ? -3.371 21.688 3.588 1 94.06 349 SER B CA 1
ATOM 6779 C C . SER B 1 349 ? -2.92 22.953 4.309 1 94.06 349 SER B C 1
ATOM 6781 O O . SER B 1 349 ? -2.371 23.875 3.684 1 94.06 349 SER B O 1
ATOM 6783 N N . SER B 1 350 ? -3.236 23 5.594 1 93.38 350 SER B N 1
ATOM 6784 C CA . SER B 1 350 ? -2.811 24.094 6.453 1 93.38 350 SER B CA 1
ATOM 6785 C C . SER B 1 350 ? -2.75 23.672 7.914 1 93.38 350 SER B C 1
ATOM 6787 O O . SER B 1 350 ? -3.404 22.703 8.312 1 93.38 350 SER B O 1
ATOM 6789 N N . ASN B 1 351 ? -1.978 24.406 8.664 1 95.12 351 ASN B N 1
ATOM 6790 C CA . ASN B 1 351 ? -1.858 24.141 10.094 1 95.12 351 ASN B CA 1
ATOM 6791 C C . ASN B 1 351 ? -3.178 24.391 10.82 1 95.12 351 ASN B C 1
ATOM 6793 O O . ASN B 1 351 ? -3.396 23.875 11.914 1 95.12 351 ASN B O 1
ATOM 6797 N N . ARG B 1 352 ? -4.062 25.188 10.234 1 94.19 352 ARG B N 1
ATOM 6798 C CA . ARG B 1 352 ? -5.316 25.562 10.875 1 94.19 352 ARG B CA 1
ATOM 6799 C C . ARG B 1 352 ? -6.113 24.328 11.289 1 94.19 352 ARG B C 1
ATOM 6801 O O . ARG B 1 352 ? -6.801 24.344 12.32 1 94.19 352 ARG B O 1
ATOM 6808 N N . LEU B 1 353 ? -6.027 23.312 10.484 1 97.75 353 LEU B N 1
ATOM 6809 C CA . LEU B 1 353 ? -6.727 22.078 10.812 1 97.75 353 LEU B CA 1
ATOM 6810 C C . LEU B 1 353 ? -6.262 21.531 12.156 1 97.75 353 LEU B C 1
ATOM 6812 O O . LEU B 1 353 ? -7.082 21.188 13.008 1 97.75 353 LEU B O 1
ATOM 6816 N N . PHE B 1 354 ? -5.043 21.516 12.367 1 98.12 354 PHE B N 1
ATOM 6817 C CA . PHE B 1 354 ? -4.473 20.891 13.555 1 98.12 354 PHE B CA 1
ATOM 6818 C C . PHE B 1 354 ? -4.613 21.812 14.766 1 98.12 354 PHE B C 1
ATOM 6820 O O . PHE B 1 354 ? -4.793 21.344 15.891 1 98.12 354 PHE B O 1
ATOM 6827 N N . ASP B 1 355 ? -4.562 23.141 14.492 1 96.88 355 ASP B N 1
ATOM 6828 C CA . ASP B 1 355 ? -4.918 24.094 15.539 1 96.88 355 ASP B CA 1
ATOM 6829 C C . ASP B 1 355 ? -6.355 23.891 16 1 96.88 355 ASP B C 1
ATOM 6831 O O . ASP B 1 355 ? -6.641 23.953 17.203 1 96.88 355 ASP B O 1
ATOM 6835 N N . ALA B 1 356 ? -7.219 23.688 15.047 1 98.19 356 ALA B N 1
ATOM 6836 C CA . ALA B 1 356 ? -8.625 23.469 15.367 1 98.19 356 ALA B CA 1
ATOM 6837 C C . ALA B 1 356 ? -8.805 22.188 16.188 1 98.19 356 ALA B C 1
ATOM 6839 O O . ALA B 1 356 ? -9.555 22.172 17.172 1 98.19 356 ALA B O 1
ATOM 6840 N N . ILE B 1 357 ? -8.117 21.125 15.789 1 98.44 357 ILE B N 1
ATOM 6841 C CA . ILE B 1 357 ? -8.195 19.859 16.5 1 98.44 357 ILE B CA 1
ATOM 6842 C C . ILE B 1 357 ? -7.715 20.047 17.938 1 98.44 357 ILE B C 1
ATOM 6844 O O . ILE B 1 357 ? -8.383 19.625 18.891 1 98.44 357 ILE B O 1
ATOM 6848 N N . ALA B 1 358 ? -6.613 20.719 18.109 1 97.5 358 ALA B N 1
ATOM 6849 C CA . ALA B 1 358 ? -6.047 20.969 19.438 1 97.5 358 ALA B CA 1
ATOM 6850 C C . ALA B 1 358 ? -6.977 21.828 20.281 1 97.5 358 ALA B C 1
ATOM 6852 O O . ALA B 1 358 ? -6.941 21.766 21.516 1 97.5 358 ALA B O 1
ATOM 6853 N N . SER B 1 359 ? -7.797 22.625 19.641 1 97.81 359 SER B N 1
ATOM 6854 C CA . SER B 1 359 ? -8.711 23.547 20.312 1 97.81 359 SER B CA 1
ATOM 6855 C C . SER B 1 359 ? -10.078 22.922 20.516 1 97.81 359 SER B C 1
ATOM 6857 O O . SER B 1 359 ? -10.984 23.531 21.078 1 97.81 359 SER B O 1
ATOM 6859 N N . HIS B 1 360 ? -10.25 21.703 20.047 1 98.38 360 HIS B N 1
ATOM 6860 C CA . HIS B 1 360 ? -11.531 21 20.062 1 98.38 360 HIS B CA 1
ATOM 6861 C C . HIS B 1 360 ? -12.602 21.828 19.344 1 98.38 360 HIS B C 1
ATOM 6863 O O . HIS B 1 360 ? -13.75 21.891 19.797 1 98.38 360 HIS B O 1
ATOM 6869 N N . CYS B 1 361 ? -12.211 22.625 18.469 1 98.56 361 CYS B N 1
ATOM 6870 C CA . CYS B 1 361 ? -13.094 23.328 17.547 1 98.56 361 CYS B CA 1
ATOM 6871 C C . CYS B 1 361 ? -13.352 22.5 16.297 1 98.56 361 CYS B C 1
ATOM 6873 O O . CYS B 1 361 ? -12.43 22.234 15.516 1 98.56 361 CYS B O 1
ATOM 6875 N N . VAL B 1 362 ? -14.555 22.016 16.047 1 98.81 362 VAL B N 1
ATOM 6876 C CA . VAL B 1 362 ? -14.859 21.062 14.984 1 98.81 362 VAL B CA 1
ATOM 6877 C C . VAL B 1 362 ? -14.453 21.641 13.633 1 98.81 362 VAL B C 1
ATOM 6879 O O . VAL B 1 362 ? -14.977 22.672 13.211 1 98.81 362 VAL B O 1
ATOM 6882 N N . PRO B 1 363 ? -13.547 21.047 12.938 1 98.81 363 PRO B N 1
ATOM 6883 C CA . PRO B 1 363 ? -13.078 21.594 11.656 1 98.81 363 PRO B CA 1
ATOM 6884 C C . PRO B 1 363 ? -14.109 21.438 10.539 1 98.81 363 PRO B C 1
ATOM 6886 O O . PRO B 1 363 ? -14.766 20.406 10.43 1 98.81 363 PRO B O 1
ATOM 6889 N N . VAL B 1 364 ? -14.312 22.453 9.852 1 98.75 364 VAL B N 1
ATOM 6890 C CA . VAL B 1 364 ? -15.031 22.438 8.578 1 98.75 364 VAL B CA 1
ATOM 6891 C C . VAL B 1 364 ? -14.031 22.562 7.422 1 98.75 364 VAL B C 1
ATOM 6893 O O . VAL B 1 364 ? -13.492 23.641 7.172 1 98.75 364 VAL B O 1
ATOM 6896 N N . ILE B 1 365 ? -13.836 21.484 6.738 1 98.44 365 ILE B N 1
ATOM 6897 C CA . ILE B 1 365 ? -12.766 21.391 5.75 1 98.44 365 ILE B CA 1
ATOM 6898 C C . ILE B 1 365 ? -13.32 21.656 4.355 1 98.44 365 ILE B C 1
ATOM 6900 O O . ILE B 1 365 ? -14.18 20.906 3.867 1 98.44 365 ILE B O 1
ATOM 6904 N N . ILE B 1 366 ? -12.883 22.703 3.777 1 97.38 366 ILE B N 1
ATOM 6905 C CA . ILE B 1 366 ? -13.203 23.062 2.398 1 97.38 366 ILE B CA 1
ATOM 6906 C C . ILE B 1 366 ? -11.93 23.047 1.555 1 97.38 366 ILE B C 1
ATOM 6908 O O . ILE B 1 366 ? -11.336 24.094 1.307 1 97.38 366 ILE B O 1
ATOM 6912 N N . SER B 1 367 ? -11.484 21.953 1.128 1 96.31 367 SER B N 1
ATOM 6913 C CA . SER B 1 367 ? -10.297 21.656 0.339 1 96.31 367 SER B CA 1
ATOM 6914 C C . SER B 1 367 ? -10.461 20.344 -0.427 1 96.31 367 SER B C 1
ATOM 6916 O O . SER B 1 367 ? -10.242 19.266 0.124 1 96.31 367 SER B O 1
ATOM 6918 N N . ASP B 1 368 ? -10.734 20.422 -1.672 1 93.94 368 ASP B N 1
ATOM 6919 C CA . ASP B 1 368 ? -11.172 19.281 -2.467 1 93.94 368 ASP B CA 1
ATOM 6920 C C . ASP B 1 368 ? -10.047 18.266 -2.654 1 93.94 368 ASP B C 1
ATOM 6922 O O . ASP B 1 368 ? -10.289 17.062 -2.723 1 93.94 368 ASP B O 1
ATOM 6926 N N . ASP B 1 369 ? -8.797 18.703 -2.65 1 93.38 369 ASP B N 1
ATOM 6927 C CA . ASP B 1 369 ? -7.672 17.828 -2.984 1 93.38 369 ASP B CA 1
ATOM 6928 C C . ASP B 1 369 ? -6.844 17.5 -1.745 1 93.38 369 ASP B C 1
ATOM 6930 O O . ASP B 1 369 ? -5.707 17.047 -1.856 1 93.38 369 ASP B O 1
ATOM 6934 N N . ILE B 1 370 ? -7.379 17.703 -0.625 1 96.19 370 ILE B N 1
ATOM 6935 C CA . ILE B 1 370 ? -6.625 17.516 0.611 1 96.19 370 ILE B CA 1
ATOM 6936 C C . ILE B 1 370 ? -6.422 16.031 0.87 1 96.19 370 ILE B C 1
ATOM 6938 O O . ILE B 1 370 ? -7.309 15.219 0.598 1 96.19 370 ILE B O 1
ATOM 6942 N N . GLU B 1 371 ? -5.23 15.648 1.262 1 96.81 371 GLU B N 1
ATOM 6943 C CA . GLU B 1 371 ? -4.938 14.352 1.87 1 96.81 371 GLU B CA 1
ATOM 6944 C C . GLU B 1 371 ? -4.586 14.5 3.348 1 96.81 371 GLU B C 1
ATOM 6946 O O . GLU B 1 371 ? -3.91 15.461 3.734 1 96.81 371 GLU B O 1
ATOM 6951 N N . LEU B 1 372 ? -5.055 13.547 4.176 1 98.19 372 LEU B N 1
ATOM 6952 C CA . LEU B 1 372 ? -5.004 13.734 5.621 1 98.19 372 LEU B CA 1
ATOM 6953 C C . LEU B 1 372 ? -4.086 12.703 6.273 1 98.19 372 LEU B C 1
ATOM 6955 O O . LEU B 1 372 ? -4.016 11.562 5.828 1 98.19 372 LEU B O 1
ATOM 6959 N N . PRO B 1 373 ? -3.43 13.109 7.324 1 98.25 373 PRO B N 1
ATOM 6960 C CA . PRO B 1 373 ? -2.566 12.164 8.039 1 98.25 373 PRO B CA 1
ATOM 6961 C C . PRO B 1 373 ? -3.35 11.023 8.68 1 98.25 373 PRO B C 1
ATOM 6963 O O . PRO B 1 373 ? -4.438 11.242 9.227 1 98.25 373 PRO B O 1
ATOM 6966 N N . TYR B 1 374 ? -2.906 9.805 8.672 1 97.19 374 TYR B N 1
ATOM 6967 C CA . TYR B 1 374 ? -3.371 8.641 9.422 1 97.19 374 TYR B CA 1
ATOM 6968 C C . TYR B 1 374 ? -4.797 8.273 9.023 1 97.19 374 TYR B C 1
ATOM 6970 O O . TYR B 1 374 ? -5.594 7.859 9.867 1 97.19 374 TYR B O 1
ATOM 6978 N N . GLU B 1 375 ? -5.105 8.594 7.836 1 97.25 375 GLU B N 1
ATOM 6979 C CA . GLU B 1 375 ? -6.5 8.336 7.48 1 97.25 375 GLU B CA 1
ATOM 6980 C C . GLU B 1 375 ? -6.773 6.844 7.348 1 97.25 375 GLU B C 1
ATOM 6982 O O . GLU B 1 375 ? -7.926 6.426 7.227 1 97.25 375 GLU B O 1
ATOM 6987 N N . ASP B 1 376 ? -5.742 5.984 7.367 1 96.31 376 ASP B N 1
ATOM 6988 C CA . ASP B 1 376 ? -5.914 4.535 7.402 1 96.31 376 ASP B CA 1
ATOM 6989 C C . ASP B 1 376 ? -6.289 4.062 8.805 1 96.31 376 ASP B C 1
ATOM 6991 O O . ASP B 1 376 ? -6.719 2.924 8.992 1 96.31 376 ASP B O 1
ATOM 6995 N N . VAL B 1 377 ? -6.184 4.941 9.773 1 95.75 377 VAL B N 1
ATOM 6996 C CA . VAL B 1 377 ? -6.504 4.566 11.148 1 95.75 377 VAL B CA 1
ATOM 6997 C C . VAL B 1 377 ? -7.621 5.461 11.688 1 95.75 377 VAL B C 1
ATOM 6999 O O . VAL B 1 377 ? -8.406 5.043 12.539 1 95.75 377 VAL B O 1
ATOM 7002 N N . LEU B 1 378 ? -7.676 6.695 11.164 1 97.5 378 LEU B N 1
ATOM 7003 C CA . LEU B 1 378 ? -8.648 7.668 11.648 1 97.5 378 LEU B CA 1
ATOM 7004 C C . LEU B 1 378 ? -9.703 7.953 10.586 1 97.5 378 LEU B C 1
ATOM 7006 O O . LEU B 1 378 ? -9.375 8.156 9.414 1 97.5 378 LEU B O 1
ATOM 7010 N N . ASP B 1 379 ? -10.898 7.914 10.984 1 97.25 379 ASP B N 1
ATOM 7011 C CA . ASP B 1 379 ? -11.992 8.383 10.148 1 97.25 379 ASP B CA 1
ATOM 7012 C C . ASP B 1 379 ? -12.32 9.844 10.445 1 97.25 379 ASP B C 1
ATOM 7014 O O . ASP B 1 379 ? -13.055 10.141 11.391 1 97.25 379 ASP B O 1
ATOM 7018 N N . TYR B 1 380 ? -11.867 10.742 9.648 1 98.44 380 TYR B N 1
ATOM 7019 C CA . TYR B 1 380 ? -12 12.18 9.891 1 98.44 380 TYR B CA 1
ATOM 7020 C C . TYR B 1 380 ? -13.461 12.617 9.812 1 98.44 380 TYR B C 1
ATOM 7022 O O . TYR B 1 380 ? -13.828 13.672 10.328 1 98.44 380 TYR B O 1
ATOM 7030 N N . SER B 1 381 ? -14.289 11.836 9.141 1 97.38 381 SER B N 1
ATOM 7031 C CA . SER B 1 381 ? -15.695 12.195 9.031 1 97.38 381 SER B CA 1
ATOM 7032 C C . SER B 1 381 ? -16.391 12.117 10.383 1 97.38 381 SER B C 1
ATOM 7034 O O . SER B 1 381 ? -17.516 12.625 10.539 1 97.38 381 SER B O 1
ATOM 7036 N N . GLU B 1 382 ? -15.734 11.539 11.312 1 97.62 382 GLU B N 1
ATOM 7037 C CA . GLU B 1 382 ? -16.312 11.406 12.656 1 97.62 382 GLU B CA 1
ATOM 7038 C C . GLU B 1 382 ? -16.109 12.688 13.469 1 97.62 382 GLU B C 1
ATOM 7040 O O . GLU B 1 382 ? -16.766 12.875 14.492 1 97.62 382 GLU B O 1
ATOM 7045 N N . PHE B 1 383 ? -15.164 13.539 13.047 1 98.38 383 PHE B N 1
ATOM 7046 C CA . PHE B 1 383 ? -14.898 14.703 13.875 1 98.38 383 PHE B CA 1
ATOM 7047 C C . PHE B 1 383 ? -14.641 15.938 13.016 1 98.38 383 PHE B C 1
ATOM 7049 O O . PHE B 1 383 ? -14.211 16.969 13.523 1 98.38 383 PHE B O 1
ATOM 7056 N N . CYS B 1 384 ? -14.852 15.875 11.75 1 98.62 384 CYS B N 1
ATOM 7057 C CA . CYS B 1 384 ? -14.758 16.984 10.812 1 98.62 384 CYS B CA 1
ATOM 7058 C C . CYS B 1 384 ? -15.969 17.016 9.891 1 98.62 384 CYS B C 1
ATOM 7060 O O . CYS B 1 384 ? -16.672 16.016 9.734 1 98.62 384 CYS B O 1
ATOM 7062 N N . ILE B 1 385 ? -16.203 18.172 9.367 1 98.5 385 ILE B N 1
ATOM 7063 C CA . ILE B 1 385 ? -17.219 18.359 8.328 1 98.5 385 ILE B CA 1
ATOM 7064 C C . ILE B 1 385 ? -16.547 18.703 7.004 1 98.5 385 ILE B C 1
ATOM 7066 O O . ILE B 1 385 ? -15.75 19.641 6.926 1 98.5 385 ILE B O 1
ATOM 7070 N N . PHE B 1 386 ? -16.859 17.891 5.988 1 98.38 386 PHE B N 1
ATOM 7071 C CA . PHE B 1 386 ? -16.281 18.125 4.668 1 98.38 386 PHE B CA 1
ATOM 7072 C C . PHE B 1 386 ? -17.297 18.781 3.746 1 98.38 386 PHE B C 1
ATOM 7074 O O . PHE B 1 386 ? -18.453 18.391 3.695 1 98.38 386 PHE B O 1
ATOM 7081 N N . VAL B 1 387 ? -16.844 19.828 3.092 1 98 387 VAL B N 1
ATOM 7082 C CA . VAL B 1 387 ? -17.703 20.531 2.141 1 98 387 VAL B CA 1
ATOM 7083 C C . VAL B 1 387 ? -16.922 20.797 0.85 1 98 387 VAL B C 1
ATOM 7085 O O . VAL B 1 387 ? -15.789 21.266 0.887 1 98 387 VAL B O 1
ATOM 7088 N N . ARG B 1 388 ? -17.5 20.422 -0.271 1 96.88 388 ARG B N 1
ATOM 7089 C CA . ARG B 1 388 ? -16.891 20.75 -1.558 1 96.88 388 ARG B CA 1
ATOM 7090 C C . ARG B 1 388 ? -16.828 22.25 -1.777 1 96.88 388 ARG B C 1
ATOM 7092 O O . ARG B 1 388 ? -17.766 22.969 -1.417 1 96.88 388 ARG B O 1
ATOM 7099 N N . SER B 1 389 ? -15.75 22.688 -2.416 1 95.69 389 SER B N 1
ATOM 7100 C CA . SER B 1 389 ? -15.586 24.109 -2.678 1 95.69 389 SER B CA 1
ATOM 7101 C C . SER B 1 389 ? -16.766 24.672 -3.473 1 95.69 3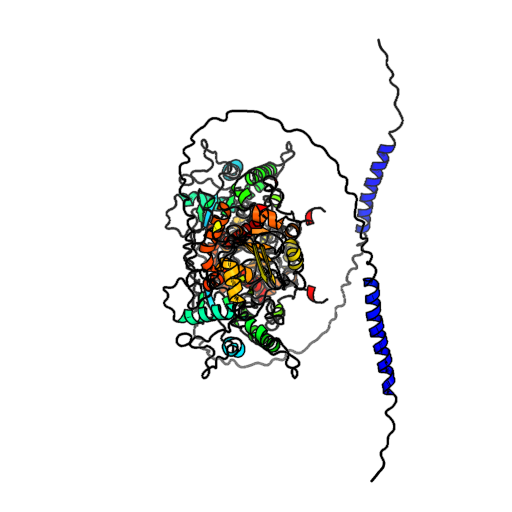89 SER B C 1
ATOM 7103 O O . SER B 1 389 ? -17.25 25.766 -3.174 1 95.69 389 SER B O 1
ATOM 7105 N N . SER B 1 390 ? -17.234 23.922 -4.449 1 95.56 390 SER B N 1
ATOM 7106 C CA . SER B 1 390 ? -18.344 24.344 -5.297 1 95.56 390 SER B CA 1
ATOM 7107 C C . SER B 1 390 ? -19.625 24.562 -4.488 1 95.56 390 SER B C 1
ATOM 7109 O O . SER B 1 390 ? -20.344 25.531 -4.707 1 95.56 390 SER B O 1
ATOM 7111 N N . ASP B 1 391 ? -19.891 23.703 -3.568 1 96.62 391 ASP B N 1
ATOM 7112 C CA . ASP B 1 391 ? -21.078 23.812 -2.734 1 96.62 391 ASP B CA 1
ATOM 7113 C C . ASP B 1 391 ? -20.938 24.938 -1.716 1 96.62 391 ASP B C 1
ATOM 7115 O O . ASP B 1 391 ? -21.891 25.688 -1.469 1 96.62 391 ASP B O 1
ATOM 7119 N N . ALA B 1 392 ? -19.75 25.047 -1.186 1 96.88 392 ALA B N 1
ATOM 7120 C CA . ALA B 1 392 ? -19.5 26.062 -0.165 1 96.88 392 ALA B CA 1
ATOM 7121 C C . ALA B 1 392 ? -19.734 27.469 -0.712 1 96.88 392 ALA B C 1
ATOM 7123 O O . ALA B 1 392 ? -20.094 28.375 0.04 1 96.88 392 ALA B O 1
ATOM 7124 N N . LEU B 1 393 ? -19.578 27.625 -1.97 1 96.19 393 LEU B N 1
ATOM 7125 C CA . LEU B 1 393 ? -19.656 28.953 -2.582 1 96.19 393 LEU B CA 1
ATOM 7126 C C . LEU B 1 393 ? -21.094 29.281 -2.98 1 96.19 393 LEU B C 1
ATOM 7128 O O . LEU B 1 393 ? -21.391 30.406 -3.406 1 96.19 393 LEU B O 1
ATOM 7132 N N . LYS B 1 394 ? -21.953 28.266 -2.869 1 96.88 394 LYS B N 1
ATOM 7133 C CA . LYS B 1 394 ? -23.375 28.562 -3.098 1 96.88 394 LYS B CA 1
ATOM 7134 C C . LYS B 1 394 ? -23.938 29.438 -1.991 1 96.88 394 LYS B C 1
ATOM 7136 O O . LYS B 1 394 ? -23.609 29.266 -0.817 1 96.88 394 LYS B O 1
ATOM 7141 N N . GLU B 1 395 ? -24.828 30.375 -2.35 1 96.25 395 GLU B N 1
ATOM 7142 C CA . GLU B 1 395 ? -25.391 31.344 -1.41 1 96.25 395 GLU B CA 1
ATOM 7143 C C . GLU B 1 395 ? -26.062 30.641 -0.235 1 96.25 395 GLU B C 1
ATOM 7145 O O . GLU B 1 395 ? -26.906 29.766 -0.431 1 96.25 395 GLU B O 1
ATOM 7150 N N . LYS B 1 396 ? -25.641 30.953 0.916 1 96.75 396 LYS B N 1
ATOM 7151 C CA . LYS B 1 396 ? -26.188 30.562 2.209 1 96.75 396 LYS B CA 1
ATOM 7152 C C . LYS B 1 396 ? -26.031 29.078 2.457 1 96.75 396 LYS B C 1
ATOM 7154 O O . LYS B 1 396 ? -26.5 28.547 3.467 1 96.75 396 LYS B O 1
ATOM 7159 N N . PHE B 1 397 ? -25.375 28.344 1.564 1 97.38 397 PHE B N 1
ATOM 7160 C CA . PHE B 1 397 ? -25.25 26.906 1.719 1 97.38 397 PHE B CA 1
ATOM 7161 C C . PHE B 1 397 ? -24.453 26.562 2.973 1 97.38 397 PHE B C 1
ATOM 7163 O O . PHE B 1 397 ? -24.938 25.812 3.832 1 97.38 397 PHE B O 1
ATOM 7170 N N . LEU B 1 398 ? -23.266 27.094 3.031 1 98 398 LEU B N 1
ATOM 7171 C CA . LEU B 1 398 ? -22.359 26.719 4.113 1 98 398 LEU B CA 1
ATOM 7172 C C . LEU B 1 398 ? -22.953 27.125 5.465 1 98 398 LEU B C 1
ATOM 7174 O O . LEU B 1 398 ? -22.953 26.328 6.402 1 98 398 LEU B O 1
ATOM 7178 N N . ILE B 1 399 ? -23.422 28.375 5.578 1 97.94 399 ILE B N 1
ATOM 7179 C CA . ILE B 1 399 ? -23.938 28.875 6.848 1 97.94 399 ILE B CA 1
ATOM 7180 C C . ILE B 1 399 ? -25.156 28.047 7.262 1 97.94 399 ILE B C 1
ATOM 7182 O O . ILE B 1 399 ? -25.344 27.75 8.445 1 97.94 399 ILE B O 1
ATOM 7186 N N . ASN B 1 400 ? -26.016 27.688 6.285 1 97.81 400 ASN B N 1
ATOM 7187 C CA . ASN B 1 400 ? -27.188 26.875 6.582 1 97.81 400 ASN B CA 1
ATOM 7188 C C . ASN B 1 400 ? -26.781 25.469 7.039 1 97.81 400 ASN B C 1
ATOM 7190 O O . ASN B 1 400 ? -27.391 24.922 7.957 1 97.81 400 ASN B O 1
ATOM 7194 N N . LEU B 1 401 ? -25.797 24.953 6.391 1 97.88 401 LEU B N 1
ATOM 7195 C CA . LEU B 1 401 ? -25.297 23.641 6.785 1 97.88 401 LEU B CA 1
ATOM 7196 C C . LEU B 1 401 ? -24.797 23.656 8.227 1 97.88 401 LEU B C 1
ATOM 7198 O O . LEU B 1 401 ? -25.172 22.812 9.031 1 97.88 401 LEU B O 1
ATOM 7202 N N . ILE B 1 402 ? -24.016 24.594 8.586 1 98.12 402 ILE B N 1
ATOM 7203 C CA . ILE B 1 402 ? -23.391 24.672 9.898 1 98.12 402 ILE B CA 1
ATOM 7204 C C . ILE B 1 402 ? -24.453 24.891 10.969 1 98.12 402 ILE B C 1
ATOM 7206 O O . ILE B 1 402 ? -24.406 24.281 12.039 1 98.12 402 ILE B O 1
ATOM 7210 N N . ARG B 1 403 ? -25.422 25.734 10.672 1 97.94 403 ARG B N 1
ATOM 7211 C CA . ARG B 1 403 ? -26.5 26.016 11.617 1 97.94 403 ARG B CA 1
ATOM 7212 C C . ARG B 1 403 ? -27.406 24.797 11.797 1 97.94 403 ARG B C 1
ATOM 7214 O O . ARG B 1 403 ? -28.094 24.688 12.805 1 97.94 403 ARG B O 1
ATOM 7221 N N . SER B 1 404 ? -27.391 23.906 10.805 1 97.25 404 SER B N 1
ATOM 7222 C CA . SER B 1 404 ? -28.219 22.703 10.883 1 97.25 404 SER B CA 1
ATOM 7223 C C . SER B 1 404 ? -27.609 21.688 11.828 1 97.25 404 SER B C 1
ATOM 7225 O O . SER B 1 404 ? -28.297 20.75 12.266 1 97.25 404 SER B O 1
ATOM 7227 N N . ILE B 1 405 ? -26.344 21.781 12.125 1 97.56 405 ILE B N 1
ATOM 7228 C CA . ILE B 1 405 ? -25.703 20.875 13.062 1 97.56 405 ILE B CA 1
ATOM 7229 C C . ILE B 1 405 ? -25.984 21.297 14.492 1 97.56 405 ILE B C 1
ATOM 7231 O O . ILE B 1 405 ? -25.516 22.359 14.938 1 97.56 405 ILE B O 1
ATOM 7235 N N . LYS B 1 406 ? -26.688 20.531 15.172 1 96.5 406 LYS B N 1
ATOM 7236 C CA . LYS B 1 406 ? -27.203 20.922 16.484 1 96.5 406 LYS B CA 1
ATOM 7237 C C . LYS B 1 406 ? -26.344 20.312 17.594 1 96.5 406 LYS B C 1
ATOM 7239 O O . LYS B 1 406 ? -25.266 19.766 17.328 1 96.5 406 LYS B O 1
ATOM 7244 N N . ARG B 1 407 ? -26.781 20.438 18.766 1 97.44 407 ARG B N 1
ATOM 7245 C CA . ARG B 1 407 ? -26.047 20.156 20 1 97.44 407 ARG B CA 1
ATOM 7246 C C . ARG B 1 407 ? -25.562 18.703 20.031 1 97.44 407 ARG B C 1
ATOM 7248 O O . ARG B 1 407 ? -24.406 18.438 20.328 1 97.44 407 ARG B O 1
ATOM 7255 N N . GLU B 1 408 ? -26.375 17.766 19.688 1 97.69 408 GLU B N 1
ATOM 7256 C CA . GLU B 1 408 ? -26.047 16.359 19.812 1 97.69 408 GLU B CA 1
ATOM 7257 C C . GLU B 1 408 ? -24.906 15.977 18.859 1 97.69 408 GLU B C 1
ATOM 7259 O O . GLU B 1 408 ? -23.922 15.352 19.281 1 97.69 408 GLU B O 1
ATOM 7264 N N . GLU B 1 409 ? -25.078 16.328 17.625 1 97.62 409 GLU B N 1
ATOM 7265 C CA . GLU B 1 409 ? -24.062 16 16.641 1 97.62 409 GLU B CA 1
ATOM 7266 C C . GLU B 1 409 ? -22.75 16.719 16.922 1 97.62 409 GLU B C 1
ATOM 7268 O O . GLU B 1 409 ? -21.672 16.125 16.828 1 97.62 409 GLU B O 1
ATOM 7273 N N . TRP B 1 410 ? -22.797 17.938 17.281 1 98.44 410 TRP B N 1
ATOM 7274 C CA . TRP B 1 410 ? -21.609 18.703 17.625 1 98.44 410 TRP B CA 1
ATOM 7275 C C . TRP B 1 410 ? -20.875 18.062 18.812 1 98.44 410 TRP B C 1
ATOM 7277 O O . TRP B 1 410 ? -19.641 17.938 18.781 1 98.44 410 TRP B O 1
ATOM 7287 N N . THR B 1 411 ? -21.641 17.688 19.844 1 98.38 411 THR B N 1
ATOM 7288 C CA . THR B 1 411 ? -21.062 17.109 21.047 1 98.38 411 THR B CA 1
ATOM 7289 C C . THR B 1 411 ? -20.312 15.812 20.734 1 98.38 411 THR B C 1
ATOM 7291 O O . THR B 1 411 ? -19.25 15.539 21.297 1 98.38 411 THR B O 1
ATOM 7294 N N . ARG B 1 412 ? -20.891 15.07 19.844 1 98.12 412 ARG B N 1
ATOM 7295 C CA . ARG B 1 412 ? -20.234 13.836 19.406 1 98.12 412 ARG B CA 1
ATOM 7296 C C . ARG B 1 412 ? -18.891 14.141 18.734 1 98.12 412 ARG B C 1
ATOM 7298 O O . ARG B 1 412 ? -17.891 13.492 19.031 1 98.12 412 ARG B O 1
ATOM 7305 N N . MET B 1 413 ? -18.891 15.055 17.859 1 98.5 413 MET B N 1
ATOM 7306 C CA . MET B 1 413 ? -17.672 15.43 17.156 1 98.5 413 MET B CA 1
ATOM 7307 C C . MET B 1 413 ? -16.656 16.031 18.109 1 98.5 413 MET B C 1
ATOM 7309 O O . MET B 1 413 ? -15.461 15.727 18.031 1 98.5 413 MET B O 1
ATOM 7313 N N . TRP B 1 414 ? -17.141 16.875 18.984 1 98.44 414 TRP B N 1
ATOM 7314 C CA . TRP B 1 414 ? -16.328 17.5 20.016 1 98.44 414 TRP B CA 1
ATOM 7315 C C . TRP B 1 414 ? -15.656 16.438 20.891 1 98.44 414 TRP B C 1
ATOM 7317 O O . TRP B 1 414 ? -14.453 16.516 21.156 1 98.44 414 TRP B O 1
ATOM 7327 N N . ALA B 1 415 ? -16.391 15.461 21.312 1 97.94 415 ALA B N 1
ATOM 7328 C CA . ALA B 1 415 ? -15.859 14.375 22.141 1 97.94 415 ALA B CA 1
ATOM 7329 C C . ALA B 1 415 ? -14.812 13.57 21.359 1 97.94 415 ALA B C 1
ATOM 7331 O O . ALA B 1 415 ? -13.797 13.164 21.938 1 97.94 415 ALA B O 1
ATOM 7332 N N . LYS B 1 416 ? -15.07 13.352 20.109 1 98.25 416 LYS B N 1
ATOM 7333 C CA . LYS B 1 416 ? -14.117 12.617 19.281 1 98.25 416 LYS B CA 1
ATOM 7334 C C . LYS B 1 416 ? -12.812 13.398 19.125 1 98.25 416 LYS B C 1
ATOM 7336 O O . LYS B 1 416 ? -11.734 12.805 19.109 1 98.25 416 LYS B O 1
ATOM 7341 N N . LEU B 1 417 ? -12.898 14.711 19.016 1 98.5 417 LEU B N 1
ATOM 7342 C CA . LEU B 1 417 ? -11.695 15.547 18.953 1 98.5 417 LEU B CA 1
ATOM 7343 C C . LEU B 1 417 ? -10.836 15.352 20.188 1 98.5 417 LEU B C 1
ATOM 7345 O O . LEU B 1 417 ? -9.609 15.266 20.094 1 98.5 417 LEU B O 1
ATOM 7349 N N . LYS B 1 418 ? -11.43 15.266 21.328 1 97.44 418 LYS B N 1
ATOM 7350 C CA . LYS B 1 418 ? -10.703 15.062 22.578 1 97.44 418 LYS B CA 1
ATOM 7351 C C . LYS B 1 418 ? -10.008 13.703 22.594 1 97.44 418 LYS B C 1
ATOM 7353 O O . LYS B 1 418 ? -8.922 13.562 23.156 1 97.44 418 LYS B O 1
ATOM 7358 N N . GLU B 1 419 ? -10.648 12.797 21.953 1 96.69 419 GLU B N 1
ATOM 7359 C CA . GLU B 1 419 ? -10.102 11.445 21.891 1 96.69 419 GLU B CA 1
ATOM 7360 C C . GLU B 1 419 ? -8.875 11.383 20.984 1 96.69 419 GLU B C 1
ATOM 7362 O O . GLU B 1 419 ? -7.918 10.656 21.266 1 96.69 419 GLU B O 1
ATOM 7367 N N . VAL B 1 420 ? -8.867 12.156 19.891 1 97.75 420 VAL B N 1
ATOM 7368 C CA . VAL B 1 420 ? -7.879 11.922 18.844 1 97.75 420 VAL B CA 1
ATOM 7369 C C . VAL B 1 420 ? -6.762 12.961 18.953 1 97.75 420 VAL B C 1
ATOM 7371 O O . VAL B 1 420 ? -5.727 12.836 18.297 1 97.75 420 VAL B O 1
ATOM 7374 N N . GLU B 1 421 ? -6.898 14.016 19.734 1 97.44 421 GLU B N 1
ATOM 7375 C CA . GLU B 1 421 ? -5.973 15.141 19.75 1 97.44 421 GLU B CA 1
ATOM 7376 C C . GLU B 1 421 ? -4.543 14.68 20.016 1 97.44 421 GLU B C 1
ATOM 7378 O O . GLU B 1 421 ? -3.592 15.242 19.469 1 97.44 421 GLU B O 1
ATOM 7383 N N . ASN B 1 422 ? -4.34 13.656 20.797 1 96.25 422 ASN B N 1
ATOM 7384 C CA . ASN B 1 422 ? -3.01 13.172 21.156 1 96.25 422 ASN B CA 1
ATOM 7385 C C . ASN B 1 422 ? -2.227 12.719 19.938 1 96.25 422 ASN B C 1
ATOM 7387 O O . ASN B 1 422 ? -1.002 12.844 19.891 1 96.25 422 ASN B O 1
ATOM 7391 N N . PHE B 1 423 ? -2.92 12.195 18.938 1 97.94 423 PHE B N 1
ATOM 7392 C CA . PHE B 1 423 ? -2.283 11.656 17.734 1 97.94 423 PHE B CA 1
ATOM 7393 C C . PHE B 1 423 ? -1.598 12.766 16.953 1 97.94 423 PHE B C 1
ATOM 7395 O O . PHE B 1 423 ? -0.818 12.492 16.031 1 97.94 423 PHE B O 1
ATOM 7402 N N . PHE B 1 424 ? -1.87 14.055 17.344 1 98.19 424 PHE B N 1
ATOM 7403 C CA . PHE B 1 424 ? -1.354 15.18 16.578 1 98.19 424 PHE B CA 1
ATOM 7404 C C . PHE B 1 424 ? -0.409 16.031 17.422 1 98.19 424 PHE B C 1
ATOM 7406 O O . PHE B 1 424 ? 0.049 17.078 16.984 1 98.19 424 PHE B O 1
ATOM 7413 N N . GLU B 1 425 ? -0.047 15.562 18.609 1 97.25 425 GLU B N 1
ATOM 7414 C CA . GLU B 1 425 ? 0.822 16.297 19.516 1 97.25 425 GLU B CA 1
ATOM 7415 C C . GLU B 1 425 ? 2.287 15.922 19.312 1 97.25 425 GLU B C 1
ATOM 7417 O O . GLU B 1 425 ? 2.646 14.742 19.359 1 97.25 425 GLU B O 1
ATOM 7422 N N . PHE B 1 426 ? 3.1 16.922 19.047 1 96.81 426 PHE B N 1
ATOM 7423 C CA . PHE B 1 426 ? 4.543 16.734 18.953 1 96.81 426 PHE B CA 1
ATOM 7424 C C . PHE B 1 426 ? 5.215 17.078 20.281 1 96.81 426 PHE B C 1
ATOM 7426 O O . PHE B 1 426 ? 4.973 18.156 20.828 1 96.81 426 PHE B O 1
ATOM 7433 N N . GLN B 1 427 ? 6.027 16.172 20.719 1 93.94 427 GLN B N 1
ATOM 7434 C CA . GLN B 1 427 ? 6.738 16.422 21.969 1 93.94 427 GLN B CA 1
ATOM 7435 C C . GLN B 1 427 ? 7.977 15.539 22.094 1 93.94 427 GLN B C 1
ATOM 7437 O O . GLN B 1 427 ? 8.109 14.555 21.359 1 93.94 427 GLN B O 1
ATOM 7442 N N . TYR B 1 428 ? 8.906 15.93 22.922 1 93 428 TYR B N 1
ATOM 7443 C CA . TYR B 1 428 ? 10.109 15.164 23.234 1 93 428 TYR B CA 1
ATOM 7444 C C . TYR B 1 428 ? 10.289 15.039 24.734 1 93 428 TYR B C 1
ATOM 7446 O O . TYR B 1 428 ? 10.25 16.031 25.469 1 93 428 TYR B O 1
ATOM 7454 N N . PRO B 1 429 ? 10.531 13.906 25.266 1 93.5 429 PRO B N 1
ATOM 7455 C CA . PRO B 1 429 ? 10.469 12.625 24.578 1 93.5 429 PRO B CA 1
ATOM 7456 C C . PRO B 1 429 ? 9.062 12.297 24.062 1 93.5 429 PRO B C 1
ATOM 7458 O O . PRO B 1 429 ? 8.07 12.734 24.656 1 93.5 429 PRO B O 1
ATOM 7461 N N . SER B 1 430 ? 9.062 11.617 22.922 1 94.38 430 SER B N 1
ATOM 7462 C CA . SER B 1 430 ? 7.762 11.258 22.359 1 94.38 430 SER B CA 1
ATOM 7463 C C . SER B 1 430 ? 7.023 10.281 23.266 1 94.38 430 SER B C 1
ATOM 7465 O O . SER B 1 430 ? 7.637 9.633 24.125 1 94.38 430 SER B O 1
ATOM 7467 N N . LYS B 1 431 ? 5.73 10.227 23.125 1 93.19 431 LYS B N 1
ATOM 7468 C CA . LYS B 1 431 ? 4.863 9.359 23.922 1 93.19 431 LYS B CA 1
ATOM 7469 C C . LYS B 1 431 ? 4.043 8.438 23.031 1 93.19 431 LYS B C 1
ATOM 7471 O O . LYS B 1 431 ? 3.93 8.672 21.828 1 93.19 431 LYS B O 1
ATOM 7476 N N . GLU B 1 432 ? 3.5 7.484 23.688 1 92.19 432 GLU B N 1
ATOM 7477 C CA . GLU B 1 432 ? 2.676 6.523 22.969 1 92.19 432 GLU B CA 1
ATOM 7478 C C . GLU B 1 432 ? 1.516 7.215 22.266 1 92.19 432 GLU B C 1
ATOM 7480 O O . GLU B 1 432 ? 0.798 8.016 22.875 1 92.19 432 GLU B O 1
ATOM 7485 N N . GLY B 1 433 ? 1.451 6.98 21 1 93.88 433 GLY B N 1
ATOM 7486 C CA . GLY B 1 433 ? 0.302 7.441 20.234 1 93.88 433 GLY B CA 1
ATOM 7487 C C . GLY B 1 433 ? 0.42 8.891 19.797 1 93.88 433 GLY B C 1
ATOM 7488 O O . GLY B 1 433 ? -0.45 9.398 19.094 1 93.88 433 GLY B O 1
ATOM 7489 N N . ASP B 1 434 ? 1.475 9.562 20.172 1 96.75 434 ASP B N 1
ATOM 7490 C CA . ASP B 1 434 ? 1.573 10.961 19.781 1 96.75 434 ASP B CA 1
ATOM 7491 C C . ASP B 1 434 ? 1.952 11.086 18.297 1 96.75 434 ASP B C 1
ATOM 7493 O O . ASP B 1 434 ? 2 10.086 17.578 1 96.75 434 ASP B O 1
ATOM 7497 N N . ALA B 1 435 ? 2.137 12.258 17.828 1 98.19 435 ALA B N 1
ATOM 7498 C CA . ALA B 1 435 ? 2.32 12.5 16.406 1 98.19 435 ALA B CA 1
ATOM 7499 C C . ALA B 1 435 ? 3.574 11.805 15.883 1 98.19 435 ALA B C 1
ATOM 7501 O O . ALA B 1 435 ? 3.572 11.242 14.789 1 98.19 435 ALA B O 1
ATOM 7502 N N . VAL B 1 436 ? 4.68 11.836 16.656 1 97.94 436 VAL B N 1
ATOM 7503 C CA . VAL B 1 436 ? 5.941 11.227 16.25 1 97.94 436 VAL B CA 1
ATOM 7504 C C . VAL B 1 436 ? 5.742 9.719 16.062 1 97.94 436 VAL B C 1
ATOM 7506 O O . VAL B 1 436 ? 6.113 9.164 15.031 1 97.94 436 VAL B O 1
ATOM 7509 N N . GLN B 1 437 ? 5.141 9.086 17.062 1 97 437 GLN B N 1
ATOM 7510 C CA . GLN B 1 437 ? 4.902 7.648 17 1 97 437 GLN B CA 1
ATOM 7511 C C . GLN B 1 437 ? 3.951 7.293 15.859 1 97 437 GLN B C 1
ATOM 7513 O O . GLN B 1 437 ? 4.145 6.289 15.172 1 97 437 GLN B O 1
ATOM 7518 N N . MET B 1 438 ? 2.973 8.141 15.688 1 98 438 MET B N 1
ATOM 7519 C CA . MET B 1 438 ? 2.004 7.895 14.617 1 98 438 MET B CA 1
ATOM 7520 C C . MET B 1 438 ? 2.66 8.008 13.25 1 98 438 MET B C 1
ATOM 7522 O O . MET B 1 438 ? 2.322 7.258 12.328 1 98 438 MET B O 1
ATOM 7526 N N . ILE B 1 439 ? 3.562 8.906 13.055 1 98.5 439 ILE B N 1
ATOM 7527 C CA . ILE B 1 439 ? 4.27 9.047 11.781 1 98.5 439 ILE B CA 1
ATOM 7528 C C . ILE B 1 439 ? 5.129 7.809 11.531 1 98.5 439 ILE B C 1
ATOM 7530 O O . ILE B 1 439 ? 5.137 7.27 10.422 1 98.5 439 ILE B O 1
ATOM 7534 N N . TRP B 1 440 ? 5.828 7.34 12.586 1 98.25 440 TRP B N 1
ATOM 7535 C CA . TRP B 1 440 ? 6.633 6.133 12.43 1 98.25 440 TRP B CA 1
ATOM 7536 C C . TRP B 1 440 ? 5.758 4.938 12.062 1 98.25 440 TRP B C 1
ATOM 7538 O O . TRP B 1 440 ? 6.141 4.117 11.227 1 98.25 440 TRP B O 1
ATOM 7548 N N . GLN B 1 441 ? 4.645 4.855 12.688 1 97.25 441 GLN B N 1
ATOM 7549 C CA . GLN B 1 441 ? 3.727 3.771 12.352 1 97.25 441 GLN B CA 1
ATOM 7550 C C . GLN B 1 441 ? 3.256 3.869 10.906 1 97.25 441 GLN B C 1
ATOM 7552 O O . GLN B 1 441 ? 3.111 2.852 10.227 1 97.25 441 GLN B O 1
ATOM 7557 N N . ALA B 1 442 ? 2.977 5.055 10.477 1 97.94 442 ALA B N 1
ATOM 7558 C CA . ALA B 1 442 ? 2.584 5.258 9.086 1 97.94 442 ALA B CA 1
ATOM 7559 C C . ALA B 1 442 ? 3.688 4.809 8.133 1 97.94 442 ALA B C 1
ATOM 7561 O O . ALA B 1 442 ? 3.414 4.164 7.117 1 97.94 442 ALA B O 1
ATOM 7562 N N . VAL B 1 443 ? 4.922 5.148 8.453 1 98.38 443 VAL B N 1
ATOM 7563 C CA . VAL B 1 443 ? 6.059 4.715 7.652 1 98.38 443 VAL B CA 1
ATOM 7564 C C . VAL B 1 443 ? 6.148 3.189 7.664 1 98.38 443 VAL B C 1
ATOM 7566 O O . VAL B 1 443 ? 6.367 2.564 6.625 1 98.38 443 VAL B O 1
ATOM 7569 N N . ALA B 1 444 ? 5.984 2.613 8.836 1 97.44 444 ALA B N 1
ATOM 7570 C CA . ALA B 1 444 ? 6.039 1.16 8.977 1 97.44 444 ALA B CA 1
ATOM 7571 C C . ALA B 1 444 ? 5.027 0.481 8.055 1 97.44 444 ALA B C 1
ATOM 7573 O O . ALA B 1 444 ? 5.316 -0.564 7.469 1 97.44 444 ALA B O 1
ATOM 7574 N N . ARG B 1 445 ? 3.895 1.041 7.898 1 96 445 ARG B N 1
ATOM 7575 C CA . ARG B 1 445 ? 2.83 0.457 7.086 1 96 445 ARG B CA 1
ATOM 7576 C C . ARG B 1 445 ? 3.152 0.571 5.598 1 96 445 ARG B C 1
ATOM 7578 O O . ARG B 1 445 ? 2.502 -0.067 4.766 1 96 445 ARG B O 1
ATOM 7585 N N . LYS B 1 446 ? 4.18 1.354 5.211 1 96.94 446 LYS B N 1
ATOM 7586 C CA . LYS B 1 446 ? 4.617 1.476 3.822 1 96.94 446 LYS B CA 1
ATOM 7587 C C . LYS B 1 446 ? 5.699 0.449 3.496 1 96.94 446 LYS B C 1
ATOM 7589 O O . LYS B 1 446 ? 6.02 0.227 2.326 1 96.94 446 LYS B O 1
ATOM 7594 N N . VAL B 1 447 ? 6.266 -0.2 4.469 1 97.38 447 VAL B N 1
ATOM 7595 C CA . VAL B 1 447 ? 7.469 -1.011 4.32 1 97.38 447 VAL B CA 1
ATOM 7596 C C . VAL B 1 447 ? 7.199 -2.172 3.367 1 97.38 447 VAL B C 1
ATOM 7598 O O . VAL B 1 447 ? 8.008 -2.457 2.482 1 97.38 447 VAL B O 1
ATOM 7601 N N . PRO B 1 448 ? 6.039 -2.893 3.465 1 96.06 448 PRO B N 1
ATOM 7602 C CA . PRO B 1 448 ? 5.816 -3.988 2.518 1 96.06 448 PRO B CA 1
ATOM 7603 C C . PRO B 1 448 ? 5.844 -3.523 1.062 1 96.06 448 PRO B C 1
ATOM 7605 O O . PRO B 1 448 ? 6.453 -4.176 0.214 1 96.06 448 PRO B O 1
ATOM 7608 N N . ALA B 1 449 ? 5.23 -2.416 0.796 1 96.06 449 ALA B N 1
ATOM 7609 C CA . ALA B 1 449 ? 5.227 -1.885 -0.564 1 96.06 449 ALA B CA 1
ATOM 7610 C C . ALA B 1 449 ? 6.633 -1.473 -0.995 1 96.06 449 ALA B C 1
ATOM 7612 O O . ALA B 1 449 ? 7.02 -1.683 -2.146 1 96.06 449 ALA B O 1
ATOM 7613 N N . ILE B 1 450 ? 7.363 -0.913 -0.067 1 97.5 450 ILE B N 1
ATOM 7614 C CA . ILE B 1 450 ? 8.742 -0.524 -0.329 1 97.5 450 ILE B CA 1
ATOM 7615 C C . ILE B 1 450 ? 9.562 -1.757 -0.701 1 97.5 450 ILE B C 1
ATOM 7617 O O . ILE B 1 450 ? 10.266 -1.762 -1.717 1 97.5 450 ILE B O 1
ATOM 7621 N N . ARG B 1 451 ? 9.445 -2.771 0.054 1 97.31 451 ARG B N 1
ATOM 7622 C CA . ARG B 1 451 ? 10.195 -4 -0.171 1 97.31 451 ARG B CA 1
ATOM 7623 C C . ARG B 1 451 ? 9.812 -4.641 -1.502 1 97.31 451 ARG B C 1
ATOM 7625 O O . ARG B 1 451 ? 10.68 -5.137 -2.229 1 97.31 451 ARG B O 1
ATOM 7632 N N . MET B 1 452 ? 8.539 -4.66 -1.759 1 97.06 452 MET B N 1
ATOM 7633 C CA . MET B 1 452 ? 8.078 -5.215 -3.029 1 97.06 452 MET B CA 1
ATOM 7634 C C . MET B 1 452 ? 8.758 -4.516 -4.203 1 97.06 452 MET B C 1
ATOM 7636 O O . MET B 1 452 ? 9.25 -5.172 -5.125 1 97.06 452 MET B O 1
ATOM 7640 N N . LYS B 1 453 ? 8.82 -3.197 -4.145 1 96.5 453 LYS B N 1
ATOM 7641 C CA . LYS B 1 453 ? 9.43 -2.428 -5.23 1 96.5 453 LYS B CA 1
ATOM 7642 C C . LYS B 1 453 ? 10.922 -2.709 -5.332 1 96.5 453 LYS B C 1
ATOM 7644 O O . LYS B 1 453 ? 11.469 -2.785 -6.438 1 96.5 453 LYS B O 1
ATOM 7649 N N . ILE B 1 454 ? 11.555 -2.861 -4.215 1 97.06 454 ILE B N 1
ATOM 7650 C CA . ILE B 1 454 ? 12.984 -3.156 -4.195 1 97.06 454 ILE B CA 1
ATOM 7651 C C . ILE B 1 454 ? 13.234 -4.531 -4.816 1 97.06 454 ILE B C 1
ATOM 7653 O O . ILE B 1 454 ? 14.078 -4.676 -5.703 1 97.06 454 ILE B O 1
ATOM 7657 N N . HIS B 1 455 ? 12.492 -5.52 -4.398 1 97.19 455 HIS B N 1
ATOM 7658 C CA . HIS B 1 455 ? 12.664 -6.871 -4.918 1 97.19 455 HIS B CA 1
ATOM 7659 C C . HIS B 1 455 ? 12.367 -6.93 -6.414 1 97.19 455 HIS B C 1
ATOM 7661 O O . HIS B 1 455 ? 13.117 -7.539 -7.176 1 97.19 455 HIS B O 1
ATOM 7667 N N . SER B 1 456 ? 11.312 -6.305 -6.789 1 96.06 456 SER B N 1
ATOM 7668 C CA . SER B 1 456 ? 10.93 -6.293 -8.203 1 96.06 456 SER B CA 1
ATOM 7669 C C . SER B 1 456 ? 12.008 -5.633 -9.055 1 96.06 456 SER B C 1
ATOM 7671 O O . SER B 1 456 ? 12.25 -6.055 -10.188 1 96.06 456 SER B O 1
ATOM 7673 N N . SER B 1 457 ? 12.641 -4.637 -8.508 1 94.38 457 SER B N 1
ATOM 7674 C CA . SER B 1 457 ? 13.672 -3.912 -9.25 1 94.38 457 SER B CA 1
ATOM 7675 C C . SER B 1 457 ? 14.906 -4.773 -9.469 1 94.38 457 SER B C 1
ATOM 7677 O O . SER B 1 457 ? 15.75 -4.461 -10.312 1 94.38 457 SER B O 1
ATOM 7679 N N . ARG B 1 458 ? 15.016 -5.852 -8.742 1 95.75 458 ARG B N 1
ATOM 7680 C CA . ARG B 1 458 ? 16.203 -6.695 -8.797 1 95.75 458 ARG B CA 1
ATOM 7681 C C . ARG B 1 458 ? 16.031 -7.805 -9.828 1 95.75 458 ARG B C 1
ATOM 7683 O O . ARG B 1 458 ? 16.984 -8.523 -10.141 1 95.75 458 ARG B O 1
ATOM 7690 N N . ARG B 1 459 ? 14.859 -7.941 -10.383 1 96.31 459 ARG B N 1
ATOM 7691 C CA . ARG B 1 459 ? 14.562 -9.039 -11.297 1 96.31 459 ARG B CA 1
ATOM 7692 C C . ARG B 1 459 ? 15.57 -9.102 -12.43 1 96.31 459 ARG B C 1
ATOM 7694 O O . ARG B 1 459 ? 16.078 -10.172 -12.766 1 96.31 459 ARG B O 1
ATOM 7701 N N . PHE B 1 460 ? 16 -7.93 -12.938 1 94.62 460 PHE B N 1
ATOM 7702 C CA . PHE B 1 460 ? 16.859 -7.895 -14.117 1 94.62 460 PHE B CA 1
ATOM 7703 C C . PHE B 1 460 ? 18.234 -7.316 -13.773 1 94.62 460 PHE B C 1
ATOM 7705 O O . PHE B 1 460 ? 18.938 -6.82 -14.648 1 94.62 460 PHE B O 1
ATOM 7712 N N . SER B 1 461 ? 18.578 -7.328 -12.492 1 89.94 461 SER B N 1
ATOM 7713 C CA . SER B 1 461 ? 19.812 -6.715 -12.008 1 89.94 461 SER B CA 1
ATOM 7714 C C . SER B 1 461 ? 21.047 -7.387 -12.617 1 89.94 461 SER B C 1
ATOM 7716 O O . SER B 1 461 ? 22.109 -6.77 -12.719 1 89.94 461 SER B O 1
ATOM 7718 N N . ARG B 1 462 ? 20.906 -8.602 -13.078 1 88.56 462 ARG B N 1
ATOM 7719 C CA . ARG B 1 462 ? 22 -9.352 -13.664 1 88.56 462 ARG B CA 1
ATOM 7720 C C . ARG B 1 462 ? 22.516 -8.68 -14.93 1 88.56 462 ARG B C 1
ATOM 7722 O O . ARG B 1 462 ? 23.672 -8.875 -15.328 1 88.56 462 ARG B O 1
ATOM 7729 N N . TYR B 1 463 ? 21.672 -7.938 -15.539 1 86.94 463 TYR B N 1
ATOM 7730 C CA . TYR B 1 463 ? 22.016 -7.375 -16.844 1 86.94 463 TYR B CA 1
ATOM 7731 C C . TYR B 1 463 ? 22.5 -5.938 -16.703 1 86.94 463 TYR B C 1
ATOM 7733 O O . TYR B 1 463 ? 22.891 -5.316 -17.688 1 86.94 463 TYR B O 1
ATOM 7741 N N . ASN B 1 464 ? 22.25 -5.395 -15.617 1 73.06 464 ASN B N 1
ATOM 7742 C CA . ASN B 1 464 ? 22.688 -4.016 -15.414 1 73.06 464 ASN B CA 1
ATOM 7743 C C . ASN B 1 464 ? 24.203 -3.914 -15.312 1 73.06 464 ASN B C 1
ATOM 7745 O O . ASN B 1 464 ? 24.844 -4.727 -14.641 1 73.06 464 ASN B O 1
ATOM 7749 N N . SER B 1 465 ? 24.844 -3.436 -16.375 1 60.38 465 SER B N 1
ATOM 7750 C CA . SER B 1 465 ? 26.281 -3.18 -16.359 1 60.38 465 SER 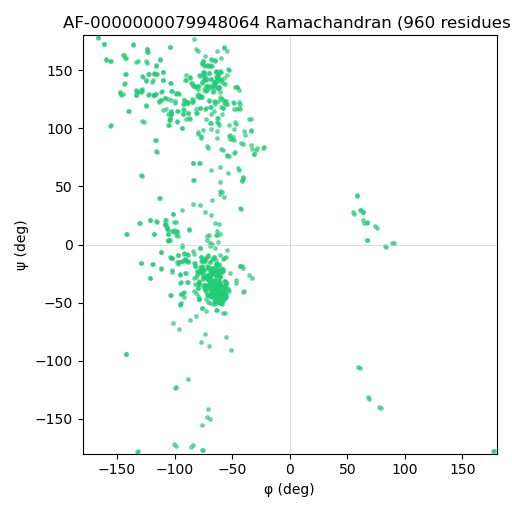B CA 1
ATOM 7751 C C . SER B 1 465 ? 26.688 -2.441 -15.086 1 60.38 465 SER B C 1
ATOM 7753 O O . SER B 1 465 ? 25.891 -1.682 -14.523 1 60.38 465 SER B O 1
ATOM 7755 N N . PRO B 1 466 ? 27.844 -2.889 -14.398 1 49.44 466 PRO B N 1
ATOM 7756 C CA . PRO B 1 466 ? 28.328 -2.145 -13.234 1 49.44 466 PRO B CA 1
ATOM 7757 C C . PRO B 1 466 ? 28.219 -0.632 -13.414 1 49.44 466 PRO B C 1
ATOM 7759 O O . PRO B 1 466 ? 28.016 0.096 -12.438 1 49.44 466 PRO B O 1
ATOM 7762 N N . LYS B 1 467 ? 28.516 -0.163 -14.57 1 47.56 467 LYS B N 1
ATOM 7763 C CA . LYS B 1 467 ? 28.5 1.28 -14.789 1 47.56 467 LYS B CA 1
ATOM 7764 C C . LYS B 1 467 ? 27.078 1.831 -14.703 1 47.56 467 LYS B C 1
ATOM 7766 O O . LYS B 1 467 ? 26.891 3.006 -14.391 1 47.56 467 LYS B O 1
ATOM 7771 N N . ASP B 1 468 ? 26.109 1.177 -15.109 1 46.25 468 ASP B N 1
ATOM 7772 C CA . ASP B 1 468 ? 24.719 1.612 -15.258 1 46.25 468 ASP B CA 1
ATOM 7773 C C . ASP B 1 468 ? 23.969 1.52 -13.93 1 46.25 468 ASP B C 1
ATOM 7775 O O . ASP B 1 468 ? 22.781 1.836 -13.867 1 46.25 468 ASP B O 1
ATOM 7779 N N . ARG B 1 469 ? 24.438 0.894 -13.078 1 43.22 469 ARG B N 1
ATOM 7780 C CA . ARG B 1 469 ? 23.844 0.821 -11.75 1 43.22 469 ARG B CA 1
ATOM 7781 C C . ARG B 1 469 ? 23.688 2.211 -11.141 1 43.22 469 ARG B C 1
ATOM 7783 O O . ARG B 1 469 ? 23.156 2.355 -10.039 1 43.22 469 ARG B O 1
ATOM 7790 N N . GLY B 1 470 ? 24.312 3.197 -11.789 1 35.66 470 GLY B N 1
ATOM 7791 C CA . GLY B 1 470 ? 24.172 4.559 -11.297 1 35.66 470 GLY B CA 1
ATOM 7792 C C . GLY B 1 470 ? 22.781 5.133 -11.523 1 35.66 470 GLY B C 1
ATOM 7793 O O . GLY B 1 470 ? 21.828 4.387 -11.75 1 35.66 470 GLY B O 1
ATOM 7794 N N . LEU B 1 471 ? 22.625 6.512 -11.891 1 38.28 471 LEU B N 1
ATOM 7795 C CA . LEU B 1 471 ? 21.547 7.496 -11.961 1 38.28 471 LEU B CA 1
ATOM 7796 C C . LEU B 1 471 ? 20.5 7.09 -12.984 1 38.28 471 LEU B C 1
ATOM 7798 O O . LEU B 1 471 ? 19.547 7.836 -13.242 1 38.28 471 LEU B O 1
ATOM 7802 N N . ARG B 1 472 ? 20.703 6.105 -13.891 1 36.97 472 ARG B N 1
ATOM 7803 C CA . ARG B 1 472 ? 19.875 6.113 -15.086 1 36.97 472 ARG B CA 1
ATOM 7804 C C . ARG B 1 472 ? 18.5 5.52 -14.797 1 36.97 472 ARG B C 1
ATOM 7806 O O . ARG B 1 472 ? 17.609 5.547 -15.648 1 36.97 472 ARG B O 1
ATOM 7813 N N . SER B 1 473 ? 18.391 4.535 -13.922 1 38.06 473 SER B N 1
ATOM 7814 C CA . SER B 1 473 ? 17.266 3.629 -14.117 1 38.06 473 SER B CA 1
ATOM 7815 C C . SER B 1 473 ? 15.945 4.305 -13.766 1 38.06 473 SER B C 1
ATOM 7817 O O . SER B 1 473 ? 14.891 3.672 -13.805 1 38.06 473 SER B O 1
ATOM 7819 N N . ALA B 1 474 ? 16.016 5.246 -12.859 1 37.66 474 ALA B N 1
ATOM 7820 C CA . ALA B 1 474 ? 14.633 5.672 -12.68 1 37.66 474 ALA B CA 1
ATOM 7821 C C . ALA B 1 474 ? 14.133 6.445 -13.891 1 37.66 474 ALA B C 1
ATOM 7823 O O . ALA B 1 474 ? 14.602 7.551 -14.172 1 37.66 474 ALA B O 1
ATOM 7824 N N . LYS B 1 475 ? 13.688 5.859 -14.93 1 37.94 475 LYS B N 1
ATOM 7825 C CA . LYS B 1 475 ? 13.047 6.586 -16.016 1 37.94 475 LYS B CA 1
ATOM 7826 C C . LYS B 1 475 ? 12.258 7.781 -15.492 1 37.94 475 LYS B C 1
ATOM 7828 O O . LYS B 1 475 ? 11.359 7.621 -14.664 1 37.94 475 LYS B O 1
ATOM 7833 N N . LEU B 1 476 ? 12.891 8.992 -15.57 1 34.94 476 LEU B N 1
ATOM 7834 C CA . LEU B 1 476 ? 12.141 10.227 -15.352 1 34.94 476 LEU B CA 1
ATOM 7835 C C . LEU B 1 476 ? 10.797 10.188 -16.062 1 34.94 476 LEU B C 1
ATOM 7837 O O . LEU B 1 476 ? 10.711 9.695 -17.188 1 34.94 476 LEU B O 1
ATOM 7841 N N . PRO B 1 477 ? 9.797 10.312 -15.336 1 34.62 477 PRO B N 1
ATOM 7842 C CA . PRO B 1 477 ? 8.57 10.414 -16.125 1 34.62 477 PRO B CA 1
ATOM 7843 C C . PRO B 1 477 ? 8.703 11.391 -17.297 1 34.62 477 PRO B C 1
ATOM 7845 O O . PRO B 1 477 ? 9.352 12.43 -17.172 1 34.62 477 PRO B O 1
ATOM 7848 N N . ILE B 1 478 ? 8.586 10.914 -18.531 1 32 478 ILE B N 1
ATOM 7849 C CA . ILE B 1 478 ? 8.68 11.586 -19.828 1 32 478 ILE B CA 1
ATOM 7850 C C . ILE B 1 478 ? 7.984 12.945 -19.766 1 32 478 ILE B C 1
ATOM 7852 O O . ILE B 1 478 ? 8.203 13.805 -20.609 1 32 478 ILE B O 1
ATOM 7856 N N . HIS B 1 479 ? 7.121 13.227 -18.875 1 30.62 479 HIS B N 1
ATOM 7857 C CA . HIS B 1 479 ? 6.383 14.445 -19.172 1 30.62 479 HIS B CA 1
ATOM 7858 C C . HIS B 1 479 ? 7.246 15.68 -18.938 1 30.62 479 HIS B C 1
ATOM 7860 O O . HIS B 1 479 ? 6.762 16.812 -19.062 1 30.62 479 HIS B O 1
ATOM 7866 N N . PHE B 1 480 ? 8.367 15.594 -18.312 1 26.2 480 PHE B N 1
ATOM 7867 C CA . PHE B 1 480 ? 8.914 16.922 -18.094 1 26.2 480 PHE B CA 1
ATOM 7868 C C . PHE B 1 480 ? 9.68 17.406 -19.328 1 26.2 480 PHE B C 1
ATOM 7870 O O . PHE B 1 480 ? 10.406 18.406 -19.266 1 26.2 480 PHE B O 1
ATOM 7877 N N . ALA B 1 481 ? 9.961 16.672 -20.391 1 23.34 481 ALA B N 1
ATOM 7878 C CA . ALA B 1 481 ? 10.758 17.281 -21.469 1 23.34 481 ALA B CA 1
ATOM 7879 C C . ALA B 1 481 ? 9.969 18.359 -22.188 1 23.34 481 ALA B C 1
ATOM 7881 O O . ALA B 1 481 ? 10.469 18.984 -23.125 1 23.34 481 ALA B O 1
ATOM 7882 N N . GLU B 1 482 ? 8.727 18.703 -21.922 1 21.12 482 GLU B N 1
ATOM 7883 C CA . GLU B 1 482 ? 8.398 19.938 -22.641 1 21.12 482 GLU B CA 1
ATOM 7884 C C . GLU B 1 482 ? 8.812 21.172 -21.844 1 21.12 482 GLU B C 1
ATOM 7886 O O . GLU B 1 482 ? 8.672 21.203 -20.625 1 21.12 482 GLU B O 1
#

pLDDT: mean 78.86, std 28.71, range [14.97, 98.88]